Protein AF-A0A8J7EZ47-F1 (afdb_monomer)

InterPro domains:
  IPR002789 Helicase HerA, central domain [PF01935] (515-631)
  IPR027417 P-loop containing nucleoside triphosphate hydrolase [G3DSA:3.40.50.300] (505-613)
  IPR027417 P-loop containing nucleoside triphosphate hydrolase [G3DSA:3.40.50.300] (730-918)
  IPR027417 P-loop containing nucleoside triphosphate hydrolase [SSF52540] (505-914)

Foldseek 3Di:
DDDDDPVVVVVLLVVLLLLLVLLLCQLLVVLQVDAPVPNLFKDFADDPPDQPKDFKKKKKWQAAAFAPQQDDCLQLVLLLVLVLLVQDAQFKKWKWKWWDPLFFIIIMIIIITSDCVVHPRQVSNVVSQVSSCVSGFLTHIDMDGCPRVVCCVRPLCCLPPFWQWKKWKAFFFDAAPVDPNHGPLFCQVLQVVRRNFTKMKMKIWHFDDPVLLVLLLVLLVVVLVVLVVSFKDKDKDKDKDKDKDKDKDKDDYDDDWDWDWDDDDDDDDPPDDPPPPVLCVVVPPPDPDDDDDQDPVSSVSSLCVLPPDDDDDDPPDPDDDDIDIDIDTDDDDIDIDMDMDMDMDMDMDMDMDGNVSSVVSSVSSVVSNVFSVVCVVSTKIFMIIMMIGSDNVSNVVSLVVSQVSRDYDVSVSHHMDMHICSVVRVPFVSVQVSSVHDRRMFGFDCPDDPPDPHDHPVRFDARSSGNSSGGSTYMHGSSRVSSSNGHDNDDDGSYHYDHDDDFDPDFFDAPADWAWFFAFDISRHGDPHTDIDHQLLLLLAEEAEAAPLQARVVSVVRVVVRVLVVLFAEEEEAAADCSVVVVLVVVQVVDDPPDLQRAQEEEQPDQADPNHGRPDYWAQALQDFDDPDPPDDTPNVVSLVLSLLLLCQLDPDDDCLSVLLSQLSCCQCPPPHHCPDPDHDPPPFFGGFLVSSLVSSLVSLVVVPDDPVVSVVSSCVNNVSSVVCCPDSSCVHHGDRDTDPPCSRWVHNYYYYNNPPPDLSVSLSVVSSVLSNNLSVLVRVCVVCVVPPDDDLGARYEYEYAALLSQQFDPVPDPDPDDNSSNVRNVVVLVSSQPSSSSNYGYHYYHHQCLGGHLSNLLSNFKYKQGADQDPSSLVSVCVSQVHDPSRSVCSNVGHRQWTWMDGPSGPGITIGRGDRD

Nearest PDB structures (foldseek):
  8wod-assembly1_D  TM=6.615E-01  e=1.280E-13  Paenibacillus sp. 453mf
  8woc-assembly1_D  TM=6.328E-01  e=1.201E-12  Paenibacillus sp. 453mf
  8wld-assembly1_D  TM=6.328E-01  e=1.524E-12  Paenibacillus sp. 453mf
  8wod-assembly1_O  TM=6.211E-01  e=1.676E-12  Paenibacillus sp. 453mf
  8wof-assembly1_B  TM=6.203E-01  e=1.476E-10  Paenibacillus sp. 453mf

Mean predicted aligned error: 15.03 Å

pLDDT: mean 78.97, std 19.62, range [24.36, 98.31]

Secondary structure (DSSP, 8-state):
-----THHHHHHHHHHHHHHHHHHHHHTTGGGGS-TTT-TTEEEPPPPP---PPPPEEEEEEEEEEPTT--SHHHHHHHHHHHHHT--TTTEEEEEEEEE-SS-EEEEEEEEES-TTTS-HHHHHHHHHHHHHHHSTT-EEEEE-TT-HHHIIIIIIIIIII--EEEEEES-----GGGGGS----HHHHHHTTTT--EEEEEEEEEPPHHHHHHHHHHHHHHHHHHHHHHEEEEEEEEEEEEEE-----------EEEE------------SSTHHHHHHHHTTSSSS---S--HHHHHHHHHHHH---S--------------EEEE-----------EEEEEEEEEEEEEE-HHHHHHHHHHHHHHHHHHTHHHH-EEEEEEEEEESSHHHHHHHHHHHHHHH--SGGGSS--EEEE-TTTIIIIIHHHHHTT----EEEB----SSS-SS--GGGBPPPTT-GGGSBSSEEEEHHHHHHHS---SS-BTTBEEEE-----SS-----S-EEEEEEEEETTEEEEEEEEEEHHHHHT-EEEE--TTSSHHHHHHHHHHHHHHTT--EEEEESS--HHHHHHHHHHHTS-TT-TTSPEEE-TT-SEETTEEPS------TT------TTS---HHHHHHHHHHHHHHHTT--TTHHHHHHHHHHHHHHSSS-SSSSSPPPTTPPPP-HHHHHHHHHHHHHHTT--HHHHHHHHHHHHHHHHHTTSTTHHHHHS-SSPPPTHHHHSS-EEEE-TT--SHHHHHHHHHHHHHHHHHHHHHHHHHHHTS----S---EEEEEETGGGTSB--TTS-SSS--HHHHHHHHHHHHHHHHGGGTEEEEEEES-GGGB-HHHHHH-SEEEE----SHHHHHHHHHHTT--HHHHHHHTTPPTTEEEEE-TT-SSPEEEEEPP-

Organism: NCBI:txid945769

Sequence (918 aa):
MYTPNPESLEHRIHAANLISRSLLYSLSRQHLDVPLADAQFIQPLPPPDRLLLEEPCFLRIDRIGGSVNGSFENALTALQTTLSACHAPKKYTLIFLVTSDGHENHIYLGIRSHNYSQYPSIDFIKNIGNFLQGNWPGTKVSVCTEEDPVFAEEVLQQLRSDLRNAIALTGIPSLKHSDHTGYPQTLDRFLRGFQELPFTYMVIAEPMGTDKVEDILLRCRELLSHVYALTKITQTLTTTEGSSQSQGWTASKSQGKSIGTTSSEEATRPGGADYNRDLLKGLGLAALGTAKRFSPLGFAAALGAVLTRNKKSYPDRRITNSIIETNSETMTFGLSETSTLNQSAAEALGQEYINAHAQTAERQLQQFINRFEKSFSLGCWNVGVYLLANRPDIAKQGGTQLKALLTGENTTFEPIRVHDLTRLWAKSVRGALQDFQQPCIGLVQTTDRYQKEKFTLADRIEHPLGPSFSHLTTPLNTEELALLVNLPRKEVPGVKVMPTATFSLNPPSVKSESIKLGSLLEGGEPTSLNYKLSLDSLAKHTLVTGITGSGKTTTCKNILNELTQKKIPFLIIEPAKEEYVEWAMQFNESLPEDSPNRISIYIPGLDSWRGTKLKNKLALNPFDFVWLSEEMNPQVLSHIDRLKSILNGVFPMQEILPILLEDSLYNAYSIPRDWIGEQLPPFDTPRPTLTQLVDQIQTVVKGKGYEPRIAGNLTAALTTRIQSLRRGWKKQLFDQPRSTPWQNIFDRPTVVNLSHLGDDSDKAFTMALLFQFLYEYRQAQFDQIASQKHPGNNLRHLTIIEEAHRILLNTNSAMGEQANPQGKVAEMFANILSEIRAYGQGFLLVDQIPARLIPDAVKNTNLKIVHRLVAADDRDAMSACMTLTPEQTAIISRLRAGQAIVCGELDDMAAWVKIAST

Radius of gyration: 47.85 Å; Cα contacts (8 Å, |Δi|>4): 1588; chains: 1; bounding box: 148×74×123 Å

Structure (mmCIF, N/CA/C/O backbone):
data_AF-A0A8J7EZ47-F1
#
_entry.id   AF-A0A8J7EZ47-F1
#
loop_
_atom_site.group_PDB
_atom_site.id
_atom_site.type_symbol
_atom_site.label_atom_id
_atom_site.label_alt_id
_atom_site.label_comp_id
_atom_site.label_asym_id
_atom_site.label_entity_id
_atom_site.label_seq_id
_atom_site.pdbx_PDB_ins_code
_atom_site.Cartn_x
_atom_site.Cartn_y
_atom_site.Cartn_z
_atom_site.occupancy
_atom_site.B_iso_or_equiv
_atom_site.auth_seq_id
_atom_site.auth_comp_id
_atom_site.auth_asym_id
_atom_site.auth_atom_id
_atom_site.pdbx_PDB_model_num
ATOM 1 N N . MET A 1 1 ? 59.941 34.777 -66.228 1.00 28.44 1 MET A N 1
ATOM 2 C CA . MET A 1 1 ? 58.551 34.436 -65.855 1.00 28.44 1 MET A CA 1
ATOM 3 C C . MET A 1 1 ? 58.360 32.931 -65.968 1.00 28.44 1 MET A C 1
ATOM 5 O O . MET A 1 1 ? 58.336 32.420 -67.078 1.00 28.44 1 MET A O 1
ATOM 9 N N . TYR A 1 2 ? 58.263 32.232 -64.838 1.00 26.20 2 TYR A N 1
ATOM 10 C CA . TYR A 1 2 ? 57.717 30.873 -64.768 1.00 26.20 2 TYR A CA 1
ATOM 11 C C . TYR A 1 2 ? 56.387 31.010 -64.026 1.00 26.20 2 TYR A C 1
ATOM 13 O O . TYR A 1 2 ? 56.385 31.366 -62.850 1.00 26.20 2 TYR A O 1
ATOM 21 N N . THR A 1 3 ? 55.262 30.816 -64.709 1.00 26.45 3 THR A N 1
ATOM 22 C CA . THR A 1 3 ? 53.954 30.779 -64.049 1.00 26.45 3 THR A CA 1
ATOM 23 C C . THR A 1 3 ? 53.832 29.459 -63.276 1.00 26.45 3 THR A C 1
ATOM 25 O O . THR A 1 3 ? 54.016 28.395 -63.872 1.00 26.45 3 THR A O 1
ATOM 28 N N . PRO A 1 4 ? 53.554 29.472 -61.960 1.00 36.84 4 PRO A N 1
ATOM 29 C CA . PRO A 1 4 ? 53.312 28.238 -61.217 1.00 36.84 4 PRO A CA 1
ATOM 30 C C . PRO A 1 4 ? 52.003 27.604 -61.703 1.00 36.84 4 PRO A C 1
ATOM 32 O O . PRO A 1 4 ? 51.008 28.308 -61.857 1.00 36.84 4 PRO A O 1
ATOM 35 N N . ASN A 1 5 ? 51.996 26.289 -61.960 1.00 40.84 5 ASN A N 1
ATOM 36 C CA . ASN A 1 5 ? 50.834 25.615 -62.549 1.00 40.84 5 ASN A CA 1
ATOM 37 C C . ASN A 1 5 ? 49.636 25.569 -61.560 1.00 40.84 5 ASN A C 1
ATOM 39 O O . ASN A 1 5 ? 49.724 24.835 -60.560 1.00 40.84 5 ASN A O 1
ATOM 43 N N . PRO A 1 6 ? 48.517 26.285 -61.829 1.00 41.47 6 PRO A N 1
ATOM 44 C CA . PRO A 1 6 ? 47.366 26.359 -60.921 1.00 41.47 6 PRO A CA 1
ATOM 45 C C . PRO A 1 6 ? 46.671 25.009 -60.697 1.00 41.47 6 PRO A C 1
ATOM 47 O O . PRO A 1 6 ? 46.171 24.746 -59.601 1.00 41.47 6 PRO A O 1
ATOM 50 N N . GLU A 1 7 ? 46.714 24.119 -61.696 1.00 44.62 7 GLU A N 1
ATOM 51 C CA . GLU A 1 7 ? 46.064 22.797 -61.685 1.00 44.62 7 GLU A CA 1
ATOM 52 C C . GLU A 1 7 ? 46.452 21.964 -60.446 1.00 44.62 7 GLU A C 1
ATOM 54 O O . GLU A 1 7 ? 45.663 21.182 -59.912 1.00 44.62 7 GLU A O 1
ATOM 59 N N . SER A 1 8 ? 47.678 22.150 -59.943 1.00 58.50 8 SER A N 1
ATOM 60 C CA . SER A 1 8 ? 48.231 21.344 -58.851 1.00 58.50 8 SER A CA 1
ATOM 61 C C . SER A 1 8 ? 47.623 21.621 -57.468 1.00 58.50 8 SER A C 1
ATOM 63 O O . SER A 1 8 ? 47.657 20.720 -56.622 1.00 58.50 8 SER A O 1
ATOM 65 N N . LEU A 1 9 ? 47.059 22.813 -57.227 1.00 63.03 9 LEU A N 1
ATOM 66 C CA . LEU A 1 9 ? 46.328 23.128 -55.992 1.00 63.03 9 LEU A CA 1
ATOM 67 C C . LEU A 1 9 ? 44.868 22.683 -56.108 1.00 63.03 9 LEU A C 1
ATOM 69 O O . LEU A 1 9 ? 44.364 22.008 -55.208 1.00 63.03 9 LEU A O 1
ATOM 73 N N . GLU A 1 10 ? 44.207 23.008 -57.221 1.00 63.09 10 GLU A N 1
ATOM 74 C CA . GLU A 1 10 ? 42.801 22.659 -57.448 1.00 63.09 10 GLU A CA 1
ATOM 75 C C . GLU A 1 10 ? 42.580 21.145 -57.374 1.00 63.09 10 GLU A C 1
ATOM 77 O O . GLU A 1 10 ? 41.652 20.689 -56.703 1.00 63.09 10 GLU A O 1
ATOM 82 N N . HIS A 1 11 ? 43.488 20.340 -57.939 1.00 63.78 11 HIS A N 1
ATOM 83 C CA . HIS A 1 11 ? 43.439 18.885 -57.797 1.00 63.78 11 HIS A CA 1
ATOM 84 C C . HIS A 1 11 ? 43.585 18.404 -56.342 1.00 63.78 11 HIS A C 1
ATOM 86 O O . HIS A 1 11 ? 42.887 17.467 -55.949 1.00 63.78 11 HIS A O 1
ATOM 92 N N . ARG A 1 12 ? 44.431 19.039 -55.513 1.00 62.16 12 ARG A N 1
ATOM 93 C CA . ARG A 1 12 ? 44.563 18.692 -54.080 1.00 62.16 12 ARG A CA 1
ATOM 94 C C . ARG A 1 12 ? 43.303 19.058 -53.299 1.00 62.16 12 ARG A C 1
ATOM 96 O O . ARG A 1 12 ? 42.817 18.240 -52.522 1.00 62.16 12 ARG A O 1
ATOM 103 N N . ILE A 1 13 ? 42.749 20.247 -53.539 1.00 67.38 13 ILE A N 1
ATOM 104 C CA . ILE A 1 13 ? 41.494 20.710 -52.929 1.00 67.38 13 ILE A CA 1
ATOM 105 C C . ILE A 1 13 ? 40.330 19.795 -53.335 1.00 67.38 13 ILE A C 1
ATOM 107 O O . ILE A 1 13 ? 39.527 19.397 -52.490 1.00 67.38 13 ILE A O 1
ATOM 111 N N . HIS A 1 14 ? 40.242 19.410 -54.609 1.00 67.06 14 HIS A N 1
ATOM 112 C CA . HIS A 1 14 ? 39.202 18.512 -55.105 1.00 67.06 14 HIS A CA 1
ATOM 113 C C . HIS A 1 14 ? 39.328 17.102 -54.504 1.00 67.06 14 HIS A C 1
ATOM 115 O O . HIS A 1 14 ? 38.334 16.541 -54.040 1.00 67.06 14 HIS A O 1
ATOM 121 N N . ALA A 1 15 ? 40.544 16.546 -54.433 1.00 63.50 15 ALA A N 1
ATOM 122 C CA . ALA A 1 15 ? 40.802 15.256 -53.791 1.00 63.50 15 ALA A CA 1
ATOM 123 C C . ALA A 1 15 ? 40.452 15.275 -52.291 1.00 63.50 15 ALA A C 1
ATOM 125 O O . ALA A 1 15 ? 39.724 14.398 -51.823 1.00 63.50 15 ALA A O 1
ATOM 126 N N . ALA A 1 16 ? 40.883 16.305 -51.552 1.00 65.44 16 ALA A N 1
ATOM 127 C CA . ALA A 1 16 ? 40.551 16.475 -50.137 1.00 65.44 16 ALA A CA 1
ATOM 128 C C . ALA A 1 16 ? 39.031 16.572 -49.912 1.00 65.44 16 ALA A C 1
ATOM 130 O O . ALA A 1 16 ? 38.492 15.897 -49.036 1.00 65.44 16 ALA A O 1
ATOM 131 N N . ASN A 1 17 ? 38.316 17.334 -50.747 1.00 71.19 17 ASN A N 1
ATOM 132 C CA . ASN A 1 17 ? 36.856 17.430 -50.681 1.00 71.19 17 ASN A CA 1
ATOM 133 C C . ASN A 1 17 ? 36.152 16.098 -50.986 1.00 71.19 17 ASN A C 1
ATOM 135 O O . ASN A 1 17 ? 35.183 15.754 -50.305 1.00 71.19 17 ASN A O 1
ATOM 139 N N . LEU A 1 18 ? 36.622 15.327 -51.974 1.00 68.75 18 LEU A N 1
ATOM 140 C CA . LEU A 1 18 ? 36.074 13.999 -52.273 1.00 68.75 18 LEU A CA 1
ATOM 141 C C . LEU A 1 18 ? 36.268 13.028 -51.102 1.00 68.75 18 LEU A C 1
ATOM 143 O O . LEU A 1 18 ? 35.308 12.357 -50.716 1.00 68.75 18 LEU A O 1
ATOM 147 N N . ILE A 1 19 ? 37.465 12.985 -50.509 1.00 70.31 19 ILE A N 1
ATOM 148 C CA . ILE A 1 19 ? 37.772 12.131 -49.352 1.00 70.31 19 ILE A CA 1
ATOM 149 C C . ILE A 1 19 ? 36.882 12.518 -48.165 1.00 70.31 19 ILE A C 1
ATOM 151 O O . ILE A 1 19 ? 36.162 11.669 -47.639 1.00 70.31 19 ILE A O 1
ATOM 155 N N . SER A 1 20 ? 36.842 13.801 -47.788 1.00 76.50 20 SER A N 1
ATOM 156 C CA . SER A 1 20 ? 36.040 14.270 -46.650 1.00 76.50 20 SER A CA 1
ATOM 157 C C . SER A 1 20 ? 34.539 14.018 -46.834 1.00 76.50 20 SER A C 1
ATOM 159 O O . SER A 1 20 ? 33.873 13.580 -45.897 1.00 76.50 20 SER A O 1
ATOM 161 N N . ARG A 1 21 ? 33.990 14.227 -48.040 1.00 75.62 21 ARG A N 1
ATOM 162 C CA . ARG A 1 21 ? 32.572 13.938 -48.333 1.00 75.62 21 ARG A CA 1
ATOM 163 C C . ARG A 1 21 ? 32.256 12.443 -48.294 1.00 75.62 21 ARG A C 1
ATOM 165 O O . ARG A 1 21 ? 31.190 12.067 -47.812 1.00 75.62 21 ARG A O 1
ATOM 172 N N . SER A 1 22 ? 33.170 11.600 -48.766 1.00 72.19 22 SER A N 1
ATOM 173 C CA . SER A 1 22 ? 32.999 10.141 -48.764 1.00 72.19 22 SER A CA 1
ATOM 174 C C . SER A 1 22 ? 33.100 9.555 -47.356 1.00 72.19 22 SER A C 1
ATOM 176 O O . SER A 1 22 ? 32.333 8.660 -46.992 1.00 72.19 22 SER A O 1
ATOM 178 N N . LEU A 1 23 ? 33.988 10.111 -46.529 1.00 78.88 23 LEU A N 1
ATOM 179 C CA . LEU A 1 23 ? 34.071 9.777 -45.115 1.00 78.88 23 LEU A CA 1
ATOM 180 C C . LEU A 1 23 ? 32.796 10.203 -44.373 1.00 78.88 23 LEU A C 1
ATOM 182 O O . LEU A 1 23 ? 32.210 9.367 -43.696 1.00 78.88 23 LEU A O 1
ATOM 186 N N . LEU A 1 24 ? 32.295 11.431 -44.567 1.00 81.69 24 LEU A N 1
ATOM 187 C CA . LEU A 1 24 ? 31.013 11.882 -43.996 1.00 81.69 24 LEU A CA 1
ATOM 188 C C . LEU A 1 24 ? 29.839 10.967 -44.373 1.00 81.69 24 LEU A C 1
ATOM 190 O O . LEU A 1 24 ? 29.050 10.581 -43.509 1.00 81.69 24 LEU A O 1
ATOM 194 N N . TYR A 1 25 ? 29.731 10.594 -45.652 1.00 82.25 25 TYR A N 1
ATOM 195 C CA . TYR A 1 25 ? 28.711 9.663 -46.153 1.00 82.25 25 TYR A CA 1
ATOM 196 C C . TYR A 1 25 ? 28.788 8.292 -45.457 1.00 82.25 25 TYR A C 1
ATOM 198 O O . TYR A 1 25 ? 27.766 7.661 -45.182 1.00 82.25 25 TYR A O 1
ATOM 206 N N . SER A 1 26 ? 30.003 7.851 -45.128 1.00 82.06 26 SER A N 1
ATOM 207 C CA . SER A 1 26 ? 30.258 6.590 -44.433 1.00 82.06 26 SER A CA 1
ATOM 208 C C . SER A 1 26 ? 29.956 6.691 -42.936 1.00 82.06 26 SER A C 1
ATOM 210 O O . SER A 1 26 ? 29.172 5.889 -42.434 1.00 82.06 26 SER A O 1
ATOM 212 N N . LEU A 1 27 ? 30.508 7.690 -42.236 1.00 83.94 27 LEU A N 1
ATOM 213 C CA . LEU A 1 27 ? 30.335 7.919 -40.793 1.00 83.94 27 LEU A CA 1
ATOM 214 C C . LEU A 1 27 ? 28.865 8.108 -40.402 1.00 83.94 27 LEU A C 1
ATOM 216 O O . LEU A 1 27 ? 28.399 7.473 -39.467 1.00 83.94 27 LEU A O 1
ATOM 220 N N . SER A 1 28 ? 28.110 8.900 -41.168 1.00 82.94 28 SER A N 1
ATOM 221 C CA . SER A 1 28 ? 26.662 9.086 -40.952 1.00 82.94 28 SER A CA 1
ATOM 222 C C . SER A 1 28 ? 25.789 7.960 -41.535 1.00 82.94 28 SER A C 1
ATOM 224 O O . SER A 1 28 ? 24.556 8.029 -41.489 1.00 82.94 28 SER A O 1
ATOM 226 N N . ARG A 1 29 ? 26.422 6.917 -42.097 1.00 85.38 29 ARG A N 1
ATOM 227 C CA . ARG A 1 29 ? 25.814 5.725 -42.716 1.00 85.38 29 ARG A CA 1
ATOM 228 C C . ARG A 1 29 ? 24.737 6.055 -43.758 1.00 85.38 29 ARG A C 1
ATOM 230 O O . ARG A 1 29 ? 23.718 5.380 -43.839 1.00 85.38 29 ARG A O 1
ATOM 237 N N . GLN A 1 30 ? 24.966 7.075 -44.589 1.00 82.38 30 GLN A N 1
ATOM 238 C CA . GLN A 1 30 ? 24.003 7.536 -45.608 1.00 82.38 30 GLN A CA 1
ATOM 239 C C . GLN A 1 30 ? 23.682 6.491 -46.688 1.00 82.38 30 GLN A C 1
ATOM 241 O O . GLN A 1 30 ? 22.651 6.570 -47.349 1.00 82.38 30 GLN A O 1
ATOM 246 N N . HIS A 1 31 ? 24.510 5.455 -46.824 1.00 78.81 31 HIS A N 1
ATOM 247 C CA . HIS A 1 31 ? 24.188 4.276 -47.628 1.00 78.81 31 HIS A CA 1
ATOM 248 C C . HIS A 1 31 ? 22.929 3.530 -47.134 1.00 78.81 31 HIS A C 1
ATOM 250 O O . HIS A 1 31 ? 22.299 2.830 -47.919 1.00 78.81 31 HIS A O 1
ATOM 256 N N . LEU A 1 32 ? 22.521 3.717 -45.874 1.00 84.12 32 LEU A N 1
ATOM 257 C CA . LEU A 1 32 ? 21.274 3.192 -45.308 1.00 84.12 32 LEU A CA 1
ATOM 258 C C . LEU A 1 32 ? 20.039 4.073 -45.597 1.00 84.12 32 LEU A C 1
ATOM 260 O O . LEU A 1 32 ? 18.936 3.690 -45.224 1.00 84.12 32 LEU A O 1
ATOM 264 N N . ASP A 1 33 ? 20.179 5.237 -46.244 1.00 82.38 33 ASP A N 1
ATOM 265 C CA . ASP A 1 33 ? 19.030 6.081 -46.632 1.00 82.38 33 ASP A CA 1
ATOM 266 C C . ASP A 1 33 ? 18.379 5.646 -47.962 1.00 82.38 33 ASP A C 1
ATOM 268 O O . ASP A 1 33 ? 17.322 6.155 -48.341 1.00 82.38 33 ASP A O 1
ATOM 272 N N . VAL A 1 34 ? 18.992 4.698 -48.681 1.00 78.88 34 VAL A N 1
ATOM 273 C CA . VAL A 1 34 ? 18.426 4.088 -49.893 1.00 78.88 34 VAL A CA 1
ATOM 274 C C . VAL A 1 34 ? 17.464 2.962 -49.487 1.00 78.88 34 VAL A C 1
ATOM 276 O O . VAL A 1 34 ? 17.864 2.104 -48.699 1.00 78.88 34 VAL A O 1
ATOM 279 N N . PRO A 1 35 ? 16.230 2.894 -50.028 1.00 77.38 35 PRO A N 1
ATOM 280 C CA . PRO A 1 35 ? 15.328 1.774 -49.770 1.00 77.38 35 PRO A CA 1
ATOM 281 C C . PRO A 1 35 ? 15.993 0.425 -50.075 1.00 77.38 35 PRO A C 1
ATOM 283 O O . PRO A 1 35 ? 16.570 0.248 -51.147 1.00 77.38 35 PRO A O 1
ATOM 286 N N . LEU A 1 36 ? 15.857 -0.560 -49.179 1.00 75.12 36 LEU A N 1
ATOM 287 C CA . LEU A 1 36 ? 16.422 -1.911 -49.363 1.00 75.12 36 LEU A CA 1
ATOM 288 C C . LEU A 1 36 ? 15.999 -2.587 -50.676 1.00 75.12 36 LEU A C 1
ATOM 290 O O . LEU A 1 36 ? 16.727 -3.414 -51.215 1.00 75.12 36 LEU A O 1
ATOM 294 N N . ALA A 1 37 ? 14.834 -2.212 -51.207 1.00 67.81 37 ALA A N 1
ATOM 295 C CA . ALA A 1 37 ? 14.344 -2.625 -52.518 1.00 67.81 37 ALA A CA 1
ATOM 296 C C . ALA A 1 37 ? 15.299 -2.283 -53.681 1.00 67.81 37 ALA A C 1
ATOM 298 O O . ALA A 1 37 ? 15.315 -3.018 -54.670 1.00 67.81 37 ALA A O 1
ATOM 299 N N . ASP A 1 38 ? 16.073 -1.203 -53.534 1.00 69.94 38 ASP A N 1
ATOM 300 C CA . ASP A 1 38 ? 16.943 -0.599 -54.549 1.00 69.94 38 ASP A CA 1
ATOM 301 C C . ASP A 1 38 ? 18.438 -0.644 -54.146 1.00 69.94 38 ASP A C 1
ATOM 303 O O . ASP A 1 38 ? 19.325 -0.385 -54.966 1.00 69.94 38 ASP A O 1
ATOM 307 N N . ALA A 1 39 ? 18.739 -0.982 -52.885 1.00 69.50 39 ALA A N 1
ATOM 308 C CA . ALA A 1 39 ? 20.085 -1.012 -52.316 1.00 69.50 39 ALA A CA 1
ATOM 309 C C . ALA A 1 39 ? 20.889 -2.244 -52.780 1.00 69.50 39 ALA A C 1
ATOM 311 O O . ALA A 1 39 ? 20.844 -3.316 -52.183 1.00 69.50 39 ALA A O 1
ATOM 312 N N . GLN A 1 40 ? 21.684 -2.084 -53.841 1.00 67.50 40 GLN A N 1
ATOM 313 C CA . GLN A 1 40 ? 22.431 -3.195 -54.462 1.00 67.50 40 GLN A CA 1
ATOM 314 C C . GLN A 1 40 ? 23.533 -3.776 -53.553 1.00 67.50 40 GLN A C 1
ATOM 316 O O . GLN A 1 40 ? 23.846 -4.961 -53.647 1.00 67.50 40 GLN A O 1
ATOM 321 N N . PHE A 1 41 ? 24.071 -2.958 -52.646 1.00 72.62 41 PHE A N 1
ATOM 322 C CA . PHE A 1 41 ? 25.178 -3.273 -51.737 1.00 72.62 41 PHE A CA 1
ATOM 323 C C . PHE A 1 41 ? 24.744 -3.821 -50.366 1.00 72.62 41 PHE A C 1
ATOM 325 O O . PHE A 1 41 ? 25.618 -4.120 -49.562 1.00 72.62 41 PHE A O 1
ATOM 332 N N . ILE A 1 42 ? 23.443 -3.947 -50.066 1.00 78.25 42 ILE A N 1
ATOM 333 C CA . ILE A 1 42 ? 22.960 -4.555 -48.812 1.00 78.25 42 ILE A CA 1
ATOM 334 C C . ILE A 1 42 ? 22.343 -5.909 -49.147 1.00 78.25 42 ILE A C 1
ATOM 336 O O . ILE A 1 42 ? 21.330 -5.972 -49.839 1.00 78.25 42 ILE A O 1
ATOM 340 N N . GLN A 1 43 ? 22.951 -6.998 -48.677 1.00 79.94 43 GLN A N 1
ATOM 341 C CA . GLN A 1 43 ? 22.523 -8.354 -49.029 1.00 79.94 43 GLN A CA 1
ATOM 342 C C . GLN A 1 43 ? 22.489 -9.277 -47.803 1.00 79.94 43 GLN A C 1
ATOM 344 O O . GLN A 1 43 ? 23.233 -9.057 -46.840 1.00 79.94 43 GLN A O 1
ATOM 349 N N . PRO A 1 44 ? 21.638 -10.324 -47.815 1.00 78.81 44 PRO A N 1
ATOM 350 C CA . PRO A 1 44 ? 21.720 -11.393 -46.834 1.00 78.81 44 PRO A CA 1
ATOM 351 C C . PRO A 1 44 ? 23.035 -12.157 -47.025 1.00 78.81 44 PRO A C 1
ATOM 353 O O . PRO A 1 44 ? 23.373 -12.602 -48.123 1.00 78.81 44 PRO A O 1
ATOM 356 N N . LEU A 1 45 ? 23.766 -12.304 -45.931 1.00 77.00 45 LEU A N 1
ATOM 357 C CA . LEU A 1 45 ? 25.022 -13.031 -45.831 1.00 77.00 45 LEU A CA 1
ATOM 358 C C . LEU A 1 45 ? 24.754 -14.426 -45.243 1.00 77.00 45 LEU A C 1
ATOM 360 O O . LEU A 1 45 ? 23.769 -14.599 -44.518 1.00 77.00 45 LEU A O 1
ATOM 364 N N . PRO A 1 46 ? 25.616 -15.425 -45.510 1.00 70.50 46 PRO A N 1
ATOM 365 C CA . PRO A 1 46 ? 25.551 -16.685 -44.781 1.00 70.50 46 PRO A CA 1
ATOM 366 C C . PRO A 1 46 ? 25.686 -16.407 -43.274 1.00 70.50 46 PRO A C 1
ATOM 368 O O . PRO A 1 46 ? 26.518 -15.566 -42.896 1.00 70.50 46 PRO A O 1
ATOM 371 N N . PRO A 1 47 ? 24.881 -17.070 -42.421 1.00 65.44 47 PRO A N 1
ATOM 372 C CA . PRO A 1 47 ? 25.051 -16.969 -40.980 1.00 65.44 47 PRO A CA 1
ATOM 373 C C . PRO A 1 47 ? 26.443 -17.486 -40.581 1.00 65.44 47 PRO A C 1
ATOM 375 O O . PRO A 1 47 ? 27.012 -18.309 -41.307 1.00 65.44 47 PRO A O 1
ATOM 378 N N . PRO A 1 48 ? 27.012 -17.018 -39.455 1.00 62.97 48 PRO A N 1
ATOM 379 C CA . PRO A 1 48 ? 28.163 -17.687 -38.856 1.00 62.97 48 PRO A CA 1
ATOM 380 C C . PRO A 1 48 ? 27.813 -19.151 -38.550 1.00 62.97 48 PRO A C 1
ATOM 382 O O . PRO A 1 48 ? 26.633 -19.489 -38.413 1.00 62.97 48 PRO A O 1
ATOM 385 N N . ASP A 1 49 ? 28.830 -20.011 -38.448 1.00 56.59 49 ASP A N 1
ATOM 386 C CA . ASP A 1 49 ? 28.629 -21.430 -38.144 1.00 56.59 49 ASP A CA 1
ATOM 387 C C . ASP A 1 49 ? 27.714 -21.598 -36.926 1.00 56.59 49 ASP A C 1
ATOM 389 O O . ASP A 1 49 ? 27.888 -20.922 -35.907 1.00 56.59 49 ASP A O 1
ATOM 393 N N . ARG A 1 50 ? 26.714 -22.483 -37.051 1.00 51.03 50 ARG A N 1
ATOM 394 C CA . ARG A 1 50 ? 25.720 -22.744 -36.003 1.00 51.03 50 ARG A CA 1
ATOM 395 C C . ARG A 1 50 ? 26.407 -23.315 -34.763 1.00 51.03 50 ARG A C 1
ATOM 397 O O . ARG A 1 50 ? 26.526 -24.529 -34.609 1.00 51.03 50 ARG A O 1
ATOM 404 N N . LEU A 1 51 ? 26.800 -22.429 -33.854 1.00 55.16 51 LEU A N 1
ATOM 405 C CA . LEU A 1 51 ? 26.950 -22.771 -32.448 1.00 55.16 51 LEU A CA 1
ATOM 406 C C . LEU A 1 51 ? 25.616 -23.355 -31.971 1.00 55.16 51 LEU A C 1
ATOM 408 O O . LEU A 1 51 ? 24.551 -22.824 -32.292 1.00 55.16 51 LEU A O 1
ATOM 412 N N . LEU A 1 52 ? 25.682 -24.449 -31.213 1.00 58.06 52 LEU A N 1
ATOM 413 C CA . LEU A 1 52 ? 24.539 -24.980 -30.476 1.00 58.06 52 LEU A CA 1
ATOM 414 C C . LEU A 1 52 ? 24.232 -23.996 -29.341 1.00 58.06 52 LEU A C 1
ATOM 416 O O . LEU A 1 52 ? 24.785 -24.102 -28.248 1.00 58.06 52 LEU A O 1
ATOM 420 N N . LEU A 1 53 ? 23.432 -22.978 -29.651 1.00 66.75 53 LEU A N 1
ATOM 421 C CA . LEU A 1 53 ? 22.949 -22.017 -28.671 1.00 66.75 53 LEU A CA 1
ATOM 422 C C . LEU A 1 53 ? 21.854 -22.668 -27.820 1.00 66.75 53 LEU A C 1
ATOM 424 O O . LEU A 1 53 ? 21.078 -23.480 -28.321 1.00 66.75 53 LEU A O 1
ATOM 428 N N . GLU A 1 54 ? 21.801 -22.291 -26.545 1.00 78.81 54 GLU A N 1
ATOM 429 C CA . GLU A 1 54 ? 20.695 -22.651 -25.651 1.00 78.81 54 GLU A CA 1
ATOM 430 C C . GLU A 1 54 ? 19.389 -22.005 -26.146 1.00 78.81 54 GLU A C 1
ATOM 432 O O . GLU A 1 54 ? 19.411 -20.960 -26.809 1.00 78.81 54 GLU A O 1
ATOM 437 N N . GLU A 1 55 ? 18.248 -22.594 -25.797 1.00 82.94 55 GLU A N 1
ATOM 438 C CA . GLU A 1 55 ? 16.958 -21.918 -25.934 1.00 82.94 55 GLU A CA 1
ATOM 439 C C . GLU A 1 55 ? 16.904 -20.694 -24.992 1.00 82.94 55 GLU A C 1
ATOM 441 O O . GLU A 1 55 ? 17.426 -20.737 -23.871 1.00 82.94 55 GLU A O 1
ATOM 446 N N . PRO A 1 56 ? 16.329 -19.562 -25.429 1.00 87.19 56 PRO A N 1
ATOM 447 C CA . PRO A 1 56 ? 16.228 -18.368 -24.598 1.00 87.19 56 PRO A CA 1
ATOM 448 C C . PRO A 1 56 ? 15.259 -18.563 -23.422 1.00 87.19 56 PRO A C 1
ATOM 450 O O . PRO A 1 56 ? 14.135 -19.030 -23.586 1.00 87.19 56 PRO A O 1
ATOM 453 N N . CYS A 1 57 ? 15.663 -18.112 -22.234 1.00 90.56 57 CYS A N 1
ATOM 454 C CA . CYS A 1 57 ? 14.780 -18.000 -21.069 1.00 90.56 57 CYS A CA 1
ATOM 455 C C . CYS A 1 57 ? 14.296 -16.552 -20.914 1.00 90.56 57 CYS A C 1
ATOM 457 O O . CYS A 1 57 ? 15.086 -15.623 -21.088 1.00 90.56 57 CYS A O 1
ATOM 459 N N . PHE A 1 58 ? 13.032 -16.344 -20.537 1.00 93.38 58 PHE A N 1
ATOM 460 C CA . PHE A 1 58 ? 12.397 -15.022 -20.478 1.00 93.38 58 PHE A CA 1
ATOM 461 C C . PHE A 1 58 ? 11.899 -14.643 -19.078 1.00 93.38 58 PHE A C 1
ATOM 463 O O . PHE A 1 58 ? 11.524 -15.492 -18.276 1.00 93.38 58 PHE A O 1
ATOM 470 N N . LEU A 1 59 ? 11.853 -13.339 -18.804 1.00 93.19 59 LEU A N 1
ATOM 471 C CA . LEU A 1 59 ? 11.057 -12.716 -17.749 1.00 93.19 59 LEU A CA 1
ATOM 472 C C . LEU A 1 59 ? 9.844 -12.054 -18.384 1.00 93.19 59 LEU A C 1
ATOM 474 O O . LEU A 1 59 ? 10.017 -11.054 -19.079 1.00 93.19 59 LEU A O 1
ATOM 478 N N . ARG A 1 60 ? 8.637 -12.543 -18.113 1.00 93.25 60 ARG A N 1
ATOM 479 C CA . ARG A 1 60 ? 7.403 -11.796 -18.372 1.00 93.25 60 ARG A CA 1
ATOM 480 C C . ARG A 1 60 ? 7.263 -10.688 -17.328 1.00 93.25 60 ARG A C 1
ATOM 482 O O . ARG A 1 60 ? 7.477 -10.922 -16.140 1.00 93.25 60 ARG A O 1
ATOM 489 N N . ILE A 1 61 ? 6.902 -9.480 -17.757 1.00 91.62 61 ILE A N 1
ATOM 490 C CA . ILE A 1 61 ? 6.667 -8.333 -16.870 1.00 91.62 61 ILE A CA 1
ATOM 491 C C . ILE A 1 61 ? 5.167 -8.218 -16.580 1.00 91.62 61 ILE A C 1
ATOM 493 O O . ILE A 1 61 ? 4.415 -7.598 -17.329 1.00 91.62 61 ILE A O 1
ATOM 497 N N . ASP A 1 62 ? 4.738 -8.815 -15.468 1.00 87.06 62 ASP A N 1
ATOM 498 C CA . ASP A 1 62 ? 3.328 -8.894 -15.054 1.00 87.06 62 ASP A CA 1
ATOM 499 C C . ASP A 1 62 ? 2.782 -7.562 -14.517 1.00 87.06 62 ASP A C 1
ATOM 501 O O . ASP A 1 62 ? 1.575 -7.292 -14.540 1.00 87.06 62 ASP A O 1
ATOM 505 N N . ARG A 1 63 ? 3.674 -6.744 -13.947 1.00 87.69 63 ARG A N 1
ATOM 506 C CA . ARG A 1 63 ? 3.345 -5.468 -13.310 1.00 87.69 63 ARG A CA 1
ATOM 507 C C . ARG A 1 63 ? 4.560 -4.554 -13.270 1.00 87.69 63 ARG A C 1
ATOM 509 O O . ARG A 1 63 ? 5.663 -5.015 -12.999 1.00 87.69 63 ARG A O 1
ATOM 516 N N . ILE A 1 64 ? 4.335 -3.255 -13.431 1.00 87.12 64 ILE A N 1
ATOM 517 C CA . ILE A 1 64 ? 5.360 -2.209 -13.333 1.00 87.12 64 ILE A CA 1
ATOM 518 C C . ILE A 1 64 ? 5.064 -1.304 -12.132 1.00 87.12 64 ILE A C 1
ATOM 520 O O . ILE A 1 64 ? 3.906 -0.940 -11.886 1.00 87.12 64 ILE A O 1
ATOM 524 N N . GLY A 1 65 ? 6.113 -0.923 -11.397 1.00 80.44 65 GLY A N 1
ATOM 525 C CA . GLY A 1 65 ? 6.029 0.072 -10.329 1.00 80.44 65 GLY A CA 1
ATOM 526 C C . GLY A 1 65 ? 5.899 1.503 -10.864 1.00 80.44 65 GLY A C 1
ATOM 527 O O . GLY A 1 65 ? 6.786 2.010 -11.547 1.00 80.44 65 GLY A O 1
ATOM 528 N N . GLY A 1 66 ? 4.796 2.180 -10.560 1.00 74.31 66 GLY A N 1
ATOM 529 C CA . GLY A 1 66 ? 4.546 3.568 -10.945 1.00 74.31 66 GLY A CA 1
ATOM 530 C C . GLY A 1 66 ? 4.970 4.572 -9.868 1.00 74.31 66 GLY A C 1
ATOM 531 O O . GLY A 1 66 ? 4.537 4.485 -8.721 1.00 74.31 66 GLY A O 1
ATOM 532 N N . SER A 1 67 ? 5.743 5.593 -10.241 1.00 66.38 67 SER A N 1
ATOM 533 C CA . SER A 1 67 ? 5.971 6.757 -9.371 1.00 66.38 67 SER A CA 1
ATOM 534 C C . SER A 1 67 ? 4.740 7.669 -9.366 1.00 66.38 67 SER A C 1
ATOM 536 O O . SER A 1 67 ? 4.272 8.068 -10.433 1.00 66.38 67 SER A O 1
ATOM 538 N N . VAL A 1 68 ? 4.246 8.045 -8.181 1.00 56.62 68 VAL A N 1
ATOM 539 C CA . VAL A 1 68 ? 3.103 8.973 -8.031 1.00 56.62 68 VAL A CA 1
ATOM 540 C C . VAL A 1 68 ? 3.432 10.365 -8.588 1.00 56.62 68 VAL A C 1
ATOM 542 O O . VAL A 1 68 ? 2.584 10.978 -9.231 1.00 56.62 68 VAL A O 1
ATOM 545 N N . ASN A 1 69 ? 4.687 10.807 -8.452 1.00 52.81 69 ASN A N 1
ATOM 546 C CA . ASN A 1 69 ? 5.163 12.106 -8.947 1.00 52.81 69 ASN A CA 1
ATOM 547 C C . ASN A 1 69 ? 5.738 12.032 -10.376 1.00 52.81 69 ASN A C 1
ATOM 549 O O . ASN A 1 69 ? 6.299 13.002 -10.875 1.00 52.81 69 ASN A O 1
ATOM 553 N N . GLY A 1 70 ? 5.647 10.876 -11.046 1.00 52.97 70 GLY A N 1
ATOM 554 C CA . GLY A 1 70 ? 6.044 10.712 -12.449 1.00 52.97 70 GLY A CA 1
ATOM 555 C C . GLY A 1 70 ? 7.547 10.811 -12.754 1.00 52.97 70 GLY A C 1
ATOM 556 O O . GLY A 1 70 ? 7.907 10.757 -13.938 1.00 52.97 70 GLY A O 1
ATOM 557 N N . SER A 1 71 ? 8.419 10.912 -11.737 1.00 53.38 71 SER A N 1
ATOM 558 C CA . SER A 1 71 ? 9.876 11.023 -11.920 1.00 53.38 71 SER A CA 1
ATOM 559 C C . SER A 1 71 ? 10.401 9.897 -12.815 1.00 53.38 71 SER A C 1
ATOM 561 O O . SER A 1 71 ? 10.099 8.718 -12.615 1.00 53.38 71 SER A O 1
ATOM 563 N N . PHE A 1 72 ? 11.106 10.282 -13.877 1.00 58.31 72 PHE A N 1
ATOM 564 C CA . PHE A 1 72 ? 11.590 9.364 -14.908 1.00 58.31 72 PHE A CA 1
ATOM 565 C C . PHE A 1 72 ? 12.963 8.794 -14.609 1.00 58.31 72 PHE A C 1
ATOM 567 O O . PHE A 1 72 ? 13.202 7.627 -14.914 1.00 58.31 72 PHE A O 1
ATOM 574 N N . GLU A 1 73 ? 13.817 9.599 -13.986 1.00 61.94 73 GLU A N 1
ATOM 575 C CA . GLU A 1 73 ? 15.213 9.268 -13.732 1.00 61.94 73 GLU A CA 1
ATOM 576 C C . GLU A 1 73 ? 15.309 7.944 -12.968 1.00 61.94 73 GLU A C 1
ATOM 578 O O . GLU A 1 73 ? 15.950 7.022 -13.450 1.00 61.94 73 GLU A O 1
ATOM 583 N N . ASN A 1 74 ? 14.521 7.757 -11.905 1.00 68.44 74 ASN A N 1
ATOM 584 C CA . ASN A 1 74 ? 14.515 6.514 -11.124 1.00 68.44 74 ASN A CA 1
ATOM 585 C C . ASN A 1 74 ? 14.211 5.257 -11.969 1.00 68.44 74 ASN A C 1
ATOM 587 O O . ASN A 1 74 ? 14.873 4.234 -11.812 1.00 68.44 74 ASN A O 1
ATOM 591 N N . ALA A 1 75 ? 13.231 5.323 -12.876 1.00 74.75 75 ALA A N 1
ATOM 592 C CA . ALA A 1 75 ? 12.821 4.182 -13.701 1.00 74.75 75 ALA A CA 1
ATOM 593 C C . ALA A 1 75 ? 13.831 3.879 -14.822 1.00 74.75 75 ALA A C 1
ATOM 595 O O . ALA A 1 75 ? 14.165 2.718 -15.065 1.00 74.75 75 ALA A O 1
ATOM 596 N N . LEU A 1 76 ? 14.348 4.918 -15.491 1.00 79.81 76 LEU A N 1
ATOM 597 C CA . LEU A 1 76 ? 15.374 4.742 -16.519 1.00 79.81 76 LEU A CA 1
ATOM 598 C C . LEU A 1 76 ? 16.699 4.279 -15.904 1.00 79.81 76 LEU A C 1
ATOM 600 O O . LEU A 1 76 ? 17.319 3.367 -16.439 1.00 79.81 76 LEU A O 1
ATOM 604 N N . THR A 1 77 ? 17.112 4.845 -14.769 1.00 82.50 77 THR A N 1
ATOM 605 C CA . THR A 1 77 ? 18.328 4.435 -14.055 1.00 82.50 77 THR A CA 1
ATOM 606 C C . THR A 1 77 ? 18.221 2.998 -13.541 1.00 82.50 77 THR A C 1
ATOM 608 O O . THR A 1 77 ? 19.193 2.251 -13.651 1.00 82.50 77 THR A O 1
ATOM 611 N N . ALA A 1 78 ? 17.057 2.555 -13.051 1.00 83.00 78 ALA A N 1
ATOM 612 C CA . ALA A 1 78 ? 16.851 1.153 -12.673 1.00 83.00 78 ALA A CA 1
ATOM 613 C C . ALA A 1 78 ? 17.014 0.198 -13.873 1.00 83.00 78 ALA A C 1
ATOM 615 O O . ALA A 1 78 ? 17.680 -0.836 -13.753 1.00 83.00 78 ALA A O 1
ATOM 616 N N . LEU A 1 79 ? 16.486 0.565 -15.050 1.00 85.31 79 LEU A N 1
ATOM 617 C CA . LEU A 1 79 ? 16.717 -0.171 -16.300 1.00 85.31 79 LEU A CA 1
ATOM 618 C C . LEU A 1 79 ? 18.189 -0.145 -16.722 1.00 85.31 79 LEU A C 1
ATOM 620 O O . LEU A 1 79 ? 18.746 -1.201 -16.987 1.00 85.31 79 LEU A O 1
ATOM 624 N N . GLN A 1 80 ? 18.842 1.019 -16.746 1.00 88.44 80 GLN A N 1
ATOM 625 C CA . GLN A 1 80 ? 20.254 1.156 -17.127 1.00 88.44 80 GLN A CA 1
ATOM 626 C C . GLN A 1 80 ? 21.178 0.336 -16.217 1.00 88.44 80 GLN A C 1
ATOM 628 O O . GLN A 1 80 ? 22.055 -0.366 -16.713 1.00 88.44 80 GLN A O 1
ATOM 633 N N . THR A 1 81 ? 20.947 0.357 -14.901 1.00 88.38 81 THR A N 1
ATOM 634 C CA . THR A 1 81 ? 21.683 -0.464 -13.926 1.00 88.38 81 THR A CA 1
ATOM 635 C C . THR A 1 81 ? 21.453 -1.958 -14.175 1.00 88.38 81 THR A C 1
ATOM 637 O O . THR A 1 81 ? 22.407 -2.736 -14.193 1.00 88.38 81 THR A O 1
ATOM 640 N N . THR A 1 82 ? 20.207 -2.366 -14.443 1.00 88.75 82 THR A N 1
ATOM 641 C CA . THR A 1 82 ? 19.863 -3.766 -14.753 1.00 88.75 82 THR A CA 1
ATOM 642 C C . THR A 1 82 ? 20.500 -4.229 -16.066 1.00 88.75 82 THR A C 1
ATOM 644 O O . THR A 1 82 ? 21.104 -5.297 -16.112 1.00 88.75 82 THR A O 1
ATOM 647 N N . LEU A 1 83 ? 20.438 -3.413 -17.120 1.00 90.06 83 LEU A N 1
ATOM 648 C CA . LEU A 1 83 ? 21.058 -3.686 -18.417 1.00 90.06 83 LEU A CA 1
ATOM 649 C C . LEU A 1 83 ? 22.588 -3.730 -18.312 1.00 90.06 83 LEU A C 1
ATOM 651 O O . LEU A 1 83 ? 23.200 -4.625 -18.882 1.00 90.06 83 LEU A O 1
ATOM 655 N N . SER A 1 84 ? 23.209 -2.841 -17.533 1.00 89.31 84 SER A N 1
ATOM 656 C CA . SER A 1 84 ? 24.653 -2.877 -17.263 1.00 89.31 84 SER A CA 1
ATOM 657 C C . SER A 1 84 ? 25.065 -4.197 -16.596 1.00 89.31 84 SER A C 1
ATOM 659 O O . SER A 1 84 ? 26.006 -4.848 -17.045 1.00 89.31 84 SER A O 1
ATOM 661 N N . ALA A 1 85 ? 24.285 -4.690 -15.624 1.00 87.06 85 ALA A N 1
ATOM 662 C CA . ALA A 1 85 ? 24.495 -6.015 -15.028 1.00 87.06 85 ALA A CA 1
ATOM 663 C C . ALA A 1 85 ? 24.291 -7.188 -16.018 1.00 87.06 85 ALA A C 1
ATOM 665 O O . ALA A 1 85 ? 24.836 -8.272 -15.806 1.00 87.06 85 ALA A O 1
ATOM 666 N N . CYS A 1 86 ? 23.558 -6.982 -17.119 1.00 87.62 86 CYS A N 1
ATOM 667 C CA . CYS A 1 86 ? 23.443 -7.952 -18.213 1.00 87.62 86 CYS A CA 1
ATOM 668 C C . CYS A 1 86 ? 24.667 -7.955 -19.153 1.00 87.62 86 CYS A C 1
ATOM 670 O O . CYS A 1 86 ? 24.776 -8.857 -19.989 1.00 87.62 86 CYS A O 1
ATOM 672 N N . HIS A 1 87 ? 25.567 -6.960 -19.085 1.00 91.00 87 HIS A N 1
ATOM 673 C CA . HIS A 1 87 ? 26.691 -6.821 -20.021 1.00 91.00 87 HIS A CA 1
ATOM 674 C C . HIS A 1 87 ? 27.760 -7.891 -19.773 1.00 91.00 87 HIS A C 1
ATOM 676 O O . HIS A 1 87 ? 28.674 -7.745 -18.965 1.00 91.00 87 HIS A O 1
ATOM 682 N N . ALA A 1 88 ? 27.632 -9.006 -20.491 1.00 87.62 88 ALA A N 1
ATOM 683 C CA . ALA A 1 88 ? 28.508 -10.163 -20.362 1.00 87.62 88 ALA A CA 1
ATOM 684 C C . ALA A 1 88 ? 29.009 -10.630 -21.745 1.00 87.62 88 ALA A C 1
ATOM 686 O O . ALA A 1 88 ? 28.482 -11.601 -22.306 1.00 87.62 88 ALA A O 1
ATOM 687 N N . PRO A 1 89 ? 30.023 -9.951 -22.320 1.00 86.06 89 PRO A N 1
ATOM 688 C CA . PRO A 1 89 ? 30.547 -10.252 -23.650 1.00 86.06 89 PRO A CA 1
ATOM 689 C C . PRO A 1 89 ? 30.891 -11.728 -23.840 1.00 86.06 89 PRO A C 1
ATOM 691 O O . PRO A 1 89 ? 31.529 -12.344 -22.986 1.00 86.06 89 PRO A O 1
ATOM 694 N N . LYS A 1 90 ? 30.488 -12.287 -24.988 1.00 81.88 90 LYS A N 1
ATOM 695 C CA . LYS A 1 90 ? 30.693 -13.700 -25.373 1.00 81.88 90 LYS A CA 1
ATOM 696 C C . LYS A 1 90 ? 29.993 -14.733 -24.457 1.00 81.88 90 LYS A C 1
ATOM 698 O O . LYS A 1 90 ? 30.160 -15.923 -24.699 1.00 81.88 90 LYS A O 1
ATOM 703 N N . LYS A 1 91 ? 29.195 -14.321 -23.456 1.00 86.69 91 LYS A N 1
ATOM 704 C CA . LYS A 1 91 ? 28.432 -15.230 -22.571 1.00 86.69 91 LYS A CA 1
ATOM 705 C C . LYS A 1 91 ? 26.940 -15.254 -22.877 1.00 86.69 91 LYS A C 1
ATOM 707 O O . LYS A 1 91 ? 26.399 -16.333 -23.082 1.00 86.69 91 LYS A O 1
ATOM 712 N N . TYR A 1 92 ? 26.305 -14.085 -22.953 1.00 89.25 92 TYR A N 1
ATOM 713 C CA . TYR A 1 92 ? 24.852 -13.964 -23.087 1.00 89.25 92 TYR A CA 1
ATOM 714 C C . TYR A 1 92 ? 24.452 -13.000 -24.212 1.00 89.25 92 TYR A C 1
ATOM 716 O O . TYR A 1 92 ? 25.112 -11.987 -24.416 1.00 89.25 92 TYR A O 1
ATOM 724 N N . THR A 1 93 ? 23.343 -13.277 -24.898 1.00 91.69 93 THR A N 1
ATOM 725 C CA . THR A 1 93 ? 22.598 -12.309 -25.724 1.00 91.69 93 THR A CA 1
ATOM 726 C C . THR A 1 93 ? 21.376 -11.832 -24.948 1.00 91.69 93 THR A C 1
ATOM 728 O O . THR A 1 93 ? 20.661 -12.665 -24.391 1.00 91.69 93 THR A O 1
ATOM 731 N N . LEU A 1 94 ? 21.105 -10.525 -24.953 1.00 94.44 94 LEU A N 1
ATOM 732 C CA . LEU A 1 94 ? 19.876 -9.954 -24.405 1.00 94.44 94 LEU A CA 1
ATOM 733 C C . LEU A 1 94 ? 18.815 -9.827 -25.508 1.00 94.44 94 LEU A C 1
ATOM 735 O O . LEU A 1 94 ? 19.106 -9.368 -26.613 1.00 94.44 94 LEU A O 1
ATOM 739 N N . ILE A 1 95 ? 17.581 -10.204 -25.196 1.00 95.31 95 ILE A N 1
ATOM 740 C CA . ILE A 1 95 ? 16.419 -10.125 -26.080 1.00 95.31 95 ILE A CA 1
ATOM 741 C C . ILE A 1 95 ? 15.337 -9.341 -25.328 1.00 95.31 95 ILE A C 1
ATOM 743 O O . ILE A 1 95 ? 15.027 -9.659 -24.190 1.00 95.31 95 ILE A O 1
ATOM 747 N N . PHE A 1 96 ? 14.737 -8.324 -25.931 1.00 95.56 96 PHE A N 1
ATOM 748 C CA . PHE A 1 96 ? 13.552 -7.653 -25.395 1.00 95.56 96 PHE A CA 1
ATOM 749 C C . PHE A 1 96 ? 12.412 -7.801 -26.391 1.00 95.56 96 PHE A C 1
ATOM 751 O O . PHE A 1 96 ? 12.604 -7.560 -27.584 1.00 95.56 96 PHE A O 1
ATOM 758 N N . LEU A 1 97 ? 11.247 -8.215 -25.905 1.00 94.62 97 LEU A N 1
ATOM 759 C CA . LEU A 1 97 ? 10.063 -8.486 -26.709 1.00 94.62 97 LEU A CA 1
ATOM 760 C C . LEU A 1 97 ? 8.876 -7.701 -26.176 1.00 94.62 97 LEU A C 1
ATOM 762 O O . LEU A 1 97 ? 8.661 -7.618 -24.968 1.00 94.62 97 LEU A O 1
ATOM 766 N N . VAL A 1 98 ? 8.066 -7.205 -27.100 1.00 93.25 98 VAL A N 1
ATOM 767 C CA . VAL A 1 98 ? 6.716 -6.730 -26.827 1.00 93.25 98 VAL A CA 1
ATOM 768 C C . VAL A 1 98 ? 5.802 -7.350 -27.871 1.00 93.25 98 VAL A C 1
ATOM 770 O O . VAL A 1 98 ? 5.929 -7.024 -29.054 1.00 93.25 98 VAL A O 1
ATOM 773 N N . THR A 1 99 ? 4.923 -8.254 -27.453 1.00 92.00 99 THR A N 1
ATOM 774 C CA . THR A 1 99 ? 3.909 -8.868 -28.320 1.00 92.00 99 THR A CA 1
ATOM 775 C C . THR A 1 99 ? 2.546 -8.248 -28.051 1.00 92.00 99 THR A C 1
ATOM 777 O O . THR A 1 99 ? 2.263 -7.781 -26.945 1.00 92.00 99 THR A O 1
ATOM 780 N N . SER A 1 100 ? 1.704 -8.210 -29.081 1.00 89.56 100 SER A N 1
ATOM 781 C CA . SER A 1 100 ? 0.292 -7.876 -28.953 1.00 89.56 100 SER A CA 1
ATOM 782 C C . SER A 1 100 ? -0.517 -8.680 -29.960 1.00 89.56 100 SER A C 1
ATOM 784 O O . SER A 1 100 ? -0.183 -8.719 -31.146 1.00 89.56 100 SER A O 1
ATOM 786 N N . ASP A 1 101 ? -1.607 -9.275 -29.484 1.00 86.50 101 ASP A N 1
ATOM 787 C CA . ASP A 1 101 ? -2.668 -9.882 -30.296 1.00 86.50 101 ASP A CA 1
ATOM 788 C C . ASP A 1 101 ? -3.623 -8.825 -30.905 1.00 86.50 101 ASP A C 1
ATOM 790 O O . ASP A 1 101 ? -4.502 -9.156 -31.698 1.00 86.50 101 ASP A O 1
ATOM 794 N N . GLY A 1 102 ? -3.428 -7.545 -30.563 1.00 82.44 102 GLY A N 1
ATOM 795 C CA . GLY A 1 102 ? -4.293 -6.412 -30.891 1.00 82.44 102 GLY A CA 1
ATOM 796 C C . GLY A 1 102 ? -5.196 -5.971 -29.730 1.00 82.44 102 GLY A C 1
ATOM 797 O O . GLY A 1 102 ? -5.649 -4.825 -29.720 1.00 82.44 102 GLY A O 1
ATOM 798 N N . HIS A 1 103 ? -5.424 -6.819 -28.726 1.00 85.44 103 HIS A N 1
ATOM 799 C CA . HIS A 1 103 ? -6.262 -6.518 -27.564 1.00 85.44 103 HIS A CA 1
ATOM 800 C C . HIS A 1 103 ? -5.440 -6.314 -26.295 1.00 85.44 103 HIS A C 1
ATOM 802 O O . HIS A 1 103 ? -5.615 -5.294 -25.632 1.00 85.44 103 HIS A O 1
ATOM 808 N N . GLU A 1 104 ? -4.525 -7.228 -25.982 1.00 89.69 104 GLU A N 1
ATOM 809 C CA . GLU A 1 104 ? -3.575 -7.129 -24.878 1.00 89.69 104 GLU A CA 1
ATOM 810 C C . GLU A 1 104 ? -2.137 -6.939 -25.385 1.00 89.69 104 GLU A C 1
ATOM 812 O O . GLU A 1 104 ? -1.821 -7.105 -26.562 1.00 89.69 104 GLU A O 1
ATOM 817 N N . ASN A 1 105 ? -1.252 -6.499 -24.492 1.00 90.56 105 ASN A N 1
ATOM 818 C CA . ASN A 1 105 ? 0.173 -6.335 -24.751 1.00 90.56 105 ASN A CA 1
ATOM 819 C C . ASN A 1 105 ? 0.943 -7.086 -23.667 1.00 90.56 105 ASN A C 1
ATOM 821 O O . ASN A 1 105 ? 0.628 -6.960 -22.480 1.00 90.56 105 ASN A O 1
ATOM 825 N N . HIS A 1 106 ? 1.985 -7.809 -24.051 1.00 92.69 106 HIS A N 1
ATOM 826 C CA . HIS A 1 106 ? 2.855 -8.516 -23.118 1.00 92.69 106 HIS A CA 1
ATOM 827 C C . HIS A 1 106 ? 4.306 -8.132 -23.379 1.00 92.69 106 HIS A C 1
ATOM 829 O O . HIS A 1 106 ? 4.703 -7.894 -24.519 1.00 92.69 106 HIS A O 1
ATOM 835 N N . ILE A 1 107 ? 5.088 -8.007 -22.309 1.00 93.50 107 ILE A N 1
ATOM 836 C CA . ILE A 1 107 ? 6.472 -7.533 -22.367 1.00 93.50 107 ILE A CA 1
ATOM 837 C C . ILE A 1 107 ? 7.369 -8.580 -21.728 1.00 93.50 107 ILE A C 1
ATOM 839 O O . ILE A 1 107 ? 7.107 -9.006 -20.600 1.00 93.50 107 ILE A O 1
ATOM 843 N N . TYR A 1 108 ? 8.443 -8.940 -22.429 1.00 94.06 108 TYR A N 1
ATOM 844 C CA . TYR A 1 108 ? 9.407 -9.927 -21.967 1.00 94.06 108 TYR A CA 1
ATOM 845 C C . TYR A 1 108 ? 10.840 -9.414 -22.087 1.00 94.06 108 TYR A C 1
ATOM 847 O O . TYR A 1 108 ? 11.220 -8.805 -23.089 1.00 94.06 108 TYR A O 1
ATOM 855 N N . LEU A 1 109 ? 11.657 -9.720 -21.083 1.00 93.88 109 LEU A N 1
ATOM 856 C CA . LEU A 1 109 ? 13.107 -9.560 -21.121 1.00 93.88 109 LEU A CA 1
ATOM 857 C C . LEU A 1 109 ? 13.732 -10.955 -21.099 1.00 93.88 109 LEU A C 1
ATOM 859 O O . LEU A 1 109 ? 13.606 -11.660 -20.108 1.00 93.88 109 LEU A O 1
ATOM 863 N N . GLY A 1 110 ? 14.348 -11.374 -22.195 1.00 92.62 110 GLY A N 1
ATOM 864 C CA . GLY A 1 110 ? 14.943 -12.692 -22.375 1.00 92.62 110 GLY A CA 1
ATOM 865 C C . GLY A 1 110 ? 16.454 -12.682 -22.463 1.00 92.62 110 GLY A C 1
ATOM 866 O O . GLY A 1 110 ? 17.076 -11.692 -22.853 1.00 92.62 110 GLY A O 1
ATOM 867 N N . ILE A 1 111 ? 17.046 -13.816 -22.108 1.00 91.94 111 ILE A N 1
ATOM 868 C CA . ILE A 1 111 ? 18.481 -14.049 -22.188 1.00 91.94 111 ILE A CA 1
ATOM 869 C C . ILE A 1 111 ? 18.738 -15.420 -22.794 1.00 91.94 111 ILE A C 1
ATOM 871 O O . ILE A 1 111 ? 18.068 -16.397 -22.466 1.00 91.94 111 ILE A O 1
ATOM 875 N N . ARG A 1 112 ? 19.748 -15.474 -23.661 1.00 89.81 112 ARG A N 1
ATOM 876 C CA . ARG A 1 112 ? 20.261 -16.703 -24.259 1.00 89.81 112 ARG A CA 1
ATOM 877 C C . ARG A 1 112 ? 21.755 -16.843 -24.026 1.00 89.81 112 ARG A C 1
ATOM 879 O O . ARG A 1 112 ? 22.509 -15.921 -24.336 1.00 89.81 112 ARG A O 1
ATOM 886 N N . SER A 1 113 ? 22.186 -18.010 -23.568 1.00 88.31 113 SER A N 1
ATOM 887 C CA . SER A 1 113 ? 23.596 -18.361 -23.432 1.00 88.31 113 SER A CA 1
ATOM 888 C C . SER A 1 113 ? 24.252 -18.727 -24.761 1.00 88.31 113 SER A C 1
ATOM 890 O O . SER A 1 113 ? 23.672 -19.397 -25.617 1.00 88.31 113 SER A O 1
ATOM 892 N N . HIS A 1 114 ? 25.516 -18.333 -24.902 1.00 82.88 114 HIS A N 1
ATOM 893 C CA . HIS A 1 114 ? 26.420 -18.831 -25.937 1.00 82.88 114 HIS A CA 1
ATOM 894 C C . HIS A 1 114 ? 27.149 -20.122 -25.521 1.00 82.88 114 HIS A C 1
ATOM 896 O O . HIS A 1 114 ? 27.811 -20.731 -26.360 1.00 82.88 114 HIS A O 1
ATOM 902 N N . ASN A 1 115 ? 27.065 -20.536 -24.248 1.00 77.69 115 ASN A N 1
ATOM 903 C CA . ASN A 1 115 ? 27.683 -21.765 -23.743 1.00 77.69 115 ASN A CA 1
ATOM 904 C C . ASN A 1 115 ? 26.914 -22.329 -22.531 1.00 77.69 115 ASN A C 1
ATOM 906 O O . ASN A 1 115 ? 27.224 -22.017 -21.375 1.00 77.69 115 ASN A O 1
ATOM 910 N N . TYR A 1 116 ? 25.937 -23.196 -22.810 1.00 69.31 116 TYR A N 1
ATOM 911 C CA . TYR A 1 116 ? 25.052 -23.804 -21.812 1.00 69.31 116 TYR A CA 1
ATOM 912 C C . TYR A 1 116 ? 25.794 -24.463 -20.638 1.00 69.31 116 TYR A C 1
ATOM 914 O O . TYR A 1 116 ? 25.461 -24.218 -19.482 1.00 69.31 116 TYR A O 1
ATOM 922 N N . SER A 1 117 ? 26.847 -25.249 -20.906 1.00 68.94 117 SER A N 1
ATOM 923 C CA . SER A 1 117 ? 27.513 -26.060 -19.873 1.00 68.94 117 SER A CA 1
ATOM 924 C C . SER A 1 117 ? 28.278 -25.249 -18.822 1.00 68.94 117 SER A C 1
ATOM 926 O O . SER A 1 117 ? 28.737 -25.815 -17.834 1.00 68.94 117 SER A O 1
ATOM 928 N N . GLN A 1 118 ? 28.468 -23.946 -19.046 1.00 73.56 118 GLN A N 1
ATOM 929 C CA . GLN A 1 118 ? 29.169 -23.051 -18.122 1.00 73.56 118 GLN A CA 1
ATOM 930 C C . GLN A 1 118 ? 28.279 -21.912 -17.603 1.00 73.56 118 GLN A C 1
ATOM 932 O O . GLN A 1 118 ? 28.538 -21.383 -16.522 1.00 73.56 118 GLN A O 1
ATOM 937 N N . TYR A 1 119 ? 27.254 -21.527 -18.367 1.00 77.62 119 TYR A N 1
ATOM 938 C CA . TYR A 1 119 ? 26.449 -20.329 -18.138 1.00 77.62 119 TYR A CA 1
ATOM 939 C C . TYR A 1 119 ? 24.967 -20.602 -18.467 1.00 77.62 119 TYR A C 1
ATOM 941 O O . TYR A 1 119 ? 24.527 -20.221 -19.551 1.00 77.62 119 TYR A O 1
ATOM 949 N N . PRO A 1 120 ? 24.190 -21.265 -17.587 1.00 82.94 120 PRO A N 1
ATOM 950 C CA . PRO A 1 120 ? 22.779 -21.565 -17.846 1.00 82.94 120 PRO A CA 1
ATOM 951 C C . PRO A 1 120 ? 21.923 -20.295 -17.896 1.00 82.94 120 PRO A C 1
ATOM 953 O O . PRO A 1 120 ? 21.980 -19.466 -16.979 1.00 82.94 120 PRO A O 1
ATOM 956 N N . SER A 1 121 ? 21.080 -20.152 -18.922 1.00 85.44 121 SER A N 1
ATOM 957 C CA . SER A 1 121 ? 20.224 -18.963 -19.072 1.00 85.44 121 SER A CA 1
ATOM 958 C C . SER A 1 121 ? 19.226 -18.822 -17.915 1.00 85.44 121 SER A C 1
ATOM 960 O O . SER A 1 121 ? 18.966 -17.709 -17.452 1.00 85.44 121 SER A O 1
ATOM 962 N N . ILE A 1 122 ? 18.729 -19.948 -17.388 1.00 87.25 122 ILE A N 1
ATOM 963 C CA . ILE A 1 122 ? 17.678 -20.006 -16.359 1.00 87.25 122 ILE A CA 1
ATOM 964 C C . ILE A 1 122 ? 18.084 -19.461 -14.976 1.00 87.25 122 ILE A C 1
ATOM 966 O O . ILE A 1 122 ? 17.231 -18.971 -14.235 1.00 87.25 122 ILE A O 1
ATOM 970 N N . ASP A 1 123 ? 19.365 -19.506 -14.609 1.00 85.56 123 ASP A N 1
ATOM 971 C CA . ASP A 1 123 ? 19.826 -18.991 -13.311 1.00 85.56 123 ASP A CA 1
ATOM 972 C C . ASP A 1 123 ? 20.185 -17.507 -13.398 1.00 85.56 123 ASP A C 1
ATOM 974 O O . ASP A 1 123 ? 19.868 -16.717 -12.503 1.00 85.56 123 ASP A O 1
ATOM 978 N N . PHE A 1 124 ? 20.782 -17.095 -14.517 1.00 88.25 124 PHE A N 1
ATOM 979 C CA . PHE A 1 124 ? 21.103 -15.695 -14.766 1.00 88.25 124 PHE A CA 1
ATOM 980 C C . PHE A 1 124 ? 19.834 -14.843 -14.927 1.00 88.25 124 PHE A C 1
ATOM 982 O O . PHE A 1 124 ? 19.743 -13.764 -14.337 1.00 88.25 124 PHE A O 1
ATOM 989 N N . ILE A 1 125 ? 18.812 -15.361 -15.620 1.00 90.25 125 ILE A N 1
ATOM 990 C CA . ILE A 1 125 ? 17.532 -14.666 -15.794 1.00 90.25 125 ILE A CA 1
ATOM 991 C C . ILE A 1 125 ? 16.780 -14.475 -14.462 1.00 90.25 125 ILE A C 1
ATOM 993 O O . ILE A 1 125 ? 16.258 -13.391 -14.208 1.00 90.25 125 ILE A O 1
ATOM 997 N N . LYS A 1 126 ? 16.801 -15.468 -13.555 1.00 89.50 126 LYS A N 1
ATOM 998 C CA . LYS A 1 126 ? 16.234 -15.351 -12.194 1.00 89.50 126 LYS A CA 1
ATOM 999 C C . LYS A 1 126 ? 16.927 -14.256 -11.386 1.00 89.50 126 LYS A C 1
ATOM 1001 O O . LYS A 1 126 ? 16.259 -13.437 -10.758 1.00 89.50 126 LYS A O 1
ATOM 1006 N N . ASN A 1 127 ? 18.260 -14.213 -11.430 1.00 88.94 127 ASN A N 1
ATOM 1007 C CA . ASN A 1 127 ? 19.041 -13.194 -10.729 1.00 88.94 127 ASN A CA 1
ATOM 1008 C C . ASN A 1 127 ? 18.739 -11.783 -11.254 1.00 88.94 127 ASN A C 1
ATOM 1010 O O . ASN A 1 127 ? 18.567 -10.863 -10.457 1.00 88.94 127 ASN A O 1
ATOM 1014 N N . ILE A 1 128 ? 18.589 -11.620 -12.571 1.00 90.25 128 ILE A N 1
ATOM 1015 C CA . ILE A 1 128 ? 18.186 -10.346 -13.183 1.00 90.25 128 ILE A CA 1
ATOM 1016 C C . ILE A 1 128 ? 16.745 -9.973 -12.829 1.00 90.25 128 ILE A C 1
ATOM 1018 O O . ILE A 1 128 ? 16.481 -8.806 -12.551 1.00 90.25 128 ILE A O 1
ATOM 1022 N N . GLY A 1 129 ? 15.829 -10.940 -12.743 1.00 88.94 129 GLY A N 1
ATOM 1023 C CA . GLY A 1 129 ? 14.462 -10.699 -12.278 1.00 88.94 129 GLY A CA 1
ATOM 1024 C C . GLY A 1 129 ? 14.410 -10.187 -10.837 1.00 88.94 129 GLY A C 1
ATOM 1025 O O . GLY A 1 129 ? 13.707 -9.217 -10.556 1.00 88.94 129 GLY A O 1
ATOM 1026 N N . ASN A 1 130 ? 15.206 -10.776 -9.942 1.00 87.06 130 ASN A N 1
ATOM 1027 C CA . ASN A 1 130 ? 15.346 -10.310 -8.559 1.00 87.06 130 ASN A CA 1
ATOM 1028 C C . ASN A 1 130 ? 15.994 -8.915 -8.490 1.00 87.06 130 ASN A C 1
ATOM 1030 O O . ASN A 1 130 ? 15.529 -8.051 -7.749 1.00 87.06 130 ASN A O 1
ATOM 1034 N N . PHE A 1 131 ? 17.035 -8.668 -9.291 1.00 88.69 131 PHE A N 1
ATOM 1035 C CA . PHE A 1 131 ? 17.733 -7.380 -9.338 1.00 88.69 131 PHE A CA 1
ATOM 1036 C C . PHE A 1 131 ? 16.847 -6.251 -9.887 1.00 88.69 131 PHE A C 1
ATOM 1038 O O . PHE A 1 131 ? 16.830 -5.155 -9.330 1.00 88.69 131 PHE A O 1
ATOM 1045 N N . LEU A 1 132 ? 16.048 -6.525 -10.924 1.00 86.88 132 LEU A N 1
ATOM 1046 C CA . LEU A 1 132 ? 15.074 -5.579 -11.470 1.00 86.88 132 LEU A CA 1
ATOM 1047 C C . LEU A 1 132 ? 13.985 -5.234 -10.443 1.00 86.88 132 LEU A C 1
ATOM 1049 O O . LEU A 1 132 ? 13.650 -4.062 -10.297 1.00 86.88 132 LEU A O 1
ATOM 1053 N N . GLN A 1 133 ? 13.464 -6.222 -9.705 1.00 84.19 133 GLN A N 1
ATOM 1054 C CA . GLN A 1 133 ? 12.480 -5.982 -8.639 1.00 84.19 133 GLN A CA 1
ATOM 1055 C C . GLN A 1 133 ? 13.062 -5.156 -7.480 1.00 84.19 133 GLN A C 1
ATOM 1057 O O . GLN A 1 133 ? 12.381 -4.266 -6.976 1.00 84.19 133 GLN A O 1
ATOM 1062 N N . GLY A 1 134 ? 14.324 -5.397 -7.102 1.00 80.12 134 GLY A N 1
ATOM 1063 C CA . GLY A 1 134 ? 15.017 -4.620 -6.067 1.00 80.12 134 GLY A CA 1
ATOM 1064 C C . GLY A 1 134 ? 15.327 -3.175 -6.480 1.00 80.12 134 GLY A C 1
ATOM 1065 O O . GLY A 1 134 ? 15.135 -2.254 -5.690 1.00 80.12 134 GLY A O 1
ATOM 1066 N N . ASN A 1 135 ? 15.759 -2.954 -7.727 1.00 82.31 135 ASN A N 1
ATOM 1067 C CA . ASN A 1 135 ? 16.054 -1.612 -8.250 1.00 82.31 135 ASN A CA 1
ATOM 1068 C C . ASN A 1 135 ? 14.794 -0.819 -8.634 1.00 82.31 135 ASN A C 1
ATOM 1070 O O . ASN A 1 135 ? 14.822 0.411 -8.651 1.00 82.31 135 ASN A O 1
ATOM 1074 N N . TRP A 1 136 ? 13.693 -1.503 -8.960 1.00 81.44 136 TRP A N 1
ATOM 1075 C CA . TRP A 1 136 ? 12.424 -0.892 -9.352 1.00 81.44 136 TRP A CA 1
ATOM 1076 C C . TRP A 1 136 ? 11.262 -1.464 -8.519 1.00 81.44 136 TRP A C 1
ATOM 1078 O O . TRP A 1 136 ? 10.501 -2.307 -9.014 1.00 81.44 136 TRP A O 1
ATOM 1088 N N . PRO A 1 137 ? 11.077 -0.973 -7.275 1.00 76.00 137 PRO A N 1
ATOM 1089 C CA . PRO A 1 137 ? 10.063 -1.468 -6.348 1.00 76.00 137 PRO A CA 1
ATOM 1090 C C . PRO A 1 137 ? 8.666 -1.574 -6.964 1.00 76.00 137 PRO A C 1
ATOM 1092 O O . PRO A 1 137 ? 8.256 -0.737 -7.764 1.00 76.00 13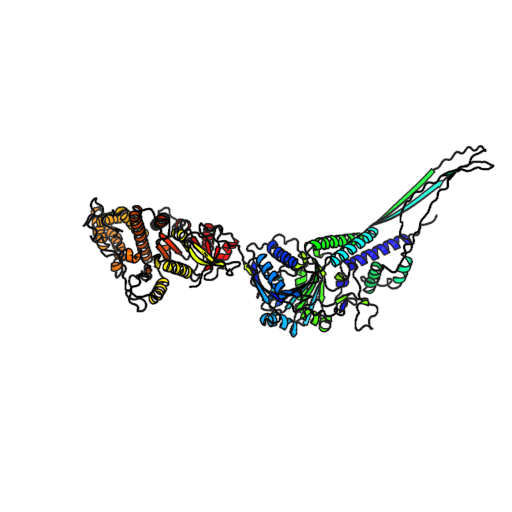7 PRO A O 1
ATOM 1095 N N . GLY A 1 138 ? 7.923 -2.614 -6.578 1.00 77.19 138 GLY A N 1
ATOM 1096 C CA . GLY A 1 138 ? 6.556 -2.888 -7.040 1.00 77.19 138 GLY A CA 1
ATOM 1097 C C . GLY A 1 138 ? 6.428 -3.453 -8.458 1.00 77.19 138 GLY A C 1
ATOM 1098 O O . GLY A 1 138 ? 5.359 -3.977 -8.794 1.00 77.19 138 GLY A O 1
ATOM 1099 N N . THR A 1 139 ? 7.498 -3.442 -9.254 1.00 85.44 139 THR A N 1
ATOM 1100 C CA . THR A 1 139 ? 7.599 -4.274 -10.460 1.00 85.44 139 THR A CA 1
ATOM 1101 C C . THR A 1 139 ? 7.469 -5.750 -10.069 1.00 85.44 139 THR A C 1
ATOM 1103 O O . THR A 1 139 ? 7.926 -6.152 -9.003 1.00 85.44 139 THR A O 1
ATOM 1106 N N . LYS A 1 140 ? 6.803 -6.559 -10.895 1.00 86.62 140 LYS A N 1
ATOM 1107 C CA . LYS A 1 140 ? 6.676 -8.010 -10.709 1.00 86.62 140 LYS A CA 1
ATOM 1108 C C . LYS A 1 140 ? 7.016 -8.696 -12.021 1.00 86.62 140 LYS A C 1
ATOM 1110 O O . LYS A 1 140 ? 6.487 -8.305 -13.062 1.00 86.62 140 LYS A O 1
ATOM 1115 N N . VAL A 1 141 ? 7.881 -9.702 -11.948 1.00 90.62 141 VAL A N 1
ATOM 1116 C CA . VAL A 1 141 ? 8.242 -10.538 -13.092 1.00 90.62 141 VAL A CA 1
ATOM 1117 C C . VAL A 1 141 ? 8.060 -12.017 -12.774 1.00 90.62 141 VAL A C 1
ATOM 1119 O O . VAL A 1 141 ? 8.257 -12.441 -11.633 1.00 90.62 141 VAL A O 1
ATOM 1122 N N . SER A 1 142 ? 7.722 -12.789 -13.798 1.00 90.62 142 SER A N 1
ATOM 1123 C CA . SER A 1 142 ? 7.635 -14.249 -13.783 1.00 90.62 142 SER A CA 1
ATOM 1124 C C . SER A 1 142 ? 8.605 -14.832 -14.812 1.00 90.62 142 SER A C 1
ATOM 1126 O O . SER A 1 142 ? 8.871 -14.216 -15.841 1.00 90.62 142 SER A O 1
ATOM 1128 N N . VAL A 1 143 ? 9.202 -15.987 -14.509 1.00 91.75 143 VAL A N 1
ATOM 1129 C CA . VAL A 1 143 ? 10.168 -16.650 -15.402 1.00 91.75 143 VAL A CA 1
ATOM 1130 C C . VAL A 1 143 ? 9.417 -17.611 -16.321 1.00 91.75 143 VAL A C 1
ATOM 1132 O O . VAL A 1 143 ? 8.723 -18.494 -15.824 1.00 91.75 143 VAL A O 1
ATOM 1135 N N . CYS A 1 144 ? 9.608 -17.464 -17.630 1.00 89.94 144 CYS A N 1
ATOM 1136 C CA . CYS A 1 144 ? 9.005 -18.277 -18.685 1.00 89.94 144 CYS A CA 1
ATOM 1137 C C . CYS A 1 144 ? 10.095 -18.949 -19.541 1.00 89.94 144 CYS A C 1
ATOM 1139 O O . CYS A 1 144 ? 11.209 -18.436 -19.681 1.00 89.94 144 CYS A O 1
ATOM 1141 N N . THR A 1 145 ? 9.759 -20.089 -20.141 1.00 85.56 145 THR A N 1
ATOM 1142 C CA . THR A 1 145 ? 10.606 -20.855 -21.080 1.00 85.56 145 THR A CA 1
ATOM 1143 C C . THR A 1 145 ? 9.793 -21.190 -22.336 1.00 85.56 145 THR A C 1
ATOM 1145 O O . THR A 1 145 ? 8.586 -20.953 -22.342 1.00 85.56 145 THR A O 1
ATOM 1148 N N . GLU A 1 146 ? 10.399 -21.744 -23.393 1.00 78.25 146 GLU A N 1
ATOM 1149 C CA . GLU A 1 146 ? 9.635 -22.166 -24.586 1.00 78.25 146 GLU A CA 1
ATOM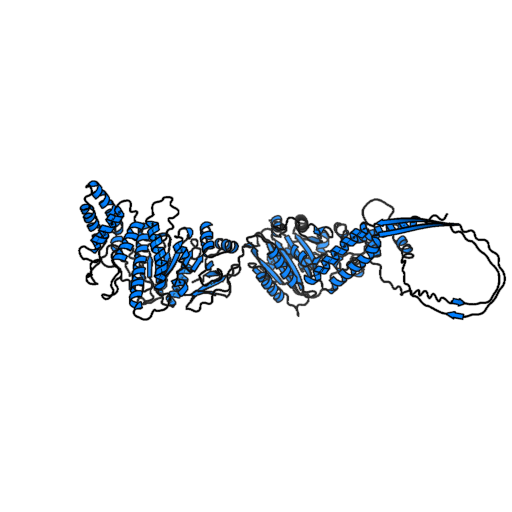 1150 C C . GLU A 1 146 ? 8.614 -23.288 -24.295 1.00 78.25 146 GLU A C 1
ATOM 1152 O O . GLU A 1 146 ? 7.643 -23.432 -25.036 1.00 78.25 146 GLU A O 1
ATOM 1157 N N . GLU A 1 147 ? 8.787 -24.036 -23.197 1.00 78.75 147 GLU A N 1
ATOM 1158 C CA . GLU A 1 147 ? 7.842 -25.057 -22.718 1.00 78.75 147 GLU A CA 1
ATOM 1159 C C . GLU A 1 147 ? 6.615 -24.475 -21.988 1.00 78.75 147 GLU A C 1
ATOM 1161 O O . GLU A 1 147 ? 5.636 -25.191 -21.765 1.00 78.75 147 GLU A O 1
ATOM 1166 N N . ASP A 1 148 ? 6.643 -23.195 -21.596 1.00 84.31 148 ASP A N 1
ATOM 1167 C CA . ASP A 1 148 ? 5.507 -22.537 -20.944 1.00 84.31 148 ASP A CA 1
ATOM 1168 C C . ASP A 1 148 ? 4.369 -22.359 -21.970 1.00 84.31 148 ASP A C 1
ATOM 1170 O O . ASP A 1 148 ? 4.551 -21.634 -22.956 1.00 84.31 148 ASP A O 1
ATOM 1174 N N . PRO A 1 149 ? 3.187 -22.983 -21.773 1.00 83.75 149 PRO A N 1
ATOM 1175 C CA . PRO A 1 149 ? 2.099 -22.924 -22.746 1.00 83.75 149 PRO A CA 1
ATOM 1176 C C . PRO A 1 149 ? 1.627 -21.490 -23.003 1.00 83.75 149 PRO A C 1
ATOM 1178 O O . PRO A 1 149 ? 1.207 -21.175 -24.114 1.00 83.75 149 PRO A O 1
ATOM 1181 N N . VAL A 1 150 ? 1.740 -20.613 -22.002 1.00 83.81 150 VAL A N 1
ATOM 1182 C CA . VAL A 1 150 ? 1.325 -19.215 -22.105 1.00 83.81 150 VAL A CA 1
ATOM 1183 C C . VAL A 1 150 ? 2.308 -18.434 -22.979 1.00 83.81 150 VAL A C 1
ATOM 1185 O O . VAL A 1 150 ? 1.891 -17.710 -23.876 1.00 83.81 150 VAL A O 1
ATOM 1188 N N . PHE A 1 151 ? 3.616 -18.648 -22.810 1.00 86.19 151 PHE A N 1
ATOM 1189 C CA . PHE A 1 151 ? 4.633 -18.064 -23.694 1.00 86.19 151 PHE A CA 1
ATOM 1190 C C . PHE A 1 151 ? 4.553 -18.628 -25.125 1.00 86.19 151 PHE A C 1
ATOM 1192 O O . PHE A 1 151 ? 4.743 -17.902 -26.107 1.00 86.19 151 PHE A O 1
ATOM 1199 N N . ALA A 1 152 ? 4.237 -19.918 -25.263 1.00 84.12 152 ALA A N 1
ATOM 1200 C CA . ALA A 1 152 ? 4.069 -20.558 -26.560 1.00 84.12 152 ALA A CA 1
ATOM 1201 C C . ALA A 1 152 ? 2.904 -19.948 -27.367 1.00 84.12 152 ALA A C 1
ATOM 1203 O O . ALA A 1 152 ? 3.062 -19.712 -28.566 1.00 84.12 152 ALA A O 1
ATOM 1204 N N . GLU A 1 153 ? 1.778 -19.639 -26.720 1.00 82.38 153 GLU A N 1
ATOM 1205 C CA . GLU A 1 153 ? 0.624 -18.968 -27.335 1.00 82.38 153 GLU A CA 1
ATOM 1206 C C . GLU A 1 153 ? 0.887 -17.467 -27.580 1.00 82.38 153 GLU A C 1
ATOM 1208 O O . GLU A 1 153 ? 0.758 -16.985 -28.708 1.00 82.38 153 GLU A O 1
ATOM 1213 N N . GLU A 1 154 ? 1.336 -16.733 -26.555 1.00 82.94 154 GLU A N 1
ATOM 1214 C CA . GLU A 1 154 ? 1.522 -15.271 -26.589 1.00 82.94 154 GLU A CA 1
ATOM 1215 C C . GLU A 1 154 ? 2.692 -14.800 -27.478 1.00 82.94 154 GLU A C 1
ATOM 1217 O O . GLU A 1 154 ? 2.735 -13.627 -27.865 1.00 82.94 154 GLU A O 1
ATOM 1222 N N . VAL A 1 155 ? 3.659 -15.678 -27.786 1.00 85.75 155 VAL A N 1
ATOM 1223 C CA . VAL A 1 155 ? 4.895 -15.323 -28.512 1.00 85.75 155 VAL A CA 1
ATOM 1224 C C . VAL A 1 155 ? 5.215 -16.293 -29.651 1.00 85.75 155 VAL A C 1
ATOM 1226 O O . VAL A 1 155 ? 5.305 -15.873 -30.810 1.00 85.75 155 VAL A O 1
ATOM 1229 N N . LEU A 1 156 ? 5.413 -17.586 -29.361 1.00 85.19 156 LEU A N 1
ATOM 1230 C CA . LEU A 1 156 ? 5.937 -18.528 -30.363 1.00 85.19 156 LEU A CA 1
ATOM 1231 C C . LEU A 1 156 ? 4.947 -18.774 -31.506 1.00 85.19 156 LEU A C 1
ATOM 1233 O O . LEU A 1 156 ? 5.362 -18.834 -32.665 1.00 85.19 156 LEU A O 1
ATOM 1237 N N . GLN A 1 157 ? 3.651 -18.886 -31.212 1.00 83.00 157 GLN A N 1
ATOM 1238 C CA . GLN A 1 157 ? 2.608 -19.067 -32.218 1.00 83.00 157 GLN A CA 1
ATOM 1239 C C . GLN A 1 157 ? 2.537 -17.857 -33.159 1.00 83.00 157 GLN A C 1
ATOM 1241 O O . GLN A 1 157 ? 2.695 -18.030 -34.370 1.00 83.00 157 GLN A O 1
ATOM 1246 N N . GLN A 1 158 ? 2.435 -16.637 -32.615 1.00 81.00 158 GLN A N 1
ATOM 1247 C CA . GLN A 1 158 ? 2.388 -15.395 -33.403 1.00 81.00 158 GLN A CA 1
ATOM 1248 C C . GLN A 1 158 ? 3.598 -15.264 -34.350 1.00 81.00 158 GLN A C 1
ATOM 1250 O O . GLN A 1 158 ? 3.439 -15.004 -35.550 1.00 81.00 158 GLN A O 1
ATOM 1255 N N . LEU A 1 159 ? 4.814 -15.522 -33.845 1.00 83.19 159 LEU A N 1
ATOM 1256 C CA . LEU A 1 159 ? 6.050 -15.521 -34.640 1.00 83.19 159 LEU A CA 1
ATOM 1257 C C . LEU A 1 159 ? 6.091 -16.633 -35.704 1.00 83.19 159 LEU A C 1
ATOM 1259 O O . LEU A 1 159 ? 6.736 -16.465 -36.746 1.00 83.19 159 LEU A O 1
ATOM 1263 N N . ARG A 1 160 ? 5.443 -17.782 -35.468 1.00 79.12 160 ARG A N 1
ATOM 1264 C CA . ARG A 1 160 ? 5.482 -18.949 -36.365 1.00 79.12 160 ARG A CA 1
ATOM 1265 C C . ARG A 1 160 ? 4.436 -18.878 -37.486 1.00 79.12 160 ARG A C 1
ATOM 1267 O O . ARG A 1 160 ? 4.818 -19.147 -38.634 1.00 79.12 160 ARG A O 1
ATOM 1274 N N . SER A 1 161 ? 3.183 -18.500 -37.211 1.00 67.69 161 SER A N 1
ATOM 1275 C CA . SER A 1 161 ? 2.070 -18.548 -38.183 1.00 67.69 161 SER A CA 1
ATOM 1276 C C . SER A 1 161 ? 1.690 -17.206 -38.828 1.00 67.69 161 SER A C 1
ATOM 1278 O O . SER A 1 161 ? 1.473 -17.160 -40.049 1.00 67.69 161 SER A O 1
ATOM 1280 N N . ASP A 1 162 ? 1.634 -16.126 -38.046 1.00 68.12 162 ASP A N 1
ATOM 1281 C CA . ASP A 1 162 ? 0.796 -14.962 -38.388 1.00 68.12 162 ASP A CA 1
ATOM 1282 C C . ASP A 1 162 ? 1.599 -13.767 -38.912 1.00 68.12 162 ASP A C 1
ATOM 1284 O O . ASP A 1 162 ? 1.158 -13.036 -39.806 1.00 68.12 162 ASP A O 1
ATOM 1288 N N . LEU A 1 163 ? 2.811 -13.582 -38.393 1.00 79.19 163 LEU A N 1
ATOM 1289 C CA . LEU A 1 163 ? 3.677 -12.457 -38.726 1.00 79.19 163 LEU A CA 1
ATOM 1290 C C . LEU A 1 163 ? 4.503 -12.767 -39.987 1.00 79.19 163 LEU A C 1
ATOM 1292 O O . LEU A 1 163 ? 5.229 -13.759 -40.057 1.00 79.19 163 LEU A O 1
ATOM 1296 N N . ARG A 1 164 ? 4.371 -11.925 -41.024 1.00 83.06 164 ARG A N 1
ATOM 1297 C CA . ARG A 1 164 ? 4.990 -12.150 -42.354 1.00 83.06 164 ARG A CA 1
ATOM 1298 C C . ARG A 1 164 ? 5.735 -10.951 -42.933 1.00 83.06 164 ARG A C 1
ATOM 1300 O O . ARG A 1 164 ? 6.427 -11.095 -43.937 1.00 83.06 164 ARG A O 1
ATOM 1307 N N . ASN A 1 165 ? 5.586 -9.783 -42.321 1.00 88.25 165 ASN A N 1
ATOM 1308 C CA . ASN A 1 165 ? 6.238 -8.547 -42.735 1.00 88.25 165 ASN A CA 1
ATOM 1309 C C . ASN A 1 165 ? 7.105 -8.097 -41.568 1.00 88.25 165 ASN A C 1
ATOM 1311 O O . ASN A 1 165 ? 6.642 -8.109 -40.426 1.00 88.25 165 ASN A O 1
ATOM 1315 N N . ALA A 1 166 ? 8.341 -7.706 -41.851 1.00 90.88 166 ALA A N 1
ATOM 1316 C CA . ALA A 1 166 ? 9.279 -7.259 -40.835 1.00 90.88 166 ALA A CA 1
ATOM 1317 C C . ALA A 1 166 ? 9.981 -5.985 -41.285 1.00 90.88 166 ALA A C 1
ATOM 1319 O O . ALA A 1 166 ? 10.280 -5.797 -42.465 1.00 90.88 166 ALA A O 1
ATOM 1320 N N . ILE A 1 167 ? 10.268 -5.128 -40.317 1.00 92.50 167 ILE A N 1
ATOM 1321 C CA . ILE A 1 167 ? 11.006 -3.889 -40.491 1.00 92.50 167 ILE A CA 1
ATOM 1322 C C . ILE A 1 167 ? 12.167 -3.876 -39.512 1.00 92.50 167 ILE A C 1
ATOM 1324 O O . ILE A 1 167 ? 11.965 -4.166 -38.339 1.00 92.50 167 ILE A O 1
ATOM 1328 N N . ALA A 1 168 ? 13.360 -3.506 -39.977 1.00 93.25 168 ALA A N 1
ATOM 1329 C CA . ALA A 1 168 ? 14.484 -3.189 -39.102 1.00 93.25 168 ALA A CA 1
ATOM 1330 C C . ALA A 1 168 ? 14.577 -1.678 -38.847 1.00 93.25 168 ALA A C 1
ATOM 1332 O O . ALA A 1 168 ? 14.273 -0.866 -39.725 1.00 93.25 168 ALA A O 1
ATOM 1333 N N . LEU A 1 169 ? 15.037 -1.299 -37.656 1.00 92.75 169 LEU A N 1
ATOM 1334 C CA . LEU A 1 169 ? 15.401 0.072 -37.319 1.00 92.75 169 LEU A CA 1
ATOM 1335 C C . LEU A 1 169 ? 16.905 0.153 -37.033 1.00 92.75 169 LEU A C 1
ATOM 1337 O O . LEU A 1 169 ? 17.463 -0.687 -36.331 1.00 92.75 169 LEU A O 1
ATOM 1341 N N . THR A 1 170 ? 17.558 1.181 -37.577 1.00 92.50 170 THR A N 1
ATOM 1342 C CA . THR A 1 170 ? 18.988 1.473 -37.357 1.00 92.50 170 THR A CA 1
ATOM 1343 C C . THR A 1 170 ? 19.175 2.953 -37.058 1.00 92.50 170 THR A C 1
ATOM 1345 O O . THR A 1 170 ? 18.524 3.776 -37.702 1.00 92.50 170 THR A O 1
ATOM 1348 N N . GLY A 1 171 ? 20.107 3.295 -36.177 1.00 91.12 171 GLY A N 1
ATOM 1349 C CA . GLY A 1 171 ? 20.455 4.665 -35.797 1.00 91.12 171 GLY A CA 1
ATOM 1350 C C . GLY A 1 171 ? 20.518 4.832 -34.281 1.00 91.12 171 GLY A C 1
ATOM 1351 O O . GLY A 1 171 ? 20.192 3.906 -33.538 1.00 91.12 171 GLY A O 1
ATOM 1352 N N . ILE A 1 172 ? 20.945 6.008 -33.820 1.00 91.88 172 ILE A N 1
ATOM 1353 C CA . ILE A 1 172 ? 21.195 6.259 -32.395 1.00 91.88 172 ILE A CA 1
ATOM 1354 C C . ILE A 1 172 ? 19.988 6.998 -31.782 1.00 91.88 172 ILE A C 1
ATOM 1356 O O . ILE A 1 172 ? 19.696 8.129 -32.193 1.00 91.88 172 ILE A O 1
ATOM 1360 N N . PRO A 1 173 ? 19.258 6.387 -30.827 1.00 90.25 173 PRO A N 1
ATOM 1361 C CA . PRO A 1 173 ? 18.117 7.026 -30.178 1.00 90.25 173 PRO A CA 1
ATOM 1362 C C . PRO A 1 173 ? 18.582 8.149 -29.242 1.00 90.25 173 PRO A C 1
ATOM 1364 O O . PRO A 1 173 ? 19.652 8.057 -28.641 1.00 90.25 173 PRO A O 1
ATOM 1367 N N . SER A 1 174 ? 17.783 9.208 -29.087 1.00 87.31 174 SER A N 1
ATOM 1368 C CA . SER A 1 174 ? 18.084 10.259 -28.107 1.00 87.31 174 SER A CA 1
ATOM 1369 C C . SER A 1 174 ? 16.850 11.013 -27.606 1.00 87.31 174 SER A C 1
ATOM 1371 O O . SER A 1 174 ? 15.776 10.994 -28.207 1.00 87.31 174 SER A O 1
ATOM 1373 N N . LEU A 1 175 ? 17.029 11.748 -26.508 1.00 79.75 175 LEU A N 1
ATOM 1374 C CA . LEU A 1 175 ? 15.961 12.507 -25.852 1.00 79.75 175 LEU A CA 1
ATOM 1375 C C . LEU A 1 175 ? 15.644 13.827 -26.579 1.00 79.75 175 LEU A C 1
ATOM 1377 O O . LEU A 1 175 ? 16.440 14.296 -27.400 1.00 79.75 175 LEU A O 1
ATOM 1381 N N . LYS A 1 176 ? 14.478 14.417 -26.283 1.00 76.94 176 LYS A N 1
ATOM 1382 C CA . LYS A 1 176 ? 14.069 15.750 -26.760 1.00 76.94 176 LYS A CA 1
ATOM 1383 C C . LYS A 1 176 ? 14.208 16.757 -25.610 1.00 76.94 176 LYS A C 1
ATOM 1385 O O . LYS A 1 176 ? 14.006 16.412 -24.448 1.00 76.94 176 LYS A O 1
ATOM 1390 N N . HIS A 1 177 ? 14.572 18.002 -25.914 1.00 55.16 177 HIS A N 1
ATOM 1391 C CA . HIS A 1 177 ? 15.002 18.971 -24.892 1.00 55.16 177 HIS A CA 1
ATOM 1392 C C . HIS A 1 177 ? 13.893 19.419 -23.922 1.00 55.16 177 HIS A C 1
ATOM 1394 O O . HIS A 1 177 ? 14.185 19.898 -22.829 1.00 55.16 177 HIS A O 1
ATOM 1400 N N . SER A 1 178 ? 12.621 19.244 -24.296 1.00 50.72 178 SER A N 1
ATOM 1401 C CA . SER A 1 178 ? 11.439 19.583 -23.488 1.00 50.72 178 SER A CA 1
ATOM 1402 C C . SER A 1 178 ? 11.242 18.712 -22.241 1.00 50.72 178 SER A C 1
ATOM 1404 O O . SER A 1 178 ? 10.354 18.982 -21.436 1.00 50.72 178 SER A O 1
ATOM 1406 N N . ASP A 1 179 ? 12.031 17.649 -22.090 1.00 50.66 179 ASP A N 1
ATOM 1407 C CA . ASP A 1 179 ? 11.605 16.467 -21.339 1.00 50.66 179 ASP A CA 1
ATOM 1408 C C . ASP A 1 179 ? 12.153 16.416 -19.904 1.00 50.66 179 ASP A C 1
ATOM 1410 O O . ASP A 1 179 ? 11.806 15.505 -19.149 1.00 50.66 179 ASP A O 1
ATOM 1414 N N . HIS A 1 180 ? 12.940 17.423 -19.501 1.00 43.91 180 HIS A N 1
ATOM 1415 C CA . HIS A 1 180 ? 13.540 17.564 -18.165 1.00 43.91 180 HIS A CA 1
ATOM 1416 C C . HIS A 1 180 ? 12.523 17.624 -17.006 1.00 43.91 180 HIS A C 1
ATOM 1418 O O . HIS A 1 180 ? 12.914 17.504 -15.851 1.00 43.91 180 HIS A O 1
ATOM 1424 N N . THR A 1 181 ? 11.225 17.779 -17.287 1.00 41.16 181 THR A N 1
ATOM 1425 C CA . THR A 1 181 ? 10.142 17.708 -16.287 1.00 41.16 181 THR A CA 1
ATOM 1426 C C . THR A 1 181 ? 9.130 16.581 -16.539 1.00 41.16 181 THR A C 1
ATOM 1428 O O . THR A 1 181 ? 8.204 16.409 -15.748 1.00 41.16 181 THR A O 1
ATOM 1431 N N . GLY A 1 182 ? 9.272 15.781 -17.606 1.00 45.19 182 GLY A N 1
ATOM 1432 C CA . GLY A 1 182 ? 8.278 14.751 -17.925 1.00 45.19 182 GLY A CA 1
ATOM 1433 C C . GLY A 1 182 ? 8.469 14.044 -19.266 1.00 45.19 182 GLY A C 1
ATOM 1434 O O . GLY A 1 182 ? 7.885 14.432 -20.273 1.00 45.19 182 GLY A O 1
ATOM 1435 N N . TYR A 1 183 ? 9.204 12.932 -19.246 1.00 49.91 183 TYR A N 1
ATOM 1436 C CA . TYR A 1 183 ? 9.534 12.108 -20.413 1.00 49.91 183 TYR A CA 1
ATOM 1437 C C . TYR A 1 183 ? 8.327 11.702 -21.305 1.00 49.91 183 TYR A C 1
ATOM 1439 O O . TYR A 1 183 ? 7.440 10.977 -20.836 1.00 49.91 183 TYR A O 1
ATOM 1447 N N . PRO A 1 184 ? 8.299 12.093 -22.598 1.00 50.03 184 PRO A N 1
ATOM 1448 C CA . PRO A 1 184 ? 7.221 11.841 -23.552 1.00 50.03 184 PRO A CA 1
ATOM 1449 C C . PRO A 1 184 ? 7.520 10.734 -24.585 1.00 50.03 184 PRO A C 1
ATOM 1451 O O . PRO A 1 184 ? 6.759 10.604 -25.544 1.00 50.03 184 PRO A O 1
ATOM 1454 N N . GLN A 1 185 ? 8.605 9.961 -24.441 1.00 62.78 185 GLN A N 1
ATOM 1455 C CA . GLN A 1 185 ? 9.003 8.902 -25.390 1.00 62.78 185 GLN A CA 1
ATOM 1456 C C . GLN A 1 185 ? 8.780 7.469 -24.854 1.00 62.78 185 GLN A C 1
ATOM 1458 O O . GLN A 1 185 ? 9.530 6.555 -25.189 1.00 62.78 185 GLN A O 1
ATOM 1463 N N . THR A 1 186 ? 7.802 7.247 -23.973 1.00 70.88 186 THR A N 1
ATOM 1464 C CA . THR A 1 186 ? 7.578 5.918 -23.378 1.00 70.88 186 THR A CA 1
ATOM 1465 C C . THR A 1 186 ? 6.762 4.976 -24.244 1.00 70.88 186 THR A C 1
ATOM 1467 O O . THR A 1 186 ? 5.894 5.397 -25.016 1.00 70.88 186 THR A O 1
ATOM 1470 N N . LEU A 1 187 ? 7.018 3.678 -24.057 1.00 82.44 187 LEU A N 1
ATOM 1471 C CA . LEU A 1 187 ? 6.381 2.595 -24.794 1.00 82.44 187 LEU A CA 1
ATOM 1472 C C . LEU A 1 187 ? 4.844 2.672 -24.747 1.00 82.44 187 LEU A C 1
ATOM 1474 O O . LEU A 1 187 ? 4.211 2.407 -25.761 1.00 82.44 187 LEU A O 1
ATOM 1478 N N . ASP A 1 188 ? 4.224 3.146 -23.655 1.00 83.88 188 ASP A N 1
ATOM 1479 C CA . ASP A 1 188 ? 2.759 3.300 -23.581 1.00 83.88 188 ASP A CA 1
ATOM 1480 C C . ASP A 1 188 ? 2.160 4.165 -24.705 1.00 83.88 188 ASP A C 1
ATOM 1482 O O . ASP A 1 188 ? 1.035 3.903 -25.128 1.00 83.88 188 ASP A O 1
ATOM 1486 N N . ARG A 1 189 ? 2.899 5.141 -25.251 1.00 82.50 189 ARG A N 1
ATOM 1487 C CA . ARG A 1 189 ? 2.436 5.922 -26.412 1.00 82.50 189 ARG A CA 1
ATOM 1488 C C . ARG A 1 189 ? 2.464 5.127 -27.713 1.00 82.50 189 ARG A C 1
ATOM 1490 O O . ARG A 1 189 ? 1.585 5.326 -28.544 1.00 82.50 189 ARG A O 1
ATOM 1497 N N . PHE A 1 190 ? 3.448 4.243 -27.877 1.00 86.38 190 PHE A N 1
ATOM 1498 C CA . PHE A 1 190 ? 3.526 3.332 -29.017 1.00 86.38 190 PHE A CA 1
ATOM 1499 C C . PHE A 1 190 ? 2.396 2.298 -28.958 1.00 86.38 190 PHE A C 1
ATOM 1501 O O . PHE A 1 190 ? 1.620 2.201 -29.901 1.00 86.38 190 PHE A O 1
ATOM 1508 N N . LEU A 1 191 ? 2.221 1.619 -27.818 1.00 87.19 191 LEU A N 1
ATOM 1509 C CA . LEU A 1 191 ? 1.191 0.581 -27.645 1.00 87.19 191 LEU A CA 1
ATOM 1510 C C . LEU A 1 191 ? -0.229 1.143 -27.831 1.00 87.19 191 LEU A C 1
ATOM 1512 O O . LEU A 1 191 ? -1.069 0.531 -28.482 1.00 87.19 191 LEU A O 1
ATOM 1516 N N . ARG A 1 192 ? -0.491 2.367 -27.348 1.00 82.44 192 ARG A N 1
ATOM 1517 C CA . ARG A 1 192 ? -1.768 3.069 -27.587 1.00 82.44 192 ARG A CA 1
ATOM 1518 C C . ARG A 1 192 ? -1.997 3.443 -29.056 1.00 82.44 192 ARG A C 1
ATOM 1520 O O . ARG A 1 192 ? -3.145 3.568 -29.461 1.00 82.44 192 ARG A O 1
ATOM 1527 N N . GLY A 1 193 ? -0.938 3.614 -29.847 1.00 80.50 193 GLY A N 1
ATOM 1528 C CA . GLY A 1 193 ? -1.018 3.834 -31.296 1.00 80.50 193 GLY A CA 1
ATOM 1529 C C . GLY A 1 193 ? -1.275 2.563 -32.118 1.00 80.50 193 GLY A C 1
ATOM 1530 O O . GLY A 1 193 ? -1.411 2.672 -33.338 1.00 80.50 193 GLY A O 1
ATOM 1531 N N . PHE A 1 194 ? -1.318 1.398 -31.458 1.00 80.56 194 PHE A N 1
ATOM 1532 C CA . PHE A 1 194 ? -1.429 0.053 -32.036 1.00 80.56 194 PHE A CA 1
ATOM 1533 C C . PHE A 1 194 ? -2.607 -0.768 -31.479 1.00 80.56 194 PHE A C 1
ATOM 1535 O O . PHE A 1 194 ? -2.643 -1.986 -31.631 1.00 80.56 194 PHE A O 1
ATOM 1542 N N . GLN A 1 195 ? -3.603 -0.113 -30.873 1.00 75.31 195 GLN A N 1
ATOM 1543 C CA . GLN A 1 195 ? -4.851 -0.782 -30.484 1.00 75.31 195 GLN A CA 1
ATOM 1544 C C . GLN A 1 195 ? -5.506 -1.465 -31.697 1.00 75.31 195 GLN A C 1
ATOM 1546 O O . GLN A 1 195 ? -5.571 -0.875 -32.774 1.00 75.31 195 GLN A O 1
ATOM 1551 N N . GLU A 1 196 ? -5.974 -2.700 -31.505 1.00 82.38 196 GLU A N 1
ATOM 1552 C CA . GLU A 1 196 ? -6.582 -3.588 -32.513 1.00 82.38 196 GLU A CA 1
ATOM 1553 C C . GLU A 1 196 ? -5.640 -4.047 -33.648 1.00 82.38 196 GLU A C 1
ATOM 1555 O O . GLU A 1 196 ? -6.084 -4.670 -34.614 1.00 82.38 196 GLU A O 1
ATOM 1560 N N . LEU A 1 197 ? -4.329 -3.792 -33.543 1.00 86.88 197 LEU A N 1
ATOM 1561 C CA . LEU A 1 197 ? -3.337 -4.156 -34.560 1.00 86.88 197 LEU A CA 1
ATOM 1562 C C . LEU A 1 197 ? -2.292 -5.127 -33.979 1.00 86.88 197 LEU A C 1
ATOM 1564 O O . LEU A 1 197 ? -1.446 -4.684 -33.208 1.00 86.88 197 LEU A O 1
ATOM 1568 N N . PRO A 1 198 ? -2.275 -6.419 -34.358 1.00 89.00 198 PRO A N 1
ATOM 1569 C CA . PRO A 1 198 ? -1.295 -7.365 -33.831 1.00 89.00 198 PRO A CA 1
ATOM 1570 C C . PRO A 1 198 ? 0.114 -7.096 -34.377 1.00 89.00 198 PRO A C 1
ATOM 1572 O O . PRO A 1 198 ? 0.316 -6.927 -35.589 1.00 89.00 198 PRO A O 1
ATOM 1575 N N . PHE A 1 199 ? 1.104 -7.088 -33.485 1.00 91.25 199 PHE A N 1
ATOM 1576 C CA . PHE A 1 199 ? 2.510 -6.854 -33.818 1.00 91.25 199 PHE A CA 1
ATOM 1577 C C . PHE A 1 199 ? 3.457 -7.554 -32.832 1.00 91.25 199 PHE A C 1
ATOM 1579 O O . PHE A 1 199 ? 3.086 -7.951 -31.729 1.00 91.25 199 PHE A O 1
ATOM 1586 N N . THR A 1 200 ? 4.732 -7.652 -33.209 1.00 93.12 200 THR A N 1
ATOM 1587 C CA . THR A 1 200 ? 5.821 -7.967 -32.276 1.00 93.12 200 THR A CA 1
ATOM 1588 C C . THR A 1 200 ? 6.971 -6.990 -32.470 1.00 93.12 200 THR A C 1
ATOM 1590 O O . THR A 1 200 ? 7.548 -6.910 -33.552 1.00 93.12 200 THR A O 1
ATOM 1593 N N . TYR A 1 201 ? 7.310 -6.243 -31.424 1.00 93.81 201 TYR A N 1
ATOM 1594 C CA . TYR A 1 201 ? 8.516 -5.420 -31.352 1.00 93.81 201 TYR A CA 1
ATOM 1595 C C . TYR A 1 201 ? 9.613 -6.217 -30.642 1.00 93.81 201 TYR A C 1
ATOM 1597 O O . TYR A 1 201 ? 9.380 -6.789 -29.581 1.00 93.81 201 TYR A O 1
ATOM 1605 N N . MET A 1 202 ? 10.795 -6.288 -31.248 1.00 95.44 202 MET A N 1
ATOM 1606 C CA . MET A 1 202 ? 11.891 -7.158 -30.829 1.00 95.44 202 MET A CA 1
ATOM 1607 C C . MET A 1 202 ? 13.218 -6.399 -30.892 1.00 95.44 202 MET A C 1
ATOM 1609 O O . MET A 1 202 ? 13.608 -5.903 -31.946 1.00 95.44 202 MET A O 1
ATOM 1613 N N . VAL A 1 203 ? 13.944 -6.347 -29.779 1.00 96.50 203 VAL A N 1
ATOM 1614 C CA . VAL A 1 203 ? 15.304 -5.797 -29.699 1.00 96.50 203 VAL A CA 1
ATOM 1615 C C . VAL A 1 203 ? 16.249 -6.926 -29.313 1.00 96.50 203 VAL A C 1
ATOM 1617 O O . VAL A 1 203 ? 16.064 -7.554 -28.277 1.00 96.50 203 VAL A O 1
ATOM 1620 N N . ILE A 1 204 ? 17.265 -7.187 -30.130 1.00 96.12 204 ILE A N 1
ATOM 1621 C CA . ILE A 1 204 ? 18.293 -8.199 -29.859 1.00 96.12 204 ILE A CA 1
ATOM 1622 C C . ILE A 1 204 ? 19.617 -7.465 -29.670 1.00 96.12 204 ILE A C 1
ATOM 1624 O O . ILE A 1 204 ? 20.137 -6.880 -30.623 1.00 96.12 204 ILE A O 1
ATOM 1628 N N . ALA A 1 205 ? 20.161 -7.493 -28.456 1.00 95.81 205 ALA A N 1
ATOM 1629 C CA . ALA A 1 205 ? 21.377 -6.790 -28.070 1.00 95.81 205 ALA A CA 1
ATOM 1630 C C . ALA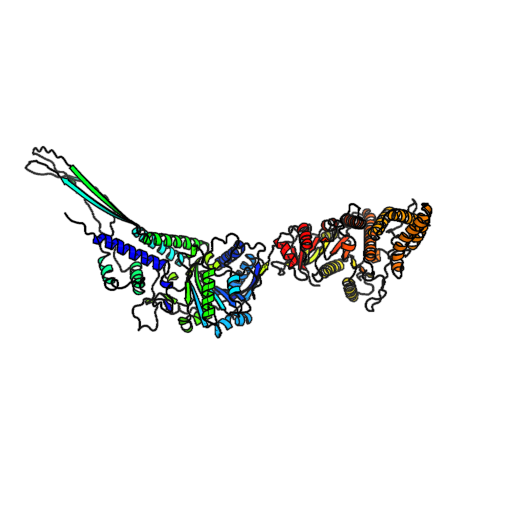 A 1 205 ? 22.485 -7.785 -27.687 1.00 95.81 205 ALA A C 1
ATOM 1632 O O . ALA A 1 205 ? 22.393 -8.517 -26.700 1.00 95.81 205 ALA A O 1
ATOM 1633 N N . GLU A 1 206 ? 23.561 -7.792 -28.471 1.00 93.69 206 GLU A N 1
ATOM 1634 C CA . GLU A 1 206 ? 24.742 -8.625 -28.236 1.00 93.69 206 GLU A CA 1
ATOM 1635 C C . GLU A 1 206 ? 25.829 -7.802 -27.521 1.00 93.69 206 GLU A C 1
ATOM 1637 O O . GLU A 1 206 ? 26.278 -6.793 -28.075 1.00 93.69 206 GLU A O 1
ATOM 1642 N N . PRO A 1 207 ? 26.289 -8.184 -26.316 1.00 93.62 207 PRO A N 1
ATOM 1643 C CA . PRO A 1 207 ? 27.293 -7.421 -25.582 1.00 93.62 207 PRO A CA 1
ATOM 1644 C C . PRO A 1 207 ? 28.649 -7.475 -26.295 1.00 93.62 207 PRO A C 1
ATOM 1646 O O . PRO A 1 207 ? 29.247 -8.536 -26.503 1.00 93.62 207 PRO A O 1
ATOM 1649 N N . MET A 1 208 ? 29.153 -6.301 -26.668 1.00 92.69 208 MET A N 1
ATOM 1650 C CA . MET A 1 208 ? 30.457 -6.132 -27.299 1.00 92.69 208 MET A CA 1
ATOM 1651 C C . MET A 1 208 ? 31.563 -6.199 -26.248 1.00 92.69 208 MET A C 1
ATOM 1653 O O . MET A 1 208 ? 31.470 -5.572 -25.195 1.00 92.69 208 MET A O 1
ATOM 1657 N N . GLY A 1 209 ? 32.621 -6.954 -26.548 1.00 90.00 209 GLY A N 1
ATOM 1658 C CA . GLY A 1 209 ? 33.816 -6.994 -25.713 1.00 90.00 209 GLY A CA 1
ATOM 1659 C C . GLY A 1 209 ? 34.631 -5.705 -25.813 1.00 90.00 209 GLY A C 1
ATOM 1660 O O . GLY A 1 209 ? 34.563 -4.986 -26.813 1.00 90.00 209 GLY A O 1
ATOM 1661 N N . THR A 1 210 ? 35.414 -5.442 -24.768 1.00 88.88 210 THR A N 1
ATOM 1662 C CA . THR A 1 210 ? 36.346 -4.308 -24.672 1.00 88.88 210 THR A CA 1
ATOM 1663 C C . THR A 1 210 ? 37.302 -4.261 -25.867 1.00 88.88 210 THR A C 1
ATOM 1665 O O . THR A 1 210 ? 37.521 -3.193 -26.427 1.00 88.88 210 THR A O 1
ATOM 1668 N N . ASP A 1 211 ? 37.744 -5.435 -26.337 1.00 89.62 211 ASP A N 1
ATOM 1669 C CA . ASP A 1 211 ? 38.546 -5.645 -27.552 1.00 89.62 211 ASP A CA 1
ATOM 1670 C C . ASP A 1 211 ? 37.950 -4.954 -28.794 1.00 89.62 211 ASP A C 1
ATOM 1672 O O . ASP A 1 211 ? 38.645 -4.251 -29.526 1.00 89.62 211 ASP A O 1
ATOM 1676 N N . LYS A 1 212 ? 36.640 -5.104 -29.017 1.00 89.25 212 LYS A N 1
ATOM 1677 C CA . LYS A 1 212 ? 35.941 -4.472 -30.147 1.00 89.25 212 LYS A CA 1
ATOM 1678 C C . LYS A 1 212 ? 35.741 -2.966 -29.964 1.00 89.25 212 LYS A C 1
ATOM 1680 O O . LYS A 1 212 ? 35.703 -2.246 -30.957 1.00 89.25 212 LYS A O 1
ATOM 1685 N N . VAL A 1 213 ? 35.567 -2.491 -28.730 1.00 91.00 213 VAL A N 1
ATOM 1686 C CA . VAL A 1 213 ? 35.378 -1.057 -28.437 1.00 91.00 213 VAL A CA 1
ATOM 1687 C C . VAL A 1 213 ? 36.703 -0.299 -28.588 1.00 91.00 213 VAL A C 1
ATOM 1689 O O . VAL A 1 213 ? 36.722 0.792 -29.156 1.00 91.00 213 VAL A O 1
ATOM 1692 N N . GLU A 1 214 ? 37.815 -0.905 -28.168 1.00 90.50 214 GLU A N 1
ATOM 1693 C CA . GLU A 1 214 ? 39.167 -0.374 -28.367 1.00 90.50 214 GLU A CA 1
ATOM 1694 C C . GLU A 1 214 ? 39.547 -0.274 -29.853 1.00 90.50 214 GLU A C 1
ATOM 1696 O O . GLU A 1 214 ? 40.051 0.772 -30.258 1.00 90.50 214 GLU A O 1
ATOM 1701 N N . ASP A 1 215 ? 39.245 -1.284 -30.687 1.00 89.69 215 ASP A N 1
ATOM 1702 C CA . ASP A 1 215 ? 39.471 -1.219 -32.147 1.00 89.69 215 ASP A CA 1
ATOM 1703 C C . ASP A 1 215 ? 38.693 -0.058 -32.796 1.00 89.69 215 ASP A C 1
ATOM 1705 O O . ASP A 1 215 ? 39.257 0.731 -33.556 1.00 89.69 215 ASP A O 1
ATOM 1709 N N . ILE A 1 216 ? 37.413 0.117 -32.438 1.00 89.56 216 ILE A N 1
ATOM 1710 C CA . ILE A 1 216 ? 36.592 1.240 -32.923 1.00 89.56 216 ILE A CA 1
ATOM 1711 C C . ILE A 1 216 ? 37.213 2.585 -32.514 1.00 89.56 216 ILE A C 1
ATOM 1713 O O . ILE A 1 216 ? 37.335 3.486 -33.345 1.00 89.56 216 ILE A O 1
ATOM 1717 N N . LEU A 1 217 ? 37.636 2.733 -31.255 1.00 90.12 217 LEU A N 1
ATOM 1718 C CA . LEU A 1 217 ? 38.253 3.967 -30.758 1.00 90.12 217 LEU A CA 1
ATOM 1719 C C . LEU A 1 217 ? 39.615 4.254 -31.395 1.00 90.12 217 LEU A C 1
ATOM 1721 O O . LEU A 1 217 ? 39.897 5.410 -31.719 1.00 90.12 217 LEU A O 1
ATOM 1725 N N . LEU A 1 218 ? 40.441 3.229 -31.610 1.00 86.62 218 LEU A N 1
ATOM 1726 C CA . LEU A 1 218 ? 41.716 3.349 -32.312 1.00 86.62 218 LEU A CA 1
ATOM 1727 C C . LEU A 1 218 ? 41.487 3.859 -33.739 1.00 86.62 218 LEU A C 1
ATOM 1729 O O . LEU A 1 218 ? 42.060 4.879 -34.122 1.00 86.62 218 LEU A O 1
ATOM 1733 N N . ARG A 1 219 ? 40.571 3.230 -34.486 1.00 85.94 219 ARG A N 1
ATOM 1734 C CA . ARG A 1 219 ? 40.192 3.650 -35.846 1.00 85.94 219 ARG A CA 1
ATOM 1735 C C . ARG A 1 219 ? 39.628 5.066 -35.879 1.00 85.94 219 ARG A C 1
ATOM 1737 O O . ARG A 1 219 ? 40.025 5.848 -36.739 1.00 85.94 219 ARG A O 1
ATOM 1744 N N . CYS A 1 220 ? 38.760 5.436 -34.934 1.00 87.44 220 CYS A N 1
ATOM 1745 C CA . CYS A 1 220 ? 38.262 6.807 -34.808 1.00 87.44 220 CYS A CA 1
ATOM 1746 C C . CYS A 1 220 ? 39.401 7.821 -34.624 1.00 87.44 220 CYS A C 1
ATOM 1748 O O . CYS A 1 220 ? 39.396 8.862 -35.277 1.00 87.44 220 CYS A O 1
ATOM 1750 N N . ARG A 1 221 ? 40.382 7.524 -33.759 1.00 84.81 221 ARG A N 1
ATOM 1751 C CA . ARG A 1 221 ? 41.525 8.408 -33.471 1.00 84.81 221 ARG A CA 1
ATOM 1752 C C . ARG A 1 221 ? 42.506 8.494 -34.648 1.00 84.81 221 ARG A C 1
ATOM 1754 O O . ARG A 1 221 ? 42.933 9.597 -34.981 1.00 84.81 221 ARG A O 1
ATOM 1761 N N . GLU A 1 222 ? 42.794 7.385 -35.334 1.00 81.19 222 GLU A N 1
ATOM 1762 C CA . GLU A 1 222 ? 43.592 7.391 -36.572 1.00 81.19 222 GLU A CA 1
ATOM 1763 C C . GLU A 1 222 ? 42.908 8.199 -37.686 1.00 81.19 222 GLU A C 1
ATOM 1765 O O . GLU A 1 222 ? 43.527 9.073 -38.300 1.00 81.19 222 GLU A O 1
ATOM 1770 N N . LEU A 1 223 ? 41.611 7.961 -37.921 1.00 80.31 223 LEU A N 1
ATOM 1771 C CA . LEU A 1 223 ? 40.822 8.723 -38.892 1.00 80.31 223 LEU A CA 1
ATOM 1772 C C . LEU A 1 223 ? 40.764 10.208 -38.526 1.00 80.31 223 LEU A C 1
ATOM 1774 O O . LEU A 1 223 ? 40.875 11.042 -39.420 1.00 80.31 223 LEU A O 1
ATOM 1778 N N . LEU A 1 224 ? 40.649 10.554 -37.240 1.00 81.06 224 LEU A N 1
ATOM 1779 C CA . LEU A 1 224 ? 40.655 11.942 -36.775 1.00 81.06 224 LEU A CA 1
ATOM 1780 C C . LEU A 1 224 ? 41.978 12.633 -37.131 1.00 81.06 224 LEU A C 1
ATOM 1782 O O . LEU A 1 224 ? 41.956 13.724 -37.696 1.00 81.06 224 LEU A O 1
ATOM 1786 N N . SER A 1 225 ? 43.120 11.979 -36.887 1.00 74.25 225 SER A N 1
ATOM 1787 C CA . SER A 1 225 ? 44.439 12.497 -37.281 1.00 74.25 225 SER A CA 1
ATOM 1788 C C . SER A 1 225 ? 44.576 12.677 -38.799 1.00 74.25 225 SER A C 1
ATOM 1790 O O . SER A 1 225 ? 45.116 13.688 -39.250 1.00 74.25 225 SER A O 1
ATOM 1792 N N . HIS A 1 226 ? 44.056 11.742 -39.603 1.00 74.75 226 HIS A N 1
ATOM 1793 C CA . HIS A 1 226 ? 44.065 11.863 -41.066 1.00 74.75 226 HIS A CA 1
ATOM 1794 C C . HIS A 1 226 ? 43.140 12.982 -41.575 1.00 74.75 226 HIS A C 1
ATOM 1796 O O . HIS A 1 226 ? 43.511 13.716 -42.489 1.00 74.75 226 HIS A O 1
ATOM 1802 N N . VAL A 1 227 ? 41.954 13.147 -40.982 1.00 77.31 227 VAL A N 1
ATOM 1803 C CA . VAL A 1 227 ? 41.004 14.216 -41.329 1.00 77.31 227 VAL A CA 1
ATOM 1804 C C . VAL A 1 227 ? 41.544 15.584 -40.938 1.00 77.31 227 VAL A C 1
ATOM 1806 O O . VAL A 1 227 ? 41.398 16.521 -41.720 1.00 77.31 227 VAL A O 1
ATOM 1809 N N . TYR A 1 228 ? 42.201 15.700 -39.782 1.00 75.56 228 TYR A N 1
ATOM 1810 C CA . TYR A 1 228 ? 42.785 16.954 -39.308 1.00 75.56 228 TYR A CA 1
ATOM 1811 C C . TYR A 1 228 ? 43.755 17.552 -40.340 1.00 75.56 228 TYR A C 1
ATOM 1813 O O . TYR A 1 228 ? 43.646 18.730 -40.678 1.00 75.56 228 TYR A O 1
ATOM 1821 N N . ALA A 1 229 ? 44.604 16.719 -40.955 1.00 73.94 229 ALA A N 1
ATOM 1822 C CA . ALA A 1 229 ? 45.511 17.119 -42.037 1.00 73.94 229 ALA A CA 1
ATOM 1823 C C . ALA A 1 229 ? 44.804 17.598 -43.328 1.00 73.94 229 ALA A C 1
ATOM 1825 O O . ALA A 1 229 ? 45.435 18.225 -44.175 1.00 73.94 229 ALA A O 1
ATOM 1826 N N . LEU A 1 230 ? 43.503 17.323 -43.488 1.00 74.62 230 LEU A N 1
ATOM 1827 C CA . LEU A 1 230 ? 42.676 17.779 -44.612 1.00 74.62 230 LEU A CA 1
ATOM 1828 C C . LEU A 1 230 ? 41.832 19.022 -44.283 1.00 74.62 230 LEU A C 1
ATOM 1830 O O . LEU A 1 230 ? 41.188 19.547 -45.191 1.00 74.62 230 LEU A O 1
ATOM 1834 N N . THR A 1 231 ? 41.798 19.485 -43.024 1.00 75.38 231 THR A N 1
ATOM 1835 C CA . THR A 1 231 ? 40.972 20.635 -42.592 1.00 75.38 231 THR A CA 1
ATOM 1836 C C . THR A 1 231 ? 41.463 21.968 -43.140 1.00 75.38 231 THR A C 1
ATOM 1838 O O . THR A 1 231 ? 40.643 22.820 -43.489 1.00 75.38 231 THR A O 1
ATOM 1841 N N . LYS A 1 232 ? 42.785 22.140 -43.237 1.00 79.31 232 LYS A N 1
ATOM 1842 C CA . LYS A 1 232 ? 43.439 23.383 -43.638 1.00 79.31 232 LYS A CA 1
ATOM 1843 C C . LYS A 1 232 ? 44.566 23.093 -44.625 1.00 79.31 232 LYS A C 1
ATOM 1845 O O . LYS A 1 232 ? 45.489 22.346 -44.315 1.00 79.31 232 LYS A O 1
ATOM 1850 N N . ILE A 1 233 ? 44.494 23.704 -45.803 1.00 73.00 233 ILE A N 1
ATOM 1851 C CA . ILE A 1 233 ? 45.533 23.639 -46.835 1.00 73.00 233 ILE A CA 1
ATOM 1852 C C . ILE A 1 233 ? 46.075 25.057 -47.013 1.00 73.00 233 ILE A C 1
ATOM 1854 O O . ILE A 1 233 ? 45.366 25.928 -47.513 1.00 73.00 233 ILE A O 1
ATOM 1858 N N . THR A 1 234 ? 47.318 25.291 -46.597 1.00 69.62 234 THR A N 1
ATOM 1859 C CA . THR A 1 234 ? 48.003 26.583 -46.759 1.00 69.62 234 THR A CA 1
ATOM 1860 C C . THR A 1 234 ? 48.995 26.499 -47.918 1.00 69.62 234 THR A C 1
ATOM 1862 O O . THR A 1 234 ? 49.774 25.549 -48.008 1.00 69.62 234 THR A O 1
ATOM 1865 N N . GLN A 1 235 ? 48.984 27.504 -48.792 1.00 63.50 235 GLN A N 1
ATOM 1866 C CA . GLN A 1 235 ? 49.983 27.714 -49.835 1.00 63.50 235 GLN A CA 1
ATOM 1867 C C . GLN A 1 235 ? 50.633 29.083 -49.639 1.00 63.50 235 GLN A C 1
ATOM 1869 O O . GLN A 1 235 ? 49.943 30.097 -49.570 1.00 63.50 235 GLN A O 1
ATOM 1874 N N . THR A 1 236 ? 51.962 29.114 -49.599 1.00 65.31 236 THR A N 1
ATOM 1875 C CA . THR A 1 236 ? 52.746 30.353 -49.601 1.00 65.31 236 THR A CA 1
ATOM 1876 C C . THR A 1 236 ? 53.459 30.459 -50.940 1.00 65.31 236 THR A C 1
ATOM 1878 O O . THR A 1 236 ? 54.259 29.588 -51.285 1.00 65.31 236 THR A O 1
ATOM 1881 N N . LEU A 1 237 ? 53.150 31.501 -51.707 1.00 59.09 237 LEU A N 1
ATOM 1882 C CA . LEU A 1 237 ? 53.856 31.839 -52.935 1.00 59.09 237 LEU A CA 1
ATOM 1883 C C . LEU A 1 237 ? 54.815 32.993 -52.636 1.00 59.09 237 LEU A C 1
ATOM 1885 O O . LEU A 1 237 ? 54.364 34.090 -52.316 1.00 59.09 237 LEU A O 1
ATOM 1889 N N . THR A 1 238 ? 56.119 32.748 -52.728 1.00 55.75 238 THR A N 1
ATOM 1890 C CA . THR A 1 238 ? 57.146 33.763 -52.454 1.00 55.75 238 THR A CA 1
ATOM 1891 C C . THR A 1 238 ? 57.860 34.121 -53.748 1.00 55.75 238 THR A C 1
ATOM 1893 O O . THR A 1 238 ? 58.522 33.271 -54.346 1.00 55.75 238 THR A O 1
ATOM 1896 N N . THR A 1 239 ? 57.738 35.371 -54.181 1.00 53.69 239 THR A N 1
ATOM 1897 C CA . THR A 1 239 ? 58.483 35.928 -55.314 1.00 53.69 239 THR A CA 1
ATOM 1898 C C . THR A 1 239 ? 59.521 36.907 -54.792 1.00 53.69 239 THR A C 1
ATOM 1900 O O . THR A 1 239 ? 59.179 37.938 -54.216 1.00 53.69 239 THR A O 1
ATOM 1903 N N . THR A 1 240 ? 60.793 36.574 -54.999 1.00 55.38 240 THR A N 1
ATOM 1904 C CA . THR A 1 240 ? 61.931 37.393 -54.574 1.00 55.38 240 THR A CA 1
ATOM 1905 C C . THR A 1 240 ? 62.672 37.884 -55.807 1.00 55.38 240 THR A C 1
ATOM 1907 O O . THR A 1 240 ? 63.237 37.073 -56.543 1.00 55.38 240 THR A O 1
ATOM 1910 N N . GLU A 1 241 ? 62.706 39.198 -56.013 1.00 49.25 241 GLU A N 1
ATOM 1911 C CA . GLU A 1 241 ? 63.588 39.827 -56.995 1.00 49.25 241 GLU A CA 1
ATOM 1912 C C . GLU A 1 241 ? 64.746 40.516 -56.267 1.00 49.25 241 GLU A C 1
ATOM 1914 O O . GLU A 1 241 ? 64.564 41.258 -55.297 1.00 49.25 241 GLU A O 1
ATOM 1919 N N . GLY A 1 242 ? 65.964 40.234 -56.722 1.00 50.97 242 GLY A N 1
ATOM 1920 C CA . GLY A 1 242 ? 67.186 40.794 -56.166 1.00 50.97 242 GLY A CA 1
ATOM 1921 C C . GLY A 1 242 ? 68.168 41.122 -57.277 1.00 50.97 242 GLY A C 1
ATOM 1922 O O . GLY A 1 242 ? 68.445 40.287 -58.138 1.00 50.97 242 GLY A O 1
ATOM 1923 N N . SER A 1 243 ? 68.711 42.335 -57.240 1.00 46.16 243 SER A N 1
ATOM 1924 C CA . SER A 1 243 ? 69.802 42.763 -58.111 1.00 46.16 243 SER A CA 1
ATOM 1925 C C . SER A 1 243 ? 71.074 42.911 -57.288 1.00 46.16 243 SER A C 1
ATOM 1927 O O . SER A 1 243 ? 71.075 43.612 -56.275 1.00 46.16 243 SER A O 1
ATOM 1929 N N . SER A 1 244 ? 72.162 42.296 -57.745 1.00 44.97 244 SER A N 1
ATOM 1930 C CA . SER A 1 244 ? 73.488 42.446 -57.150 1.00 44.97 244 SER A CA 1
ATOM 1931 C C . SER A 1 244 ? 74.475 42.883 -58.228 1.00 44.97 244 SER A C 1
ATOM 1933 O O . SER A 1 244 ? 74.519 42.291 -59.308 1.00 44.97 244 SER A O 1
ATOM 1935 N N . GLN A 1 245 ? 75.255 43.926 -57.946 1.00 41.78 245 GLN A N 1
ATOM 1936 C CA . GLN A 1 245 ? 76.444 44.280 -58.719 1.00 41.78 245 GLN A CA 1
ATOM 1937 C C . GLN A 1 245 ? 77.678 44.133 -57.831 1.00 41.78 245 GLN A C 1
ATOM 1939 O O . GLN A 1 245 ? 77.714 44.626 -56.704 1.00 41.78 245 GLN A O 1
ATOM 1944 N N . SER A 1 246 ? 78.700 43.479 -58.375 1.00 44.00 246 SER A N 1
ATOM 1945 C CA . SER A 1 246 ? 80.015 43.307 -57.761 1.00 44.00 246 SER A CA 1
ATOM 1946 C C . SER A 1 246 ? 81.095 43.415 -58.834 1.00 44.00 246 SER A C 1
ATOM 1948 O O . SER A 1 246 ? 80.946 42.824 -59.905 1.00 44.00 246 SER A O 1
ATOM 1950 N N . GLN A 1 247 ? 82.197 44.101 -58.539 1.00 43.06 247 GLN A N 1
ATOM 1951 C CA . GLN A 1 247 ? 83.413 44.101 -59.360 1.00 43.06 247 GLN A CA 1
ATOM 1952 C C . GLN A 1 247 ? 84.622 43.751 -58.478 1.00 43.06 247 GLN A C 1
ATOM 1954 O O . GLN A 1 247 ? 84.684 44.176 -57.327 1.00 43.06 247 GLN A O 1
ATOM 1959 N N . GLY A 1 248 ? 85.563 42.965 -59.008 1.00 43.62 248 GLY A N 1
ATOM 1960 C CA . GLY A 1 248 ? 86.771 42.513 -58.304 1.00 43.62 248 GLY A CA 1
ATOM 1961 C C . GLY A 1 248 ? 87.681 41.666 -59.207 1.00 43.62 248 GLY A C 1
ATOM 1962 O O . GLY A 1 248 ? 87.215 41.111 -60.203 1.00 43.62 248 GLY A O 1
ATOM 1963 N N . TRP A 1 249 ? 88.981 41.585 -58.890 1.00 42.75 249 TRP A N 1
ATOM 1964 C CA . TRP A 1 249 ? 90.013 40.956 -59.738 1.00 42.75 249 TRP A CA 1
ATOM 1965 C C . TRP A 1 249 ? 91.123 40.322 -58.868 1.00 42.75 249 TRP A C 1
ATOM 1967 O O . TRP A 1 249 ? 91.587 40.970 -57.933 1.00 42.75 249 TRP A O 1
ATOM 1977 N N . THR A 1 250 ? 91.556 39.069 -59.113 1.00 39.97 250 THR A N 1
ATOM 1978 C CA . THR A 1 250 ? 92.612 38.384 -58.305 1.00 39.97 250 THR A CA 1
ATOM 1979 C C . THR A 1 250 ? 93.225 37.151 -59.018 1.00 39.97 250 THR A C 1
ATOM 1981 O O . THR A 1 250 ? 92.586 36.602 -59.915 1.00 39.97 250 THR A O 1
ATOM 1984 N N . ALA A 1 251 ? 94.435 36.683 -58.633 1.00 31.91 251 ALA A N 1
ATOM 1985 C CA . ALA A 1 251 ? 95.104 35.497 -59.224 1.00 31.91 251 ALA A CA 1
ATOM 1986 C C . ALA A 1 251 ? 96.140 34.743 -58.322 1.00 31.91 251 ALA A C 1
ATOM 1988 O O . ALA A 1 251 ? 96.882 35.369 -57.570 1.00 31.91 251 ALA A O 1
ATOM 1989 N N . SER A 1 252 ? 96.289 33.416 -58.545 1.00 36.81 252 SER A N 1
ATOM 1990 C CA . SER A 1 252 ? 97.317 32.437 -58.046 1.00 36.81 252 SER A CA 1
ATOM 1991 C C . SER A 1 252 ? 97.128 31.740 -56.655 1.00 36.81 252 SER A C 1
ATOM 1993 O O . SER A 1 252 ? 96.112 31.966 -56.009 1.00 36.81 252 SER A O 1
ATOM 1995 N N . LYS A 1 253 ? 97.951 30.710 -56.306 1.00 31.72 253 LYS A N 1
ATOM 1996 C CA . LYS A 1 253 ? 97.460 29.361 -55.850 1.00 31.72 253 LYS A CA 1
ATOM 1997 C C . LYS A 1 253 ? 98.317 28.545 -54.811 1.00 31.72 253 LYS A C 1
ATOM 1999 O O . LYS A 1 253 ? 99.528 28.490 -54.982 1.00 31.72 253 LYS A O 1
ATOM 2004 N N . SER A 1 254 ? 97.641 27.723 -53.956 1.00 37.06 254 SER A N 1
ATOM 2005 C CA . SER A 1 254 ? 98.055 26.435 -53.264 1.00 37.06 254 SER A CA 1
ATOM 2006 C C . SER A 1 254 ? 98.919 26.462 -51.969 1.00 37.06 254 SER A C 1
ATOM 2008 O O . SER A 1 254 ? 99.820 27.283 -51.919 1.00 37.06 254 SER A O 1
ATOM 2010 N N . GLN A 1 255 ? 98.869 25.539 -50.967 1.00 30.88 255 GLN A N 1
ATOM 2011 C CA . GLN A 1 255 ? 97.906 24.537 -50.380 1.00 30.88 255 GLN A CA 1
ATOM 2012 C C . GLN A 1 255 ? 98.528 23.914 -49.071 1.00 30.88 255 GLN A C 1
ATOM 2014 O O . GLN A 1 255 ? 99.753 23.831 -48.982 1.00 30.88 255 GLN A O 1
ATOM 2019 N N . GLY A 1 256 ? 97.732 23.413 -48.101 1.00 32.72 256 GLY A N 1
ATOM 2020 C CA . GLY A 1 256 ? 98.158 22.585 -46.928 1.00 32.72 256 GLY A CA 1
ATOM 2021 C C . GLY A 1 256 ? 97.157 22.443 -45.736 1.00 32.72 256 GLY A C 1
ATOM 2022 O O . GLY A 1 256 ? 96.774 23.452 -45.160 1.00 32.72 256 GLY A O 1
ATOM 2023 N N . LYS A 1 257 ? 96.779 21.207 -45.328 1.00 35.25 257 LYS A N 1
ATOM 2024 C CA . LYS A 1 257 ? 95.464 20.802 -44.726 1.00 35.25 257 LYS A CA 1
ATOM 2025 C C . LYS A 1 257 ? 95.360 20.503 -43.211 1.00 35.25 257 LYS A C 1
ATOM 2027 O O . LYS A 1 257 ? 96.231 19.845 -42.650 1.00 35.25 257 LYS A O 1
ATOM 2032 N N . SER A 1 258 ? 94.202 20.817 -42.600 1.00 36.31 258 SER A N 1
ATOM 2033 C CA . SER A 1 258 ? 93.696 20.218 -41.337 1.00 36.31 258 SER A CA 1
ATOM 2034 C C . SER A 1 258 ? 92.158 20.039 -41.324 1.00 36.31 258 SER A C 1
ATOM 2036 O O . SER A 1 258 ? 91.460 20.714 -42.080 1.00 36.31 258 SER A O 1
ATOM 2038 N N . ILE A 1 259 ? 91.641 19.104 -40.503 1.00 35.06 259 ILE A N 1
ATOM 2039 C CA . ILE A 1 259 ? 90.264 18.548 -40.545 1.00 35.06 259 ILE A CA 1
ATOM 2040 C C . ILE A 1 259 ? 89.589 18.576 -39.160 1.00 35.06 259 ILE A C 1
ATOM 2042 O O . ILE A 1 259 ? 90.197 18.188 -38.164 1.00 35.06 259 ILE A O 1
ATOM 2046 N N . GLY A 1 260 ? 88.295 18.915 -39.115 1.00 38.12 260 GLY A N 1
ATOM 2047 C CA . GLY A 1 260 ? 87.405 18.703 -37.962 1.00 38.12 260 GLY A CA 1
ATOM 2048 C C . GLY A 1 260 ? 85.988 18.314 -38.405 1.00 38.12 260 GLY A C 1
ATOM 2049 O O . GLY A 1 260 ? 85.532 18.768 -39.454 1.00 38.12 260 GLY A O 1
ATOM 2050 N N . THR A 1 261 ? 85.303 17.461 -37.631 1.00 30.16 261 THR A N 1
ATOM 2051 C CA . THR A 1 261 ? 83.972 16.910 -37.963 1.00 30.16 261 THR A CA 1
ATOM 2052 C C . THR A 1 261 ? 82.954 17.154 -36.848 1.00 30.16 261 THR A C 1
ATOM 2054 O O . THR A 1 261 ? 83.241 16.922 -35.675 1.00 30.16 261 THR A O 1
ATOM 2057 N N . THR A 1 262 ? 81.741 17.564 -37.228 1.00 36.56 262 THR A N 1
ATOM 2058 C CA . THR A 1 262 ? 80.580 17.715 -36.334 1.00 36.56 262 THR A CA 1
ATOM 2059 C C . THR A 1 262 ? 79.360 17.106 -37.023 1.00 36.56 262 THR A C 1
ATOM 2061 O O . THR A 1 262 ? 79.206 17.256 -38.234 1.00 36.56 262 THR A O 1
ATOM 2064 N N . SER A 1 263 ? 78.500 16.413 -36.273 1.00 28.16 263 SER A N 1
ATOM 2065 C CA . SER A 1 263 ? 77.279 15.779 -36.794 1.00 28.16 263 SER A CA 1
ATOM 2066 C C . SER A 1 263 ? 76.030 16.373 -36.145 1.00 28.16 263 SER A C 1
ATOM 2068 O O . SER A 1 263 ? 76.025 16.649 -34.947 1.00 28.16 263 SER A O 1
ATOM 2070 N N . SER A 1 264 ? 74.975 16.564 -36.937 1.00 34.38 264 SER A N 1
ATOM 2071 C CA . SER A 1 264 ? 73.657 17.009 -36.477 1.00 34.38 264 SER A CA 1
ATOM 2072 C C . SER A 1 264 ? 72.561 16.238 -37.211 1.00 34.38 264 SER A C 1
ATOM 2074 O O . SER A 1 264 ? 72.608 16.120 -38.435 1.00 34.38 264 SER A O 1
ATOM 2076 N N . GLU A 1 265 ? 71.569 15.740 -36.474 1.00 26.73 265 GLU A N 1
ATOM 2077 C CA . GLU A 1 265 ? 70.376 15.091 -37.024 1.00 26.73 265 GLU A CA 1
ATOM 2078 C C . GLU A 1 265 ? 69.181 16.053 -36.967 1.00 26.73 265 GLU A C 1
ATOM 2080 O O . GLU A 1 265 ? 68.788 16.490 -35.889 1.00 26.73 265 GLU A O 1
ATOM 2085 N N . GLU A 1 266 ? 68.556 16.332 -38.114 1.00 29.31 266 GLU A N 1
ATOM 2086 C CA . GLU A 1 266 ? 67.227 16.950 -38.188 1.00 29.31 266 GLU A CA 1
ATOM 2087 C C . GLU A 1 266 ? 66.311 16.125 -39.097 1.00 29.31 266 GLU A C 1
ATOM 2089 O O . GLU A 1 266 ? 66.723 15.616 -40.142 1.00 29.31 266 GLU A O 1
ATOM 2094 N N . ALA A 1 267 ? 65.045 15.986 -38.695 1.00 25.61 267 ALA A N 1
ATOM 2095 C CA . ALA A 1 267 ? 64.057 15.166 -39.386 1.00 25.61 267 ALA A CA 1
ATOM 2096 C C . ALA A 1 267 ? 62.788 15.972 -39.697 1.00 25.61 267 ALA A C 1
ATOM 2098 O O . ALA A 1 267 ? 61.925 16.157 -38.840 1.00 25.61 267 ALA A O 1
ATOM 2099 N N . THR A 1 268 ? 62.634 16.400 -40.952 1.00 29.84 268 THR A N 1
ATOM 2100 C CA . THR A 1 268 ? 61.448 17.135 -41.426 1.00 29.84 268 THR A CA 1
ATOM 2101 C C . THR A 1 268 ? 60.831 16.428 -42.637 1.00 29.84 268 THR A C 1
ATOM 2103 O O . THR A 1 268 ? 61.527 16.083 -43.589 1.00 29.84 268 THR A O 1
ATOM 2106 N N . ARG A 1 269 ? 59.512 16.184 -42.614 1.00 28.58 269 ARG A N 1
ATOM 2107 C CA . ARG A 1 269 ? 58.785 15.430 -43.658 1.00 28.58 269 ARG A CA 1
ATOM 2108 C C . ARG A 1 269 ? 57.783 16.302 -44.431 1.00 28.58 269 ARG A C 1
ATOM 2110 O O . ARG A 1 269 ? 56.700 16.554 -43.909 1.00 28.58 269 ARG A O 1
ATOM 2117 N N . PRO A 1 270 ? 58.041 16.628 -45.708 1.00 31.52 270 PRO A N 1
ATOM 2118 C CA . PRO A 1 270 ? 57.006 17.009 -46.664 1.00 31.52 270 PRO A CA 1
ATOM 2119 C C . PRO A 1 270 ? 56.544 15.766 -47.450 1.00 31.52 270 PRO A C 1
ATOM 2121 O O . PRO A 1 270 ? 57.085 15.424 -48.500 1.00 31.52 270 PRO A O 1
ATOM 2124 N N . GLY A 1 271 ? 55.555 15.040 -46.923 1.00 26.78 271 GLY A N 1
ATOM 2125 C CA . GLY A 1 271 ? 55.027 13.824 -47.554 1.00 26.78 271 GLY A CA 1
ATOM 2126 C C . GLY A 1 271 ? 53.922 14.110 -48.574 1.00 26.78 271 GLY A C 1
ATOM 2127 O O . GLY A 1 271 ? 52.751 14.084 -48.210 1.00 26.78 271 GLY A O 1
ATOM 2128 N N . GLY A 1 272 ? 54.263 14.350 -49.845 1.00 35.25 272 GLY A N 1
ATOM 2129 C CA . GLY A 1 272 ? 53.246 14.592 -50.879 1.00 35.25 272 GLY A CA 1
ATOM 2130 C C . GLY A 1 272 ? 53.774 14.733 -52.308 1.00 35.25 272 GLY A C 1
ATOM 2131 O O . GLY A 1 272 ? 53.828 15.848 -52.822 1.00 35.25 272 GLY A O 1
ATOM 2132 N N . ALA A 1 273 ? 54.108 13.611 -52.959 1.00 32.03 273 ALA A N 1
ATOM 2133 C CA . ALA A 1 273 ? 54.489 13.582 -54.380 1.00 32.03 273 ALA A CA 1
ATOM 2134 C C . ALA A 1 273 ? 53.864 12.417 -55.185 1.00 32.03 273 ALA A C 1
ATOM 2136 O O . ALA A 1 273 ? 53.281 12.671 -56.234 1.00 32.03 273 ALA A O 1
ATOM 2137 N N . ASP A 1 274 ? 53.898 11.169 -54.694 1.00 30.22 274 ASP A N 1
ATOM 2138 C CA . ASP A 1 274 ? 53.538 9.994 -55.523 1.00 30.22 274 ASP A CA 1
ATOM 2139 C C . ASP A 1 274 ? 52.084 9.480 -55.417 1.00 30.22 274 ASP A C 1
ATOM 2141 O O . ASP A 1 274 ? 51.669 8.638 -56.210 1.00 30.22 274 ASP A O 1
ATOM 2145 N N . TYR A 1 275 ? 51.258 9.997 -54.499 1.00 35.00 275 TYR A N 1
ATOM 2146 C CA . TYR A 1 275 ? 49.900 9.462 -54.265 1.00 35.00 275 TYR A CA 1
ATOM 2147 C C . TYR A 1 275 ? 48.877 9.730 -55.392 1.00 35.00 275 TYR A C 1
ATOM 2149 O O . TYR A 1 275 ? 47.885 9.012 -55.505 1.00 35.00 275 TYR A O 1
ATOM 2157 N N . ASN A 1 276 ? 49.082 10.751 -56.231 1.00 35.25 276 ASN A N 1
ATOM 2158 C CA . ASN A 1 276 ? 48.034 11.227 -57.148 1.00 35.25 276 ASN A CA 1
ATOM 2159 C C . ASN A 1 276 ? 47.935 10.465 -58.483 1.00 35.25 276 ASN A C 1
ATOM 2161 O O . ASN A 1 276 ? 46.899 10.548 -59.143 1.00 35.25 276 ASN A O 1
ATOM 2165 N N . ARG A 1 277 ? 48.978 9.743 -58.922 1.00 29.86 277 ARG A N 1
ATOM 2166 C CA . ARG A 1 277 ? 49.045 9.263 -60.319 1.00 29.86 277 ARG A CA 1
ATOM 2167 C C . ARG A 1 277 ? 48.239 7.990 -60.600 1.00 29.86 277 ARG A C 1
ATOM 2169 O O . ARG A 1 277 ? 47.768 7.825 -61.724 1.00 29.86 277 ARG A O 1
ATOM 2176 N N . ASP A 1 278 ? 48.041 7.128 -59.603 1.00 31.14 278 ASP A N 1
ATOM 2177 C CA . ASP A 1 278 ? 47.225 5.912 -59.756 1.00 31.14 278 ASP A CA 1
ATOM 2178 C C . ASP A 1 278 ? 45.766 6.105 -59.306 1.00 31.14 278 ASP A C 1
ATOM 2180 O O . ASP A 1 278 ? 44.870 5.497 -59.893 1.00 31.14 278 ASP A O 1
ATOM 2184 N N . LEU A 1 279 ? 45.489 7.035 -58.378 1.00 35.44 279 LEU A N 1
ATOM 2185 C CA . LEU A 1 279 ? 44.115 7.402 -57.999 1.00 35.44 279 LEU A CA 1
ATOM 2186 C C . LEU A 1 279 ? 43.317 7.934 -59.207 1.00 35.44 279 LEU A C 1
ATOM 2188 O O . LEU A 1 279 ? 42.152 7.584 -59.400 1.00 35.44 279 LEU A O 1
ATOM 2192 N N . LEU A 1 280 ? 43.962 8.741 -60.059 1.00 31.27 280 LEU A N 1
ATOM 2193 C CA . LEU A 1 280 ? 43.329 9.349 -61.233 1.00 31.27 280 LEU A CA 1
ATOM 2194 C C . LEU A 1 280 ? 42.938 8.317 -62.307 1.00 31.27 280 LEU A C 1
ATOM 2196 O O . LEU A 1 280 ? 41.927 8.489 -62.984 1.00 31.27 280 LEU A O 1
ATOM 2200 N N . LYS A 1 281 ? 43.699 7.221 -62.439 1.00 28.77 281 LYS A N 1
ATOM 2201 C CA . LYS A 1 281 ? 43.414 6.152 -63.413 1.00 28.77 281 LYS A CA 1
ATOM 2202 C C . LYS A 1 281 ? 42.186 5.323 -63.034 1.00 28.77 281 LYS A C 1
ATOM 2204 O O . LYS A 1 281 ? 41.449 4.912 -63.922 1.00 28.77 281 LYS A O 1
ATOM 2209 N N . GLY A 1 282 ? 41.941 5.114 -61.738 1.00 31.98 282 GLY A N 1
ATOM 2210 C CA . GLY A 1 282 ? 40.747 4.410 -61.250 1.00 31.98 282 GLY A CA 1
ATOM 2211 C C . GLY A 1 282 ? 39.450 5.226 -61.349 1.00 31.98 282 GLY A C 1
ATOM 2212 O O . GLY A 1 282 ? 38.369 4.653 -61.439 1.00 31.98 282 GLY A O 1
ATOM 2213 N N . LEU A 1 283 ? 39.545 6.561 -61.364 1.00 33.97 283 LEU A N 1
ATOM 2214 C CA . LEU A 1 283 ? 38.396 7.480 -61.427 1.00 33.97 283 LEU A CA 1
ATOM 2215 C C . LEU A 1 283 ? 38.030 7.933 -62.857 1.00 33.97 283 LEU A C 1
ATOM 2217 O O . LEU A 1 283 ? 36.996 8.573 -63.058 1.00 33.97 283 LEU A O 1
ATOM 2221 N N . GLY A 1 284 ? 38.855 7.607 -63.855 1.00 27.92 284 GLY A N 1
ATOM 2222 C CA . GLY A 1 284 ? 38.893 8.266 -65.167 1.00 27.92 284 GLY A CA 1
ATOM 2223 C C . GLY A 1 284 ? 37.753 8.008 -66.165 1.00 27.92 284 GLY A C 1
ATOM 2224 O O . GLY A 1 284 ? 37.941 8.320 -67.336 1.00 27.92 284 GLY A O 1
ATOM 2225 N N . LEU A 1 285 ? 36.606 7.434 -65.773 1.00 28.05 285 LEU A N 1
ATOM 2226 C CA . LEU A 1 285 ? 35.551 7.042 -66.735 1.00 28.05 285 LEU A CA 1
ATOM 2227 C C . LEU A 1 285 ? 34.087 7.189 -66.265 1.00 28.05 285 LEU A C 1
ATOM 2229 O O . LEU A 1 285 ? 33.184 6.771 -66.981 1.00 28.05 285 LEU A O 1
ATOM 2233 N N . ALA A 1 286 ? 33.819 7.795 -65.098 1.00 28.22 286 ALA A N 1
ATOM 2234 C CA . ALA A 1 286 ? 32.453 7.870 -64.540 1.00 28.22 286 ALA A CA 1
ATOM 2235 C C . ALA A 1 286 ? 32.044 9.235 -63.936 1.00 28.22 286 ALA A C 1
ATOM 2237 O O . ALA A 1 286 ? 31.054 9.309 -63.209 1.00 28.22 286 ALA A O 1
ATOM 2238 N N . ALA A 1 287 ? 32.782 10.316 -64.221 1.00 28.09 287 ALA A N 1
ATOM 2239 C CA . ALA A 1 287 ? 32.557 11.648 -63.630 1.00 28.09 287 ALA A CA 1
ATOM 2240 C C . ALA A 1 287 ? 32.109 12.742 -64.629 1.00 28.09 287 ALA A C 1
ATOM 2242 O O . ALA A 1 287 ? 32.045 13.914 -64.268 1.00 28.09 287 ALA A O 1
ATOM 2243 N N . LEU A 1 288 ? 31.773 12.377 -65.872 1.00 26.94 288 LEU A N 1
ATOM 2244 C CA . LEU A 1 288 ? 31.305 13.299 -66.917 1.00 26.94 288 LEU A CA 1
ATOM 2245 C C . LEU A 1 288 ? 29.917 12.882 -67.426 1.00 26.94 288 LEU A C 1
ATOM 2247 O O . LEU A 1 288 ? 29.796 12.242 -68.466 1.00 26.94 288 LEU A O 1
ATOM 2251 N N . GLY A 1 289 ? 28.857 13.241 -66.693 1.00 25.98 289 GLY A N 1
ATOM 2252 C CA . GLY A 1 289 ? 27.488 13.067 -67.191 1.00 25.98 289 GLY A CA 1
ATOM 2253 C C . GLY A 1 289 ? 26.378 13.049 -66.137 1.00 25.98 289 GLY A C 1
ATOM 2254 O O . GLY A 1 289 ? 26.161 12.044 -65.471 1.00 25.98 289 GLY A O 1
ATOM 2255 N N . THR A 1 290 ? 25.571 14.114 -66.129 1.00 24.66 290 THR A N 1
ATOM 2256 C CA . THR A 1 290 ? 24.249 14.244 -65.474 1.00 24.66 290 THR A CA 1
ATOM 2257 C C . THR A 1 290 ? 24.198 14.318 -63.940 1.00 24.66 290 THR A C 1
ATOM 2259 O O . THR A 1 290 ? 24.903 13.637 -63.203 1.00 24.66 290 THR A O 1
ATOM 2262 N N . ALA A 1 291 ? 23.315 15.189 -63.446 1.00 28.25 291 ALA A N 1
ATOM 2263 C CA . ALA A 1 291 ? 23.176 15.490 -62.029 1.00 28.25 291 ALA A CA 1
ATOM 2264 C C . ALA A 1 291 ? 22.266 14.487 -61.297 1.00 28.25 291 ALA A C 1
ATOM 2266 O O . ALA A 1 291 ? 21.048 14.498 -61.479 1.00 28.25 291 ALA A O 1
ATOM 2267 N N . LYS A 1 292 ? 22.852 13.694 -60.392 1.00 27.61 292 LYS A N 1
ATOM 2268 C CA . LYS A 1 292 ? 22.239 13.190 -59.146 1.00 27.61 292 LYS A CA 1
ATOM 2269 C C . LYS A 1 292 ? 23.347 12.709 -58.193 1.00 27.61 292 LYS A C 1
ATOM 2271 O O . LYS A 1 292 ? 24.498 12.570 -58.590 1.00 27.61 292 LYS A O 1
ATOM 2276 N N . ARG A 1 293 ? 23.013 12.581 -56.903 1.00 38.16 293 ARG A N 1
ATOM 2277 C CA . ARG A 1 293 ? 23.961 12.340 -55.791 1.00 38.16 293 ARG A CA 1
ATOM 2278 C C . ARG A 1 293 ? 24.770 11.041 -55.976 1.00 38.16 293 ARG A C 1
ATOM 2280 O O . ARG A 1 293 ? 24.306 10.145 -56.670 1.00 38.16 293 ARG A O 1
ATOM 2287 N N . PHE A 1 294 ? 25.941 10.978 -55.321 1.00 43.31 294 PHE A N 1
ATOM 2288 C CA . PHE A 1 294 ? 26.877 9.837 -55.221 1.00 43.31 294 PHE A CA 1
ATOM 2289 C C . PHE A 1 294 ? 26.248 8.475 -55.575 1.00 43.31 294 PHE A C 1
ATOM 2291 O O . PHE A 1 294 ? 25.347 8.002 -54.884 1.00 43.31 294 PHE A O 1
ATOM 2298 N N . SER A 1 295 ? 26.738 7.838 -56.642 1.00 37.62 295 SER A N 1
ATOM 2299 C CA . SER A 1 295 ? 26.252 6.524 -57.072 1.00 37.62 295 SER A CA 1
ATOM 2300 C C . SER A 1 295 ? 26.787 5.393 -56.171 1.00 37.62 295 SER A C 1
ATOM 2302 O O . SER A 1 295 ? 27.838 5.555 -55.543 1.00 37.62 295 SER A O 1
ATOM 2304 N N . PRO A 1 296 ? 26.136 4.210 -56.146 1.00 40.00 296 PRO A N 1
ATOM 2305 C CA . PRO A 1 296 ? 26.643 3.034 -55.428 1.00 40.00 296 PRO A CA 1
ATOM 2306 C C . PRO A 1 296 ? 28.077 2.628 -55.809 1.00 40.00 296 PRO A C 1
ATOM 2308 O O . PRO A 1 296 ? 28.845 2.200 -54.951 1.00 40.00 296 PRO A O 1
ATOM 2311 N N . LEU A 1 297 ? 28.468 2.834 -57.074 1.00 38.78 297 LEU A N 1
ATOM 2312 C CA . LEU A 1 297 ? 29.842 2.622 -57.548 1.00 38.78 297 LEU A CA 1
ATOM 2313 C C . LEU A 1 297 ? 30.833 3.602 -56.897 1.00 38.78 297 LEU A C 1
ATOM 2315 O O . LEU A 1 297 ? 31.932 3.210 -56.509 1.00 38.78 297 LEU A O 1
ATOM 2319 N N . GLY A 1 298 ? 30.425 4.865 -56.727 1.00 44.50 298 GLY A N 1
ATOM 2320 C CA . GLY A 1 298 ? 31.212 5.884 -56.034 1.00 44.50 298 GLY A CA 1
ATOM 2321 C C . GLY A 1 298 ? 31.415 5.576 -54.549 1.00 44.50 298 GLY A C 1
ATOM 2322 O O . GLY A 1 298 ? 32.486 5.860 -54.022 1.00 44.50 298 GLY A O 1
ATOM 2323 N N . PHE A 1 299 ? 30.440 4.944 -53.883 1.00 44.44 299 PHE A N 1
ATOM 2324 C CA . PHE A 1 299 ? 30.600 4.480 -52.500 1.00 44.44 299 PHE A CA 1
ATOM 2325 C C . PHE A 1 299 ? 31.677 3.394 -52.384 1.00 44.44 299 PHE A C 1
ATOM 2327 O O . PHE A 1 299 ? 32.602 3.555 -51.594 1.00 44.44 299 PHE A O 1
ATOM 2334 N N . ALA A 1 300 ? 31.609 2.333 -53.197 1.00 42.94 300 ALA A N 1
ATOM 2335 C CA . ALA A 1 300 ? 32.591 1.247 -53.149 1.00 42.94 300 ALA A CA 1
ATOM 2336 C C . ALA A 1 300 ? 34.015 1.724 -53.499 1.00 42.94 300 ALA A C 1
ATOM 2338 O O . ALA A 1 300 ? 34.970 1.379 -52.804 1.00 42.94 300 ALA A O 1
ATOM 2339 N N . ALA A 1 301 ? 34.158 2.572 -54.526 1.00 43.28 301 ALA A N 1
ATOM 2340 C CA . ALA A 1 301 ? 35.448 3.145 -54.911 1.00 43.28 301 ALA A CA 1
ATOM 2341 C C . ALA A 1 301 ? 36.025 4.085 -53.835 1.00 43.28 301 ALA A C 1
ATOM 2343 O O . ALA A 1 301 ? 37.217 4.022 -53.530 1.00 43.28 301 ALA A O 1
ATOM 2344 N N . ALA A 1 302 ? 35.190 4.931 -53.223 1.00 43.41 302 ALA A N 1
ATOM 2345 C CA . ALA A 1 302 ? 35.647 5.872 -52.207 1.00 43.41 302 ALA A CA 1
ATOM 2346 C C . ALA A 1 302 ? 35.929 5.208 -50.851 1.00 43.41 302 ALA A C 1
ATOM 2348 O O . ALA A 1 302 ? 36.865 5.617 -50.166 1.00 43.41 302 ALA A O 1
ATOM 2349 N N . LEU A 1 303 ? 35.187 4.157 -50.479 1.00 41.06 303 LEU A N 1
ATOM 2350 C CA . LEU A 1 303 ? 35.544 3.337 -49.321 1.00 41.06 303 LEU A CA 1
ATOM 2351 C C . LEU A 1 303 ? 36.842 2.572 -49.576 1.00 41.06 303 LEU A C 1
ATOM 2353 O O . LEU A 1 303 ? 37.693 2.532 -48.696 1.00 41.06 303 LEU A O 1
ATOM 2357 N N . GLY A 1 304 ? 37.041 2.057 -50.794 1.00 40.28 304 GLY A N 1
ATOM 2358 C CA . GLY A 1 304 ? 38.314 1.482 -51.228 1.00 40.28 304 GLY A CA 1
ATOM 2359 C C . GLY A 1 304 ? 39.487 2.435 -50.988 1.00 40.28 304 GLY A C 1
ATOM 2360 O O . GLY A 1 304 ? 40.443 2.051 -50.329 1.00 40.28 304 GLY A O 1
ATOM 2361 N N . ALA A 1 305 ? 39.377 3.698 -51.411 1.00 43.41 305 ALA A N 1
ATOM 2362 C CA . ALA A 1 305 ? 40.416 4.712 -51.197 1.00 43.41 305 ALA A CA 1
ATOM 2363 C C . ALA A 1 305 ? 40.698 5.044 -49.712 1.00 43.41 305 ALA A C 1
ATOM 2365 O O . ALA A 1 305 ? 41.802 5.476 -49.386 1.00 43.41 305 ALA A O 1
ATOM 2366 N N . VAL A 1 306 ? 39.728 4.840 -48.811 1.00 40.31 306 VAL A N 1
ATOM 2367 C CA . VAL A 1 306 ? 39.902 4.994 -47.351 1.00 40.31 306 VAL A CA 1
ATOM 2368 C C . VAL A 1 306 ? 40.468 3.717 -46.706 1.00 40.31 306 VAL A C 1
ATOM 2370 O O . VAL A 1 306 ? 41.226 3.802 -45.744 1.00 40.31 306 VAL A O 1
ATOM 2373 N N . LEU A 1 307 ? 40.130 2.540 -47.240 1.00 35.78 307 LEU A N 1
ATOM 2374 C CA . LEU A 1 307 ? 40.506 1.223 -46.710 1.00 35.78 307 LEU A CA 1
ATOM 2375 C C . LEU A 1 307 ? 41.813 0.658 -47.289 1.00 35.78 307 LEU A C 1
ATOM 2377 O O . LEU A 1 307 ? 42.339 -0.311 -46.743 1.00 35.78 307 LEU A O 1
ATOM 2381 N N . THR A 1 308 ? 42.359 1.212 -48.379 1.00 35.53 308 THR A N 1
ATOM 2382 C CA . THR A 1 308 ? 43.621 0.740 -48.976 1.00 35.53 308 THR A CA 1
ATOM 2383 C C . THR A 1 308 ? 44.830 1.044 -48.091 1.00 35.53 308 THR A C 1
ATOM 2385 O O . THR A 1 308 ? 45.601 1.969 -48.344 1.00 35.53 308 THR A O 1
ATOM 2388 N N . ARG A 1 309 ? 45.055 0.190 -47.091 1.00 35.78 309 ARG A N 1
ATOM 2389 C CA . ARG A 1 309 ? 46.335 0.027 -46.398 1.00 35.78 309 ARG A CA 1
ATOM 2390 C C . ARG A 1 309 ? 46.769 -1.442 -46.473 1.00 35.78 309 ARG A C 1
ATOM 2392 O O . ARG A 1 309 ? 45.944 -2.346 -46.472 1.00 35.78 309 ARG A O 1
ATOM 2399 N N . ASN A 1 310 ? 48.084 -1.662 -46.507 1.00 36.09 310 ASN A N 1
ATOM 2400 C CA . ASN A 1 310 ? 48.766 -2.962 -46.396 1.00 36.09 310 ASN A CA 1
ATOM 2401 C C . ASN A 1 310 ? 48.758 -3.911 -47.617 1.00 36.09 310 ASN A C 1
ATOM 2403 O O . ASN A 1 310 ? 48.302 -5.051 -47.549 1.00 36.09 310 ASN A O 1
ATOM 2407 N N . LYS A 1 311 ? 49.523 -3.545 -48.656 1.00 25.06 311 LYS A N 1
ATOM 2408 C CA . LYS A 1 311 ? 50.470 -4.501 -49.265 1.00 25.06 311 LYS A CA 1
ATOM 2409 C C . LYS A 1 311 ? 51.892 -3.937 -49.217 1.00 25.06 311 LYS A C 1
ATOM 2411 O O . LYS A 1 311 ? 52.220 -3.038 -49.972 1.00 25.06 311 LYS A O 1
ATOM 2416 N N . LYS A 1 312 ? 52.685 -4.483 -48.285 1.00 31.55 312 LYS A N 1
ATOM 2417 C CA . LYS A 1 312 ? 54.149 -4.371 -48.110 1.00 31.55 312 LYS A CA 1
ATOM 2418 C C . LYS A 1 312 ? 54.850 -3.219 -48.858 1.00 31.55 312 LYS A C 1
ATOM 2420 O O . LYS A 1 312 ? 55.376 -3.433 -49.946 1.00 31.55 312 LYS A O 1
ATOM 2425 N N . SER A 1 313 ? 55.026 -2.088 -48.178 1.00 26.11 313 SER A N 1
ATOM 2426 C CA . SER A 1 313 ? 56.201 -1.237 -48.403 1.00 26.11 313 SER A CA 1
ATOM 2427 C C . SER A 1 313 ? 57.173 -1.454 -47.251 1.00 26.11 313 SER A C 1
ATOM 2429 O O . SER A 1 313 ? 56.814 -1.260 -46.090 1.00 26.11 313 SER A O 1
ATOM 2431 N N . TYR A 1 314 ? 58.393 -1.881 -47.573 1.00 29.45 314 TYR A N 1
ATOM 2432 C CA . TYR A 1 314 ? 59.506 -1.839 -46.627 1.00 29.45 314 TYR A CA 1
ATOM 2433 C C . TYR A 1 314 ? 59.766 -0.377 -46.218 1.00 29.45 314 TYR A C 1
ATOM 2435 O O . TYR A 1 314 ? 59.478 0.529 -47.007 1.00 29.45 314 TYR A O 1
ATOM 2443 N N . PRO A 1 315 ? 60.294 -0.113 -45.010 1.00 25.16 315 PRO A N 1
ATOM 2444 C CA . PRO A 1 315 ? 60.704 1.231 -44.631 1.00 25.16 315 PRO A CA 1
ATOM 2445 C C . PRO A 1 315 ? 61.913 1.635 -45.479 1.00 25.16 315 PRO A C 1
ATOM 2447 O O . PRO A 1 315 ? 63.043 1.257 -45.169 1.00 25.16 315 PRO A O 1
ATOM 2450 N N . ASP A 1 316 ? 61.677 2.390 -46.552 1.00 24.36 316 ASP A N 1
ATOM 2451 C CA . ASP A 1 316 ? 62.755 2.855 -47.420 1.00 24.36 316 ASP A CA 1
ATOM 2452 C C . ASP A 1 316 ? 63.512 3.994 -46.719 1.00 24.36 316 ASP A C 1
ATOM 2454 O O . ASP A 1 316 ? 63.134 5.170 -46.717 1.00 24.36 316 ASP A O 1
ATOM 2458 N N . ARG A 1 317 ? 64.545 3.586 -45.979 1.00 28.97 317 ARG A N 1
ATOM 2459 C CA . ARG A 1 317 ? 65.337 4.419 -45.076 1.00 28.97 317 ARG A CA 1
ATOM 2460 C C . ARG A 1 317 ? 66.305 5.276 -45.889 1.00 28.97 317 ARG A C 1
ATOM 2462 O O . ARG A 1 317 ? 67.488 4.953 -45.996 1.00 28.97 317 ARG A O 1
ATOM 2469 N N . ARG A 1 318 ? 65.839 6.419 -46.399 1.00 29.45 318 ARG A N 1
ATOM 2470 C CA . ARG A 1 318 ? 66.751 7.484 -46.843 1.00 29.45 318 ARG A CA 1
ATOM 2471 C C . ARG A 1 318 ? 67.398 8.154 -45.631 1.00 29.45 318 ARG A C 1
ATOM 2473 O O . ARG A 1 318 ? 66.841 9.070 -45.037 1.00 29.45 318 ARG A O 1
ATOM 2480 N N . ILE A 1 319 ? 68.584 7.666 -45.276 1.00 29.53 319 ILE A N 1
ATOM 2481 C CA . ILE A 1 319 ? 69.543 8.415 -44.464 1.00 29.53 319 ILE A CA 1
ATOM 2482 C C . ILE A 1 319 ? 70.173 9.466 -45.378 1.00 29.53 319 ILE A C 1
ATOM 2484 O O . ILE A 1 319 ? 70.745 9.106 -46.408 1.00 29.53 319 ILE A O 1
ATOM 2488 N N . THR A 1 320 ? 70.121 10.737 -44.994 1.00 30.86 320 THR A N 1
ATOM 2489 C CA . THR A 1 320 ? 70.963 11.770 -45.605 1.00 30.86 320 THR A CA 1
ATOM 2490 C C . THR A 1 320 ? 72.121 12.044 -44.653 1.00 30.86 320 THR A C 1
ATOM 2492 O O . THR A 1 320 ? 72.008 12.876 -43.761 1.00 30.86 320 THR A O 1
ATOM 2495 N N . ASN A 1 321 ? 73.236 11.329 -44.819 1.00 26.81 321 ASN A N 1
ATOM 2496 C CA . ASN A 1 321 ? 74.468 11.648 -44.096 1.00 26.81 321 ASN A CA 1
ATOM 2497 C C . ASN A 1 321 ? 75.107 12.897 -44.720 1.00 26.81 321 ASN A C 1
ATOM 2499 O O . ASN A 1 321 ? 75.789 12.793 -45.739 1.00 26.81 321 ASN A O 1
ATOM 2503 N N . SER A 1 322 ? 74.928 14.066 -44.105 1.00 33.38 322 SER A N 1
ATOM 2504 C CA . SER A 1 322 ? 75.737 15.250 -44.407 1.00 33.38 322 SER A CA 1
ATOM 2505 C C . SER A 1 322 ? 76.999 15.249 -43.543 1.00 33.38 322 SER A C 1
ATO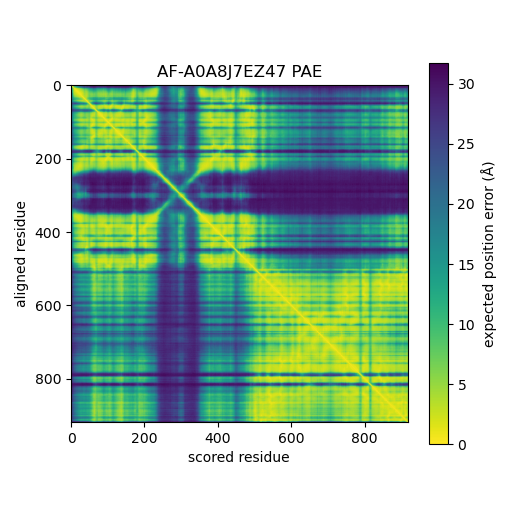M 2507 O O . SER A 1 322 ? 77.003 15.767 -42.427 1.00 33.38 322 SER A O 1
ATOM 2509 N N . ILE A 1 323 ? 78.081 14.661 -44.057 1.00 31.25 323 ILE A N 1
ATOM 2510 C CA . ILE A 1 323 ? 79.419 14.842 -43.482 1.00 31.25 323 ILE A CA 1
ATOM 2511 C C . ILE A 1 323 ? 79.958 16.174 -44.008 1.00 31.25 323 ILE A C 1
ATOM 2513 O O . ILE A 1 323 ? 80.209 16.311 -45.204 1.00 31.25 323 ILE A O 1
ATOM 2517 N N . ILE A 1 324 ? 80.137 17.152 -43.120 1.00 36.97 324 ILE A N 1
ATOM 2518 C CA . ILE A 1 324 ? 80.834 18.399 -43.445 1.00 36.97 324 ILE A CA 1
ATOM 2519 C C . ILE A 1 324 ? 82.322 18.189 -43.144 1.00 36.97 324 ILE A C 1
ATOM 2521 O O . ILE A 1 324 ? 82.753 18.289 -41.996 1.00 36.97 324 ILE A O 1
ATOM 2525 N N . GLU A 1 325 ? 83.114 17.889 -44.176 1.00 29.48 325 GLU A N 1
ATOM 2526 C CA . GLU A 1 325 ? 84.573 17.981 -44.086 1.00 29.48 325 GLU A CA 1
ATOM 2527 C C . GLU A 1 325 ? 85.011 19.437 -44.258 1.00 29.48 325 GLU A C 1
ATOM 2529 O O . GLU A 1 325 ? 85.052 19.965 -45.372 1.00 29.48 325 GLU A O 1
ATOM 2534 N N . THR A 1 326 ? 85.388 20.084 -43.156 1.00 35.50 326 THR A N 1
ATOM 2535 C CA . THR A 1 326 ? 86.035 21.399 -43.226 1.00 35.50 326 THR A CA 1
ATOM 2536 C C . THR A 1 326 ? 87.534 21.190 -43.416 1.00 35.50 326 THR A C 1
ATOM 2538 O O . THR A 1 326 ? 88.203 20.723 -42.499 1.00 35.50 326 THR A O 1
ATOM 2541 N N . ASN A 1 327 ? 88.054 21.524 -44.598 1.00 30.11 327 ASN A N 1
ATOM 2542 C CA . ASN A 1 327 ? 89.488 21.514 -44.893 1.00 30.11 327 ASN A CA 1
ATOM 2543 C C . ASN A 1 327 ? 90.019 22.949 -44.847 1.00 30.11 327 ASN A C 1
ATOM 2545 O O . ASN A 1 327 ? 89.788 23.714 -45.784 1.00 30.11 327 ASN A O 1
ATOM 2549 N N . SER A 1 328 ? 90.713 23.322 -43.771 1.00 38.66 328 SER A N 1
ATOM 2550 C CA . SER A 1 328 ? 91.416 24.607 -43.704 1.00 38.66 328 SER A CA 1
ATOM 2551 C C . SER A 1 328 ? 92.815 24.481 -44.301 1.00 38.66 328 SER A C 1
ATOM 2553 O O . SER A 1 328 ? 93.566 23.576 -43.937 1.00 38.66 328 SER A O 1
ATOM 2555 N N . GLU A 1 329 ? 93.154 25.403 -45.208 1.00 29.70 329 GLU A N 1
ATOM 2556 C CA . GLU A 1 329 ? 94.493 25.544 -45.779 1.00 29.70 329 GLU A CA 1
ATOM 2557 C C . GLU A 1 329 ? 94.912 27.017 -45.908 1.00 29.70 329 GLU A C 1
ATOM 2559 O O . GLU A 1 329 ? 94.170 27.835 -46.450 1.00 29.70 329 GLU A O 1
ATOM 2564 N N . THR A 1 330 ? 96.123 27.342 -45.457 1.00 41.00 330 THR A N 1
ATOM 2565 C CA . THR A 1 330 ? 96.767 28.671 -45.532 1.00 41.00 330 THR A CA 1
ATOM 2566 C C . THR A 1 330 ? 98.190 28.444 -46.064 1.00 41.00 330 THR A C 1
ATOM 2568 O O . THR A 1 330 ? 98.858 27.527 -45.601 1.00 41.00 330 THR A O 1
ATOM 2571 N N . MET A 1 331 ? 98.714 29.123 -47.092 1.00 31.50 331 MET A N 1
ATOM 2572 C CA . MET A 1 331 ? 99.140 30.537 -47.208 1.00 31.50 331 MET A CA 1
ATOM 2573 C C . MET A 1 331 ? 99.588 30.775 -48.682 1.00 31.50 331 MET A C 1
ATOM 2575 O O . MET A 1 331 ? 99.981 29.799 -49.312 1.00 31.50 331 MET A O 1
ATOM 2579 N N . THR A 1 332 ? 99.745 31.950 -49.316 1.00 39.84 332 THR A N 1
ATOM 2580 C CA . THR A 1 332 ? 99.157 33.320 -49.304 1.00 39.84 332 THR A CA 1
ATOM 2581 C C . THR A 1 332 ? 99.710 33.989 -50.592 1.00 39.84 332 THR A C 1
ATOM 2583 O O . THR A 1 332 ? 100.890 33.807 -50.876 1.00 39.84 332 THR A O 1
ATOM 2586 N N . PHE A 1 333 ? 98.947 34.663 -51.469 1.00 32.50 333 PHE A N 1
ATOM 2587 C CA . PHE A 1 333 ? 98.769 36.133 -51.489 1.00 32.50 333 PHE A CA 1
ATOM 2588 C C . PHE A 1 333 ? 97.916 36.598 -52.691 1.00 32.50 333 PHE A C 1
ATOM 2590 O O . PHE A 1 333 ? 97.921 35.962 -53.740 1.00 32.50 333 PHE A O 1
ATOM 2597 N N . GLY A 1 334 ? 97.287 37.772 -52.565 1.00 32.88 334 GLY A N 1
ATOM 2598 C CA . GLY A 1 334 ? 96.678 38.547 -53.657 1.00 32.88 334 GLY A CA 1
ATOM 2599 C C . GLY A 1 334 ? 95.737 39.623 -53.101 1.00 32.88 334 GLY A C 1
ATOM 2600 O O . GLY A 1 334 ? 94.883 39.303 -52.281 1.00 32.88 334 GLY A O 1
ATOM 2601 N N . LEU A 1 335 ? 95.909 40.895 -53.484 1.00 40.47 335 LEU A N 1
ATOM 2602 C CA . LEU A 1 335 ? 95.060 41.992 -52.990 1.00 40.47 335 LEU A CA 1
ATOM 2603 C C . LEU A 1 335 ? 93.683 41.961 -53.679 1.00 40.47 335 LEU A C 1
ATOM 2605 O O . LEU A 1 335 ? 93.622 41.823 -54.898 1.00 40.47 335 LEU A O 1
ATOM 2609 N N . SER A 1 336 ? 92.600 42.145 -52.921 1.00 40.22 336 SER A N 1
ATOM 2610 C CA . SER A 1 336 ? 91.254 42.382 -53.458 1.00 40.22 336 SER A CA 1
ATOM 2611 C C . SER A 1 336 ? 90.475 43.296 -52.518 1.00 40.22 336 SER A C 1
ATOM 2613 O O . SER A 1 336 ? 90.350 43.003 -51.331 1.00 40.22 336 SER A O 1
ATOM 2615 N N . GLU A 1 337 ? 89.929 44.378 -53.060 1.00 38.16 337 GLU A N 1
ATOM 2616 C CA . GLU A 1 337 ? 88.958 45.248 -52.398 1.00 38.16 337 GLU A CA 1
ATOM 2617 C C . GLU A 1 337 ? 87.606 45.048 -53.092 1.00 38.16 337 GLU A C 1
ATOM 2619 O O . GLU A 1 337 ? 87.544 44.877 -54.311 1.00 38.16 337 GLU A O 1
ATOM 2624 N N . THR A 1 338 ? 86.513 44.965 -52.333 1.00 44.12 338 THR A N 1
ATOM 2625 C CA . THR A 1 338 ? 85.195 44.637 -52.895 1.00 44.12 338 THR A CA 1
ATOM 2626 C C . THR A 1 338 ? 84.102 45.329 -52.097 1.00 44.12 338 THR A C 1
ATOM 2628 O O . THR A 1 338 ? 83.901 45.034 -50.921 1.00 44.12 338 THR A O 1
ATOM 2631 N N . SER A 1 339 ? 83.367 46.229 -52.747 1.00 37.59 339 SER A N 1
ATOM 2632 C CA . SER A 1 339 ? 82.142 46.824 -52.217 1.00 37.59 339 SER A CA 1
ATOM 2633 C C . SER A 1 339 ? 80.930 46.186 -52.898 1.00 37.59 339 SER A C 1
ATOM 2635 O O . SER A 1 339 ? 80.915 45.959 -54.107 1.00 37.59 339 SER A O 1
ATOM 2637 N N . THR A 1 340 ? 79.915 45.843 -52.107 1.00 42.81 340 THR A N 1
ATOM 2638 C CA . THR A 1 340 ? 78.662 45.240 -52.584 1.00 42.81 340 THR A CA 1
ATOM 2639 C C . THR A 1 340 ? 77.485 45.926 -51.911 1.00 42.81 340 THR A C 1
ATOM 2641 O O . THR A 1 340 ? 77.485 46.136 -50.700 1.00 42.81 340 THR A O 1
ATOM 2644 N N . LEU A 1 341 ? 76.475 46.277 -52.705 1.00 43.03 341 LEU A N 1
ATOM 2645 C CA . LEU A 1 341 ? 75.237 46.883 -52.230 1.00 43.03 341 LEU A CA 1
ATOM 2646 C C . LEU A 1 341 ? 74.078 46.026 -52.735 1.00 43.03 341 LEU A C 1
ATOM 2648 O O . LEU A 1 341 ? 73.862 45.909 -53.939 1.00 43.03 341 LEU A O 1
ATOM 2652 N N . ASN A 1 342 ? 73.369 45.387 -51.806 1.00 45.22 342 ASN A N 1
ATOM 2653 C CA . ASN A 1 342 ? 72.265 44.484 -52.110 1.00 45.22 342 ASN A CA 1
ATOM 2654 C C . ASN A 1 342 ? 70.932 45.179 -51.812 1.00 45.22 342 ASN A C 1
ATOM 2656 O O . ASN A 1 342 ? 70.709 45.637 -50.692 1.00 45.22 342 ASN A O 1
ATOM 2660 N N . GLN A 1 343 ? 70.034 45.203 -52.795 1.00 47.03 343 GLN A N 1
ATOM 2661 C CA . GLN A 1 343 ? 68.615 45.484 -52.591 1.00 47.03 343 GLN A CA 1
ATOM 2662 C C . GLN A 1 343 ? 67.810 44.263 -53.041 1.00 47.03 343 GLN A C 1
ATOM 2664 O O . GLN A 1 343 ? 68.033 43.721 -54.125 1.00 47.03 343 GLN A O 1
ATOM 2669 N N . SER A 1 344 ? 66.885 43.826 -52.190 1.00 50.16 344 SER A N 1
ATOM 2670 C CA . SER A 1 344 ? 65.994 42.696 -52.445 1.00 50.16 344 SER A CA 1
ATOM 2671 C C . SER A 1 344 ? 64.580 43.064 -52.019 1.00 50.16 344 SER A C 1
ATOM 2673 O O . SER A 1 344 ? 64.368 43.423 -50.858 1.00 50.16 344 SER A O 1
ATOM 2675 N N . ALA A 1 345 ? 63.624 42.930 -52.933 1.00 47.28 345 ALA A N 1
ATOM 2676 C CA . ALA A 1 345 ? 62.202 42.995 -52.625 1.00 47.28 345 ALA A CA 1
ATOM 2677 C C . ALA A 1 345 ? 61.633 41.572 -52.670 1.00 47.28 345 ALA A C 1
ATOM 2679 O O . ALA A 1 345 ? 61.874 40.822 -53.617 1.00 47.28 345 ALA A O 1
ATOM 2680 N N . ALA A 1 346 ? 60.896 41.196 -51.627 1.00 51.53 346 ALA A N 1
ATOM 2681 C CA . ALA A 1 346 ? 60.212 39.914 -51.541 1.00 51.53 346 ALA A CA 1
ATOM 2682 C C . ALA A 1 346 ? 58.723 40.168 -51.315 1.00 51.53 346 ALA A C 1
ATOM 2684 O O . ALA A 1 346 ? 58.341 40.779 -50.317 1.00 51.53 346 ALA A O 1
ATOM 2685 N N . GLU A 1 347 ? 57.896 39.684 -52.234 1.00 53.22 347 GLU A N 1
ATOM 2686 C CA . GLU A 1 347 ? 56.445 39.676 -52.093 1.00 53.22 347 GLU A CA 1
ATOM 2687 C C . GLU A 1 347 ? 55.998 38.240 -51.793 1.00 53.22 347 GLU A C 1
ATOM 2689 O O . GLU A 1 347 ? 56.433 37.285 -52.442 1.00 53.22 347 GLU A O 1
ATOM 2694 N N . ALA A 1 348 ? 55.182 38.075 -50.752 1.00 55.38 348 ALA A N 1
ATOM 2695 C CA . ALA A 1 348 ? 54.754 36.773 -50.255 1.00 55.38 348 ALA A CA 1
ATOM 2696 C C . ALA A 1 348 ? 53.227 36.724 -50.167 1.00 55.38 348 ALA A C 1
ATOM 2698 O O . ALA A 1 348 ? 52.624 37.338 -49.287 1.00 55.38 348 ALA A O 1
ATOM 2699 N N . LEU A 1 349 ? 52.602 35.962 -51.064 1.00 56.12 349 LEU A N 1
ATOM 2700 C CA . LEU A 1 349 ? 51.163 35.727 -51.062 1.00 56.12 349 LEU A CA 1
ATOM 2701 C C . LEU A 1 349 ? 50.859 34.412 -50.337 1.00 56.12 349 LEU A C 1
ATOM 2703 O O . LEU A 1 349 ? 51.108 33.323 -50.857 1.00 56.12 349 LEU A O 1
ATOM 2707 N N . GLY A 1 350 ? 50.320 34.514 -49.123 1.00 67.00 350 GLY A N 1
ATOM 2708 C CA . GLY A 1 350 ? 49.769 33.379 -48.384 1.00 67.00 350 GLY A CA 1
ATOM 2709 C C . GLY A 1 350 ? 48.282 33.200 -48.683 1.00 67.00 350 GLY A C 1
ATOM 2710 O O . GLY A 1 350 ? 47.498 34.117 -48.450 1.00 67.00 350 GLY A O 1
ATOM 2711 N N . GLN A 1 351 ? 47.882 32.020 -49.155 1.00 67.88 351 GLN A N 1
ATOM 2712 C CA . GLN A 1 351 ? 46.481 31.636 -49.324 1.00 67.88 351 GLN A CA 1
ATOM 2713 C C . GLN A 1 351 ? 46.159 30.428 -48.442 1.00 67.88 351 GLN A C 1
ATOM 2715 O O . GLN A 1 351 ? 46.883 29.431 -48.440 1.00 67.88 351 GLN A O 1
ATOM 2720 N N . GLU A 1 352 ? 45.050 30.501 -47.708 1.00 75.38 352 GLU A N 1
ATOM 2721 C CA . GLU A 1 352 ? 44.571 29.417 -46.850 1.00 75.38 352 GLU A CA 1
ATOM 2722 C C . GLU A 1 352 ? 43.203 28.926 -47.327 1.00 75.38 352 GLU A C 1
ATOM 2724 O O . GLU A 1 352 ? 42.254 29.701 -47.439 1.00 75.38 352 GLU A O 1
ATOM 2729 N N . TYR A 1 353 ? 43.094 27.626 -47.594 1.00 77.25 353 TYR A N 1
ATOM 2730 C CA . TYR A 1 353 ? 41.838 26.959 -47.911 1.00 77.25 353 TYR A CA 1
ATOM 2731 C C . TYR A 1 353 ? 41.355 26.140 -46.713 1.00 77.25 353 TYR A C 1
ATOM 2733 O O . TYR A 1 353 ? 42.084 25.289 -46.197 1.00 77.25 353 TYR A O 1
ATOM 2741 N N . ILE A 1 354 ? 40.108 26.373 -46.296 1.00 81.88 354 ILE A N 1
ATOM 2742 C CA . ILE A 1 354 ? 39.448 25.649 -45.205 1.00 81.88 354 ILE A CA 1
ATOM 2743 C C . ILE A 1 354 ? 38.450 24.652 -45.798 1.00 81.88 354 ILE A C 1
ATOM 2745 O O . ILE A 1 354 ? 37.502 25.026 -46.490 1.00 81.88 354 ILE A O 1
ATOM 2749 N N . ASN A 1 355 ? 38.632 23.373 -45.485 1.00 80.81 355 ASN A N 1
ATOM 2750 C CA . ASN A 1 355 ? 37.740 22.300 -45.900 1.00 80.81 355 ASN A CA 1
ATOM 2751 C C . ASN A 1 355 ? 36.652 22.076 -44.835 1.00 80.81 355 ASN A C 1
ATOM 2753 O O . ASN A 1 355 ? 36.820 21.307 -43.885 1.00 80.81 355 ASN A O 1
ATOM 2757 N N . ALA A 1 356 ? 35.501 22.727 -45.013 1.00 84.12 356 ALA A N 1
ATOM 2758 C CA . ALA A 1 356 ? 34.357 22.605 -44.103 1.00 84.12 356 ALA A CA 1
ATOM 2759 C C . ALA A 1 356 ? 33.797 21.165 -44.001 1.00 84.12 356 ALA A C 1
ATOM 2761 O O . ALA A 1 356 ? 33.212 20.791 -42.978 1.00 84.12 356 ALA A O 1
ATOM 2762 N N . HIS A 1 357 ? 33.992 20.324 -45.028 1.00 82.75 357 HIS A N 1
ATOM 2763 C CA . HIS A 1 357 ? 33.626 18.907 -44.960 1.00 82.75 357 HIS A CA 1
ATOM 2764 C C . HIS A 1 357 ? 34.563 18.132 -44.024 1.00 82.75 357 HIS A C 1
ATOM 2766 O O . HIS A 1 357 ? 34.078 17.336 -43.221 1.00 82.75 357 HIS A O 1
ATOM 2772 N N . ALA A 1 358 ? 35.874 18.396 -44.065 1.00 79.25 358 ALA A N 1
ATOM 2773 C CA . ALA A 1 358 ? 36.833 17.814 -43.125 1.00 79.25 358 ALA A CA 1
ATOM 2774 C C . ALA A 1 358 ? 36.525 18.236 -41.681 1.00 79.25 358 ALA A C 1
ATOM 2776 O O . ALA A 1 358 ? 36.381 17.369 -40.829 1.00 79.25 358 ALA A O 1
ATOM 2777 N N . GLN A 1 359 ? 36.292 19.529 -41.421 1.00 87.00 359 GLN A N 1
ATOM 2778 C CA . GLN A 1 359 ? 35.899 20.022 -40.086 1.00 87.00 359 GLN A CA 1
ATOM 2779 C C . GLN A 1 359 ? 34.596 19.386 -39.564 1.00 87.00 359 GLN A C 1
ATOM 2781 O O . GLN A 1 359 ? 34.405 19.201 -38.363 1.00 87.00 359 GLN A O 1
ATOM 2786 N N . THR A 1 360 ? 33.669 19.035 -40.459 1.00 87.75 360 THR A N 1
ATOM 2787 C CA . THR A 1 360 ? 32.432 18.338 -40.073 1.00 87.75 360 THR A CA 1
ATOM 2788 C C . THR A 1 360 ? 32.689 16.858 -39.771 1.00 87.75 360 THR A C 1
ATOM 2790 O O . THR A 1 360 ? 32.114 16.331 -38.821 1.00 87.75 360 THR A O 1
ATOM 2793 N N . ALA A 1 361 ? 33.574 16.195 -40.525 1.00 85.44 361 ALA A N 1
ATOM 2794 C CA . ALA A 1 361 ? 33.983 14.815 -40.254 1.00 85.44 361 ALA A CA 1
ATOM 2795 C C . ALA A 1 361 ? 34.777 14.709 -38.943 1.00 85.44 361 ALA A C 1
ATOM 2797 O O . ALA A 1 361 ? 34.548 13.792 -38.162 1.00 85.44 361 ALA A O 1
ATOM 2798 N N . GLU A 1 362 ? 35.644 15.686 -38.670 1.00 88.19 362 GLU A N 1
ATOM 2799 C CA . GLU A 1 362 ? 36.376 15.845 -37.413 1.00 88.19 362 GLU A CA 1
ATOM 2800 C C . GLU A 1 362 ? 35.410 15.902 -36.219 1.00 88.19 362 GLU A C 1
ATOM 2802 O O . GLU A 1 362 ? 35.517 15.100 -35.293 1.00 88.19 362 GLU A O 1
ATOM 2807 N N . ARG A 1 363 ? 34.391 16.772 -36.292 1.00 89.94 363 ARG A N 1
ATOM 2808 C CA . ARG A 1 363 ? 33.349 16.899 -35.261 1.00 89.94 363 ARG A CA 1
ATOM 2809 C C . ARG A 1 363 ? 32.568 15.597 -35.044 1.00 89.94 363 ARG A C 1
ATOM 2811 O O . ARG A 1 363 ? 32.301 15.237 -33.901 1.00 89.94 363 ARG A O 1
ATOM 2818 N N . GLN A 1 364 ? 32.218 14.876 -36.114 1.00 88.88 364 GLN A N 1
ATOM 2819 C CA . GLN A 1 364 ? 31.537 13.577 -36.002 1.00 88.88 364 GLN A CA 1
ATOM 2820 C C . GLN A 1 364 ? 32.433 12.505 -35.366 1.00 88.88 364 GLN A C 1
ATOM 2822 O O . G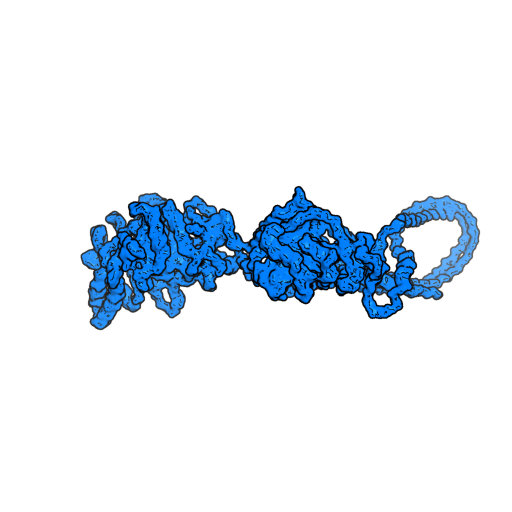LN A 1 364 ? 31.971 11.745 -34.518 1.00 88.88 364 GLN A O 1
ATOM 2827 N N . LEU A 1 365 ? 33.719 12.454 -35.724 1.00 89.88 365 LEU A N 1
ATOM 2828 C CA . LEU A 1 365 ? 34.680 11.526 -35.119 1.00 89.88 365 LEU A CA 1
ATOM 2829 C C . LEU A 1 365 ? 34.884 11.819 -33.627 1.00 89.88 365 LEU A C 1
ATOM 2831 O O . LEU A 1 365 ? 34.871 10.888 -32.828 1.00 89.88 365 LEU A O 1
ATOM 2835 N N . GLN A 1 366 ? 34.980 13.092 -33.230 1.00 91.50 366 GLN A N 1
ATOM 2836 C CA . GLN A 1 366 ? 35.020 13.498 -31.817 1.00 91.50 366 GLN A CA 1
ATOM 2837 C C . GLN A 1 366 ? 33.756 13.055 -31.054 1.00 91.50 366 GLN A C 1
ATOM 2839 O O . GLN A 1 366 ? 33.861 12.527 -29.948 1.00 91.50 366 GLN A O 1
ATOM 2844 N N . GLN A 1 367 ? 32.564 13.187 -31.652 1.00 89.69 367 GLN A N 1
ATOM 2845 C CA . GLN A 1 367 ? 31.314 12.686 -31.060 1.00 89.69 367 GLN A CA 1
ATOM 2846 C C . GLN A 1 367 ? 31.323 11.158 -30.878 1.00 89.69 367 GLN A C 1
ATOM 2848 O O . GLN A 1 367 ? 30.953 10.673 -29.807 1.00 89.69 367 GLN A O 1
ATOM 2853 N N . PHE A 1 368 ? 31.791 10.397 -31.875 1.00 90.44 368 PHE A N 1
ATOM 2854 C CA . PHE A 1 368 ? 31.948 8.944 -31.748 1.00 90.44 368 PHE A CA 1
ATOM 2855 C C . PHE A 1 368 ? 32.971 8.554 -30.670 1.00 90.44 368 PHE A C 1
ATOM 2857 O O . PHE A 1 368 ? 32.702 7.627 -29.908 1.00 90.44 368 PHE A O 1
ATOM 2864 N N . ILE A 1 369 ? 34.101 9.263 -30.559 1.00 92.25 369 ILE A N 1
ATOM 2865 C CA . ILE A 1 369 ? 35.114 9.022 -29.517 1.00 92.25 369 ILE A CA 1
ATOM 2866 C C . ILE A 1 369 ? 34.495 9.190 -28.126 1.00 92.25 369 ILE A C 1
ATOM 2868 O O . ILE A 1 369 ? 34.458 8.225 -27.366 1.00 92.25 369 ILE A O 1
ATOM 2872 N N . ASN A 1 370 ? 33.897 10.351 -27.836 1.00 90.69 370 ASN A N 1
ATOM 2873 C CA . ASN A 1 370 ? 33.275 10.635 -26.536 1.00 90.69 370 ASN A CA 1
ATOM 2874 C C . ASN A 1 370 ? 32.205 9.588 -26.155 1.00 90.69 370 ASN A C 1
ATOM 2876 O O . ASN A 1 370 ? 32.053 9.214 -24.991 1.00 90.69 370 ASN A O 1
ATOM 2880 N N . ARG A 1 371 ? 31.454 9.098 -27.148 1.00 90.38 371 ARG A N 1
ATOM 2881 C CA . ARG A 1 371 ? 30.398 8.091 -26.981 1.00 90.38 371 ARG A CA 1
ATOM 2882 C C . ARG A 1 371 ? 30.941 6.694 -26.666 1.00 90.38 371 ARG A C 1
ATOM 2884 O O . ARG A 1 371 ? 30.400 6.013 -25.792 1.00 90.38 371 ARG A O 1
ATOM 2891 N N . PHE A 1 372 ? 31.991 6.253 -27.357 1.00 91.00 372 PHE A N 1
ATOM 2892 C CA . PHE A 1 372 ? 32.606 4.951 -27.088 1.00 91.00 372 PHE A CA 1
ATOM 2893 C C . PHE A 1 372 ? 33.491 4.969 -25.833 1.00 91.00 372 PHE A C 1
ATOM 2895 O O . PHE A 1 372 ? 33.539 3.967 -25.130 1.00 91.00 372 PHE A O 1
ATOM 2902 N N . GLU A 1 373 ? 34.074 6.110 -25.457 1.00 89.75 373 GLU A N 1
ATOM 2903 C CA . GLU A 1 373 ? 34.768 6.270 -24.170 1.00 89.75 373 GLU A CA 1
ATOM 2904 C C . GLU A 1 373 ? 33.813 6.088 -22.976 1.00 89.75 373 GLU A C 1
ATOM 2906 O O . GLU A 1 373 ? 34.118 5.321 -22.063 1.00 89.75 373 GLU A O 1
ATOM 2911 N N . LYS A 1 374 ? 32.599 6.661 -23.028 1.00 86.62 374 LYS A N 1
ATOM 2912 C CA . LYS A 1 374 ? 31.519 6.348 -22.064 1.00 86.62 374 LYS A CA 1
ATOM 2913 C C . LYS A 1 374 ? 31.130 4.864 -22.028 1.00 86.62 374 LYS A C 1
ATOM 2915 O O . LYS A 1 374 ? 30.595 4.382 -21.033 1.00 86.62 374 LYS A O 1
ATOM 2920 N N . SER A 1 375 ? 31.359 4.126 -23.112 1.00 86.50 375 SER A N 1
ATOM 2921 C CA . SER A 1 375 ? 30.943 2.724 -23.200 1.00 86.50 375 SER A CA 1
ATOM 2922 C C . SER A 1 375 ? 31.848 1.782 -22.393 1.00 86.50 375 SER A C 1
ATOM 2924 O O . SER A 1 375 ? 31.437 0.658 -22.117 1.00 86.50 375 SER A O 1
ATOM 2926 N N . PHE A 1 376 ? 33.033 2.232 -21.953 1.00 82.06 376 PHE A N 1
ATOM 2927 C CA . PHE A 1 376 ? 33.885 1.467 -21.033 1.00 82.06 376 PHE A CA 1
ATOM 2928 C C . PHE A 1 376 ? 33.323 1.373 -19.609 1.00 82.06 376 PHE A C 1
ATOM 2930 O O . PHE A 1 376 ? 33.574 0.379 -18.935 1.00 82.06 376 PHE A O 1
ATOM 2937 N N . SER A 1 377 ? 32.579 2.380 -19.138 1.00 80.06 377 SER A N 1
ATOM 2938 C CA . SER A 1 377 ? 31.994 2.374 -17.788 1.00 80.06 377 SER A CA 1
ATOM 2939 C C . SER A 1 377 ? 30.598 1.753 -17.737 1.00 80.06 377 SER A C 1
ATOM 2941 O O . SER A 1 377 ? 30.226 1.190 -16.711 1.00 80.06 377 SER A O 1
ATOM 2943 N N . LEU A 1 378 ? 29.824 1.854 -18.823 1.00 78.62 378 LEU A N 1
ATOM 2944 C CA . LEU A 1 378 ? 28.413 1.446 -18.854 1.00 78.62 378 LEU A CA 1
ATOM 2945 C C . LEU A 1 378 ? 28.132 0.198 -19.703 1.00 78.62 378 LEU A C 1
ATOM 2947 O O . LEU A 1 378 ? 27.041 -0.359 -19.605 1.00 78.62 378 LEU A O 1
ATOM 2951 N N . GLY A 1 379 ? 29.078 -0.238 -20.537 1.00 89.50 379 GLY A N 1
ATOM 2952 C CA . GLY A 1 379 ? 28.902 -1.332 -21.494 1.00 89.50 379 GLY A CA 1
ATOM 2953 C C . GLY A 1 379 ? 28.479 -0.866 -22.895 1.00 89.50 379 GLY A C 1
ATOM 2954 O O . GLY A 1 379 ? 27.870 0.192 -23.082 1.00 89.50 379 GLY A O 1
ATOM 2955 N N . CYS A 1 380 ? 28.816 -1.689 -23.892 1.00 93.81 380 CYS A N 1
ATOM 2956 C CA . CYS A 1 380 ? 28.529 -1.479 -25.314 1.00 93.81 380 CYS A CA 1
ATOM 2957 C C . CYS A 1 380 ? 27.851 -2.710 -25.927 1.00 93.81 380 CYS A C 1
ATOM 2959 O O . CYS A 1 380 ? 28.234 -3.844 -25.636 1.00 93.81 380 CYS A O 1
ATOM 2961 N N . TRP A 1 381 ? 26.905 -2.497 -26.834 1.00 95.06 381 TRP A N 1
ATOM 2962 C CA . TRP A 1 381 ? 26.034 -3.525 -27.398 1.00 95.06 381 TRP A CA 1
ATOM 2963 C C . TRP A 1 381 ? 25.938 -3.385 -28.913 1.00 95.06 381 TRP A C 1
ATOM 2965 O O . TRP A 1 381 ? 25.741 -2.284 -29.412 1.00 95.06 381 TRP A O 1
ATOM 2975 N N . ASN A 1 382 ? 26.011 -4.485 -29.657 1.00 94.75 382 ASN A N 1
ATOM 2976 C CA . ASN A 1 382 ? 25.610 -4.526 -31.060 1.00 94.75 382 ASN A CA 1
ATOM 2977 C C . ASN A 1 382 ? 24.105 -4.825 -31.109 1.00 94.75 382 ASN A C 1
ATOM 2979 O O . ASN A 1 382 ? 23.692 -5.927 -30.747 1.00 94.75 382 ASN A O 1
ATOM 2983 N N . VAL A 1 383 ? 23.286 -3.846 -31.503 1.00 96.31 383 VAL A N 1
ATOM 2984 C CA . VAL A 1 383 ? 21.826 -3.904 -31.339 1.00 96.31 383 VAL A CA 1
ATOM 2985 C C . VAL A 1 383 ? 21.116 -3.978 -32.686 1.00 96.31 383 VAL A C 1
ATOM 2987 O O . VAL A 1 383 ? 21.303 -3.124 -33.554 1.00 96.31 383 VAL A O 1
ATOM 2990 N N . GLY A 1 384 ? 20.266 -4.991 -32.844 1.00 95.44 384 GLY A N 1
ATOM 2991 C CA . GLY A 1 384 ? 19.289 -5.094 -33.923 1.00 95.44 384 GLY A CA 1
ATOM 2992 C C . GLY A 1 384 ? 17.883 -4.841 -33.387 1.00 95.44 384 GLY A C 1
ATOM 2993 O O . GLY A 1 384 ? 17.489 -5.455 -32.397 1.00 95.44 384 GLY A O 1
ATOM 2994 N N . VAL A 1 385 ? 17.135 -3.948 -34.032 1.00 95.81 385 VAL A N 1
ATOM 2995 C CA . VAL A 1 385 ? 15.764 -3.581 -33.647 1.00 95.81 385 VAL A CA 1
ATOM 2996 C C . VAL A 1 385 ? 14.821 -3.967 -34.773 1.00 95.81 385 VAL A C 1
ATOM 2998 O O . VAL A 1 385 ? 15.036 -3.554 -35.913 1.00 95.81 385 VAL A O 1
ATOM 3001 N N . TYR A 1 386 ? 13.773 -4.721 -34.459 1.00 94.88 386 TYR A N 1
ATOM 3002 C CA . TYR A 1 386 ? 12.840 -5.286 -35.426 1.00 94.88 386 TYR A CA 1
ATOM 3003 C C . TYR A 1 386 ? 11.389 -5.048 -35.001 1.00 94.88 386 TYR A C 1
ATOM 3005 O O . TYR A 1 386 ? 11.048 -5.125 -33.823 1.00 94.88 386 TYR A O 1
ATOM 3013 N N . LEU A 1 387 ? 10.520 -4.784 -35.972 1.00 93.69 387 LEU A N 1
ATOM 3014 C CA . LEU A 1 387 ? 9.072 -4.760 -35.797 1.00 93.69 387 LEU A CA 1
ATOM 3015 C C . LEU A 1 387 ? 8.433 -5.691 -36.825 1.00 93.69 387 LEU A C 1
ATOM 3017 O O . LEU A 1 387 ? 8.654 -5.534 -38.026 1.00 93.69 387 LEU A O 1
ATOM 3021 N N . LEU A 1 388 ? 7.635 -6.639 -36.349 1.00 92.69 388 LEU A N 1
ATOM 3022 C CA . LEU A 1 388 ? 6.937 -7.635 -37.147 1.00 92.69 388 LEU A CA 1
ATOM 3023 C C . LEU A 1 388 ? 5.425 -7.384 -37.107 1.00 92.69 388 LEU A C 1
ATOM 3025 O O . LEU A 1 388 ? 4.888 -7.053 -36.052 1.00 92.69 388 LEU A O 1
ATOM 3029 N N . ALA A 1 389 ? 4.738 -7.569 -38.236 1.00 91.44 389 ALA A N 1
ATOM 3030 C CA . ALA A 1 389 ? 3.276 -7.485 -38.322 1.00 91.44 389 ALA A CA 1
ATOM 3031 C C . ALA A 1 389 ? 2.692 -8.460 -39.362 1.00 91.44 389 ALA A C 1
ATOM 3033 O O . ALA A 1 389 ? 3.361 -8.886 -40.317 1.00 91.44 389 ALA A O 1
ATOM 3034 N N . ASN A 1 390 ? 1.404 -8.776 -39.214 1.00 88.81 390 ASN A N 1
ATOM 3035 C CA . ASN A 1 390 ? 0.658 -9.605 -40.169 1.00 88.81 390 ASN A CA 1
ATOM 3036 C C . ASN A 1 390 ? 0.455 -8.904 -41.531 1.00 88.81 390 ASN A C 1
ATOM 3038 O O . ASN A 1 390 ? 0.414 -9.567 -42.569 1.00 88.81 390 ASN A O 1
ATOM 3042 N N . ARG A 1 391 ? 0.421 -7.562 -41.552 1.00 88.56 391 ARG A N 1
ATOM 3043 C CA . ARG A 1 391 ? 0.268 -6.723 -42.751 1.00 88.56 391 ARG A CA 1
ATOM 3044 C C . ARG A 1 391 ? 1.416 -5.707 -42.911 1.00 88.56 391 ARG A C 1
ATOM 3046 O O . ARG A 1 391 ? 1.925 -5.195 -41.911 1.00 88.56 391 ARG A O 1
ATOM 3053 N N . PRO A 1 392 ? 1.814 -5.363 -44.152 1.00 88.62 392 PRO A N 1
ATOM 3054 C CA . PRO A 1 392 ? 2.940 -4.459 -44.407 1.00 88.62 392 PRO A CA 1
ATOM 3055 C C . PRO A 1 392 ? 2.649 -2.993 -44.052 1.00 88.62 392 PRO A C 1
ATOM 3057 O O . PRO A 1 392 ? 3.570 -2.248 -43.722 1.00 88.62 392 PRO A O 1
ATOM 3060 N N . ASP A 1 393 ? 1.386 -2.562 -44.094 1.00 89.19 393 ASP A N 1
ATOM 3061 C CA . ASP A 1 393 ? 0.974 -1.210 -43.706 1.00 89.19 393 ASP A CA 1
ATOM 3062 C C . ASP A 1 393 ? 1.094 -0.990 -42.192 1.00 89.19 393 ASP A C 1
ATOM 3064 O O . ASP A 1 393 ? 1.680 0.008 -41.775 1.00 89.19 393 ASP A O 1
ATOM 3068 N N . ILE A 1 394 ? 0.660 -1.967 -41.389 1.00 89.06 394 ILE A N 1
ATOM 3069 C CA . ILE A 1 394 ? 0.820 -1.989 -39.924 1.00 89.06 394 ILE A CA 1
ATOM 3070 C C . ILE A 1 394 ? 2.307 -1.920 -39.546 1.00 89.06 394 ILE A C 1
ATOM 3072 O O . ILE A 1 394 ? 2.710 -1.045 -38.776 1.00 89.06 394 ILE A O 1
ATOM 3076 N N . ALA A 1 395 ? 3.150 -2.770 -40.151 1.00 89.56 395 ALA A N 1
ATOM 3077 C CA . ALA A 1 395 ? 4.597 -2.731 -39.928 1.00 89.56 395 ALA A CA 1
ATOM 3078 C C . ALA A 1 395 ? 5.181 -1.345 -40.258 1.00 89.56 395 ALA A C 1
ATOM 3080 O O . ALA A 1 395 ? 5.879 -0.744 -39.438 1.00 89.56 395 ALA A O 1
ATOM 3081 N N . LYS A 1 396 ? 4.861 -0.793 -41.437 1.00 89.69 396 LYS A N 1
ATOM 3082 C CA . LYS A 1 396 ? 5.378 0.505 -41.901 1.00 89.69 396 LYS A CA 1
ATOM 3083 C C . LYS A 1 396 ? 4.920 1.674 -41.030 1.00 89.69 396 LYS A C 1
ATOM 3085 O O . LYS A 1 396 ? 5.724 2.567 -40.742 1.00 89.69 396 LYS A O 1
ATOM 3090 N N . GLN A 1 397 ? 3.665 1.664 -40.586 1.00 88.88 397 GLN A N 1
ATOM 3091 C CA . GLN A 1 397 ? 3.143 2.620 -39.614 1.00 88.88 397 GLN A CA 1
ATOM 3092 C C . GLN A 1 397 ? 3.952 2.552 -38.317 1.00 88.88 397 GLN A C 1
ATOM 3094 O O . GLN A 1 397 ? 4.397 3.586 -37.822 1.00 88.88 397 GLN A O 1
ATOM 3099 N N . GLY A 1 398 ? 4.215 1.348 -37.805 1.00 88.19 398 GLY A N 1
ATOM 3100 C CA . GLY A 1 398 ? 4.875 1.166 -36.514 1.00 88.19 398 GLY A CA 1
ATOM 3101 C C . GLY A 1 398 ? 6.350 1.532 -36.544 1.00 88.19 398 GLY A C 1
ATOM 3102 O O . GLY A 1 398 ? 6.807 2.264 -35.672 1.00 88.19 398 GLY A O 1
ATOM 3103 N N . GLY A 1 399 ? 7.072 1.160 -37.604 1.00 89.12 399 GLY A N 1
ATOM 3104 C CA . GLY A 1 399 ? 8.442 1.630 -37.825 1.00 89.12 399 GLY A CA 1
ATOM 3105 C C . GLY A 1 399 ? 8.527 3.160 -37.899 1.00 89.12 399 GLY A C 1
ATOM 3106 O O . GLY A 1 399 ? 9.460 3.759 -37.366 1.00 89.12 399 GLY A O 1
ATOM 3107 N N . THR A 1 400 ? 7.519 3.813 -38.489 1.00 89.38 400 THR A N 1
ATOM 3108 C CA . THR A 1 400 ? 7.435 5.282 -38.566 1.00 89.38 400 THR A CA 1
ATOM 3109 C C . THR A 1 400 ? 7.114 5.915 -37.206 1.00 89.38 400 THR A C 1
ATOM 3111 O O . THR A 1 400 ? 7.743 6.910 -36.842 1.00 89.38 400 THR A O 1
ATOM 3114 N N . GLN A 1 401 ? 6.195 5.336 -36.423 1.00 88.88 401 GLN A N 1
ATOM 3115 C CA . GLN A 1 401 ? 5.889 5.799 -35.063 1.00 88.88 401 GLN A CA 1
ATOM 3116 C C . GLN A 1 401 ? 7.084 5.612 -34.113 1.00 88.88 401 GLN A C 1
ATOM 3118 O O . GLN A 1 401 ? 7.463 6.562 -33.430 1.00 88.88 401 GLN A O 1
ATOM 3123 N N . LEU A 1 402 ? 7.738 4.443 -34.123 1.00 88.06 402 LEU A N 1
ATOM 3124 C CA . LEU A 1 402 ? 8.966 4.187 -33.359 1.00 88.06 402 LEU A CA 1
ATOM 3125 C C . LEU A 1 402 ? 10.074 5.172 -33.743 1.00 88.06 402 LEU A C 1
ATOM 3127 O O . LEU A 1 402 ? 10.678 5.782 -32.864 1.00 88.06 402 LEU A O 1
ATOM 3131 N N . LYS A 1 403 ? 10.286 5.425 -35.043 1.00 89.69 403 LYS A N 1
ATOM 3132 C CA . LYS A 1 403 ? 11.211 6.470 -35.506 1.00 89.69 403 LYS A CA 1
ATOM 3133 C C . LYS A 1 403 ? 10.867 7.846 -34.928 1.00 89.69 403 LYS A C 1
ATOM 3135 O O . LYS A 1 403 ? 11.768 8.544 -34.466 1.00 89.69 403 LYS A O 1
ATOM 3140 N N . ALA A 1 404 ? 9.596 8.246 -34.940 1.00 87.06 404 ALA A N 1
ATOM 3141 C CA . ALA A 1 404 ? 9.165 9.545 -34.420 1.00 87.06 404 ALA A CA 1
ATOM 3142 C C . ALA A 1 404 ? 9.308 9.665 -32.890 1.00 87.06 404 ALA A C 1
ATOM 3144 O O . ALA A 1 404 ? 9.570 10.759 -32.380 1.00 87.06 404 ALA A O 1
ATOM 3145 N N . LEU A 1 405 ? 9.163 8.555 -32.158 1.00 85.31 405 LEU A N 1
ATOM 3146 C CA . LEU A 1 405 ? 9.397 8.489 -30.715 1.00 85.31 405 LEU A CA 1
ATOM 3147 C C . LEU A 1 405 ? 10.892 8.577 -30.386 1.00 85.31 405 LEU A C 1
ATOM 3149 O O . LEU A 1 405 ? 11.260 9.465 -29.626 1.00 85.31 405 LEU A O 1
ATOM 3153 N N . LEU A 1 406 ? 11.727 7.740 -31.012 1.00 86.56 406 LEU A N 1
ATOM 3154 C CA . LEU A 1 406 ? 13.157 7.553 -30.705 1.00 86.56 406 LEU A CA 1
ATOM 3155 C C . LEU A 1 406 ? 14.098 8.647 -31.249 1.00 86.56 406 LEU A C 1
ATOM 3157 O O . LEU A 1 406 ? 15.262 8.709 -30.854 1.00 86.56 406 LEU A O 1
ATOM 3161 N N . THR A 1 407 ? 13.637 9.482 -32.185 1.00 87.31 407 THR A N 1
ATOM 3162 C CA . THR A 1 407 ? 14.445 10.582 -32.743 1.00 87.31 407 THR A CA 1
ATOM 3163 C C . THR A 1 407 ? 14.460 11.775 -31.792 1.00 87.31 407 THR A C 1
ATOM 3165 O O . THR A 1 407 ? 13.417 12.401 -31.598 1.00 87.31 407 THR A O 1
ATOM 3168 N N . GLY A 1 408 ? 15.631 12.143 -31.271 1.00 83.06 408 GLY A N 1
ATOM 3169 C CA . GLY A 1 408 ? 15.838 13.376 -30.507 1.00 83.06 408 GLY A CA 1
ATOM 3170 C C . GLY A 1 408 ? 16.890 14.296 -31.131 1.00 83.06 408 GLY A C 1
ATOM 3171 O O . GLY A 1 408 ? 17.223 14.171 -32.307 1.00 83.06 408 GLY A O 1
ATOM 3172 N N . GLU A 1 409 ? 17.419 15.239 -30.351 1.00 71.94 409 GLU A N 1
ATOM 3173 C CA . GLU A 1 409 ? 18.328 16.276 -30.876 1.00 71.94 409 GLU A CA 1
ATOM 3174 C C . GLU A 1 409 ? 19.740 15.748 -31.182 1.00 71.94 409 GLU A C 1
ATOM 3176 O O . GLU A 1 409 ? 20.350 16.104 -32.195 1.00 71.94 409 GLU A O 1
ATOM 3181 N N . ASN A 1 410 ? 20.233 14.821 -30.356 1.00 74.94 410 ASN A N 1
ATOM 3182 C CA . ASN A 1 410 ? 21.543 14.187 -30.533 1.00 74.94 410 ASN A CA 1
ATOM 3183 C C . ASN A 1 410 ? 21.537 13.083 -31.610 1.00 74.94 410 ASN A C 1
ATOM 3185 O O . ASN A 1 410 ? 22.597 12.661 -32.060 1.00 74.94 410 ASN A O 1
ATOM 3189 N N . THR A 1 411 ? 20.364 12.673 -32.107 1.00 77.31 411 THR A N 1
ATOM 3190 C CA . THR A 1 411 ? 20.187 11.759 -33.256 1.00 77.31 411 THR A CA 1
ATOM 3191 C C . THR A 1 411 ? 20.641 12.378 -34.602 1.00 77.31 411 THR A C 1
ATOM 3193 O O . THR A 1 411 ? 20.545 11.753 -35.657 1.00 77.31 411 THR A O 1
ATOM 3196 N N . THR A 1 412 ? 21.166 13.607 -34.605 1.00 69.25 412 THR A N 1
ATOM 3197 C CA . THR A 1 412 ? 21.555 14.369 -35.806 1.00 69.25 412 THR A CA 1
ATOM 3198 C C . THR A 1 412 ? 22.700 13.767 -36.633 1.00 69.25 412 THR A C 1
ATOM 3200 O O . THR A 1 412 ? 22.748 14.027 -37.836 1.00 69.25 412 THR A O 1
ATOM 3203 N N . PHE A 1 413 ? 23.610 12.972 -36.052 1.00 77.06 413 PHE A N 1
ATOM 3204 C CA . PHE A 1 413 ? 24.765 12.413 -36.784 1.00 77.06 413 PHE A CA 1
ATOM 3205 C C . PHE A 1 413 ? 24.573 10.970 -37.298 1.00 77.06 413 PHE A C 1
ATOM 3207 O O . PHE A 1 413 ? 25.065 10.661 -38.385 1.00 77.06 413 PHE A O 1
ATOM 3214 N N . GLU A 1 414 ? 23.807 10.117 -36.606 1.00 84.81 414 GLU A N 1
ATOM 3215 C CA . GLU A 1 414 ? 23.330 8.821 -37.128 1.00 84.81 414 GLU A CA 1
ATOM 3216 C C . GLU A 1 414 ? 21.804 8.692 -36.915 1.00 84.81 414 GLU A C 1
ATOM 3218 O O . GLU A 1 414 ? 21.359 8.149 -35.898 1.00 84.81 414 GLU A O 1
ATOM 3223 N N . PRO A 1 415 ? 20.981 9.204 -37.853 1.00 87.81 415 PRO A N 1
ATOM 3224 C CA . PRO A 1 415 ? 19.538 9.298 -37.663 1.00 87.81 415 PRO A CA 1
ATOM 3225 C C . PRO A 1 415 ? 18.833 7.940 -37.673 1.00 87.81 415 PRO A C 1
ATOM 3227 O O . PRO A 1 415 ? 19.252 7.019 -38.379 1.00 87.81 415 PRO A O 1
ATOM 3230 N N . ILE A 1 416 ? 17.702 7.844 -36.958 1.00 91.00 416 ILE A N 1
ATOM 3231 C CA . ILE A 1 416 ? 16.838 6.656 -36.996 1.00 91.00 416 ILE A CA 1
ATOM 3232 C C . ILE A 1 416 ? 16.277 6.458 -38.412 1.00 91.00 416 ILE A C 1
ATOM 3234 O O . ILE A 1 416 ? 15.631 7.338 -38.997 1.00 91.00 416 ILE A O 1
ATOM 3238 N N . ARG A 1 417 ? 16.502 5.267 -38.959 1.00 90.69 417 ARG A N 1
ATOM 3239 C CA . ARG A 1 417 ? 16.067 4.799 -40.281 1.00 90.69 417 ARG A CA 1
ATOM 3240 C C . ARG A 1 417 ? 15.173 3.576 -40.133 1.00 90.69 417 ARG A C 1
ATOM 3242 O O . ARG A 1 417 ? 15.246 2.869 -39.133 1.00 90.69 417 ARG A O 1
ATOM 3249 N N . VAL A 1 418 ? 14.317 3.368 -41.128 1.00 92.00 418 VAL A N 1
ATOM 3250 C CA . VAL A 1 418 ? 13.266 2.345 -41.143 1.00 92.00 418 VAL A CA 1
ATOM 3251 C C . VAL A 1 418 ? 13.434 1.536 -42.423 1.00 92.00 418 VAL A C 1
ATOM 3253 O O . VAL A 1 418 ? 13.366 2.095 -43.517 1.00 92.00 418 VAL A O 1
ATOM 3256 N N . HIS A 1 419 ? 13.669 0.237 -42.275 1.00 91.50 419 HIS A N 1
ATOM 3257 C CA . HIS A 1 419 ? 14.119 -0.661 -43.336 1.00 91.50 419 HIS A CA 1
ATOM 3258 C C . HIS A 1 419 ? 13.114 -1.780 -43.569 1.00 91.50 419 HIS A C 1
ATOM 3260 O O . HIS A 1 419 ? 12.936 -2.627 -42.700 1.00 91.50 419 HIS A O 1
ATOM 3266 N N . ASP A 1 420 ? 12.477 -1.819 -44.738 1.00 89.81 420 ASP A N 1
ATOM 3267 C CA . ASP A 1 420 ? 11.528 -2.881 -45.091 1.00 89.81 420 ASP A CA 1
ATOM 3268 C C . ASP A 1 420 ? 12.257 -4.189 -45.453 1.00 89.81 420 ASP A C 1
ATOM 3270 O O . ASP A 1 420 ? 12.937 -4.275 -46.480 1.00 89.81 420 ASP A O 1
ATOM 3274 N N . LEU A 1 421 ? 12.108 -5.216 -44.608 1.00 88.50 421 LEU A N 1
ATOM 3275 C CA . LEU A 1 421 ? 12.704 -6.542 -44.792 1.00 88.50 421 LEU A CA 1
ATOM 3276 C C . LEU A 1 421 ? 11.785 -7.522 -45.533 1.00 88.50 421 LEU A C 1
ATOM 3278 O O . LEU A 1 421 ? 12.182 -8.668 -45.747 1.00 88.50 421 LEU A O 1
ATOM 3282 N N . THR A 1 422 ? 10.582 -7.121 -45.956 1.00 82.25 422 THR A N 1
ATOM 3283 C CA . THR A 1 422 ? 9.562 -8.039 -46.502 1.00 82.25 422 THR A CA 1
ATOM 3284 C C . THR A 1 422 ? 10.066 -8.818 -47.728 1.00 82.25 422 THR A C 1
ATOM 3286 O O . THR A 1 422 ? 9.801 -10.011 -47.861 1.00 82.25 422 THR A O 1
ATOM 3289 N N . ARG A 1 423 ? 10.907 -8.208 -48.583 1.00 79.81 423 ARG A N 1
ATOM 3290 C CA . ARG A 1 423 ? 11.566 -8.898 -49.721 1.00 79.81 423 ARG A CA 1
ATOM 3291 C C . ARG A 1 423 ? 12.643 -9.918 -49.315 1.00 79.81 423 ARG A C 1
ATOM 3293 O O . ARG A 1 423 ? 13.000 -10.781 -50.116 1.00 79.81 423 ARG A O 1
ATOM 3300 N N . LEU A 1 424 ? 13.193 -9.808 -48.107 1.00 81.19 424 LEU A N 1
ATOM 3301 C CA . LEU A 1 424 ? 14.232 -10.689 -47.557 1.00 81.19 424 LEU A CA 1
ATOM 3302 C C . LEU A 1 424 ? 13.668 -11.727 -46.569 1.00 81.19 424 LEU A C 1
ATOM 3304 O O . LEU A 1 424 ? 14.390 -12.651 -46.185 1.00 81.19 424 LEU A O 1
ATOM 3308 N N . TRP A 1 425 ? 12.382 -11.608 -46.213 1.00 81.25 425 TRP A N 1
ATOM 3309 C CA . TRP A 1 425 ? 11.670 -12.433 -45.234 1.00 81.25 425 TRP A CA 1
ATOM 3310 C C . TRP A 1 425 ? 11.939 -13.933 -45.398 1.00 81.25 425 TRP A C 1
ATOM 3312 O O . TRP A 1 425 ? 12.484 -14.576 -44.502 1.00 81.25 425 TRP A O 1
ATOM 3322 N N . ALA A 1 426 ? 11.645 -14.474 -46.583 1.00 72.81 426 ALA A N 1
ATOM 3323 C CA . ALA A 1 426 ? 11.740 -15.903 -46.877 1.00 72.81 426 ALA A CA 1
ATOM 3324 C C . ALA A 1 426 ? 13.173 -16.441 -47.086 1.00 72.81 426 ALA A C 1
ATOM 3326 O O . ALA A 1 426 ? 13.327 -17.639 -47.304 1.00 72.81 426 ALA A O 1
ATOM 3327 N N . LYS A 1 427 ? 14.216 -15.593 -47.060 1.00 69.56 427 LYS A N 1
ATOM 3328 C CA . LYS A 1 427 ? 15.609 -16.018 -47.311 1.00 69.56 427 LYS A CA 1
ATOM 3329 C C . LYS A 1 427 ? 16.332 -16.434 -46.030 1.00 69.56 427 LYS A C 1
ATOM 3331 O O . LYS A 1 427 ? 16.765 -17.571 -45.903 1.00 69.56 427 LYS A O 1
ATOM 3336 N N . SER A 1 428 ? 16.488 -15.489 -45.108 1.00 74.50 428 SER A N 1
ATOM 3337 C CA . SER A 1 428 ? 17.230 -15.672 -43.849 1.00 74.50 428 SER A CA 1
ATOM 3338 C C . SER A 1 428 ? 16.611 -14.925 -42.667 1.00 74.50 428 SER A C 1
ATOM 3340 O O . SER A 1 428 ? 16.853 -15.296 -41.522 1.00 74.50 428 SER A O 1
ATOM 3342 N N . VAL A 1 429 ? 15.784 -13.905 -42.927 1.00 84.94 429 VAL A N 1
ATOM 3343 C CA . VAL A 1 429 ? 15.186 -13.050 -41.891 1.00 84.94 429 VAL A CA 1
ATOM 3344 C C . VAL A 1 429 ? 14.177 -13.814 -41.038 1.00 84.94 429 VAL A C 1
ATOM 3346 O O . VAL A 1 429 ? 14.255 -13.724 -39.818 1.00 84.94 429 VAL A O 1
ATOM 3349 N N . ARG A 1 430 ? 13.268 -14.591 -41.651 1.00 86.06 430 ARG A N 1
ATOM 3350 C CA . ARG A 1 430 ? 12.238 -15.338 -40.912 1.00 86.06 430 ARG A CA 1
ATOM 3351 C C . ARG A 1 430 ? 12.851 -16.298 -39.895 1.00 86.06 430 ARG A C 1
ATOM 3353 O O . ARG A 1 430 ? 12.502 -16.216 -38.728 1.00 86.06 430 ARG A O 1
ATOM 3360 N N . GLY A 1 431 ? 13.766 -17.167 -40.333 1.00 84.94 431 GLY A N 1
ATOM 3361 C CA . GLY A 1 431 ? 14.413 -18.145 -39.452 1.00 84.94 431 GLY A CA 1
ATOM 3362 C C . GLY A 1 431 ? 15.202 -17.469 -38.334 1.00 84.94 431 GLY A C 1
ATOM 3363 O O . GLY A 1 431 ? 14.985 -17.776 -37.173 1.00 84.94 431 GLY A O 1
ATOM 3364 N N . ALA A 1 432 ? 16.028 -16.468 -38.664 1.00 87.75 432 ALA A N 1
ATOM 3365 C CA . ALA A 1 432 ? 16.791 -15.739 -37.655 1.00 87.75 432 ALA A CA 1
ATOM 3366 C C . ALA A 1 432 ? 15.887 -15.094 -36.589 1.00 87.75 432 ALA A C 1
ATOM 3368 O O . ALA A 1 432 ? 16.135 -15.289 -35.408 1.00 87.75 432 ALA A O 1
ATOM 3369 N N . LEU A 1 433 ? 14.817 -14.384 -36.969 1.00 89.50 433 LEU A N 1
ATOM 3370 C CA . LEU A 1 433 ? 13.930 -13.738 -35.990 1.00 89.50 433 LEU A CA 1
ATOM 3371 C C . LEU A 1 433 ? 13.048 -14.735 -35.218 1.00 89.50 433 LEU A C 1
ATOM 3373 O O . LEU A 1 433 ? 12.752 -14.480 -34.056 1.00 89.50 433 LEU A O 1
ATOM 3377 N N . GLN A 1 434 ? 12.665 -15.865 -35.823 1.00 87.62 434 GLN A N 1
ATOM 3378 C CA . GLN A 1 434 ? 11.974 -16.959 -35.122 1.00 87.62 434 GLN A CA 1
ATOM 3379 C C . GLN A 1 434 ? 12.885 -17.657 -34.099 1.00 87.62 434 GLN A C 1
ATOM 3381 O O . GLN A 1 434 ? 12.404 -18.034 -33.038 1.00 87.62 434 GLN A O 1
ATOM 3386 N N . ASP A 1 435 ? 14.189 -17.743 -34.379 1.00 86.69 435 ASP A N 1
ATOM 3387 C CA . ASP A 1 435 ? 15.222 -18.259 -33.472 1.00 86.69 435 ASP A CA 1
ATOM 3388 C C . ASP A 1 435 ? 15.784 -17.154 -32.534 1.00 86.69 435 ASP A C 1
ATOM 3390 O O . ASP A 1 435 ? 16.829 -17.334 -31.907 1.00 86.69 435 ASP A O 1
ATOM 3394 N N . PHE A 1 436 ? 15.159 -15.969 -32.461 1.00 90.19 436 PHE A N 1
ATOM 3395 C CA . PHE A 1 436 ? 15.612 -14.795 -31.689 1.00 90.19 436 PHE A CA 1
ATOM 3396 C C . PHE A 1 436 ? 17.077 -14.366 -31.960 1.00 90.19 436 PHE A C 1
ATOM 3398 O O . PHE A 1 436 ? 17.842 -14.033 -31.051 1.00 90.19 436 PHE A O 1
ATOM 3405 N N . GLN A 1 437 ? 17.517 -14.410 -33.216 1.00 89.19 437 GLN A N 1
ATOM 3406 C CA . GLN A 1 437 ? 18.848 -14.018 -33.699 1.00 89.19 437 GLN A CA 1
ATOM 3407 C C . GLN A 1 437 ? 18.781 -12.790 -34.615 1.00 89.19 437 GLN A C 1
ATOM 3409 O O . GLN A 1 437 ? 17.807 -12.572 -35.334 1.00 89.19 437 GLN A O 1
ATOM 3414 N N . GLN A 1 438 ? 19.854 -11.995 -34.634 1.00 90.81 438 GLN A N 1
ATOM 3415 C CA . GLN A 1 438 ? 19.991 -10.894 -35.587 1.00 90.81 438 GLN A CA 1
ATOM 3416 C C . GLN A 1 438 ? 20.129 -11.462 -37.017 1.00 90.81 438 GLN A C 1
ATOM 3418 O O . GLN A 1 438 ? 21.049 -12.247 -37.269 1.00 90.81 438 GLN A O 1
ATOM 3423 N N . PRO A 1 439 ? 19.270 -11.088 -37.986 1.00 88.88 439 PRO A N 1
ATOM 3424 C CA . PRO A 1 439 ? 19.430 -11.522 -39.365 1.00 88.88 439 PRO A CA 1
ATOM 3425 C C . PRO A 1 439 ? 20.769 -11.054 -39.933 1.00 88.88 439 PRO A C 1
ATOM 3427 O O . PRO A 1 439 ? 21.081 -9.863 -39.932 1.00 88.88 439 PRO A O 1
ATOM 3430 N N . CYS A 1 440 ? 21.549 -11.990 -40.472 1.00 84.38 440 CYS A N 1
ATOM 3431 C CA . CYS A 1 440 ? 22.834 -11.698 -41.100 1.00 84.38 440 CYS A CA 1
ATOM 3432 C C . CYS A 1 440 ? 22.637 -10.933 -42.418 1.00 84.38 440 CYS A C 1
ATOM 3434 O O . CYS A 1 440 ? 22.614 -11.514 -43.500 1.00 84.38 440 CYS A O 1
ATOM 3436 N N . ILE A 1 441 ? 22.486 -9.615 -42.320 1.00 86.06 441 ILE A N 1
ATOM 3437 C CA . ILE A 1 441 ? 22.393 -8.668 -43.433 1.00 86.06 441 ILE A CA 1
ATOM 3438 C C . ILE A 1 441 ? 23.565 -7.695 -43.302 1.00 86.06 441 ILE A C 1
ATOM 3440 O O . ILE A 1 441 ? 23.845 -7.204 -42.206 1.00 86.06 441 ILE A O 1
ATOM 3444 N N . GLY A 1 442 ? 24.273 -7.421 -44.397 1.00 82.25 442 GLY A N 1
ATOM 3445 C CA . GLY A 1 442 ? 25.423 -6.519 -44.368 1.00 82.25 442 GLY A CA 1
ATOM 3446 C C . GLY A 1 442 ? 25.875 -6.024 -45.735 1.00 82.25 442 GLY A C 1
ATOM 3447 O O . GLY A 1 442 ? 25.265 -6.335 -46.761 1.00 82.25 442 GLY A O 1
ATOM 3448 N N . LEU A 1 443 ? 26.939 -5.222 -45.716 1.00 75.94 443 LEU A N 1
ATOM 3449 C CA . LEU A 1 443 ? 27.493 -4.563 -46.896 1.00 75.94 443 LEU A CA 1
ATOM 3450 C C . LEU A 1 443 ? 28.315 -5.530 -47.765 1.00 75.94 443 LEU A C 1
ATOM 3452 O O . LEU A 1 443 ? 29.181 -6.246 -47.258 1.00 75.94 443 LEU A O 1
ATOM 3456 N N . VAL A 1 444 ? 28.085 -5.507 -49.081 1.00 72.88 444 VAL A N 1
ATOM 3457 C CA . VAL A 1 444 ? 28.796 -6.330 -50.075 1.00 72.88 444 VAL A CA 1
ATOM 3458 C C . VAL A 1 444 ? 29.270 -5.530 -51.290 1.00 72.88 444 VAL A C 1
ATOM 3460 O O . VAL A 1 444 ? 28.657 -4.537 -51.686 1.00 72.88 444 VAL A O 1
ATOM 3463 N N . GLN A 1 445 ? 30.362 -5.987 -51.905 1.00 65.75 445 GLN A N 1
ATOM 3464 C CA . GLN A 1 445 ? 30.917 -5.434 -53.136 1.00 65.75 445 GLN A CA 1
ATOM 3465 C C . GLN A 1 445 ? 30.045 -5.809 -54.339 1.00 65.75 445 GLN A C 1
ATOM 3467 O O . GLN A 1 445 ? 29.794 -6.981 -54.615 1.00 65.75 445 GLN A O 1
ATOM 3472 N N . THR A 1 446 ? 29.592 -4.797 -55.078 1.00 59.56 446 THR A N 1
ATOM 3473 C CA . THR A 1 446 ? 28.771 -4.964 -56.282 1.00 59.56 446 THR A CA 1
ATOM 3474 C C . THR A 1 446 ? 29.652 -4.901 -57.529 1.00 59.56 446 THR A C 1
ATOM 3476 O O . THR A 1 446 ? 29.919 -3.808 -58.030 1.00 59.56 446 THR A O 1
ATOM 3479 N N . THR A 1 447 ? 30.114 -6.048 -58.030 1.00 51.91 447 THR A N 1
ATOM 3480 C CA . THR A 1 447 ? 30.938 -6.109 -59.255 1.00 51.91 447 THR A CA 1
ATOM 3481 C C . THR A 1 447 ? 30.177 -6.501 -60.516 1.00 51.91 447 THR A C 1
ATOM 3483 O O . THR A 1 447 ? 30.609 -6.093 -61.587 1.00 51.91 447 THR A O 1
ATOM 3486 N N . ASP A 1 448 ? 29.036 -7.197 -60.429 1.00 51.84 448 ASP A N 1
ATOM 3487 C CA . ASP A 1 448 ? 28.174 -7.391 -61.602 1.00 51.84 448 ASP A CA 1
ATOM 3488 C C . ASP A 1 448 ? 26.698 -7.647 -61.252 1.00 51.84 448 ASP A C 1
ATOM 3490 O O . ASP A 1 448 ? 26.381 -8.223 -60.209 1.00 51.84 448 ASP A O 1
ATOM 3494 N N . ARG A 1 449 ? 25.773 -7.211 -62.117 1.00 45.91 449 ARG A N 1
ATOM 3495 C CA . ARG A 1 449 ? 24.325 -7.163 -61.807 1.00 45.91 449 ARG A CA 1
ATOM 3496 C C . ARG A 1 449 ? 23.578 -8.499 -61.930 1.00 45.91 449 ARG A C 1
ATOM 3498 O O . ARG A 1 449 ? 22.405 -8.534 -61.567 1.00 45.91 449 ARG A O 1
ATOM 3505 N N . TYR A 1 450 ? 24.208 -9.559 -62.447 1.00 49.03 450 TYR A N 1
ATOM 3506 C CA . TYR A 1 450 ? 23.472 -10.726 -62.966 1.00 49.03 450 TYR A CA 1
ATOM 3507 C C . TYR A 1 450 ? 24.035 -12.135 -62.673 1.00 49.03 450 TYR A C 1
ATOM 3509 O O . TYR A 1 450 ? 23.434 -13.094 -63.146 1.00 49.03 450 TYR A O 1
ATOM 3517 N N . GLN A 1 451 ? 25.138 -12.318 -61.923 1.00 46.38 451 GLN A N 1
ATOM 3518 C CA . GLN A 1 451 ? 25.827 -13.635 -61.876 1.00 46.38 451 GLN A CA 1
ATOM 3519 C C . GLN A 1 451 ? 26.116 -14.286 -60.504 1.00 46.38 451 GLN A C 1
ATOM 3521 O O . GLN A 1 451 ? 26.611 -15.411 -60.487 1.00 46.38 451 GLN A O 1
ATOM 3526 N N . LYS A 1 452 ? 25.794 -13.676 -59.351 1.00 54.03 452 LYS A N 1
ATOM 3527 C CA . LYS A 1 452 ? 25.935 -14.349 -58.035 1.00 54.03 452 LYS A CA 1
ATOM 3528 C C . LYS A 1 452 ? 24.587 -14.637 -57.376 1.00 54.03 452 LYS A C 1
ATOM 3530 O O . LYS A 1 452 ? 23.941 -13.737 -56.853 1.00 54.03 452 LYS A O 1
ATOM 3535 N N . GLU A 1 453 ? 24.213 -15.916 -57.319 1.00 52.69 453 GLU A N 1
ATOM 3536 C CA . GLU A 1 453 ? 23.044 -16.388 -56.556 1.00 52.69 453 GLU A CA 1
ATOM 3537 C C . GLU A 1 453 ? 23.256 -16.338 -55.030 1.00 52.69 453 GLU A C 1
ATOM 3539 O O . GLU A 1 453 ? 22.290 -16.262 -54.269 1.00 52.69 453 GLU A O 1
ATOM 3544 N N . LYS A 1 454 ? 24.516 -16.380 -54.566 1.00 59.66 454 LYS A N 1
ATOM 3545 C CA . LYS A 1 454 ? 24.902 -16.320 -53.146 1.00 59.66 454 LYS A CA 1
ATOM 3546 C C . LYS A 1 454 ? 26.163 -15.469 -52.958 1.00 59.66 454 LYS A C 1
ATOM 3548 O O . LYS A 1 454 ? 27.141 -15.638 -53.686 1.00 59.66 454 LYS A O 1
ATOM 3553 N N . PHE A 1 455 ? 26.146 -14.589 -51.957 1.00 66.81 455 PHE A N 1
ATOM 3554 C CA . PHE A 1 455 ? 27.308 -13.807 -51.522 1.00 66.81 455 PHE A CA 1
ATOM 3555 C C . PHE A 1 455 ? 28.112 -14.577 -50.470 1.00 66.81 455 PHE A C 1
ATOM 3557 O O . PHE A 1 455 ? 27.548 -15.310 -49.659 1.00 66.81 455 PHE A O 1
ATOM 3564 N N . THR A 1 456 ? 29.432 -14.404 -50.473 1.00 64.31 456 THR A N 1
ATOM 3565 C CA . THR A 1 456 ? 30.362 -15.091 -49.566 1.00 64.31 456 THR A CA 1
ATOM 3566 C C . THR A 1 456 ? 31.047 -14.110 -48.610 1.00 64.31 456 THR A C 1
ATOM 3568 O O . THR A 1 456 ? 30.953 -12.895 -48.768 1.00 64.31 456 THR A O 1
ATOM 3571 N N . LEU A 1 457 ? 31.773 -14.624 -47.611 1.00 59.81 457 LEU A N 1
ATOM 3572 C CA . LEU A 1 457 ? 32.557 -13.805 -46.673 1.00 59.81 457 LEU A CA 1
ATOM 3573 C C . LEU A 1 457 ? 33.587 -12.894 -47.366 1.00 59.81 457 LEU A C 1
ATOM 3575 O O . LEU A 1 457 ? 33.838 -11.799 -46.871 1.00 59.81 457 LEU A O 1
ATOM 3579 N N . ALA A 1 458 ? 34.129 -13.310 -48.515 1.00 59.69 458 ALA A N 1
ATOM 3580 C CA . ALA A 1 458 ? 35.099 -12.536 -49.292 1.00 59.69 458 ALA A CA 1
ATOM 3581 C C . ALA A 1 458 ? 34.484 -11.333 -50.034 1.00 59.69 458 ALA A C 1
ATOM 3583 O O . ALA A 1 458 ? 35.213 -10.438 -50.447 1.00 59.69 458 ALA A O 1
ATOM 3584 N N . ASP A 1 459 ? 33.157 -11.296 -50.191 1.00 64.62 459 ASP A N 1
ATOM 3585 C CA . ASP A 1 459 ? 32.446 -10.217 -50.886 1.00 64.62 459 ASP A CA 1
ATOM 3586 C C . ASP A 1 459 ? 32.099 -9.035 -49.960 1.00 64.62 459 ASP A C 1
ATOM 3588 O O . ASP A 1 459 ? 31.499 -8.061 -50.411 1.00 64.62 459 ASP A O 1
ATOM 3592 N N . ARG A 1 460 ? 32.416 -9.113 -48.659 1.00 68.62 460 ARG A N 1
ATOM 3593 C CA . ARG A 1 460 ? 32.010 -8.116 -47.656 1.00 68.62 460 ARG A CA 1
ATOM 3594 C C . ARG A 1 460 ? 32.769 -6.793 -47.808 1.00 68.62 460 ARG A C 1
ATOM 3596 O O . ARG A 1 460 ? 33.973 -6.771 -48.047 1.00 68.62 460 ARG A O 1
ATOM 3603 N N . ILE A 1 461 ? 32.062 -5.684 -47.600 1.00 70.75 461 ILE A N 1
ATOM 3604 C CA . ILE A 1 461 ? 32.658 -4.354 -47.422 1.00 70.75 461 ILE A CA 1
ATOM 3605 C C . ILE A 1 461 ? 32.742 -4.065 -45.922 1.00 70.75 461 ILE A C 1
ATOM 3607 O O . ILE A 1 461 ? 31.726 -4.103 -45.231 1.00 70.75 461 ILE A O 1
ATOM 3611 N N . GLU A 1 462 ? 33.936 -3.744 -45.426 1.00 71.06 462 GLU A N 1
ATOM 3612 C CA . GLU A 1 462 ? 34.129 -3.283 -44.049 1.00 71.06 462 GLU A CA 1
ATOM 3613 C C . GLU A 1 462 ? 33.896 -1.769 -43.955 1.00 71.06 462 GLU A C 1
ATOM 3615 O O . GLU A 1 462 ? 34.369 -0.996 -44.784 1.00 71.06 462 GLU A O 1
ATOM 3620 N N . HIS A 1 463 ? 33.154 -1.322 -42.946 1.00 83.25 463 HIS A N 1
ATOM 3621 C CA . HIS A 1 463 ? 33.003 0.101 -42.643 1.00 83.25 463 HIS A CA 1
ATOM 3622 C C . HIS A 1 463 ? 34.319 0.687 -42.082 1.00 83.25 463 HIS A C 1
ATOM 3624 O O . HIS A 1 463 ? 35.047 -0.036 -41.404 1.00 83.25 463 HIS A O 1
ATOM 3630 N N . PRO A 1 464 ? 34.644 1.983 -42.281 1.00 79.44 464 PRO A N 1
ATOM 3631 C CA . PRO A 1 464 ? 35.880 2.574 -41.752 1.00 79.44 464 PRO A CA 1
ATOM 3632 C C . PRO A 1 464 ? 36.035 2.464 -40.226 1.00 79.44 464 PRO A C 1
ATOM 3634 O O . PRO A 1 464 ? 37.157 2.388 -39.732 1.00 79.44 464 PRO A O 1
ATOM 3637 N N . LEU A 1 465 ? 34.922 2.407 -39.484 1.00 83.88 465 LEU A N 1
ATOM 3638 C CA . LEU A 1 465 ? 34.901 2.190 -38.032 1.00 83.88 465 LEU A CA 1
ATOM 3639 C C . LEU A 1 465 ? 34.910 0.699 -37.633 1.00 83.88 465 LEU A C 1
ATOM 3641 O O . LEU A 1 465 ? 34.758 0.382 -36.460 1.00 83.88 465 LEU A O 1
ATOM 3645 N N . GLY A 1 466 ? 35.078 -0.223 -38.583 1.00 83.88 466 GLY A N 1
ATOM 3646 C CA . GLY A 1 466 ? 35.194 -1.661 -38.343 1.00 83.88 466 GLY A CA 1
ATOM 3647 C C . GLY A 1 466 ? 33.925 -2.484 -38.624 1.00 83.88 466 GLY A C 1
ATOM 3648 O O . GLY A 1 466 ? 32.873 -1.962 -39.018 1.00 83.88 466 GLY A O 1
ATOM 3649 N N . PRO A 1 467 ? 33.990 -3.814 -38.420 1.00 82.25 467 PRO A N 1
ATOM 3650 C CA . PRO A 1 467 ? 32.951 -4.750 -38.854 1.00 82.25 467 PRO A CA 1
ATOM 3651 C C . PRO A 1 467 ? 31.590 -4.512 -38.182 1.00 82.25 467 PRO A C 1
ATOM 3653 O O . PRO A 1 467 ? 30.560 -4.698 -38.826 1.00 82.25 467 PRO A O 1
ATOM 3656 N N . SER A 1 468 ? 31.565 -4.020 -36.939 1.00 86.19 468 SER A N 1
ATOM 3657 C CA . SER A 1 468 ? 30.341 -3.749 -36.161 1.00 86.19 468 SER A CA 1
ATOM 3658 C C . SER A 1 468 ? 29.378 -2.749 -36.822 1.00 86.19 468 SER A C 1
ATOM 3660 O O . SER A 1 468 ? 28.191 -2.755 -36.520 1.00 86.19 468 SER A O 1
ATOM 3662 N N . PHE A 1 469 ? 29.861 -1.907 -37.742 1.00 86.62 469 PHE A N 1
ATOM 3663 C CA . PHE A 1 469 ? 29.044 -0.947 -38.499 1.00 86.62 469 PHE A CA 1
ATOM 3664 C C . PHE A 1 469 ? 28.621 -1.452 -39.892 1.00 86.62 469 PHE A C 1
ATOM 3666 O O . PHE A 1 469 ? 27.850 -0.786 -40.588 1.00 86.62 469 PHE A O 1
ATOM 3673 N N . SER A 1 470 ? 29.107 -2.630 -40.297 1.00 82.88 470 SER A N 1
ATOM 3674 C CA . SER A 1 470 ? 28.935 -3.207 -41.644 1.00 82.88 470 SER A CA 1
ATOM 3675 C C . SER A 1 470 ? 27.659 -4.053 -41.790 1.00 82.88 470 SER A C 1
ATOM 3677 O O . SER A 1 470 ? 27.394 -4.601 -42.862 1.00 82.88 470 SER A O 1
ATOM 3679 N N . HIS A 1 471 ? 26.874 -4.162 -40.716 1.00 85.44 471 HIS A N 1
ATOM 3680 C CA . HIS A 1 471 ? 25.628 -4.923 -40.614 1.00 85.44 471 HIS A CA 1
ATOM 3681 C C . HIS A 1 471 ? 24.409 -4.005 -40.467 1.00 85.44 471 HIS A C 1
ATOM 3683 O O . HIS A 1 471 ? 24.555 -2.823 -40.153 1.00 85.44 471 HIS A O 1
ATOM 3689 N N . LEU A 1 472 ? 23.195 -4.536 -40.657 1.00 88.31 472 LEU A N 1
ATOM 3690 C CA . LEU A 1 472 ? 21.936 -3.798 -40.440 1.00 88.31 472 LEU A CA 1
ATOM 3691 C C . LEU A 1 472 ? 21.561 -3.680 -38.944 1.00 88.31 472 LEU A C 1
ATOM 3693 O O . LEU A 1 472 ? 20.415 -3.863 -38.546 1.00 88.31 472 LEU A O 1
ATOM 3697 N N . THR A 1 473 ? 22.561 -3.386 -38.120 1.00 92.31 473 THR A N 1
ATOM 3698 C CA . THR A 1 473 ? 22.502 -3.175 -36.671 1.00 92.31 473 THR A CA 1
ATOM 3699 C C . THR A 1 473 ? 23.150 -1.829 -36.336 1.00 92.31 473 THR A C 1
ATOM 3701 O O . THR A 1 473 ? 23.775 -1.193 -37.195 1.00 92.31 473 THR A O 1
ATOM 3704 N N . THR A 1 474 ? 23.014 -1.370 -35.094 1.00 93.62 474 THR A N 1
ATOM 3705 C CA . THR A 1 474 ? 23.718 -0.185 -34.588 1.00 93.62 474 THR A CA 1
ATOM 3706 C C . THR A 1 474 ? 24.427 -0.530 -33.273 1.00 93.62 474 THR A C 1
ATOM 3708 O O . THR A 1 474 ? 23.781 -1.021 -32.347 1.00 93.62 474 THR A O 1
ATOM 3711 N N . PRO A 1 475 ? 25.744 -0.271 -33.153 1.00 93.94 475 PRO A N 1
ATOM 3712 C CA . PRO A 1 475 ? 26.436 -0.307 -31.869 1.00 93.94 475 PRO A CA 1
ATOM 3713 C C . PRO A 1 475 ? 25.916 0.807 -30.948 1.00 93.94 475 PRO A C 1
ATOM 3715 O O . PRO A 1 475 ? 26.002 1.976 -31.330 1.00 93.94 475 PRO A O 1
ATOM 3718 N N . LEU A 1 476 ? 25.393 0.468 -29.767 1.00 93.50 476 LEU A N 1
ATOM 3719 C CA . LEU A 1 476 ? 24.817 1.373 -28.759 1.00 93.50 476 LEU A CA 1
ATOM 3720 C C . LEU A 1 476 ? 25.493 1.198 -27.393 1.00 93.50 476 LEU A C 1
ATOM 3722 O O . LEU A 1 476 ? 25.883 0.088 -27.033 1.00 93.50 476 LEU A O 1
ATOM 3726 N N . ASN A 1 477 ? 25.584 2.268 -26.604 1.00 92.69 477 ASN A N 1
ATOM 3727 C CA . ASN A 1 477 ? 25.909 2.146 -25.178 1.00 92.69 477 ASN A CA 1
ATOM 3728 C C . ASN A 1 477 ? 24.655 1.775 -24.357 1.00 92.69 477 ASN A C 1
ATOM 3730 O O . ASN A 1 477 ? 23.532 1.784 -24.867 1.00 92.69 477 ASN A O 1
ATOM 3734 N N . THR A 1 478 ? 24.829 1.434 -23.080 1.00 92.81 478 THR A N 1
ATOM 3735 C CA . THR A 1 478 ? 23.704 1.036 -22.212 1.00 92.81 478 THR A CA 1
ATOM 3736 C C . THR A 1 478 ? 22.686 2.160 -21.952 1.00 92.81 478 THR A C 1
ATOM 3738 O O . THR A 1 478 ? 21.500 1.861 -21.810 1.00 92.81 478 THR A O 1
ATOM 3741 N N . GLU A 1 479 ? 23.087 3.443 -21.950 1.00 89.06 479 GLU A N 1
ATOM 3742 C CA . GLU A 1 479 ? 22.143 4.572 -21.814 1.00 89.06 479 GLU A CA 1
ATOM 3743 C C . GLU A 1 479 ? 21.176 4.620 -23.006 1.00 89.06 479 GLU A C 1
ATOM 3745 O O . GLU A 1 479 ? 19.968 4.759 -22.825 1.00 89.06 479 GLU A O 1
ATOM 3750 N N . GLU A 1 480 ? 21.713 4.454 -24.217 1.00 90.75 480 GLU A N 1
ATOM 3751 C CA . GLU A 1 480 ? 20.982 4.459 -25.487 1.00 90.75 480 GLU A CA 1
ATOM 3752 C C . GLU A 1 480 ? 20.137 3.190 -25.679 1.00 90.75 480 GLU A C 1
ATOM 3754 O O . GLU A 1 480 ? 19.001 3.270 -26.147 1.00 90.75 480 GLU A O 1
ATOM 3759 N N . LEU A 1 481 ? 20.651 2.017 -25.284 1.00 92.81 481 LEU A N 1
ATOM 3760 C CA . LEU A 1 481 ? 19.894 0.759 -25.307 1.00 92.81 481 LEU A CA 1
ATOM 3761 C C . LEU A 1 481 ? 18.669 0.827 -24.383 1.00 92.81 481 LEU A C 1
ATOM 3763 O O . LEU A 1 481 ? 17.593 0.361 -24.761 1.00 92.81 481 LEU A O 1
ATOM 3767 N N . ALA A 1 482 ? 18.792 1.457 -23.212 1.00 90.75 482 ALA A N 1
ATOM 3768 C CA . ALA A 1 482 ? 17.671 1.638 -22.290 1.00 90.75 482 ALA A CA 1
ATOM 3769 C C . ALA A 1 482 ? 16.516 2.465 -22.894 1.00 90.75 482 ALA A C 1
ATOM 3771 O O . ALA A 1 482 ? 15.371 2.301 -22.480 1.00 90.75 482 ALA A O 1
ATOM 3772 N N . LEU A 1 483 ? 16.777 3.297 -23.914 1.00 88.56 483 LEU A N 1
ATOM 3773 C CA . LEU A 1 483 ? 15.729 4.016 -24.651 1.00 88.56 483 LEU A CA 1
ATOM 3774 C C . LEU A 1 483 ? 14.898 3.081 -25.545 1.00 88.56 483 LEU A C 1
ATOM 3776 O O . LEU A 1 483 ? 13.707 3.322 -25.735 1.00 88.56 483 LEU A O 1
ATOM 3780 N N . LEU A 1 484 ? 15.500 2.006 -26.066 1.00 90.50 484 LEU A N 1
ATOM 3781 C CA . LEU A 1 484 ? 14.833 0.980 -26.883 1.00 90.50 484 LEU A CA 1
ATOM 3782 C C . LEU A 1 484 ? 14.122 -0.088 -26.041 1.00 90.50 484 LEU A C 1
ATOM 3784 O O . LEU A 1 484 ? 13.136 -0.666 -26.500 1.00 90.50 484 LEU A O 1
ATOM 3788 N N . VAL A 1 485 ? 14.634 -0.338 -24.833 1.00 89.19 485 VAL A N 1
ATOM 3789 C CA . VAL A 1 485 ? 14.195 -1.364 -23.868 1.00 89.19 485 VAL A CA 1
ATOM 3790 C C . VAL A 1 485 ? 13.459 -0.694 -22.688 1.00 89.19 485 VAL A C 1
ATOM 3792 O O . VAL A 1 485 ? 13.637 -1.044 -21.525 1.00 89.19 485 VAL A O 1
ATOM 3795 N N . ASN A 1 486 ? 12.650 0.333 -22.978 1.00 85.88 486 ASN A N 1
ATOM 3796 C CA . ASN A 1 486 ? 11.889 1.070 -21.963 1.00 85.88 486 ASN A CA 1
ATOM 3797 C C . ASN A 1 486 ? 10.497 0.461 -21.711 1.00 85.88 486 ASN A C 1
ATOM 3799 O O . ASN A 1 486 ? 9.912 -0.167 -22.593 1.00 85.88 486 ASN A O 1
ATOM 3803 N N . LEU A 1 487 ? 9.962 0.663 -20.501 1.00 86.25 487 LEU A N 1
ATOM 3804 C CA . LEU A 1 487 ? 8.675 0.104 -20.072 1.00 86.25 487 LEU A CA 1
ATOM 3805 C C . LEU A 1 487 ? 7.544 1.162 -20.013 1.00 86.25 487 LEU A C 1
ATOM 3807 O O . LEU A 1 487 ? 7.817 2.347 -19.796 1.00 86.25 487 LEU A O 1
ATOM 3811 N N . PRO A 1 488 ? 6.265 0.755 -20.164 1.00 85.06 488 PRO A N 1
ATOM 3812 C CA . PRO A 1 488 ? 5.092 1.621 -20.022 1.00 85.06 488 PRO A CA 1
ATOM 3813 C C . PRO A 1 488 ? 5.026 2.359 -18.678 1.00 85.06 488 PRO A C 1
ATOM 3815 O O . PRO A 1 488 ? 5.196 1.763 -17.617 1.00 85.06 488 PRO A O 1
ATOM 3818 N N . ARG A 1 489 ? 4.697 3.658 -18.709 1.00 77.00 489 ARG A N 1
ATOM 3819 C CA . ARG A 1 489 ? 4.436 4.466 -17.496 1.00 77.00 489 ARG A CA 1
ATOM 3820 C C . ARG A 1 489 ? 2.974 4.552 -17.113 1.00 77.00 489 ARG A C 1
ATOM 3822 O O . ARG A 1 489 ? 2.638 4.885 -15.979 1.00 77.00 489 ARG A O 1
ATOM 3829 N N . LYS A 1 490 ? 2.106 4.365 -18.097 1.00 81.00 490 LYS A N 1
ATOM 3830 C CA . LYS A 1 490 ? 0.661 4.373 -17.938 1.00 81.00 490 LYS A CA 1
ATOM 3831 C C . LYS A 1 490 ? 0.163 2.984 -18.256 1.00 81.00 490 LYS A C 1
ATOM 3833 O O . LYS A 1 490 ? 0.688 2.334 -19.155 1.00 81.00 490 LYS A O 1
ATOM 3838 N N . GLU A 1 491 ? -0.865 2.574 -17.532 1.00 85.06 491 GLU A N 1
ATOM 3839 C CA . GLU A 1 491 ? -1.557 1.323 -17.794 1.00 85.06 491 GLU A CA 1
ATOM 3840 C C . GLU A 1 491 ? -2.025 1.275 -19.257 1.00 85.06 491 GLU A C 1
ATOM 3842 O O . GLU A 1 491 ? -2.501 2.271 -19.830 1.00 85.06 491 GLU A O 1
ATOM 3847 N N . VAL A 1 492 ? -1.807 0.115 -19.862 1.00 87.44 492 VAL A N 1
ATOM 3848 C CA . VAL A 1 492 ? -2.216 -0.270 -21.213 1.00 87.44 492 VAL A CA 1
ATOM 3849 C C . VAL A 1 492 ? -2.776 -1.692 -21.124 1.00 87.44 492 VAL A C 1
ATOM 3851 O O . VAL A 1 492 ? -2.406 -2.418 -20.198 1.00 87.44 492 VAL A O 1
ATOM 3854 N N . PRO A 1 493 ? -3.661 -2.115 -22.039 1.00 87.31 493 PRO A N 1
ATOM 3855 C CA . PRO A 1 493 ? -4.177 -3.482 -22.037 1.00 87.31 493 PRO A CA 1
ATOM 3856 C C . PRO A 1 493 ? -3.048 -4.523 -21.971 1.00 87.31 493 PRO A C 1
ATOM 3858 O O . PRO A 1 493 ? -2.047 -4.383 -22.674 1.00 87.31 493 PRO A O 1
ATOM 3861 N N . GLY A 1 494 ? -3.187 -5.523 -21.099 1.00 85.06 494 GLY A N 1
ATOM 3862 C CA . GLY A 1 494 ? -2.170 -6.542 -20.798 1.00 85.06 494 GLY A CA 1
ATOM 3863 C C . GLY A 1 494 ? -1.034 -6.134 -19.837 1.00 85.06 494 GLY A C 1
ATOM 3864 O O . GLY A 1 494 ? -0.481 -7.010 -19.174 1.00 85.06 494 GLY A O 1
ATOM 3865 N N . VAL A 1 495 ? -0.717 -4.838 -19.657 1.00 86.88 495 VAL A N 1
ATOM 3866 C CA . VAL A 1 495 ? 0.400 -4.382 -18.791 1.00 86.88 495 VAL A CA 1
ATOM 3867 C C . VAL A 1 495 ? -0.070 -3.437 -17.681 1.00 86.88 495 VAL A C 1
ATOM 3869 O O . VAL A 1 495 ? -0.364 -2.257 -17.899 1.00 86.88 495 VAL A O 1
ATOM 3872 N N . LYS A 1 496 ? -0.076 -3.952 -16.447 1.00 87.19 496 LYS A N 1
ATOM 3873 C CA . LYS A 1 496 ? -0.541 -3.241 -15.245 1.00 87.19 496 LYS A CA 1
ATOM 3874 C C . LYS A 1 496 ? 0.531 -2.305 -14.696 1.00 87.19 496 LYS A C 1
ATOM 3876 O O . LYS A 1 496 ? 1.649 -2.736 -14.411 1.00 87.19 496 LYS A O 1
ATOM 3881 N N . VAL A 1 497 ? 0.165 -1.049 -14.437 1.00 85.12 497 VAL A N 1
ATOM 3882 C CA . VAL A 1 497 ? 1.027 -0.079 -13.740 1.00 85.12 497 VAL A CA 1
ATOM 3883 C C . VAL A 1 497 ? 0.358 0.335 -12.432 1.00 85.12 497 VAL A C 1
ATOM 3885 O O . VAL A 1 497 ? -0.673 1.007 -12.438 1.00 85.12 497 VAL A O 1
ATOM 3888 N N . MET A 1 498 ? 0.933 -0.062 -11.294 1.00 76.94 498 MET A N 1
ATOM 3889 C CA . MET A 1 498 ? 0.405 0.295 -9.969 1.00 76.94 498 MET A CA 1
ATOM 3890 C C . MET A 1 498 ? 1.314 1.326 -9.303 1.00 76.94 498 MET A C 1
ATOM 3892 O O . MET A 1 498 ? 2.527 1.141 -9.350 1.00 76.94 498 MET A O 1
ATOM 3896 N N . PRO A 1 499 ? 0.785 2.380 -8.652 1.00 74.25 499 PRO A N 1
ATOM 3897 C CA . PRO A 1 499 ? 1.623 3.290 -7.888 1.00 74.25 499 PRO A CA 1
ATOM 3898 C C . PRO A 1 499 ? 2.304 2.553 -6.737 1.00 74.25 499 PRO A C 1
ATOM 3900 O O . PRO A 1 499 ? 1.729 1.635 -6.147 1.00 74.25 499 PRO A O 1
ATOM 3903 N N . THR A 1 500 ? 3.518 2.980 -6.418 1.00 77.75 500 THR A N 1
ATOM 3904 C CA . THR A 1 500 ? 4.372 2.350 -5.412 1.00 77.75 500 THR A CA 1
ATOM 3905 C C . THR A 1 500 ? 4.807 3.356 -4.367 1.00 77.75 500 THR A C 1
ATOM 3907 O O . THR A 1 500 ? 5.187 4.476 -4.703 1.00 77.75 500 THR A O 1
ATOM 3910 N N . ALA A 1 501 ? 4.804 2.921 -3.112 1.00 82.00 501 ALA A N 1
ATOM 3911 C CA . ALA A 1 501 ? 5.347 3.659 -1.987 1.00 82.00 501 ALA A CA 1
ATOM 3912 C C . ALA A 1 501 ? 6.168 2.706 -1.115 1.00 82.00 501 ALA A C 1
ATOM 3914 O O . ALA A 1 501 ? 5.838 1.522 -1.005 1.00 82.00 501 ALA A O 1
ATOM 3915 N N . THR A 1 502 ? 7.225 3.229 -0.503 1.00 84.19 502 THR A N 1
ATOM 3916 C CA . THR A 1 502 ? 8.045 2.486 0.455 1.00 84.19 502 THR A CA 1
ATOM 3917 C C . THR A 1 502 ? 7.357 2.508 1.816 1.00 84.19 502 THR A C 1
ATOM 3919 O O . THR A 1 502 ? 6.962 3.572 2.287 1.00 84.19 502 THR A O 1
ATOM 3922 N N . PHE A 1 503 ? 7.219 1.348 2.451 1.00 90.19 503 PHE A N 1
ATOM 3923 C CA . PHE A 1 503 ? 6.708 1.184 3.817 1.00 90.19 503 PHE A CA 1
ATOM 3924 C C . PHE A 1 503 ? 7.744 0.434 4.658 1.00 90.19 503 PHE A C 1
ATOM 3926 O O . PHE A 1 503 ? 8.703 -0.112 4.110 1.00 90.19 503 PHE A O 1
ATOM 3933 N N . SER A 1 504 ? 7.580 0.404 5.984 1.00 90.19 504 SER A N 1
ATOM 3934 C CA . SER A 1 504 ? 8.548 -0.287 6.837 1.00 90.19 504 SER A CA 1
ATOM 3935 C C . SER A 1 504 ? 8.501 -1.800 6.624 1.00 90.19 504 SER A C 1
ATOM 3937 O O . SER A 1 504 ? 7.459 -2.438 6.789 1.00 90.19 504 SER A O 1
ATOM 3939 N N . LEU A 1 505 ? 9.664 -2.367 6.295 1.00 88.88 505 LEU A N 1
ATOM 3940 C CA . LEU A 1 505 ? 9.931 -3.808 6.315 1.00 88.88 505 LEU A CA 1
ATOM 3941 C C . LEU A 1 505 ? 10.610 -4.254 7.622 1.00 88.88 505 LEU A C 1
ATOM 3943 O O . LEU A 1 505 ? 10.774 -5.449 7.849 1.00 88.88 505 LEU A O 1
ATOM 3947 N N . ASN A 1 506 ? 10.965 -3.308 8.496 1.00 85.75 506 ASN A N 1
ATOM 3948 C CA . ASN A 1 506 ? 11.610 -3.550 9.785 1.00 85.75 506 ASN A CA 1
ATOM 3949 C C . ASN A 1 506 ? 10.679 -3.071 10.913 1.00 85.75 506 ASN A C 1
ATOM 3951 O O . ASN A 1 506 ? 10.884 -1.983 11.451 1.00 85.75 506 ASN A O 1
ATOM 3955 N N . PRO A 1 507 ? 9.620 -3.829 11.250 1.00 74.75 507 PRO A N 1
ATOM 3956 C CA . PRO A 1 507 ? 8.774 -3.498 12.385 1.00 74.75 507 PRO A CA 1
ATOM 3957 C C . PRO A 1 507 ? 9.572 -3.626 13.693 1.00 74.75 507 PRO A C 1
ATOM 3959 O O . PRO A 1 507 ? 10.513 -4.426 13.773 1.00 74.75 507 PRO A O 1
ATOM 3962 N N . PRO A 1 508 ? 9.193 -2.875 14.736 1.00 71.38 508 PRO A N 1
ATOM 3963 C CA . PRO A 1 508 ? 9.908 -2.836 16.001 1.00 71.38 508 PRO A CA 1
ATOM 3964 C C . PRO A 1 508 ? 10.045 -4.212 16.651 1.00 71.38 508 PRO A C 1
ATOM 3966 O O . PRO A 1 508 ? 9.134 -5.045 16.642 1.00 71.38 508 PRO A O 1
ATOM 3969 N N . SER A 1 509 ? 11.192 -4.430 17.296 1.00 73.50 509 SER A N 1
ATOM 3970 C CA . SER A 1 509 ? 11.431 -5.640 18.082 1.00 73.50 509 SER A CA 1
ATOM 3971 C C . SER A 1 509 ? 10.574 -5.638 19.354 1.00 73.50 509 SER A C 1
ATOM 3973 O O . SER A 1 509 ? 10.917 -5.038 20.373 1.00 73.50 509 SER A O 1
ATOM 3975 N N . VAL A 1 510 ? 9.431 -6.324 19.299 1.00 78.00 510 VAL A N 1
ATOM 3976 C CA . VAL A 1 510 ? 8.538 -6.459 20.454 1.00 78.00 510 VAL A CA 1
ATOM 3977 C C . VAL A 1 510 ? 9.180 -7.370 21.505 1.00 78.00 510 VAL A C 1
ATOM 3979 O O . VAL A 1 510 ? 9.309 -8.576 21.296 1.00 78.00 510 VAL A O 1
ATOM 3982 N N . LYS A 1 511 ? 9.602 -6.775 22.628 1.00 70.38 511 LYS A N 1
ATOM 3983 C CA . LYS A 1 511 ? 10.246 -7.472 23.760 1.00 70.38 511 LYS A CA 1
ATOM 3984 C C . LYS A 1 511 ? 9.253 -8.075 24.758 1.00 70.38 511 LYS A C 1
ATOM 3986 O O . LYS A 1 511 ? 9.618 -9.004 25.472 1.00 70.38 511 LYS A O 1
ATOM 3991 N N . SER A 1 512 ? 8.042 -7.528 24.840 1.00 74.56 512 SER A N 1
ATOM 3992 C CA . SER A 1 512 ? 6.953 -8.033 25.680 1.00 74.56 512 SER A CA 1
ATOM 3993 C C . SER A 1 512 ? 6.118 -9.088 24.944 1.00 74.56 512 SER A C 1
ATOM 3995 O O . SER A 1 512 ? 6.421 -9.481 23.812 1.00 74.56 512 SER A O 1
ATOM 3997 N N . GLU A 1 513 ? 5.065 -9.592 25.590 1.00 84.62 513 GLU A N 1
ATOM 3998 C CA . GLU A 1 513 ? 4.118 -10.469 24.910 1.00 84.62 513 GLU A CA 1
ATOM 3999 C C . GLU A 1 513 ? 3.497 -9.783 23.688 1.00 84.62 513 GLU A C 1
ATOM 4001 O O . GLU A 1 513 ? 3.131 -8.605 23.713 1.00 84.62 513 GLU A O 1
ATOM 4006 N N . SER A 1 514 ? 3.359 -10.555 22.611 1.00 89.12 514 SER A N 1
ATOM 4007 C CA . SER A 1 514 ? 2.827 -10.078 21.339 1.00 89.12 514 SER A CA 1
ATOM 4008 C C . SER A 1 514 ? 1.800 -11.023 20.733 1.00 89.12 514 SER A C 1
ATOM 4010 O O . SER A 1 514 ? 1.723 -12.198 21.102 1.00 89.12 514 SER A O 1
ATOM 4012 N N . ILE A 1 515 ? 1.027 -10.475 19.797 1.00 90.75 515 ILE A N 1
ATOM 4013 C CA . ILE A 1 515 ? 0.093 -11.187 18.920 1.00 90.75 515 ILE A CA 1
ATOM 4014 C C . ILE A 1 515 ? 0.491 -10.973 17.455 1.00 90.75 515 ILE A C 1
ATOM 4016 O O . ILE A 1 515 ? 1.064 -9.931 17.105 1.00 90.75 515 ILE A O 1
ATOM 4020 N N . LYS A 1 516 ? 0.202 -11.939 16.578 1.00 91.44 516 LYS A N 1
ATOM 4021 C CA . LYS A 1 516 ? 0.469 -11.798 15.136 1.00 91.44 516 LYS A CA 1
ATOM 4022 C C . LYS A 1 516 ? -0.699 -11.089 14.443 1.00 91.44 516 LYS A C 1
ATOM 4024 O O . LYS A 1 516 ? -1.806 -11.609 14.405 1.00 91.44 516 LYS A O 1
ATOM 4029 N N . LEU A 1 517 ? -0.439 -9.941 13.811 1.00 92.62 517 LEU A N 1
ATOM 4030 C CA . LEU A 1 517 ? -1.457 -9.232 13.023 1.00 92.62 517 LEU A CA 1
ATOM 4031 C C . LEU A 1 517 ? -1.540 -9.755 11.578 1.00 92.62 517 LEU A C 1
ATOM 4033 O O . LEU A 1 517 ? -2.625 -9.879 11.003 1.00 92.62 517 LEU A O 1
ATOM 4037 N N . GLY A 1 518 ? -0.385 -10.051 10.976 1.00 93.75 518 GLY A N 1
ATOM 4038 C CA . GLY A 1 518 ? -0.296 -10.403 9.561 1.00 93.75 518 GLY A CA 1
ATOM 4039 C C . GLY A 1 518 ? 1.134 -10.484 9.030 1.00 93.75 518 GLY A C 1
ATOM 4040 O O . GLY A 1 518 ? 2.095 -10.470 9.802 1.00 93.75 518 GLY A O 1
ATOM 4041 N N . SER A 1 519 ? 1.264 -10.559 7.707 1.00 94.69 519 SER A N 1
ATOM 4042 C CA . SER A 1 519 ? 2.547 -10.509 6.988 1.00 94.69 519 SER A CA 1
ATOM 4043 C C . SER A 1 519 ? 2.795 -9.116 6.416 1.00 94.69 519 SER A C 1
ATOM 4045 O O . SER A 1 519 ? 1.851 -8.462 5.970 1.00 94.69 519 SER A O 1
ATOM 4047 N N . LEU A 1 520 ? 4.048 -8.663 6.399 1.00 93.88 520 LEU A N 1
ATOM 4048 C CA . LEU A 1 520 ? 4.423 -7.405 5.749 1.00 93.88 520 LEU A CA 1
ATOM 4049 C C . LEU A 1 520 ? 4.250 -7.509 4.230 1.00 93.88 520 LEU A C 1
ATOM 4051 O O . LEU A 1 520 ? 4.428 -8.579 3.647 1.00 93.88 520 LEU A O 1
ATOM 4055 N N . LEU A 1 521 ? 3.911 -6.391 3.599 1.00 90.38 521 LEU A N 1
ATOM 4056 C CA . LEU A 1 521 ? 3.706 -6.261 2.163 1.00 90.38 521 LEU A CA 1
ATOM 4057 C C . LEU A 1 521 ? 4.802 -5.394 1.544 1.00 90.38 521 LEU A C 1
ATOM 4059 O O . LEU A 1 521 ? 4.972 -4.238 1.927 1.00 90.38 521 LEU A O 1
ATOM 4063 N N . GLU A 1 522 ? 5.474 -5.922 0.526 1.00 85.19 522 GLU A N 1
ATOM 4064 C CA . GLU A 1 522 ? 6.410 -5.175 -0.316 1.00 85.19 522 GLU A CA 1
ATOM 4065 C C . GLU A 1 522 ? 5.837 -5.088 -1.734 1.00 85.19 522 GLU A C 1
ATOM 4067 O O . GLU A 1 522 ? 5.390 -6.085 -2.302 1.00 85.19 522 GLU A O 1
ATOM 4072 N N . GLY A 1 523 ? 5.725 -3.877 -2.291 1.00 77.50 523 GLY A N 1
ATOM 4073 C CA . GLY A 1 523 ? 5.089 -3.675 -3.603 1.00 77.50 523 GLY A CA 1
ATOM 4074 C C . GLY A 1 523 ? 3.634 -4.176 -3.706 1.00 77.50 523 GLY A C 1
ATOM 4075 O O . GLY A 1 523 ? 3.117 -4.341 -4.812 1.00 77.50 523 GLY A O 1
ATOM 4076 N N . GLY A 1 524 ? 2.978 -4.445 -2.571 1.00 80.25 524 GLY A N 1
ATOM 4077 C CA . GLY A 1 524 ? 1.635 -5.024 -2.479 1.00 80.25 524 GLY A CA 1
ATOM 4078 C C . GLY A 1 524 ? 1.565 -6.556 -2.434 1.00 80.25 524 GLY A C 1
ATOM 4079 O O . GLY A 1 524 ? 0.451 -7.083 -2.390 1.00 80.25 524 GLY A O 1
ATOM 4080 N N . GLU A 1 525 ? 2.700 -7.265 -2.399 1.00 82.69 525 GLU A N 1
ATOM 4081 C CA . GLU A 1 525 ? 2.785 -8.732 -2.280 1.00 82.69 525 GLU A CA 1
ATOM 4082 C C . GLU A 1 525 ? 3.306 -9.157 -0.884 1.00 82.69 525 GLU A C 1
ATOM 4084 O O . GLU A 1 525 ? 4.124 -8.438 -0.307 1.00 82.69 525 GLU A O 1
ATOM 4089 N N . PRO A 1 526 ? 2.851 -10.289 -0.300 1.00 87.50 526 PRO A N 1
ATOM 4090 C CA . PRO A 1 526 ? 3.300 -10.733 1.026 1.00 87.50 526 PRO A CA 1
ATOM 4091 C C . PRO A 1 526 ? 4.762 -11.178 1.062 1.00 87.50 526 PRO A C 1
ATOM 4093 O O . PRO A 1 526 ? 5.198 -11.972 0.232 1.00 87.50 526 PRO A O 1
ATOM 4096 N N . THR A 1 527 ? 5.480 -10.735 2.091 1.00 88.44 527 THR A N 1
ATOM 4097 C CA . THR A 1 527 ? 6.819 -11.224 2.439 1.00 88.44 527 THR A CA 1
ATOM 4098 C C . THR A 1 527 ? 6.744 -12.322 3.512 1.00 88.44 527 THR A C 1
ATOM 4100 O O . THR A 1 527 ? 5.692 -12.589 4.103 1.00 88.44 527 THR A O 1
ATOM 4103 N N . SER A 1 528 ? 7.880 -12.963 3.800 1.00 88.25 528 SER A N 1
ATOM 4104 C CA . SER A 1 528 ? 8.034 -13.904 4.923 1.00 88.25 528 SER A CA 1
ATOM 4105 C C . SER A 1 528 ? 8.047 -13.220 6.300 1.00 88.25 528 SER A C 1
ATOM 4107 O O . SER A 1 528 ? 7.928 -13.892 7.330 1.00 88.25 528 SER A O 1
ATOM 4109 N N . LEU A 1 529 ? 8.182 -11.891 6.337 1.00 90.88 529 LEU A N 1
ATOM 4110 C CA . LEU A 1 529 ? 8.234 -11.096 7.557 1.00 90.88 529 LEU A CA 1
ATOM 4111 C C . LEU A 1 529 ? 6.824 -10.893 8.122 1.00 90.88 529 LEU A C 1
ATOM 4113 O O . LEU A 1 529 ? 5.856 -10.687 7.390 1.00 90.88 529 LEU A O 1
ATOM 4117 N N . ASN A 1 530 ? 6.699 -10.945 9.447 1.00 91.31 530 ASN A 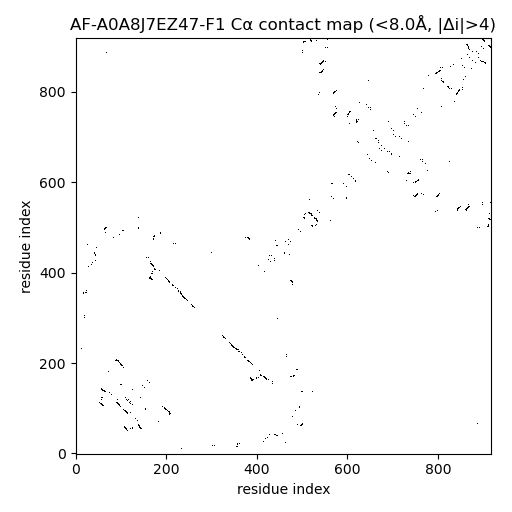N 1
ATOM 4118 C CA . ASN A 1 530 ? 5.415 -10.851 10.141 1.00 91.31 530 ASN A CA 1
ATOM 4119 C C . ASN A 1 530 ? 5.355 -9.562 10.960 1.00 91.31 530 ASN A C 1
ATOM 4121 O O . ASN A 1 530 ? 6.278 -9.282 11.724 1.00 91.31 530 ASN A O 1
ATOM 4125 N N . TYR A 1 531 ? 4.246 -8.831 10.859 1.00 92.62 531 TYR A N 1
ATOM 4126 C CA . TYR A 1 531 ? 3.974 -7.693 11.729 1.00 92.62 531 TYR A CA 1
ATOM 4127 C C . TYR A 1 531 ? 3.309 -8.187 13.023 1.00 92.62 531 TYR A C 1
ATOM 4129 O O . TYR A 1 531 ? 2.315 -8.927 12.990 1.00 92.62 531 TYR A O 1
ATOM 4137 N N . LYS A 1 532 ? 3.879 -7.799 14.166 1.00 91.69 532 LYS A N 1
ATOM 4138 C CA . LYS A 1 532 ? 3.453 -8.214 15.508 1.00 91.69 532 LYS A CA 1
ATOM 4139 C C . LYS A 1 532 ? 3.060 -6.997 16.332 1.00 91.69 532 LYS A C 1
ATOM 4141 O O . LYS A 1 532 ? 3.758 -5.991 16.307 1.00 91.69 532 LYS A O 1
ATOM 4146 N N . LEU A 1 533 ? 1.989 -7.123 17.106 1.00 90.44 533 LEU A N 1
ATOM 4147 C CA . LEU A 1 533 ? 1.549 -6.100 18.052 1.00 90.44 533 LEU A CA 1
ATOM 4148 C C . LEU A 1 533 ? 1.939 -6.502 19.467 1.00 90.44 533 LEU A C 1
ATOM 4150 O O . LEU A 1 533 ? 1.698 -7.644 19.852 1.00 90.44 533 LEU A O 1
ATOM 4154 N N . SER A 1 534 ? 2.503 -5.575 20.243 1.00 89.94 534 SER A N 1
ATOM 4155 C CA . SER A 1 534 ? 2.672 -5.778 21.686 1.00 89.94 534 SER A CA 1
ATOM 4156 C C . SER A 1 534 ? 1.327 -5.639 22.403 1.00 89.94 534 SER A C 1
ATOM 4158 O O . SER A 1 534 ? 0.484 -4.832 21.998 1.00 89.94 534 SER A O 1
ATOM 4160 N N . LEU A 1 535 ? 1.122 -6.399 23.481 1.00 89.06 535 LEU A N 1
ATOM 4161 C CA . LEU A 1 535 ? -0.070 -6.231 24.320 1.00 89.06 535 LEU A CA 1
ATOM 4162 C C . LEU A 1 535 ? -0.113 -4.833 24.963 1.00 89.06 535 LEU A C 1
ATOM 4164 O O . LEU A 1 535 ? -1.178 -4.225 25.053 1.00 89.06 535 LEU A O 1
ATOM 4168 N N . ASP A 1 536 ? 1.044 -4.282 25.326 1.00 87.81 536 ASP A N 1
ATOM 4169 C CA . ASP A 1 536 ? 1.170 -2.953 25.939 1.00 87.81 536 ASP A CA 1
ATOM 4170 C C . ASP A 1 536 ? 0.730 -1.839 24.966 1.00 87.81 536 ASP A C 1
ATOM 4172 O O . ASP A 1 536 ? 0.123 -0.843 25.362 1.00 87.81 536 ASP A O 1
ATOM 4176 N N . SER A 1 537 ? 0.965 -2.028 23.662 1.00 89.56 537 SER A N 1
ATOM 4177 C CA . SER A 1 537 ? 0.496 -1.116 22.612 1.00 89.56 537 SER A CA 1
ATOM 4178 C C . SER A 1 537 ? -1.030 -1.139 22.468 1.00 89.56 537 SER A C 1
ATOM 4180 O O . SER A 1 537 ? -1.613 -0.084 22.221 1.00 89.56 537 SER A O 1
ATOM 4182 N N . LEU A 1 538 ? -1.680 -2.296 22.669 1.00 91.38 538 LEU A N 1
ATOM 4183 C CA . LEU A 1 538 ? -3.147 -2.425 22.676 1.00 91.38 538 LEU A CA 1
ATOM 4184 C C . LEU A 1 538 ? -3.783 -1.771 23.913 1.00 91.38 538 LEU A C 1
ATOM 4186 O O . LEU A 1 538 ? -4.868 -1.195 23.811 1.00 91.38 538 LEU A O 1
ATOM 4190 N N . ALA A 1 539 ? -3.107 -1.806 25.068 1.00 90.81 539 ALA A N 1
ATOM 4191 C CA . ALA A 1 539 ? -3.552 -1.110 26.280 1.00 90.81 539 ALA A CA 1
ATOM 4192 C C . ALA A 1 539 ? -3.606 0.420 26.085 1.00 90.81 539 ALA A C 1
ATOM 4194 O O . ALA A 1 539 ? -4.465 1.085 26.654 1.00 90.81 539 ALA A O 1
ATOM 4195 N N . LYS A 1 540 ? -2.766 0.969 25.196 1.00 92.00 540 LYS A N 1
ATOM 4196 C CA . LYS A 1 540 ? -2.788 2.379 24.755 1.00 92.00 540 LYS A CA 1
ATOM 4197 C C . LYS A 1 540 ? -3.759 2.653 23.589 1.00 92.00 540 LYS A C 1
ATOM 4199 O O . LYS A 1 540 ? -3.658 3.676 22.913 1.00 92.00 540 LYS A O 1
ATOM 4204 N N . HIS A 1 541 ? -4.704 1.741 23.372 1.00 95.00 541 HIS A N 1
ATOM 4205 C CA . HIS A 1 541 ? -5.795 1.811 22.402 1.00 95.00 541 HIS A CA 1
ATOM 4206 C C . HIS A 1 541 ? -5.378 1.785 20.922 1.00 95.00 541 HIS A C 1
ATOM 4208 O O . HIS A 1 541 ? -4.222 1.954 20.531 1.00 95.00 541 HIS A O 1
ATOM 4214 N N . THR A 1 542 ? -6.364 1.519 20.074 1.00 96.38 542 THR A N 1
ATOM 4215 C CA . THR A 1 542 ? -6.224 1.304 18.638 1.00 96.38 542 THR A CA 1
ATOM 4216 C C . THR A 1 542 ? -7.414 1.904 17.899 1.00 96.38 542 THR A C 1
ATOM 4218 O O . THR A 1 542 ? -8.558 1.679 18.289 1.00 96.38 542 THR A O 1
ATOM 4221 N N . LEU A 1 543 ? -7.156 2.613 16.804 1.00 97.69 543 LEU A N 1
ATOM 4222 C CA . LEU A 1 543 ? -8.164 3.017 15.827 1.00 97.69 543 LEU A CA 1
ATOM 4223 C C . LEU A 1 543 ? -8.110 2.068 14.624 1.00 97.69 543 LEU A C 1
ATOM 4225 O O . LEU A 1 543 ? -7.073 1.957 13.970 1.00 97.69 543 LEU A O 1
ATOM 4229 N N . VAL A 1 544 ? -9.221 1.400 14.317 1.00 97.94 544 VAL A N 1
ATOM 4230 C CA . VAL A 1 544 ? -9.381 0.542 13.132 1.00 97.94 544 VAL A CA 1
ATOM 4231 C C . VAL A 1 544 ? -10.377 1.202 12.186 1.00 97.94 544 VAL A C 1
ATOM 4233 O O . VAL A 1 544 ? -11.539 1.396 12.538 1.00 97.94 544 VAL A O 1
ATOM 4236 N N . THR A 1 545 ? -9.946 1.542 10.973 1.00 97.69 545 THR A N 1
ATOM 4237 C CA . THR A 1 545 ? -10.790 2.288 10.031 1.00 97.69 545 THR A CA 1
ATOM 4238 C C . THR A 1 545 ? -10.708 1.786 8.590 1.00 97.69 545 THR A C 1
ATOM 4240 O O . THR A 1 545 ? -9.816 1.012 8.244 1.00 97.69 545 THR A O 1
ATOM 4243 N N . GLY A 1 546 ? -11.686 2.163 7.763 1.00 96.81 546 GLY A N 1
ATOM 4244 C CA . GLY A 1 546 ? -11.844 1.733 6.372 1.00 96.81 546 GLY A CA 1
ATOM 4245 C C . GLY A 1 546 ? -13.306 1.525 5.964 1.00 96.81 546 GLY A C 1
ATOM 4246 O O . GLY A 1 546 ? -14.187 1.329 6.802 1.00 96.81 546 GLY A O 1
ATOM 4247 N N . ILE A 1 547 ? -13.577 1.473 4.659 1.00 95.12 547 ILE A N 1
ATOM 4248 C CA . ILE A 1 547 ? -14.932 1.263 4.116 1.00 95.12 547 ILE A CA 1
ATOM 4249 C C . ILE A 1 547 ? -15.532 -0.106 4.508 1.00 95.12 547 ILE A C 1
ATOM 4251 O O . ILE A 1 547 ? -14.835 -1.009 4.991 1.00 95.12 547 ILE A O 1
ATOM 4255 N N . THR A 1 548 ? -16.837 -0.302 4.303 1.00 92.12 548 THR A N 1
ATOM 4256 C CA . THR A 1 548 ? -17.471 -1.629 4.444 1.00 92.12 548 THR A CA 1
ATOM 4257 C C . THR A 1 548 ? -16.857 -2.647 3.467 1.00 92.12 548 THR A C 1
ATOM 4259 O O . THR A 1 548 ? -16.495 -2.306 2.346 1.00 92.12 548 THR A O 1
ATOM 4262 N N . GLY A 1 549 ? -16.666 -3.894 3.921 1.00 90.50 549 GLY A N 1
ATOM 4263 C CA . GLY A 1 549 ? -16.021 -4.967 3.145 1.00 90.50 549 GLY A CA 1
ATOM 4264 C C . GLY A 1 549 ? -14.488 -4.884 3.033 1.00 90.50 549 GLY A C 1
ATOM 4265 O O . GLY A 1 549 ? -13.876 -5.754 2.422 1.00 90.50 549 GLY A O 1
ATOM 4266 N N . SER A 1 550 ? -13.842 -3.872 3.625 1.00 94.06 550 SER A N 1
ATOM 4267 C CA . SER A 1 550 ? -12.384 -3.683 3.518 1.00 94.06 550 SER A CA 1
ATOM 4268 C C . SER A 1 550 ? -11.540 -4.661 4.350 1.00 94.06 550 SER A C 1
ATOM 4270 O O . SER A 1 550 ? -10.429 -4.985 3.940 1.00 94.06 550 SER A O 1
ATOM 4272 N N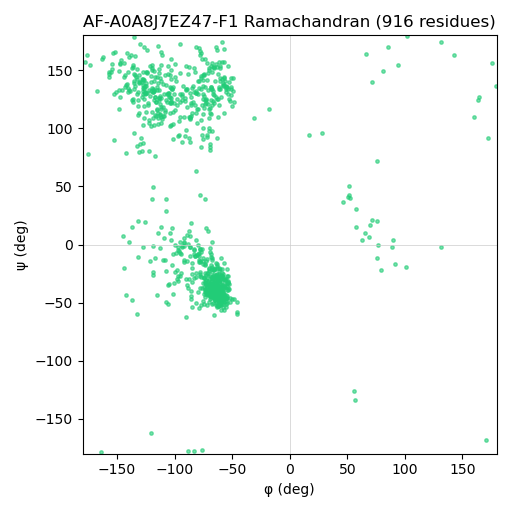 . GLY A 1 551 ? -12.066 -5.165 5.474 1.00 93.94 551 GLY A N 1
ATOM 4273 C CA . GLY A 1 551 ? -11.373 -6.113 6.361 1.00 93.94 551 GLY A CA 1
ATOM 4274 C C . GLY A 1 551 ? -11.395 -5.776 7.859 1.00 93.94 551 GLY A C 1
ATOM 4275 O O . GLY A 1 551 ? -10.885 -6.576 8.639 1.00 93.94 551 GLY A O 1
ATOM 4276 N N . LYS A 1 552 ? -11.995 -4.646 8.278 1.00 95.31 552 LYS A N 1
ATOM 4277 C CA . LYS A 1 552 ? -12.061 -4.206 9.694 1.00 95.31 552 LYS A CA 1
ATOM 4278 C C . LYS A 1 552 ? -12.454 -5.321 10.675 1.00 95.31 552 LYS A C 1
ATOM 4280 O O . LYS A 1 552 ? -11.652 -5.677 11.533 1.00 95.31 552 LYS A O 1
ATOM 4285 N N . THR A 1 553 ? -13.638 -5.919 10.505 1.00 94.44 553 THR A N 1
ATOM 4286 C CA . THR A 1 553 ? -14.153 -6.976 11.393 1.00 94.44 553 THR A CA 1
ATOM 4287 C C . THR A 1 553 ? -13.218 -8.187 11.452 1.00 94.44 553 THR A C 1
ATOM 4289 O O . THR A 1 553 ? -13.038 -8.778 12.511 1.00 94.44 553 THR A O 1
ATOM 4292 N N . THR A 1 554 ? -12.581 -8.551 10.332 1.00 94.69 554 THR A N 1
ATOM 4293 C CA . THR A 1 554 ? -11.593 -9.641 10.274 1.00 94.69 554 THR A CA 1
ATOM 4294 C C . THR A 1 554 ? -10.356 -9.309 11.107 1.00 94.69 554 THR A C 1
ATOM 4296 O O . THR A 1 554 ? -9.916 -10.138 11.895 1.00 94.69 554 THR A O 1
ATOM 4299 N N . THR A 1 555 ? -9.829 -8.081 11.015 1.00 96.31 555 THR A N 1
ATOM 4300 C CA . THR A 1 555 ? -8.738 -7.621 11.892 1.00 96.31 555 THR A CA 1
ATOM 4301 C C . THR A 1 555 ? -9.119 -7.726 13.367 1.00 96.31 555 THR A C 1
ATOM 4303 O O . THR A 1 555 ? -8.345 -8.265 14.155 1.00 96.31 555 THR A O 1
ATOM 4306 N N . CYS A 1 556 ? -10.312 -7.259 13.736 1.00 96.19 556 CYS A N 1
ATOM 4307 C CA . CYS A 1 556 ? -10.808 -7.333 15.107 1.00 96.19 556 CYS A CA 1
ATOM 4308 C C . CYS A 1 556 ? -10.934 -8.787 15.591 1.00 96.19 556 CYS A C 1
ATOM 4310 O O . CYS A 1 556 ? -10.377 -9.129 16.630 1.00 96.19 556 CYS A O 1
ATOM 4312 N N . LYS A 1 557 ? -11.574 -9.671 14.813 1.00 94.62 557 LYS A N 1
ATOM 4313 C CA . LYS A 1 557 ? -11.717 -11.105 15.132 1.00 94.62 557 LYS A CA 1
ATOM 4314 C C . LYS A 1 557 ? -10.370 -11.822 15.281 1.00 94.62 557 LYS A C 1
ATOM 4316 O O . LYS A 1 557 ? -10.213 -12.614 16.205 1.00 94.62 557 LYS A O 1
ATOM 4321 N N . ASN A 1 558 ? -9.374 -11.502 14.453 1.00 93.50 558 ASN A N 1
ATOM 4322 C CA . ASN A 1 558 ? -8.023 -12.055 14.599 1.00 93.50 558 ASN A CA 1
ATOM 4323 C C . ASN A 1 558 ? -7.378 -11.660 15.937 1.00 93.50 558 ASN A C 1
ATOM 4325 O O . ASN A 1 558 ? -6.843 -12.517 16.636 1.00 93.50 558 ASN A O 1
ATOM 4329 N N . ILE A 1 559 ? -7.458 -10.375 16.307 1.00 95.06 559 ILE A N 1
ATOM 4330 C CA . ILE A 1 559 ? -6.935 -9.871 17.587 1.00 95.06 559 ILE A CA 1
ATOM 4331 C C . ILE A 1 559 ? -7.638 -10.573 18.758 1.00 95.06 559 ILE A C 1
ATOM 4333 O O . ILE A 1 559 ? -6.979 -11.040 19.683 1.00 95.06 559 ILE A O 1
ATOM 4337 N N . LEU A 1 560 ? -8.965 -10.716 18.696 1.00 94.44 560 LEU A N 1
ATOM 4338 C CA . LEU A 1 560 ? -9.761 -11.397 19.721 1.00 94.44 560 LEU A CA 1
ATOM 4339 C C . LEU A 1 560 ? -9.413 -12.887 19.863 1.00 94.44 560 LEU A C 1
ATOM 4341 O O . LEU A 1 560 ? -9.319 -13.384 20.985 1.00 94.44 560 LEU A O 1
ATOM 4345 N N . ASN A 1 561 ? -9.176 -13.598 18.758 1.00 91.50 561 ASN A N 1
ATOM 4346 C CA . ASN A 1 561 ? -8.758 -15.001 18.790 1.00 91.50 561 ASN A CA 1
ATOM 4347 C C . ASN A 1 561 ? -7.404 -15.171 19.504 1.00 91.50 561 ASN A C 1
ATOM 4349 O O . ASN A 1 561 ? -7.273 -16.034 20.373 1.00 91.50 561 ASN A O 1
ATOM 4353 N N . GLU A 1 562 ? -6.419 -14.319 19.200 1.00 91.25 562 GLU A N 1
ATOM 4354 C CA . GLU A 1 562 ? -5.110 -14.322 19.872 1.00 91.25 562 GLU A CA 1
ATOM 4355 C C . GLU A 1 562 ? -5.236 -13.980 21.372 1.00 91.25 562 GLU A C 1
ATOM 4357 O O . GLU A 1 562 ? -4.625 -14.638 22.217 1.00 91.25 562 GLU A O 1
ATOM 4362 N N . LEU A 1 563 ? -6.078 -13.001 21.736 1.00 91.75 563 LEU A N 1
ATOM 4363 C CA . LEU A 1 563 ? -6.361 -12.674 23.142 1.00 91.75 563 LEU A CA 1
ATOM 4364 C C . LEU A 1 563 ? -7.065 -13.816 23.887 1.00 91.75 563 LEU A C 1
ATOM 4366 O O . LEU A 1 563 ? -6.762 -14.059 25.055 1.00 91.75 563 LEU A O 1
ATOM 4370 N N . THR A 1 564 ? -7.944 -14.562 23.213 1.00 89.50 564 THR A N 1
ATOM 4371 C CA . THR A 1 564 ? -8.637 -15.719 23.799 1.00 89.50 564 THR A CA 1
ATOM 4372 C C . THR A 1 564 ? -7.654 -16.840 24.139 1.00 89.50 564 THR A C 1
ATOM 4374 O O . THR A 1 564 ? -7.718 -17.404 25.230 1.00 89.50 564 THR A O 1
ATOM 4377 N N . GLN A 1 565 ? -6.680 -17.115 23.262 1.00 87.50 565 GLN A N 1
ATOM 4378 C CA . GLN A 1 565 ? -5.591 -18.063 23.548 1.00 87.50 565 GLN A CA 1
ATOM 4379 C C . GLN A 1 565 ? -4.744 -17.617 24.752 1.00 87.50 565 GLN A C 1
ATOM 4381 O O . GLN A 1 565 ? -4.335 -18.443 25.569 1.00 87.50 565 GLN A O 1
ATOM 4386 N N . LYS A 1 566 ? -4.538 -16.302 24.900 1.00 89.12 566 LYS A N 1
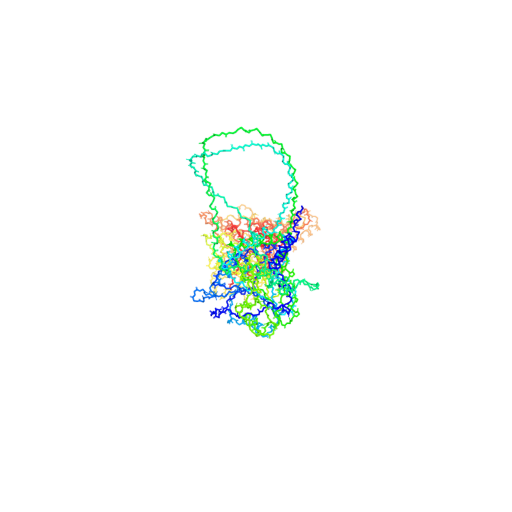ATOM 4387 C CA . LYS A 1 566 ? -3.847 -15.671 26.037 1.00 89.12 566 LYS A CA 1
ATOM 4388 C C . LYS A 1 566 ? -4.713 -15.505 27.294 1.00 89.12 566 LYS A C 1
ATOM 4390 O O . LYS A 1 566 ? -4.208 -15.027 28.305 1.00 89.12 566 LYS A O 1
ATOM 4395 N N . LYS A 1 567 ? -5.986 -15.922 27.261 1.00 90.38 567 LYS A N 1
ATOM 4396 C CA . LYS A 1 567 ? -6.972 -15.789 28.354 1.00 90.38 567 LYS A CA 1
ATOM 4397 C C . LYS A 1 567 ? -7.207 -14.342 28.815 1.00 90.38 567 LYS A C 1
ATOM 4399 O O . LYS A 1 567 ? -7.519 -14.108 29.980 1.00 90.38 567 LYS A O 1
ATOM 4404 N N . ILE A 1 568 ? -7.071 -13.375 27.908 1.00 92.25 568 ILE A N 1
ATOM 4405 C CA . ILE A 1 568 ? -7.364 -11.965 28.185 1.00 92.25 568 ILE A CA 1
ATOM 4406 C C . ILE A 1 568 ? -8.850 -11.720 27.873 1.00 92.25 568 ILE A C 1
ATOM 4408 O O . ILE A 1 568 ? -9.257 -11.915 26.724 1.00 92.25 568 ILE A O 1
ATOM 4412 N N . PRO A 1 569 ? -9.680 -11.328 28.860 1.00 94.44 569 PRO A N 1
ATOM 4413 C CA . PRO A 1 569 ? -11.098 -11.071 28.637 1.00 94.44 569 PRO A CA 1
ATOM 4414 C C . PRO A 1 569 ? -11.305 -9.837 27.751 1.00 94.44 569 PRO A C 1
ATOM 4416 O O . PRO A 1 569 ? -10.468 -8.932 27.685 1.00 94.44 569 PRO A O 1
ATOM 4419 N N . PHE A 1 570 ? -12.453 -9.788 27.081 1.00 97.00 570 PHE A N 1
ATOM 4420 C CA . PHE A 1 570 ? -12.817 -8.678 26.211 1.00 97.00 570 PHE A CA 1
ATOM 4421 C C . PHE A 1 570 ? -14.323 -8.426 26.191 1.00 97.00 570 PHE A C 1
ATOM 4423 O O . PHE A 1 570 ? -15.120 -9.345 26.381 1.00 97.00 570 PHE A O 1
ATOM 4430 N N . LEU A 1 571 ? -14.692 -7.195 25.849 1.00 97.94 571 LEU A N 1
ATOM 4431 C CA . LEU A 1 571 ? -16.058 -6.769 25.572 1.00 97.94 571 LEU A CA 1
ATOM 4432 C C . LEU A 1 571 ? -16.158 -6.283 24.124 1.00 97.94 571 LEU A C 1
ATOM 4434 O O . LEU A 1 571 ? -15.352 -5.474 23.679 1.00 97.94 571 LEU A O 1
ATOM 4438 N N . ILE A 1 572 ? -17.174 -6.721 23.393 1.00 98.31 572 ILE A N 1
ATOM 4439 C CA . ILE A 1 572 ? -17.533 -6.173 22.082 1.00 98.31 572 ILE A CA 1
ATOM 4440 C C . ILE A 1 572 ? -18.875 -5.468 22.220 1.00 98.31 572 ILE A C 1
ATOM 4442 O O . ILE A 1 572 ? -19.835 -6.073 22.696 1.00 98.31 572 ILE A O 1
ATOM 4446 N N . ILE A 1 573 ? -18.947 -4.213 21.781 1.00 97.50 573 ILE A N 1
ATOM 4447 C CA . ILE A 1 573 ? -20.189 -3.449 21.687 1.00 97.50 573 ILE A CA 1
ATOM 4448 C C . ILE A 1 573 ? -20.506 -3.253 20.201 1.00 97.50 573 ILE A C 1
ATOM 4450 O O . ILE A 1 573 ? -19.819 -2.507 19.502 1.00 97.50 573 ILE A O 1
ATOM 4454 N N . GLU A 1 574 ? -21.531 -3.956 19.715 1.00 96.12 574 GLU A N 1
ATOM 4455 C CA . GLU A 1 574 ? -21.930 -4.000 18.302 1.00 96.12 574 GLU A CA 1
ATOM 4456 C C . GLU A 1 574 ? -23.297 -3.308 18.118 1.00 96.12 574 GLU A C 1
ATOM 4458 O O . GLU A 1 574 ? -24.322 -3.885 18.488 1.00 96.12 574 GLU A O 1
ATOM 4463 N N . PRO A 1 575 ? -23.374 -2.074 17.578 1.00 93.88 575 PRO A N 1
ATOM 4464 C CA . PRO A 1 575 ? -24.600 -1.280 17.658 1.00 93.88 575 PRO A CA 1
ATOM 4465 C C . PRO A 1 575 ? -25.646 -1.550 16.566 1.00 93.88 575 PRO A C 1
ATOM 4467 O O . PRO A 1 575 ? -26.791 -1.121 16.704 1.00 93.88 575 PRO A O 1
ATOM 4470 N N . ALA A 1 576 ? -25.287 -2.208 15.463 1.00 87.88 576 ALA A N 1
ATOM 4471 C CA . ALA A 1 576 ? -26.162 -2.304 14.286 1.00 87.88 576 ALA A CA 1
ATOM 4472 C C . ALA A 1 576 ? -26.126 -3.660 13.572 1.00 87.88 576 ALA A C 1
ATOM 4474 O O . ALA A 1 576 ? -27.173 -4.170 13.184 1.00 87.88 576 ALA A O 1
ATOM 4475 N N . LYS A 1 577 ? -24.934 -4.231 13.388 1.00 90.25 577 LYS A N 1
ATOM 4476 C CA . LYS A 1 577 ? -24.729 -5.527 12.728 1.00 90.25 577 LYS A CA 1
ATOM 4477 C C . LYS A 1 577 ? -24.934 -6.695 13.697 1.00 90.25 577 LYS A C 1
ATOM 4479 O O . LYS A 1 577 ? -25.267 -6.471 14.852 1.00 90.25 577 LYS A O 1
ATOM 4484 N N . GLU A 1 578 ? -24.724 -7.924 13.226 1.00 92.25 578 GLU A N 1
ATOM 4485 C CA . GLU A 1 578 ? -24.689 -9.157 14.035 1.00 92.25 578 GLU A CA 1
ATOM 4486 C C . GLU A 1 578 ? -23.446 -10.024 13.706 1.00 92.25 578 GLU A C 1
ATOM 4488 O O . GLU A 1 578 ? -23.416 -11.229 13.961 1.00 92.25 578 GLU A O 1
ATOM 4493 N N . GLU A 1 579 ? -22.406 -9.419 13.116 1.00 92.62 579 GLU A N 1
ATOM 4494 C CA . GLU A 1 579 ? -21.190 -10.102 12.654 1.00 92.62 579 GLU A CA 1
ATOM 4495 C C . GLU A 1 579 ? -20.392 -10.707 13.823 1.00 92.62 579 GLU A C 1
ATOM 4497 O O . GLU A 1 579 ? -19.721 -11.728 13.635 1.00 92.62 579 GLU A O 1
ATOM 4502 N N . TYR A 1 580 ? -20.435 -10.104 15.018 1.00 95.56 580 TYR A N 1
ATOM 4503 C CA . TYR A 1 580 ? -19.779 -10.655 16.211 1.00 95.56 580 TYR A CA 1
ATOM 4504 C C . TYR A 1 580 ? -20.669 -11.639 16.974 1.00 95.56 580 TYR A C 1
ATOM 4506 O O . TYR A 1 580 ? -20.137 -12.583 17.553 1.00 95.56 580 TYR A O 1
ATOM 4514 N N . VAL A 1 581 ? -21.997 -11.481 16.933 1.00 95.19 581 VAL A N 1
ATOM 4515 C CA . VAL A 1 581 ? -22.947 -12.470 17.482 1.00 95.19 581 VAL A CA 1
ATOM 4516 C C . VAL A 1 581 ? -22.796 -13.814 16.772 1.00 95.19 581 VAL A C 1
ATOM 4518 O O . VAL A 1 581 ? -22.627 -14.837 17.430 1.00 95.19 581 VAL A O 1
ATOM 4521 N N . GLU A 1 582 ? -22.801 -13.814 15.437 1.00 94.56 582 GLU A N 1
ATOM 4522 C CA . GLU A 1 582 ? -22.665 -15.032 14.630 1.00 94.56 582 GLU A CA 1
ATOM 4523 C C . GLU A 1 582 ? -21.325 -15.743 14.877 1.00 94.56 582 GLU A C 1
ATOM 4525 O O . GLU A 1 582 ? -21.294 -16.950 15.113 1.00 94.56 582 GLU A O 1
ATOM 4530 N N . TRP A 1 583 ? -20.226 -14.982 14.923 1.00 94.31 583 TRP A N 1
ATOM 4531 C CA . TRP A 1 583 ? -18.903 -15.509 15.275 1.00 94.31 583 TRP A CA 1
ATOM 4532 C C . TRP A 1 583 ? -18.857 -16.067 16.703 1.00 94.31 583 TRP A C 1
ATOM 4534 O O . TRP A 1 583 ? -18.316 -17.149 16.915 1.00 94.31 583 TRP A O 1
ATOM 4544 N N . ALA A 1 584 ? -19.450 -15.373 17.677 1.00 93.94 584 ALA A N 1
ATOM 4545 C CA . ALA A 1 584 ? -19.468 -15.824 19.062 1.00 93.94 584 ALA A CA 1
ATOM 4546 C C . ALA A 1 584 ? -20.301 -17.100 19.254 1.00 93.94 584 ALA A C 1
ATOM 4548 O O . ALA A 1 584 ? -19.918 -17.953 20.052 1.00 93.94 584 ALA A O 1
ATOM 4549 N N . MET A 1 585 ? -21.403 -17.266 18.512 1.00 92.50 585 MET A N 1
ATOM 4550 C CA . MET A 1 585 ? -22.178 -18.513 18.490 1.00 92.50 585 MET A CA 1
ATOM 4551 C C . MET A 1 585 ? -21.336 -19.678 17.952 1.00 92.50 585 MET A C 1
ATOM 4553 O O . MET A 1 585 ? -21.172 -20.672 18.655 1.00 92.50 585 MET A O 1
ATOM 4557 N N . GLN A 1 586 ? -20.723 -19.521 16.774 1.00 92.00 586 GLN A N 1
ATOM 4558 C CA . GLN A 1 586 ? -19.865 -20.545 16.156 1.00 92.00 586 GLN A CA 1
ATOM 4559 C C . GLN A 1 586 ? -18.660 -20.907 17.039 1.00 92.00 586 GLN A C 1
ATOM 4561 O O . GLN A 1 586 ? -18.348 -22.079 17.237 1.00 92.00 586 GLN A O 1
ATOM 4566 N N . PHE A 1 587 ? -18.001 -19.908 17.631 1.00 90.94 587 PHE A N 1
ATOM 4567 C CA . PHE A 1 587 ? -16.902 -20.130 18.571 1.00 90.94 587 PHE A CA 1
ATOM 4568 C C . PHE A 1 587 ? -17.362 -20.944 19.792 1.00 90.94 587 PHE A C 1
ATOM 4570 O O . PHE A 1 587 ? -16.706 -21.903 20.199 1.00 90.94 587 PHE A O 1
ATOM 4577 N N . ASN A 1 588 ? -18.534 -20.613 20.336 1.00 92.38 588 ASN A N 1
ATOM 4578 C CA . ASN A 1 588 ? -19.141 -21.297 21.475 1.00 92.38 588 ASN A CA 1
ATOM 4579 C C . ASN A 1 588 ? -19.601 -22.738 21.183 1.00 92.38 588 ASN A C 1
ATOM 4581 O O . ASN A 1 588 ? -19.704 -23.528 22.122 1.00 92.38 588 ASN A O 1
ATOM 4585 N N . GLU A 1 589 ? -19.883 -23.104 19.932 1.00 90.06 589 GLU A N 1
ATOM 4586 C CA . GLU A 1 589 ? -20.193 -24.491 19.540 1.00 90.06 589 GLU A CA 1
ATOM 4587 C C . GLU A 1 589 ? -18.969 -25.413 19.671 1.00 90.06 589 GLU A C 1
ATOM 4589 O O . GLU A 1 589 ? -19.115 -26.594 19.975 1.00 90.06 589 GLU A O 1
ATOM 4594 N N . SER A 1 590 ? -17.754 -24.868 19.528 1.00 88.06 590 SER A N 1
ATOM 4595 C CA . SER A 1 590 ? -16.495 -25.616 19.679 1.00 88.06 590 SER A CA 1
ATOM 4596 C C . SER A 1 590 ? -16.086 -25.895 21.136 1.00 88.06 590 SER A C 1
ATOM 4598 O O . SER A 1 590 ? -15.112 -26.609 21.380 1.00 88.06 590 SER A O 1
ATOM 4600 N N . LEU A 1 591 ? -16.815 -25.343 22.114 1.00 88.69 591 LEU A N 1
ATOM 4601 C CA . LEU A 1 591 ? -16.485 -25.402 23.539 1.00 88.69 591 LEU A CA 1
ATOM 4602 C C . LEU A 1 591 ? -17.562 -26.142 24.356 1.00 88.69 591 LEU A C 1
ATOM 4604 O O . LEU A 1 591 ? -18.749 -26.023 24.047 1.00 88.69 591 LEU A O 1
ATOM 4608 N N . PRO A 1 592 ? -17.187 -26.821 25.461 1.00 88.44 592 PRO A N 1
ATOM 4609 C CA . PRO A 1 592 ? -18.134 -27.327 26.459 1.00 88.44 592 PRO A CA 1
ATOM 4610 C C . PRO A 1 592 ? -19.071 -26.236 27.002 1.00 88.44 592 PRO A C 1
ATOM 4612 O O . PRO A 1 592 ? -18.714 -25.054 27.011 1.00 88.44 592 PRO A O 1
ATOM 4615 N N . GLU A 1 593 ? -20.268 -26.611 27.465 1.00 83.38 593 GLU A N 1
ATOM 4616 C CA . GLU A 1 593 ? -21.282 -25.669 27.981 1.00 83.38 593 GLU A CA 1
ATOM 4617 C C . GLU A 1 593 ? -20.825 -24.885 29.223 1.00 83.38 593 GLU A C 1
ATOM 4619 O O . GLU A 1 593 ? -21.239 -23.742 29.411 1.00 83.38 593 GLU A O 1
ATOM 4624 N N . ASP A 1 594 ? -19.977 -25.496 30.046 1.00 84.44 594 ASP A N 1
ATOM 4625 C CA . ASP A 1 594 ? -19.440 -25.001 31.315 1.00 84.44 594 ASP A CA 1
ATOM 4626 C C . ASP A 1 594 ? -18.087 -24.280 31.172 1.00 84.44 594 ASP A C 1
ATOM 4628 O O . ASP A 1 594 ? -17.549 -23.762 32.151 1.00 84.44 594 ASP A O 1
ATOM 4632 N N . SER A 1 595 ? -17.528 -24.215 29.957 1.00 85.88 595 SER A N 1
ATOM 4633 C CA . SER A 1 595 ? -16.212 -23.616 29.730 1.00 85.88 595 SER A CA 1
ATOM 4634 C C . SER A 1 595 ? -16.197 -22.113 30.066 1.00 85.88 595 SER A C 1
ATOM 4636 O O . SER A 1 595 ? -16.984 -21.351 29.496 1.00 85.88 595 SER A O 1
ATOM 4638 N N . PRO A 1 596 ? -15.258 -21.633 30.910 1.00 81.81 596 PRO A N 1
ATOM 4639 C CA . PRO A 1 596 ? -15.154 -20.214 31.265 1.00 81.81 596 PRO A CA 1
ATOM 4640 C C . PRO A 1 596 ? -14.718 -19.328 30.086 1.00 81.81 596 PRO A C 1
ATOM 4642 O O . PRO A 1 596 ? -14.849 -18.109 30.156 1.00 81.81 596 PRO A O 1
ATOM 4645 N N . ASN A 1 597 ? -14.228 -19.934 28.999 1.00 84.88 597 ASN A N 1
ATOM 4646 C CA . ASN A 1 597 ? -13.829 -19.237 27.778 1.00 84.88 597 ASN A CA 1
ATOM 4647 C C . ASN A 1 597 ? -15.000 -19.012 26.802 1.00 84.88 597 ASN A C 1
ATOM 4649 O O . ASN A 1 597 ? -14.789 -18.413 25.748 1.00 84.88 597 ASN A O 1
ATOM 4653 N N . ARG A 1 598 ? -16.220 -19.491 27.109 1.00 91.06 598 ARG A N 1
ATOM 4654 C CA . ARG A 1 598 ? -17.401 -19.193 26.286 1.00 91.06 598 ARG A CA 1
ATOM 4655 C C . ARG A 1 598 ? -17.672 -17.693 26.266 1.00 91.06 598 ARG A C 1
ATOM 4657 O O . ARG A 1 598 ? -17.716 -17.036 27.306 1.00 91.06 598 ARG A O 1
ATOM 4664 N N . ILE A 1 599 ? -17.951 -17.177 25.077 1.00 94.31 599 ILE A N 1
ATOM 4665 C CA . ILE A 1 599 ? -18.335 -15.787 24.870 1.00 94.31 599 ILE A CA 1
ATOM 4666 C C . ILE A 1 599 ? -19.769 -15.595 25.368 1.00 94.31 599 ILE A C 1
ATOM 4668 O O . ILE A 1 599 ? -20.703 -16.241 24.891 1.00 94.31 599 ILE A O 1
ATOM 4672 N N . SER A 1 600 ? -19.953 -14.702 26.335 1.00 94.75 600 SER A N 1
ATOM 4673 C CA . SER A 1 600 ? -21.266 -14.326 26.858 1.00 94.75 600 SER A CA 1
ATOM 4674 C C . SER A 1 600 ? -21.967 -13.401 25.867 1.00 94.75 600 SER A C 1
ATOM 4676 O O . SER A 1 600 ? -21.452 -12.334 25.556 1.00 94.75 600 SER A O 1
ATOM 4678 N N . ILE A 1 601 ? -23.132 -13.803 25.357 1.00 96.00 601 ILE A N 1
ATOM 4679 C CA . ILE A 1 601 ? -23.863 -13.052 24.325 1.00 96.00 601 ILE A CA 1
ATOM 4680 C C . ILE A 1 601 ? -25.097 -12.405 24.951 1.00 96.00 601 ILE A C 1
ATOM 4682 O O . ILE A 1 601 ? -25.938 -13.094 25.531 1.00 96.00 601 ILE A O 1
ATOM 4686 N N . TYR A 1 602 ? -25.207 -11.088 24.800 1.00 96.12 602 TYR A N 1
ATOM 4687 C CA . TYR A 1 602 ? -26.326 -10.277 25.263 1.00 96.12 602 TYR A CA 1
ATOM 4688 C C . TYR A 1 602 ? -26.936 -9.518 24.078 1.00 96.12 602 TYR A C 1
ATOM 4690 O O . TYR A 1 602 ? -26.247 -8.730 23.431 1.00 96.12 602 TYR A O 1
ATOM 4698 N N . ILE A 1 603 ? -28.229 -9.727 23.814 1.00 95.38 603 ILE A N 1
ATOM 4699 C CA . ILE A 1 603 ? -28.988 -9.013 22.772 1.00 95.38 603 ILE A CA 1
ATOM 4700 C C . ILE A 1 603 ? -30.268 -8.458 23.418 1.00 95.38 603 ILE A C 1
ATOM 4702 O O . ILE A 1 603 ? -31.258 -9.183 23.542 1.00 95.38 603 ILE A O 1
ATOM 4706 N N . PRO A 1 604 ? -30.262 -7.213 23.927 1.00 93.25 604 PRO A N 1
ATOM 4707 C CA . PRO A 1 604 ? -31.419 -6.650 24.609 1.00 93.25 604 PRO A CA 1
ATOM 4708 C C . PRO A 1 604 ? -32.642 -6.575 23.684 1.00 93.25 604 PRO A C 1
ATOM 4710 O O . PRO A 1 604 ? -32.541 -6.151 22.536 1.00 93.25 604 PRO A O 1
ATOM 4713 N N . GLY A 1 605 ? -33.800 -7.002 24.192 1.00 90.12 605 GLY A N 1
ATOM 4714 C CA . GLY A 1 605 ? -35.049 -7.063 23.425 1.00 90.12 605 GLY A CA 1
ATOM 4715 C C . GLY A 1 605 ? -35.293 -8.363 22.656 1.00 90.12 605 GLY A C 1
ATOM 4716 O O . GLY A 1 605 ? -36.362 -8.501 22.065 1.00 90.12 605 GLY A O 1
ATOM 4717 N N . LEU A 1 606 ? -34.362 -9.322 22.699 1.00 91.06 606 LEU A N 1
ATOM 4718 C CA . LEU A 1 606 ? -34.482 -10.623 22.042 1.00 91.06 606 LEU A CA 1
ATOM 4719 C C . LEU A 1 606 ? -34.288 -11.770 23.050 1.00 91.06 606 LEU A C 1
ATOM 4721 O O . LEU A 1 606 ? -33.377 -11.731 23.870 1.00 91.06 606 LEU A O 1
ATOM 4725 N N . ASP A 1 607 ? -35.126 -12.811 22.976 1.00 88.25 607 ASP A N 1
ATOM 4726 C CA . ASP A 1 607 ? -35.009 -14.021 23.818 1.00 88.25 607 ASP A CA 1
ATOM 4727 C C . ASP A 1 607 ? -34.385 -15.224 23.076 1.00 88.25 607 ASP A C 1
ATOM 4729 O O . ASP A 1 607 ? -33.912 -16.181 23.697 1.00 88.25 607 ASP A O 1
ATOM 4733 N N . SER A 1 608 ? -34.354 -15.191 21.741 1.00 90.62 608 SER A N 1
ATOM 4734 C CA . SER A 1 608 ? -33.759 -16.234 20.896 1.00 90.62 608 SER A CA 1
ATOM 4735 C C . SER A 1 608 ? -33.243 -15.662 19.579 1.00 90.62 608 SER A C 1
ATOM 4737 O O . SER A 1 608 ? -33.995 -14.992 18.873 1.00 90.62 608 SER A O 1
ATOM 4739 N N . TRP A 1 609 ? -32.009 -15.990 19.207 1.00 90.75 609 TRP A N 1
ATOM 4740 C CA . TRP A 1 609 ? -31.384 -15.576 17.951 1.00 90.75 609 TRP A CA 1
ATOM 4741 C C . TRP A 1 609 ? -31.309 -16.763 16.983 1.00 90.75 609 TRP A C 1
ATOM 4743 O O . TRP A 1 609 ? -30.781 -17.815 17.336 1.00 90.75 609 TRP A O 1
ATOM 4753 N N . ARG A 1 610 ? -31.892 -16.617 15.783 1.00 90.62 610 ARG A N 1
ATOM 4754 C CA . ARG A 1 610 ? -31.994 -17.666 14.738 1.00 90.62 610 ARG A CA 1
ATOM 4755 C C . ARG A 1 610 ? -32.453 -19.052 15.247 1.00 90.62 610 ARG A C 1
ATOM 4757 O O . ARG A 1 610 ? -32.003 -20.082 14.762 1.00 90.62 610 ARG A O 1
ATOM 4764 N N . GLY A 1 611 ? -33.363 -19.076 16.225 1.00 86.62 611 GLY A N 1
ATOM 4765 C CA . GLY A 1 611 ? -33.886 -20.300 16.856 1.00 86.62 611 GLY A CA 1
ATOM 4766 C C . GLY A 1 611 ? -33.114 -20.767 18.099 1.00 86.62 611 GLY A C 1
ATOM 4767 O O . GLY A 1 611 ? -33.669 -21.496 18.918 1.00 86.62 611 GLY A O 1
ATOM 4768 N N . THR A 1 612 ? -31.888 -20.287 18.312 1.00 86.31 612 THR A N 1
ATOM 4769 C CA . THR A 1 612 ? -31.091 -20.574 19.512 1.00 86.31 612 THR A CA 1
ATOM 4770 C C . THR A 1 612 ? -31.508 -19.654 20.657 1.00 86.31 612 THR A C 1
ATOM 4772 O O . THR A 1 612 ? -31.422 -18.429 20.558 1.00 86.31 612 THR A O 1
ATOM 4775 N N . LYS A 1 613 ? -31.966 -20.230 21.774 1.00 88.44 613 LYS A N 1
ATOM 4776 C CA . LYS A 1 613 ? -32.367 -19.469 22.968 1.00 88.44 613 LYS A CA 1
ATOM 4777 C C . LYS A 1 613 ? -31.156 -18.790 23.615 1.00 88.44 613 LYS A C 1
ATOM 4779 O O . LYS A 1 613 ? -30.162 -19.450 23.913 1.00 88.44 613 LYS A O 1
ATOM 4784 N N . LEU A 1 614 ? -31.257 -17.489 23.886 1.00 89.06 614 LEU A N 1
ATOM 4785 C CA . LEU A 1 614 ? -30.207 -16.751 24.587 1.00 89.06 614 LEU A CA 1
ATOM 4786 C C . LEU A 1 614 ? -30.225 -17.124 26.077 1.00 89.06 614 LEU A C 1
ATOM 4788 O O . LEU A 1 614 ? -31.270 -17.086 26.728 1.00 89.06 614 LEU A O 1
ATOM 4792 N N . LYS A 1 615 ? -29.064 -17.520 26.619 1.00 84.62 615 LYS A N 1
ATOM 4793 C CA . LYS A 1 615 ? -28.931 -17.927 28.031 1.00 84.62 615 LYS A CA 1
ATOM 4794 C C . LYS A 1 615 ? -28.874 -16.734 28.994 1.00 84.62 615 LYS A C 1
ATOM 4796 O O . LYS A 1 615 ? -29.280 -16.868 30.144 1.00 84.62 615 LYS A O 1
ATOM 4801 N N . ASN A 1 616 ? -28.406 -15.580 28.519 1.00 86.94 616 ASN A N 1
ATOM 4802 C CA . ASN A 1 616 ? -28.123 -14.407 29.341 1.00 86.94 616 ASN A CA 1
ATOM 4803 C C . ASN A 1 616 ? -29.094 -13.263 29.012 1.00 86.94 616 ASN A C 1
ATOM 4805 O O . ASN A 1 616 ? -29.415 -13.037 27.846 1.00 86.94 616 ASN A O 1
ATOM 4809 N N . LYS A 1 617 ? -29.506 -12.495 30.027 1.00 91.38 617 LYS A N 1
ATOM 4810 C CA . LYS A 1 617 ? -30.212 -11.215 29.855 1.00 91.38 617 LYS A CA 1
ATOM 4811 C C . LYS A 1 617 ? -29.366 -10.083 30.424 1.00 91.38 617 LYS A C 1
ATOM 4813 O O . LYS A 1 617 ? -28.688 -10.281 31.427 1.00 91.38 617 LYS A O 1
ATOM 4818 N N . LEU A 1 618 ? -29.412 -8.922 29.775 1.00 95.12 618 LEU A N 1
ATOM 4819 C CA . LEU A 1 618 ? -28.678 -7.730 30.189 1.00 95.12 618 LEU A CA 1
ATOM 4820 C C . LEU A 1 618 ? -29.606 -6.767 30.931 1.00 95.12 618 LEU A C 1
ATOM 4822 O O . LEU A 1 618 ? -30.665 -6.406 30.420 1.00 95.12 618 LEU A O 1
ATOM 4826 N N . ALA A 1 619 ? -29.157 -6.330 32.100 1.00 95.81 619 ALA A N 1
ATOM 4827 C CA . ALA A 1 619 ? -29.721 -5.236 32.876 1.00 95.81 619 ALA A CA 1
ATOM 4828 C C . ALA A 1 619 ? -28.592 -4.253 33.213 1.00 95.81 619 ALA A C 1
ATOM 4830 O O . ALA A 1 619 ? -27.542 -4.664 33.706 1.00 95.81 619 ALA A O 1
ATOM 4831 N N . LEU A 1 620 ? -28.817 -2.976 32.931 1.00 96.31 620 LEU A N 1
ATOM 4832 C CA . LEU A 1 620 ? -27.917 -1.849 33.141 1.00 96.31 620 LEU A CA 1
ATOM 4833 C C . LEU A 1 620 ? -28.733 -0.751 33.820 1.00 96.31 620 LEU A C 1
ATOM 4835 O O . LEU A 1 620 ? -29.298 0.109 33.145 1.00 96.31 620 LEU A O 1
ATOM 4839 N N . ASN A 1 621 ? -28.855 -0.810 35.145 1.00 96.00 621 ASN A N 1
ATOM 4840 C CA . ASN A 1 621 ? -29.536 0.246 35.880 1.00 96.00 621 ASN A CA 1
ATOM 4841 C C . ASN A 1 621 ? -28.653 1.506 35.844 1.00 96.00 621 ASN A C 1
ATOM 4843 O O . ASN A 1 621 ? -27.560 1.455 36.400 1.00 96.00 621 ASN A O 1
ATOM 4847 N N . PRO A 1 622 ? -29.086 2.632 35.242 1.00 95.88 622 PRO A N 1
ATOM 4848 C CA . PRO A 1 622 ? -28.244 3.819 35.113 1.00 95.88 622 PRO A CA 1
ATOM 4849 C C . PRO A 1 622 ? -27.809 4.419 36.452 1.00 95.88 622 PRO A C 1
ATOM 4851 O O . PRO A 1 622 ? -26.846 5.167 36.458 1.00 95.88 622 PRO A O 1
ATOM 4854 N N . PHE A 1 623 ? -28.515 4.105 37.547 1.00 95.44 623 PHE A N 1
ATOM 4855 C CA . PHE A 1 623 ? -28.223 4.583 38.904 1.00 95.44 623 PHE A CA 1
ATOM 4856 C C . PHE A 1 623 ? -27.415 3.591 39.750 1.00 95.44 623 PHE A C 1
ATOM 4858 O O . PHE A 1 623 ? -27.142 3.849 40.929 1.00 95.44 623 PHE A O 1
ATOM 4865 N N . ASP A 1 624 ? -27.104 2.419 39.197 1.00 93.50 624 ASP A N 1
ATOM 4866 C CA . ASP A 1 624 ? -26.129 1.535 39.818 1.00 93.50 624 ASP A CA 1
ATOM 4867 C C . ASP A 1 624 ? -24.757 2.192 39.773 1.00 93.50 624 ASP A C 1
ATOM 4869 O O . ASP A 1 624 ? -24.484 2.976 38.880 1.00 93.50 624 ASP A O 1
ATOM 4873 N N . PHE A 1 625 ? -23.881 1.865 40.707 1.00 92.31 625 PHE A N 1
ATOM 4874 C CA . PHE A 1 625 ? -22.505 2.353 40.697 1.00 92.31 625 PHE A CA 1
ATOM 4875 C C . PHE A 1 625 ? -21.602 1.219 41.144 1.00 92.31 625 PHE A C 1
ATOM 4877 O O . PHE A 1 625 ? -22.008 0.368 41.948 1.00 92.31 625 PHE A O 1
ATOM 4884 N N . VAL A 1 626 ? -20.375 1.176 40.627 1.00 92.06 626 VAL A N 1
ATOM 4885 C CA . VAL A 1 626 ? -19.489 0.065 40.970 1.00 92.06 626 VAL A CA 1
ATOM 4886 C C . VAL A 1 626 ? -19.072 0.152 42.438 1.00 92.06 626 VAL A C 1
ATOM 4888 O O . VAL A 1 626 ? -18.327 1.036 42.851 1.00 92.06 626 VAL A O 1
ATOM 4891 N N . TRP A 1 627 ? -19.534 -0.823 43.217 1.00 90.94 627 TRP A N 1
ATOM 4892 C CA . TRP A 1 627 ? -19.133 -1.058 44.598 1.00 90.94 627 TRP A CA 1
ATOM 4893 C C . TRP A 1 627 ? -18.788 -2.548 44.716 1.00 90.94 627 TRP A C 1
ATOM 4895 O O . TRP A 1 627 ? -19.651 -3.396 44.487 1.00 90.94 627 TRP A O 1
ATOM 4905 N N . LEU A 1 628 ? -17.512 -2.879 44.956 1.00 88.25 628 LEU A N 1
ATOM 4906 C CA . LEU A 1 628 ? -17.010 -4.264 44.868 1.00 88.25 628 LEU A CA 1
ATOM 4907 C C . LEU A 1 628 ? -16.943 -4.999 46.215 1.00 88.25 628 LEU A C 1
ATOM 4909 O O . LEU A 1 628 ? -17.025 -6.225 46.238 1.00 88.25 628 LEU A O 1
ATOM 4913 N N . SER A 1 629 ? -16.792 -4.267 47.317 1.00 85.12 629 SER A N 1
ATOM 4914 C CA . SER A 1 629 ? -16.760 -4.785 48.688 1.00 85.12 629 SER A CA 1
ATOM 4915 C C . SER A 1 629 ? -17.208 -3.699 49.668 1.00 85.12 629 SER A C 1
ATOM 4917 O O . SER A 1 629 ? -17.049 -2.517 49.376 1.00 85.12 629 SER A O 1
ATOM 4919 N N . GLU A 1 630 ? -17.720 -4.076 50.843 1.00 82.75 630 GLU A N 1
ATOM 4920 C CA . GLU A 1 630 ? -18.115 -3.122 51.901 1.00 82.75 630 GLU A CA 1
ATOM 4921 C C . GLU A 1 630 ? -16.961 -2.222 52.378 1.00 82.75 630 GLU A C 1
ATOM 4923 O O . GLU A 1 630 ? -17.187 -1.094 52.801 1.00 82.75 630 GLU A O 1
ATOM 4928 N N . GLU A 1 631 ? -15.722 -2.701 52.258 1.00 80.25 631 GLU A N 1
ATOM 4929 C CA . GLU A 1 631 ? -14.490 -1.988 52.621 1.00 80.25 631 GLU A CA 1
ATOM 4930 C C . GLU A 1 631 ? -14.110 -0.870 51.628 1.00 80.25 631 GLU A C 1
ATOM 4932 O O . GLU A 1 631 ? -13.299 -0.001 51.945 1.00 80.25 631 GLU A O 1
ATOM 4937 N N . MET A 1 632 ? -14.668 -0.890 50.414 1.00 82.75 632 MET A N 1
ATOM 4938 C CA . MET A 1 632 ? -14.445 0.136 49.394 1.00 82.75 632 MET A CA 1
ATOM 4939 C C . MET A 1 632 ? -15.382 1.323 49.618 1.00 82.75 632 MET A C 1
ATOM 4941 O O . MET A 1 632 ? -16.581 1.132 49.793 1.00 82.75 632 MET A O 1
ATOM 4945 N N . ASN A 1 633 ? -14.865 2.549 49.503 1.00 82.38 633 ASN A N 1
ATOM 4946 C CA . ASN A 1 633 ? -15.695 3.753 49.443 1.00 82.38 633 ASN A CA 1
ATOM 4947 C C . ASN A 1 633 ? -16.019 4.107 47.970 1.00 82.38 633 ASN A C 1
ATOM 4949 O O . ASN A 1 633 ? -15.102 4.491 47.238 1.00 82.38 633 ASN A O 1
ATOM 4953 N N . PRO A 1 634 ? -17.270 3.955 47.496 1.00 86.19 634 PRO A N 1
ATOM 4954 C CA . PRO A 1 634 ? -17.642 4.225 46.108 1.00 86.19 634 PRO A CA 1
ATOM 4955 C C . PRO A 1 634 ? -17.743 5.732 45.815 1.00 86.19 634 PRO A C 1
ATOM 4957 O O . PRO A 1 634 ? -18.272 6.509 46.607 1.00 86.19 634 PRO A O 1
ATOM 4960 N N . GLN A 1 635 ? -17.305 6.162 44.628 1.00 87.75 635 GLN A N 1
ATOM 4961 C CA . GLN A 1 635 ? -17.357 7.572 44.204 1.00 87.75 635 GLN A CA 1
ATOM 4962 C C . GLN A 1 635 ? -18.748 7.968 43.663 1.00 87.75 635 GLN A C 1
ATOM 4964 O O . GLN A 1 635 ? -18.894 8.320 42.491 1.00 87.75 635 GLN A O 1
ATOM 4969 N N . VAL A 1 636 ? -19.782 7.909 44.514 1.00 92.06 636 VAL A N 1
ATOM 4970 C CA . VAL A 1 636 ? -21.194 8.110 44.117 1.00 92.06 636 VAL A CA 1
ATOM 4971 C C . VAL A 1 636 ? -21.430 9.470 43.444 1.00 92.06 636 VAL A C 1
ATOM 4973 O O . VAL A 1 636 ? -22.082 9.530 42.405 1.00 92.06 636 VAL A O 1
ATOM 4976 N N . LEU A 1 637 ? -20.846 10.558 43.959 1.00 92.19 637 LEU A N 1
ATOM 4977 C CA . LEU A 1 637 ? -20.960 11.891 43.342 1.00 92.19 637 LEU A CA 1
ATOM 4978 C C . LEU A 1 637 ? -20.384 11.927 41.916 1.00 92.19 637 LEU A C 1
ATOM 4980 O O . LEU A 1 637 ? -21.039 12.396 40.989 1.00 92.19 637 LEU A O 1
ATOM 4984 N N . SER A 1 638 ? -19.195 11.357 41.709 1.00 91.50 638 SER A N 1
ATOM 4985 C CA . SER A 1 638 ? -18.565 11.298 40.384 1.00 91.50 638 SER A CA 1
ATOM 4986 C C . SER A 1 638 ? -19.326 10.393 39.410 1.00 91.50 638 SER A C 1
ATOM 4988 O O . SER A 1 638 ? -19.306 10.634 38.204 1.00 91.50 638 SER A O 1
ATOM 4990 N N . HIS A 1 639 ? -20.019 9.367 39.913 1.00 93.56 639 HIS A N 1
ATOM 4991 C CA . HIS A 1 639 ? -20.973 8.592 39.125 1.00 93.56 639 HIS A CA 1
ATOM 4992 C C . HIS A 1 639 ? -22.177 9.458 38.695 1.00 93.56 639 HIS A C 1
ATOM 4994 O O . HIS A 1 639 ? -22.516 9.481 37.509 1.00 93.56 639 HIS A O 1
ATOM 5000 N N . ILE A 1 640 ? -22.779 10.220 39.622 1.00 94.19 640 ILE A N 1
ATOM 5001 C CA . ILE A 1 640 ? -23.916 11.122 39.351 1.00 94.19 640 ILE A CA 1
ATOM 5002 C C . ILE A 1 640 ? -23.553 12.168 38.288 1.00 94.19 640 ILE A C 1
ATOM 5004 O O . ILE A 1 640 ? -24.316 12.358 37.340 1.00 94.19 640 ILE A O 1
ATOM 5008 N N . ASP A 1 641 ? -22.385 12.806 38.387 1.00 91.19 641 ASP A N 1
ATOM 5009 C CA . ASP A 1 641 ? -21.936 13.823 37.425 1.00 91.19 641 ASP A CA 1
ATOM 5010 C C . ASP A 1 641 ? -21.710 13.263 36.009 1.00 91.19 641 ASP A C 1
ATOM 5012 O O . ASP A 1 641 ? -22.037 13.918 35.008 1.00 91.19 641 ASP A O 1
ATOM 5016 N N . ARG A 1 642 ? -21.194 12.030 35.901 1.00 91.75 642 ARG A N 1
ATOM 5017 C CA . ARG A 1 642 ? -21.050 11.321 34.618 1.00 91.75 642 ARG A CA 1
ATOM 5018 C C . ARG A 1 642 ? -22.415 10.932 34.050 1.00 91.75 642 ARG A C 1
ATOM 5020 O O . ARG A 1 642 ? -22.691 11.258 32.896 1.00 91.75 642 ARG A O 1
ATOM 5027 N N . LEU A 1 643 ? -23.308 10.359 34.862 1.00 93.62 643 LEU A N 1
ATOM 5028 C CA . LEU A 1 643 ? -24.676 10.004 34.462 1.00 93.62 643 LEU A CA 1
ATOM 5029 C C . LEU A 1 643 ? -25.467 11.235 33.985 1.00 93.62 643 LEU A C 1
ATOM 5031 O O . LEU A 1 643 ? -26.085 11.210 32.919 1.00 93.62 643 LEU A O 1
ATOM 5035 N N . LYS A 1 644 ? -25.396 12.342 34.734 1.00 90.94 644 LYS A N 1
ATOM 5036 C CA . LYS A 1 644 ? -25.927 13.663 34.363 1.00 90.94 644 LYS A CA 1
ATOM 5037 C C . LYS A 1 644 ? -25.384 14.115 33.009 1.00 90.94 644 LYS A C 1
ATOM 5039 O O . LYS A 1 644 ? -26.149 14.594 32.172 1.00 90.94 644 LYS A O 1
ATOM 5044 N N . SER A 1 645 ? -24.079 13.978 32.780 1.00 89.75 645 SER A N 1
ATOM 5045 C CA . SER A 1 645 ? -23.444 14.369 31.517 1.00 89.75 645 SER A CA 1
ATOM 5046 C C . SER A 1 645 ? -23.927 13.503 30.348 1.00 89.75 645 SER A C 1
ATOM 5048 O O . SER A 1 645 ? -24.329 14.051 29.324 1.00 89.75 645 SER A O 1
ATOM 5050 N N . ILE A 1 646 ? -24.001 12.178 30.521 1.00 91.44 646 ILE A N 1
ATOM 5051 C CA . ILE A 1 646 ? -24.535 11.239 29.518 1.00 91.44 646 ILE A CA 1
ATOM 5052 C C . ILE A 1 646 ? -25.994 11.564 29.180 1.00 91.44 646 ILE A C 1
ATOM 5054 O O . ILE A 1 646 ? -26.333 11.693 28.004 1.00 91.44 646 ILE A O 1
ATOM 5058 N N . LEU A 1 647 ? -26.857 11.746 30.185 1.00 90.06 647 LEU A N 1
ATOM 5059 C CA . LEU A 1 647 ? -28.267 12.086 29.972 1.00 90.06 647 LEU A CA 1
ATOM 5060 C C . LEU A 1 647 ? -28.427 13.417 29.218 1.00 90.06 647 LEU A C 1
ATOM 5062 O O . LEU A 1 647 ? -29.261 13.500 28.318 1.00 90.06 647 LEU A O 1
ATOM 5066 N N . ASN A 1 648 ? -27.618 14.431 29.539 1.00 85.94 648 ASN A N 1
ATOM 5067 C CA . ASN A 1 648 ? -27.656 15.737 28.873 1.00 85.94 648 ASN A CA 1
ATOM 5068 C C . ASN A 1 648 ? -27.077 15.732 27.448 1.00 85.94 648 ASN A C 1
ATOM 5070 O O . ASN A 1 648 ? -27.515 16.526 26.618 1.00 85.94 648 ASN A O 1
ATOM 5074 N N . GLY A 1 649 ? -26.092 14.878 27.152 1.00 81.31 649 GLY A N 1
ATOM 5075 C CA . GLY A 1 649 ? -25.532 14.757 25.804 1.00 81.31 649 GLY A CA 1
ATOM 5076 C C . GLY A 1 649 ? -26.391 13.904 24.874 1.00 81.31 649 GLY A C 1
ATOM 5077 O O . GLY A 1 649 ? -26.583 14.255 23.713 1.00 81.31 649 GLY A O 1
ATOM 5078 N N . VAL A 1 650 ? -26.945 12.797 25.374 1.00 79.31 650 VAL A N 1
ATOM 5079 C CA . VAL A 1 650 ? -27.738 11.874 24.550 1.00 79.31 650 VAL A CA 1
ATOM 5080 C C . VAL A 1 650 ? -29.157 12.390 24.301 1.00 79.31 650 VAL A C 1
ATOM 5082 O O . VAL A 1 650 ? -29.679 12.235 23.196 1.00 79.31 650 VAL A O 1
ATOM 5085 N N . PHE A 1 651 ? -29.780 13.039 25.289 1.00 81.38 651 PHE A N 1
ATOM 5086 C CA . PHE A 1 651 ? -31.083 13.674 25.113 1.00 81.38 651 PHE A CA 1
ATOM 5087 C C . PHE A 1 651 ? -30.911 15.188 24.974 1.00 81.38 651 PHE A C 1
ATOM 5089 O O . PHE A 1 651 ? -30.403 15.810 25.902 1.00 81.38 651 PHE A O 1
ATOM 5096 N N . PRO A 1 652 ? -31.391 15.828 23.888 1.00 69.25 652 PRO A N 1
ATOM 5097 C CA . PRO A 1 652 ? -31.276 17.274 23.740 1.00 69.25 652 PRO A CA 1
ATOM 5098 C C . PRO A 1 652 ? -32.055 17.977 24.857 1.00 69.25 652 PRO A C 1
ATOM 5100 O O . PRO A 1 652 ? -33.292 17.936 24.896 1.00 69.25 652 PRO A O 1
ATOM 5103 N N . MET A 1 653 ? -31.325 18.598 25.782 1.00 75.94 653 MET A N 1
ATOM 5104 C CA . MET A 1 653 ? -31.854 19.346 26.922 1.00 75.94 653 MET A CA 1
ATOM 5105 C C . MET A 1 653 ? -31.522 20.825 26.727 1.00 75.94 653 MET A C 1
ATOM 5107 O O . MET A 1 653 ? -30.359 21.215 26.730 1.00 75.94 653 MET A O 1
ATOM 5111 N N . GLN A 1 654 ? -32.555 21.636 26.509 1.00 72.12 654 GLN A N 1
ATOM 5112 C CA . GLN A 1 654 ? -32.442 23.081 26.309 1.00 72.12 654 GLN A CA 1
ATOM 5113 C C . GLN A 1 654 ? -32.863 23.828 27.582 1.00 72.12 654 GLN A C 1
ATOM 5115 O O . GLN A 1 654 ? -33.591 23.286 28.419 1.00 72.12 654 GLN A O 1
ATOM 5120 N N . GLU A 1 655 ? -32.424 25.082 27.701 1.00 79.81 655 GLU A N 1
ATOM 5121 C CA . GLU A 1 655 ? -32.803 26.004 28.778 1.00 79.81 655 GLU A CA 1
ATOM 5122 C C . GLU A 1 655 ? -32.526 25.439 30.190 1.00 79.81 655 GLU A C 1
ATOM 5124 O O . GLU A 1 655 ? -31.406 25.043 30.503 1.00 79.81 655 GLU A O 1
ATOM 5129 N N . ILE A 1 656 ? -33.541 25.424 31.058 1.00 86.12 656 ILE A N 1
ATOM 5130 C CA . ILE A 1 656 ? -33.470 25.066 32.481 1.00 86.12 656 ILE A CA 1
ATOM 5131 C C . ILE A 1 656 ? -33.515 23.545 32.738 1.00 86.12 656 ILE A C 1
ATOM 5133 O O . ILE A 1 656 ? -33.283 23.093 33.860 1.00 86.12 656 ILE A O 1
ATOM 5137 N N . LEU A 1 657 ? -33.807 22.736 31.711 1.00 88.75 657 LEU A N 1
ATOM 5138 C CA . LEU A 1 657 ? -34.008 21.287 31.845 1.00 88.75 657 LEU A CA 1
ATOM 5139 C C . LEU A 1 657 ? -32.799 20.526 32.438 1.00 88.75 657 LEU A C 1
ATOM 5141 O O . LEU A 1 657 ? -33.049 19.671 33.288 1.00 88.75 657 LEU A O 1
ATOM 5145 N N . PRO A 1 658 ? -31.526 20.827 32.093 1.00 88.62 658 PRO A N 1
ATOM 5146 C CA . PRO A 1 658 ? -30.365 20.158 32.692 1.00 88.62 658 PRO A CA 1
ATOM 5147 C C . PRO A 1 658 ? -30.262 20.339 34.212 1.00 88.62 658 PRO A C 1
ATOM 5149 O O . PRO A 1 658 ? -29.883 19.406 34.914 1.00 88.62 658 PRO A O 1
ATOM 5152 N N . ILE A 1 659 ? -30.626 21.523 34.716 1.00 88.81 659 ILE A N 1
ATOM 5153 C CA . ILE A 1 659 ? -30.568 21.873 36.146 1.00 88.81 659 ILE A CA 1
ATOM 5154 C C . ILE A 1 659 ? -31.692 21.159 36.908 1.00 88.81 659 ILE A C 1
ATOM 5156 O O . ILE A 1 659 ? -31.477 20.604 37.980 1.00 88.81 659 ILE A O 1
ATOM 5160 N N . LEU A 1 660 ? -32.893 21.099 36.324 1.00 92.00 660 LEU A N 1
ATOM 5161 C CA . LEU A 1 660 ? -34.015 20.358 36.911 1.00 92.00 660 LEU A CA 1
ATOM 5162 C C . LEU A 1 660 ? -33.783 18.842 36.894 1.00 92.00 660 LEU A C 1
ATOM 5164 O O . LEU A 1 660 ? -34.209 18.154 37.821 1.00 92.00 660 LEU A O 1
ATOM 5168 N N . LEU A 1 661 ? -33.106 18.316 35.867 1.00 91.81 661 LEU A N 1
ATOM 5169 C CA . LEU A 1 661 ? -32.658 16.925 35.843 1.00 91.81 661 LEU A CA 1
ATOM 5170 C C . LEU A 1 661 ? -31.641 16.663 36.957 1.00 91.81 661 LEU A C 1
ATOM 5172 O O . LEU A 1 661 ? -31.785 15.677 37.667 1.00 91.81 661 LEU A O 1
ATOM 5176 N N . GLU A 1 662 ? -30.643 17.532 37.112 1.00 91.69 662 GLU A N 1
ATOM 5177 C CA . GLU A 1 662 ? -29.616 17.435 38.152 1.00 91.69 662 GLU A CA 1
ATOM 5178 C C . GLU A 1 662 ? -30.225 17.368 39.559 1.00 91.69 662 GLU A C 1
ATOM 5180 O O . GLU A 1 662 ? -30.000 16.386 40.265 1.00 91.69 662 GLU A O 1
ATOM 5185 N N . ASP A 1 663 ? -31.085 18.322 39.924 1.00 92.88 663 ASP A N 1
ATOM 5186 C CA . ASP A 1 663 ? -31.822 18.296 41.198 1.00 92.88 663 ASP A CA 1
ATOM 5187 C C . ASP A 1 663 ? -32.642 16.998 41.373 1.00 92.88 663 ASP A C 1
ATOM 5189 O O . ASP A 1 663 ? -32.755 16.453 42.472 1.00 92.88 663 ASP A O 1
ATOM 5193 N N . SER A 1 664 ? -33.214 16.476 40.281 1.00 94.81 664 SER A N 1
ATOM 5194 C CA . SER A 1 664 ? -34.002 15.235 40.303 1.00 94.81 664 SER A CA 1
ATOM 5195 C C . SER A 1 664 ? -33.137 13.981 40.466 1.00 94.81 664 SER A C 1
ATOM 5197 O O . SER A 1 664 ? -33.584 13.024 41.097 1.00 94.81 664 SER A O 1
ATOM 5199 N N . LEU A 1 665 ? -31.911 13.979 39.927 1.00 94.75 665 LEU A N 1
ATOM 5200 C CA . LEU A 1 665 ? -30.920 12.922 40.141 1.00 94.75 665 LEU A CA 1
ATOM 5201 C C . LEU A 1 665 ? -30.469 12.919 41.604 1.00 94.75 665 LEU A C 1
ATOM 5203 O O . LEU A 1 665 ? -30.558 11.876 42.248 1.00 94.75 665 LEU A O 1
ATOM 5207 N N . TYR A 1 666 ? -30.083 14.077 42.153 1.00 94.31 666 TYR A N 1
ATOM 5208 C CA . TYR A 1 666 ? -29.725 14.213 43.569 1.00 94.31 666 TYR A CA 1
ATOM 5209 C C . TYR A 1 666 ? -30.849 13.705 44.484 1.00 94.31 666 TYR A C 1
ATOM 5211 O O . TYR A 1 666 ? -30.623 12.812 45.299 1.00 94.31 666 TYR A O 1
ATOM 5219 N N . ASN A 1 667 ? -32.093 14.152 44.276 1.00 94.19 667 ASN A N 1
ATOM 5220 C CA . ASN A 1 667 ? -33.233 13.666 45.059 1.00 94.19 667 ASN A CA 1
ATOM 5221 C C . ASN A 1 667 ? -33.488 12.155 44.905 1.00 94.19 667 ASN A C 1
ATOM 5223 O O . ASN A 1 667 ? -33.916 11.517 45.868 1.00 94.19 667 ASN A O 1
ATOM 5227 N N . ALA A 1 668 ? -33.229 11.559 43.734 1.00 94.19 668 ALA A N 1
ATOM 5228 C CA . ALA A 1 668 ? -33.372 10.114 43.530 1.00 94.19 668 ALA A CA 1
ATOM 5229 C C . ALA A 1 668 ? -32.317 9.299 44.301 1.00 94.19 668 ALA A C 1
ATOM 5231 O O . ALA A 1 668 ? -32.592 8.161 44.682 1.00 94.19 668 ALA A O 1
ATOM 5232 N N . TYR A 1 669 ? -31.148 9.887 44.567 1.00 94.44 669 TYR A N 1
ATOM 5233 C CA . TYR A 1 669 ? -30.104 9.317 45.422 1.00 94.44 669 TYR A CA 1
ATOM 5234 C C . TYR A 1 669 ? -30.233 9.683 46.907 1.00 94.44 669 TYR A C 1
ATOM 5236 O O . TYR A 1 669 ? -29.602 9.025 47.724 1.00 94.44 669 TYR A O 1
ATOM 5244 N N . SER A 1 670 ? -31.046 10.672 47.287 1.00 92.69 670 SER A N 1
ATOM 5245 C CA . SER A 1 670 ? -31.297 10.998 48.703 1.00 92.69 670 SER A CA 1
ATOM 5246 C C . SER A 1 670 ? -32.598 10.404 49.264 1.00 92.69 670 SER A C 1
ATOM 5248 O O . SER A 1 670 ? -32.738 10.266 50.478 1.00 92.69 670 SER A O 1
ATOM 5250 N N . ILE A 1 671 ? -33.576 10.055 48.415 1.00 87.88 671 ILE A N 1
ATOM 5251 C CA . ILE A 1 671 ? -34.923 9.633 48.838 1.00 87.88 671 ILE A CA 1
ATOM 5252 C C . ILE A 1 671 ? -35.336 8.345 48.098 1.00 87.88 671 ILE A C 1
ATOM 5254 O O . ILE A 1 671 ? -35.383 8.340 46.867 1.00 87.88 671 ILE A O 1
ATOM 5258 N N . PRO A 1 672 ? -35.716 7.250 48.798 1.00 84.75 672 PRO A N 1
ATOM 5259 C CA . PRO A 1 672 ? -35.994 7.140 50.238 1.00 84.75 672 PRO A CA 1
ATOM 5260 C C . PRO A 1 672 ? -34.788 6.734 51.107 1.00 84.75 672 PRO A C 1
ATOM 5262 O O . PRO A 1 672 ? -34.961 6.499 52.300 1.00 84.75 672 PRO A O 1
ATOM 5265 N N . ARG A 1 673 ? -33.599 6.567 50.521 1.00 88.31 673 ARG A N 1
ATOM 5266 C CA . ARG A 1 673 ? -32.356 6.228 51.228 1.00 88.31 673 ARG A CA 1
ATOM 5267 C C . ARG A 1 673 ? -31.276 7.183 50.754 1.00 88.31 673 ARG A C 1
ATOM 5269 O O . ARG A 1 673 ? -31.223 7.446 49.557 1.00 88.31 673 ARG A O 1
ATOM 5276 N N . ASP A 1 674 ? -30.449 7.653 51.677 1.00 91.56 674 ASP A N 1
ATOM 5277 C CA . ASP A 1 674 ? -29.389 8.608 51.379 1.00 91.56 674 ASP A CA 1
ATOM 5278 C C . ASP A 1 674 ? -28.108 7.893 50.941 1.00 91.56 674 ASP A C 1
ATOM 5280 O O . ASP A 1 674 ? -27.459 7.223 51.736 1.00 91.56 674 ASP A O 1
ATOM 5284 N N . TRP A 1 675 ? -27.780 8.014 49.658 1.00 90.25 675 TRP A N 1
ATOM 5285 C CA . TRP A 1 675 ? -26.573 7.482 49.024 1.00 90.25 675 TRP A CA 1
ATOM 5286 C C . TRP A 1 675 ? -25.434 8.508 48.922 1.00 90.25 675 TRP A C 1
ATOM 5288 O O . TRP A 1 675 ? -24.409 8.209 48.311 1.00 90.25 675 TRP A O 1
ATOM 5298 N N . ILE A 1 676 ? -25.630 9.721 49.444 1.00 90.38 676 ILE A N 1
ATOM 5299 C CA . ILE A 1 676 ? -24.697 10.851 49.306 1.00 90.38 676 ILE A CA 1
ATOM 5300 C C . ILE A 1 676 ? -24.183 11.318 50.679 1.00 90.38 676 ILE A C 1
ATOM 5302 O O . ILE A 1 676 ? -23.098 11.893 50.764 1.00 90.38 676 ILE A O 1
ATOM 5306 N N . GLY A 1 677 ? -24.927 11.043 51.753 1.00 86.00 677 GLY A N 1
ATOM 5307 C CA . GLY A 1 677 ? -24.500 11.261 53.134 1.00 86.00 677 GLY A CA 1
ATOM 5308 C C . GLY A 1 677 ? -23.300 10.413 53.582 1.00 86.00 677 GLY A C 1
ATOM 5309 O O . GLY A 1 677 ? -22.868 9.476 52.914 1.00 86.00 677 GLY A O 1
ATOM 5310 N N . GLU A 1 678 ? -22.771 10.743 54.764 1.00 81.19 678 GLU A N 1
ATOM 5311 C CA . GLU A 1 678 ? -21.532 10.165 55.316 1.00 81.19 678 GLU A CA 1
ATOM 5312 C C . GLU A 1 678 ? -21.596 8.647 55.559 1.00 81.19 678 GLU A C 1
ATOM 5314 O O . GLU A 1 678 ? -20.574 7.965 55.478 1.00 81.19 678 GLU A O 1
ATOM 5319 N N . GLN A 1 679 ? -22.783 8.108 55.858 1.00 85.81 679 GLN A N 1
ATOM 5320 C CA . GLN A 1 679 ? -22.995 6.680 56.083 1.00 85.81 679 GLN A CA 1
ATOM 5321 C C . GLN A 1 679 ? -23.893 6.097 54.989 1.00 85.81 679 GLN A C 1
ATOM 5323 O O . GLN A 1 679 ? -25.113 6.264 55.011 1.00 85.81 679 GLN A O 1
ATOM 5328 N N . LEU A 1 680 ? -23.277 5.372 54.054 1.00 88.75 680 LEU A N 1
ATOM 5329 C CA . LEU A 1 680 ? -23.985 4.731 52.950 1.00 88.75 680 LEU A CA 1
ATOM 5330 C C . LEU A 1 680 ? -24.940 3.614 53.433 1.00 88.75 680 LEU A C 1
ATOM 5332 O O . LEU A 1 680 ? -24.674 2.956 54.445 1.00 88.75 680 LEU A O 1
ATOM 5336 N N . PRO A 1 681 ? -26.033 3.335 52.695 1.00 91.12 681 PRO A N 1
ATOM 5337 C CA . PRO A 1 681 ? -26.904 2.194 52.952 1.00 91.12 681 PRO A CA 1
ATOM 5338 C C . PRO A 1 681 ? -26.148 0.858 52.819 1.00 91.12 681 PRO A C 1
ATOM 5340 O O . PRO A 1 681 ? -25.170 0.788 52.074 1.00 91.12 681 PRO A O 1
ATOM 5343 N N . PRO A 1 682 ? -26.625 -0.235 53.453 1.00 90.19 682 PRO A N 1
ATOM 5344 C CA . PRO A 1 682 ? -25.993 -1.555 53.358 1.00 90.19 682 PRO A CA 1
ATOM 5345 C C . PRO A 1 682 ? -25.745 -1.992 51.910 1.00 90.19 682 PRO A C 1
ATOM 5347 O O . PRO A 1 682 ? -26.607 -1.752 51.062 1.00 90.19 682 PRO A O 1
ATOM 5350 N N . PHE A 1 683 ? -24.633 -2.681 51.646 1.00 86.62 683 PHE A N 1
ATOM 5351 C CA . PHE A 1 683 ? -24.127 -3.029 50.308 1.00 86.62 683 PHE A CA 1
ATOM 5352 C C . PHE A 1 683 ? -25.186 -3.591 49.344 1.00 86.62 683 PHE A C 1
ATOM 5354 O O . PHE A 1 683 ? -25.370 -3.091 48.228 1.00 86.62 683 PHE A O 1
ATOM 5361 N N . ASP A 1 684 ? -25.951 -4.577 49.822 1.00 87.12 684 ASP A N 1
ATOM 5362 C CA . ASP A 1 684 ? -27.042 -5.251 49.106 1.00 87.12 684 ASP A CA 1
ATOM 5363 C C . ASP A 1 684 ? -28.295 -4.378 48.867 1.00 87.12 684 ASP A C 1
ATOM 5365 O O . ASP A 1 684 ? -29.263 -4.820 48.236 1.00 87.12 684 ASP A O 1
ATOM 5369 N N . THR A 1 685 ? -28.331 -3.140 49.357 1.00 90.75 685 THR A N 1
ATOM 5370 C CA . THR A 1 685 ? -29.479 -2.249 49.173 1.00 90.75 685 THR A CA 1
ATOM 5371 C C . THR A 1 685 ? -29.705 -1.958 47.681 1.00 90.75 685 THR A C 1
ATOM 5373 O O . THR A 1 685 ? -28.791 -1.461 47.015 1.00 90.75 685 THR A O 1
ATOM 5376 N N . PRO A 1 686 ? -30.918 -2.202 47.142 1.00 89.12 686 PRO A N 1
ATOM 5377 C CA . PRO A 1 686 ? -31.240 -1.872 45.758 1.00 89.12 686 PRO A CA 1
ATOM 5378 C C . PRO A 1 686 ? -31.050 -0.383 45.465 1.00 89.12 686 PRO A C 1
ATOM 5380 O O . PRO A 1 686 ? -31.434 0.468 46.272 1.00 89.12 686 PRO A O 1
ATOM 5383 N N . ARG A 1 687 ? -30.457 -0.083 44.311 1.00 92.06 687 ARG A N 1
ATOM 5384 C CA . ARG A 1 687 ? -30.136 1.284 43.887 1.00 92.06 687 ARG A CA 1
ATOM 5385 C C . ARG A 1 687 ? -31.388 2.008 43.365 1.00 92.06 687 ARG A C 1
ATOM 5387 O O . ARG A 1 687 ? -32.408 1.347 43.136 1.00 92.06 687 ARG A O 1
ATOM 5394 N N . PRO A 1 688 ? -31.349 3.344 43.189 1.00 94.81 688 PRO A N 1
ATOM 5395 C CA . PRO A 1 688 ? -32.441 4.081 42.559 1.00 94.81 688 PRO A CA 1
ATOM 5396 C C . PRO A 1 688 ? -32.752 3.561 41.146 1.00 94.81 688 PRO A C 1
ATOM 5398 O O . PRO A 1 688 ? -32.011 2.760 40.583 1.00 94.81 688 PRO A O 1
ATOM 5401 N N . THR A 1 689 ? -33.867 3.992 40.565 1.00 94.81 689 THR A N 1
ATOM 5402 C CA . THR A 1 689 ? -34.356 3.506 39.264 1.00 94.81 689 THR A CA 1
ATOM 5403 C C . THR A 1 689 ? -34.923 4.648 38.426 1.00 94.81 689 THR A C 1
ATOM 5405 O O . THR A 1 689 ? -35.320 5.689 38.958 1.00 94.81 689 THR A O 1
ATOM 5408 N N . LEU A 1 690 ? -35.052 4.447 37.108 1.00 94.50 690 LEU A N 1
ATOM 5409 C CA . LEU A 1 690 ? -35.715 5.420 36.226 1.00 94.50 690 LEU A CA 1
ATOM 5410 C C . LEU A 1 690 ? -37.181 5.665 36.629 1.00 94.50 690 LEU A C 1
ATOM 5412 O O . LEU A 1 690 ? -37.717 6.740 36.364 1.00 94.50 690 LEU A O 1
ATOM 5416 N N . THR A 1 691 ? -37.833 4.693 37.277 1.00 93.62 691 THR A N 1
ATOM 5417 C CA . THR A 1 691 ? -39.129 4.886 37.943 1.00 93.62 691 THR A CA 1
ATOM 5418 C C . THR A 1 691 ? -39.049 5.991 38.994 1.00 93.62 691 THR A C 1
ATOM 5420 O O . THR A 1 691 ? -39.766 6.981 38.876 1.00 93.62 691 THR A O 1
ATOM 5423 N N . GLN A 1 692 ? -38.132 5.867 39.956 1.00 93.38 692 GLN A N 1
ATOM 5424 C CA . GLN A 1 692 ? -37.982 6.839 41.041 1.00 93.38 692 GLN A CA 1
ATOM 5425 C C . GLN A 1 692 ? -37.547 8.218 40.528 1.00 93.38 692 GLN A C 1
ATOM 5427 O O . GLN A 1 692 ? -38.057 9.221 41.016 1.00 93.38 692 GLN A O 1
ATOM 5432 N N . LEU A 1 693 ? -36.694 8.301 39.497 1.00 94.81 693 LEU A N 1
ATOM 5433 C CA . LEU A 1 693 ? -36.351 9.589 38.877 1.00 94.81 693 LEU A CA 1
ATOM 5434 C C . LEU A 1 693 ? -37.587 10.315 38.319 1.00 94.81 693 LEU A C 1
ATOM 5436 O O . LEU A 1 693 ? -37.708 11.526 38.490 1.00 94.81 693 LEU A O 1
ATOM 5440 N N . VAL A 1 694 ? -38.523 9.601 37.680 1.00 93.38 694 VAL A N 1
ATOM 5441 C CA . VAL A 1 694 ? -39.775 10.206 37.182 1.00 93.38 694 VAL A CA 1
ATOM 5442 C C . VAL A 1 694 ? -40.622 10.770 38.326 1.00 93.38 694 VAL A C 1
ATOM 5444 O O . VAL A 1 694 ? -41.193 11.852 38.179 1.00 93.38 694 VAL A O 1
ATOM 5447 N N . ASP A 1 695 ? -40.668 10.085 39.467 1.00 92.19 695 ASP A N 1
ATOM 5448 C CA . ASP A 1 695 ? -41.400 10.548 40.649 1.00 92.19 695 ASP A CA 1
ATOM 5449 C C . ASP A 1 695 ? -40.720 11.783 41.285 1.00 92.19 695 ASP A C 1
ATOM 5451 O O . ASP A 1 695 ? -41.391 12.739 41.694 1.00 92.19 695 ASP A O 1
ATOM 5455 N N . GLN A 1 696 ? -39.381 11.826 41.290 1.00 94.12 696 GLN A N 1
ATOM 5456 C CA . GLN A 1 696 ? -38.621 12.985 41.771 1.00 94.12 696 GLN A CA 1
ATOM 5457 C C . GLN A 1 696 ? -38.739 14.206 40.852 1.00 94.12 696 GLN A C 1
ATOM 5459 O O . GLN A 1 696 ? -38.913 15.310 41.364 1.00 94.12 696 GLN A O 1
ATOM 5464 N N . ILE A 1 697 ? -38.766 14.036 39.523 1.00 93.62 697 ILE A N 1
ATOM 5465 C CA . ILE A 1 697 ? -38.985 15.138 38.563 1.00 93.62 697 ILE A CA 1
ATOM 5466 C C . ILE A 1 697 ? -40.275 15.908 38.888 1.00 93.62 697 ILE A C 1
ATOM 5468 O O . ILE A 1 697 ? -40.278 17.140 38.918 1.00 93.62 697 ILE A O 1
ATOM 5472 N N . GLN A 1 698 ? -41.372 15.202 39.187 1.00 88.75 698 GLN A N 1
ATOM 5473 C CA . GLN A 1 698 ? -42.639 15.849 39.556 1.00 88.75 698 GLN A CA 1
ATOM 5474 C C . GLN A 1 698 ? -42.544 16.630 40.873 1.00 88.75 698 GLN A C 1
ATOM 5476 O O . GLN A 1 698 ? -43.217 17.650 41.038 1.00 88.75 698 GLN A O 1
ATOM 5481 N N . THR A 1 699 ? -41.733 16.143 41.810 1.00 90.56 699 THR A N 1
ATOM 5482 C CA . THR A 1 699 ? -41.540 16.735 43.138 1.00 90.56 699 THR A CA 1
ATOM 5483 C C . THR A 1 699 ? -40.669 17.991 43.050 1.00 90.56 699 THR A C 1
ATOM 5485 O O . THR A 1 699 ? -41.070 19.052 43.529 1.00 90.56 699 THR A O 1
ATOM 5488 N N . VAL A 1 700 ? -39.534 17.906 42.348 1.00 92.88 700 VAL A N 1
ATOM 5489 C CA . VAL A 1 700 ? -38.600 19.018 42.113 1.00 92.88 700 VAL A CA 1
ATOM 5490 C C . VAL A 1 700 ? -39.285 20.172 41.385 1.00 92.88 700 VAL A C 1
ATOM 5492 O O . VAL A 1 700 ? -39.260 21.299 41.876 1.00 92.88 700 VAL A O 1
ATOM 5495 N N . VAL A 1 701 ? -39.949 19.918 40.251 1.00 91.75 701 VAL A N 1
ATOM 5496 C CA . VAL A 1 701 ? -40.540 20.999 39.437 1.00 91.75 701 VAL A CA 1
ATOM 5497 C C . VAL A 1 701 ? -41.659 21.735 40.186 1.00 91.75 701 VAL A C 1
ATOM 5499 O O . VAL A 1 701 ? -41.748 22.959 40.085 1.00 91.75 701 VAL A O 1
ATOM 5502 N N . LYS A 1 702 ? -42.465 21.032 40.998 1.00 88.56 702 LYS A N 1
ATOM 5503 C CA . LYS A 1 702 ? -43.456 21.664 41.890 1.00 88.56 702 LYS A CA 1
ATOM 5504 C C . LYS A 1 702 ? -42.794 22.514 42.980 1.00 88.56 702 LYS A C 1
ATOM 5506 O O . LYS A 1 702 ? -43.273 23.609 43.263 1.00 88.56 702 LYS A O 1
ATOM 5511 N N . GLY A 1 703 ? -41.690 22.041 43.561 1.00 87.69 703 GLY A N 1
ATOM 5512 C CA . GLY A 1 703 ? -40.949 22.751 44.609 1.00 87.69 703 GLY A CA 1
ATOM 5513 C C . GLY A 1 703 ? -40.280 24.055 44.157 1.00 87.69 703 GLY A C 1
ATOM 5514 O O . GLY A 1 703 ? -40.036 24.927 44.985 1.00 87.69 703 GLY A O 1
ATOM 5515 N N . LYS A 1 704 ? -40.017 24.231 42.854 1.00 88.56 704 LYS A N 1
ATOM 5516 C CA . LYS A 1 704 ? -39.374 25.441 42.298 1.00 88.56 704 LYS A CA 1
ATOM 5517 C C . LYS A 1 704 ? -40.307 26.651 42.134 1.00 88.56 704 LYS A C 1
ATOM 5519 O O . LYS A 1 704 ? -39.824 27.729 41.801 1.00 88.56 704 LYS A O 1
ATOM 5524 N N . GLY A 1 705 ? -41.618 26.503 42.349 1.00 85.75 705 GLY A N 1
ATOM 5525 C CA . GLY A 1 705 ? -42.563 27.631 42.326 1.00 85.75 705 GLY A CA 1
ATOM 5526 C C . GLY A 1 705 ? -42.850 28.231 40.941 1.00 85.75 705 GLY A C 1
ATOM 5527 O O . GLY A 1 705 ? -43.287 29.377 40.856 1.00 85.75 705 GLY A O 1
ATOM 5528 N N . TYR A 1 706 ? -42.617 27.485 39.856 1.00 88.25 706 TYR A N 1
ATOM 5529 C CA . TYR A 1 706 ? -43.021 27.907 38.510 1.00 88.25 706 TYR A CA 1
ATOM 5530 C C . TYR A 1 706 ? -44.547 28.040 38.384 1.00 88.25 706 TYR A C 1
ATOM 5532 O O . TYR A 1 706 ? -45.310 27.336 39.047 1.00 88.25 706 TYR A O 1
ATOM 5540 N N . GLU A 1 707 ? -44.994 28.902 37.468 1.00 92.69 707 GLU A N 1
ATOM 5541 C CA . GLU A 1 707 ? -46.404 29.002 37.077 1.00 92.69 707 GLU A CA 1
ATOM 5542 C C . GLU A 1 707 ? -46.930 27.621 36.596 1.00 92.69 707 GLU A C 1
ATOM 5544 O O . GLU A 1 707 ? -46.182 26.890 35.938 1.00 92.69 707 GLU A O 1
ATOM 5549 N N . PRO A 1 708 ? -48.180 27.219 36.922 1.00 90.00 708 PRO A N 1
ATOM 5550 C CA . PRO A 1 708 ? -48.673 25.858 36.686 1.00 90.00 708 PRO A CA 1
ATOM 5551 C C . PRO A 1 708 ? -48.530 25.314 35.257 1.00 90.00 708 PRO A C 1
ATOM 5553 O O . PRO A 1 708 ? -48.223 24.131 35.090 1.00 90.00 708 PRO A O 1
ATOM 5556 N N . ARG A 1 709 ? -48.725 26.136 34.218 1.00 90.44 709 ARG A N 1
ATOM 5557 C CA . ARG A 1 709 ? -48.550 25.725 32.817 1.00 90.44 709 ARG A CA 1
ATOM 5558 C C . ARG A 1 709 ? -47.072 25.553 32.459 1.00 90.44 709 ARG A C 1
ATOM 5560 O O . ARG A 1 709 ? -46.734 24.572 31.796 1.00 90.44 709 ARG A O 1
ATOM 5567 N N . ILE A 1 710 ? -46.185 26.436 32.924 1.00 89.38 710 ILE A N 1
ATOM 5568 C CA . ILE A 1 710 ? -44.727 26.275 32.777 1.00 89.38 710 ILE A CA 1
ATOM 5569 C C . ILE A 1 710 ? -44.258 25.002 33.498 1.00 89.38 710 ILE A C 1
ATOM 5571 O O . ILE A 1 710 ? -43.601 24.159 32.888 1.00 89.38 710 ILE A O 1
ATOM 5575 N N . ALA A 1 711 ? -44.660 24.806 34.757 1.00 89.75 711 ALA A N 1
ATOM 5576 C CA . ALA A 1 711 ? -44.353 23.610 35.542 1.00 89.75 711 ALA A CA 1
ATOM 5577 C C . ALA A 1 711 ? -44.826 22.321 34.842 1.00 89.75 711 ALA A C 1
ATOM 5579 O O . ALA A 1 711 ? -44.074 21.346 34.744 1.00 89.75 711 ALA A O 1
ATOM 5580 N N . GLY A 1 712 ? -46.054 22.327 34.310 1.00 90.31 712 GLY A N 1
ATOM 5581 C CA . GLY A 1 712 ? -46.619 21.221 33.537 1.00 90.31 712 GLY A CA 1
ATOM 5582 C C . GLY A 1 712 ? -45.806 20.898 32.282 1.00 90.31 712 GLY A C 1
ATOM 5583 O O . GLY A 1 712 ? -45.463 19.736 32.061 1.00 90.31 712 GLY A O 1
ATOM 5584 N N . ASN A 1 713 ? -45.424 21.917 31.506 1.00 90.25 713 ASN A N 1
ATOM 5585 C CA . ASN A 1 713 ? -44.600 21.756 30.305 1.00 90.25 713 ASN A CA 1
ATOM 5586 C C . ASN A 1 713 ? -43.210 21.177 30.627 1.00 90.25 713 ASN A C 1
ATOM 5588 O O . ASN A 1 713 ? -42.787 20.219 29.981 1.00 90.25 713 ASN A O 1
ATOM 5592 N N . LEU A 1 714 ? -42.516 21.713 31.639 1.00 91.19 714 LEU A N 1
ATOM 5593 C CA . LEU A 1 714 ? -41.187 21.243 32.059 1.00 91.19 714 LEU A CA 1
ATOM 5594 C C . LEU A 1 714 ? -41.238 19.793 32.571 1.00 91.19 714 LEU A C 1
ATOM 5596 O O . LEU A 1 714 ? -40.439 18.951 32.154 1.00 91.19 714 LEU A O 1
ATOM 5600 N N . THR A 1 715 ? -42.233 19.476 33.408 1.00 91.94 715 THR A N 1
ATOM 5601 C CA . THR A 1 715 ? -42.466 18.115 33.918 1.00 91.94 715 THR A CA 1
ATOM 5602 C C . THR A 1 715 ? -42.732 17.139 32.775 1.00 91.94 715 THR A C 1
ATOM 5604 O O . THR A 1 715 ? -42.117 16.073 32.728 1.00 91.94 715 THR A O 1
ATOM 5607 N N . ALA A 1 716 ? -43.606 17.494 31.826 1.00 90.94 716 ALA A N 1
ATOM 5608 C CA . ALA A 1 716 ? -43.913 16.658 30.669 1.00 90.94 716 ALA A CA 1
ATOM 5609 C C . ALA A 1 716 ? -42.684 16.453 29.766 1.00 90.94 716 ALA A C 1
ATOM 5611 O O . ALA A 1 716 ? -42.438 15.333 29.313 1.00 90.94 716 ALA A O 1
ATOM 5612 N N . ALA A 1 717 ? -41.879 17.497 29.550 1.00 89.44 717 ALA A N 1
ATOM 5613 C CA . ALA A 1 717 ? -40.677 17.454 28.722 1.00 89.44 717 ALA A CA 1
ATOM 5614 C C . ALA A 1 717 ? -39.589 16.521 29.288 1.00 89.44 717 ALA A C 1
ATOM 5616 O O . ALA A 1 717 ? -39.019 15.729 28.532 1.00 89.44 717 ALA A O 1
ATOM 5617 N N . LEU A 1 718 ? -39.311 16.580 30.596 1.00 89.44 718 LEU A N 1
ATOM 5618 C CA . LEU A 1 718 ? -38.373 15.662 31.260 1.00 89.44 718 LEU A CA 1
ATOM 5619 C C . LEU A 1 718 ? -38.944 14.243 31.335 1.00 89.44 718 LEU A C 1
ATOM 5621 O O . LEU A 1 718 ? -38.300 13.281 30.914 1.00 89.44 718 LEU A O 1
ATOM 5625 N N . THR A 1 719 ? -40.189 14.113 31.802 1.00 91.50 719 THR A N 1
ATOM 5626 C CA . THR A 1 719 ? -40.840 12.811 31.997 1.00 91.50 719 THR A CA 1
ATOM 5627 C C . THR A 1 719 ? -40.947 12.031 30.688 1.00 91.50 719 THR A C 1
ATOM 5629 O O . THR A 1 719 ? -40.673 10.836 30.683 1.00 91.50 719 THR A O 1
ATOM 5632 N N . THR A 1 720 ? -41.268 12.680 29.563 1.00 89.62 720 THR A N 1
ATOM 5633 C CA . THR A 1 720 ? -41.368 12.007 28.253 1.00 89.62 720 THR A CA 1
ATOM 5634 C C . THR A 1 720 ? -40.023 11.433 27.796 1.00 89.62 720 THR A C 1
ATOM 5636 O O . THR A 1 720 ? -39.986 10.308 27.294 1.00 89.62 720 THR A O 1
ATOM 5639 N N . ARG A 1 721 ? -38.914 12.159 28.017 1.00 88.06 721 ARG A N 1
ATOM 5640 C CA . ARG A 1 721 ? -37.553 11.681 27.708 1.00 88.06 721 ARG A CA 1
ATOM 5641 C C . ARG A 1 721 ? -37.218 10.439 28.536 1.00 88.06 721 ARG A C 1
ATOM 5643 O O . ARG A 1 721 ? -36.922 9.397 27.962 1.00 88.06 721 ARG A O 1
ATOM 5650 N N . ILE A 1 722 ? -37.375 10.494 29.861 1.00 90.50 722 ILE A N 1
ATOM 5651 C CA . ILE A 1 722 ? -37.076 9.355 30.751 1.00 90.50 722 ILE A CA 1
ATOM 5652 C C . ILE A 1 722 ? -38.033 8.170 30.524 1.00 90.50 722 ILE A C 1
ATOM 5654 O O . ILE A 1 722 ? -37.617 7.012 30.553 1.00 90.50 722 ILE A O 1
ATOM 5658 N N . GLN A 1 723 ? -39.311 8.422 30.225 1.00 89.75 723 GLN A N 1
ATOM 5659 C CA . GLN A 1 723 ? -40.265 7.366 29.877 1.00 89.75 723 GLN A CA 1
ATOM 5660 C C . GLN A 1 723 ? -39.894 6.625 28.586 1.00 89.75 723 GLN A C 1
ATOM 5662 O O . GLN A 1 723 ? -40.244 5.452 28.470 1.00 89.75 723 GLN A O 1
ATOM 5667 N N . SER A 1 724 ? -39.190 7.249 27.632 1.00 88.62 724 SER A N 1
ATOM 5668 C CA . SER A 1 724 ? -38.771 6.574 26.391 1.00 88.62 724 SER A CA 1
ATOM 5669 C C . SER A 1 724 ? -37.877 5.351 26.661 1.00 88.62 724 SER A C 1
ATOM 5671 O O . SER A 1 724 ? -38.088 4.301 26.051 1.00 88.62 724 SER A O 1
ATOM 5673 N N . LEU A 1 725 ? -36.999 5.442 27.669 1.00 90.38 725 LEU A N 1
ATOM 5674 C CA . LEU A 1 725 ? -36.137 4.363 28.172 1.00 90.38 725 LEU A CA 1
ATOM 5675 C C . LEU A 1 725 ? -36.897 3.290 28.974 1.00 90.38 725 LEU A C 1
ATOM 5677 O O . LEU A 1 725 ? -36.377 2.204 29.208 1.00 90.38 725 LEU A O 1
ATOM 5681 N N . ARG A 1 726 ? -38.142 3.556 29.387 1.00 92.12 726 ARG A N 1
ATOM 5682 C CA . ARG A 1 726 ? -38.979 2.634 30.181 1.00 92.12 726 ARG A CA 1
ATOM 5683 C C . ARG A 1 726 ? -40.066 1.932 29.356 1.00 92.12 726 ARG A C 1
ATOM 5685 O O . ARG A 1 726 ? -40.890 1.211 29.918 1.00 92.12 726 ARG A O 1
ATOM 5692 N N . ARG A 1 727 ? -40.113 2.136 28.033 1.00 87.94 727 ARG A N 1
ATOM 5693 C CA . ARG A 1 727 ? -41.123 1.522 27.149 1.00 87.94 727 ARG A CA 1
ATOM 5694 C C . ARG A 1 727 ? -40.756 0.087 26.768 1.00 87.94 727 ARG A C 1
ATOM 5696 O O . ARG A 1 727 ? -39.648 -0.185 26.312 1.00 87.94 727 ARG A O 1
ATOM 5703 N N . GLY A 1 728 ? -41.726 -0.821 26.891 1.00 89.12 728 GLY A N 1
ATOM 5704 C CA . GLY A 1 728 ? -41.584 -2.219 26.481 1.00 89.12 728 GLY A CA 1
ATOM 5705 C C . GLY A 1 728 ? -40.409 -2.917 27.170 1.00 89.12 728 GLY A C 1
ATOM 5706 O O . GLY A 1 728 ? -40.209 -2.781 28.377 1.00 89.12 728 GLY A O 1
ATOM 5707 N N . TRP A 1 729 ? -39.611 -3.646 26.391 1.00 90.94 729 TRP A N 1
ATOM 5708 C CA . TRP A 1 729 ? -38.453 -4.375 26.903 1.00 90.94 729 TRP A CA 1
ATOM 5709 C C . TRP A 1 729 ? -37.335 -3.459 27.430 1.00 90.94 729 TRP A C 1
ATOM 5711 O O . TRP A 1 729 ? -36.574 -3.901 28.286 1.00 90.94 729 TRP A O 1
ATOM 5721 N N . LYS A 1 730 ? -37.261 -2.176 27.025 1.00 92.81 730 LYS A N 1
ATOM 5722 C CA . LYS A 1 730 ? -36.250 -1.228 27.540 1.00 92.81 730 LYS A CA 1
ATOM 5723 C C . LYS A 1 730 ? -36.339 -1.069 29.068 1.00 92.81 730 LYS A C 1
ATOM 5725 O O . LYS A 1 730 ? -35.322 -0.883 29.725 1.00 92.81 730 LYS A O 1
ATOM 5730 N N . LYS A 1 731 ? -37.526 -1.285 29.659 1.00 93.25 731 LYS A N 1
ATOM 5731 C CA . LYS A 1 731 ? -37.721 -1.361 31.120 1.00 93.25 731 LYS A CA 1
ATOM 5732 C C . LYS A 1 731 ? -36.920 -2.498 31.778 1.00 93.25 731 LYS A C 1
ATOM 5734 O O . LYS A 1 731 ? -36.426 -2.342 32.891 1.00 93.25 731 LYS A O 1
ATOM 5739 N N . GLN A 1 732 ? -36.790 -3.640 31.100 1.00 92.38 732 GLN A N 1
ATOM 5740 C CA . GLN A 1 732 ? -35.986 -4.776 31.570 1.00 92.38 732 GLN A CA 1
ATOM 5741 C C . GLN A 1 732 ? -34.482 -4.493 31.456 1.00 92.38 732 GLN A C 1
ATOM 5743 O O . GLN A 1 732 ? -33.713 -5.039 32.238 1.00 92.38 732 GLN A O 1
ATOM 5748 N N . LEU A 1 733 ? -34.079 -3.617 30.527 1.00 95.25 733 LEU A N 1
ATOM 5749 C CA . LEU A 1 733 ? -32.698 -3.164 30.393 1.00 95.25 733 LEU A CA 1
ATOM 5750 C C . LEU A 1 733 ? -32.345 -2.091 31.439 1.00 95.25 733 LEU A C 1
ATOM 5752 O O . LEU A 1 733 ? -31.390 -2.288 32.176 1.00 95.25 733 LEU A O 1
ATOM 5756 N N . PHE A 1 734 ? -33.101 -0.989 31.540 1.00 95.62 734 PHE A N 1
ATOM 5757 C CA . PHE A 1 734 ? -32.676 0.204 32.298 1.00 95.62 734 PHE A CA 1
ATOM 5758 C C . PHE A 1 734 ? -33.414 0.485 33.620 1.00 95.62 734 PHE A C 1
ATOM 5760 O O . PHE A 1 734 ? -32.993 1.341 34.388 1.00 95.62 734 PHE A O 1
ATOM 5767 N N . ASP A 1 735 ? -34.546 -0.162 33.896 1.00 95.19 735 ASP A N 1
ATOM 5768 C CA . ASP A 1 735 ? -35.424 0.174 35.035 1.00 95.19 735 ASP A CA 1
ATOM 5769 C C . ASP A 1 735 ? -35.530 -1.032 35.984 1.00 95.19 735 ASP A C 1
ATOM 5771 O O . ASP A 1 735 ? -36.620 -1.499 36.321 1.00 95.19 735 ASP A O 1
ATOM 5775 N N . GLN A 1 736 ? -34.360 -1.578 36.342 1.00 93.31 736 GLN A N 1
ATOM 5776 C CA . GLN A 1 736 ? -34.170 -2.704 37.263 1.00 93.31 736 GLN A CA 1
ATOM 5777 C C . GLN A 1 736 ? -33.455 -2.236 38.544 1.00 93.31 736 GLN A C 1
ATOM 5779 O O . GLN A 1 736 ? -32.607 -1.357 38.452 1.00 93.31 736 GLN A O 1
ATOM 5784 N N . PRO A 1 737 ? -33.711 -2.817 39.733 1.00 88.44 737 PRO A N 1
ATOM 5785 C CA . PRO A 1 737 ? -33.091 -2.341 40.982 1.00 88.44 737 PRO A CA 1
ATOM 5786 C C . PRO A 1 737 ? -31.608 -2.722 41.172 1.00 88.44 737 PRO A C 1
ATOM 5788 O O . PRO A 1 737 ? -30.962 -2.239 42.104 1.00 88.44 737 PRO A O 1
ATOM 5791 N N . ARG A 1 738 ? -31.087 -3.628 40.333 1.00 90.75 738 ARG A N 1
ATOM 5792 C CA . ARG A 1 738 ? -29.688 -4.083 40.275 1.00 90.75 738 ARG A CA 1
ATOM 5793 C C . ARG A 1 738 ? -29.307 -4.346 38.818 1.00 90.75 738 ARG A C 1
ATOM 5795 O O . ARG A 1 738 ? -30.136 -4.850 38.057 1.00 90.75 738 ARG A O 1
ATOM 5802 N N . SER A 1 739 ? -28.067 -4.052 38.451 1.00 94.88 739 SER A N 1
ATOM 5803 C CA . SER A 1 739 ? -27.501 -4.392 37.143 1.00 94.88 739 SER A CA 1
ATOM 5804 C C . SER A 1 739 ? -27.072 -5.860 37.061 1.00 94.88 739 SER A C 1
ATOM 5806 O O . SER A 1 739 ? -27.018 -6.588 38.054 1.00 94.88 739 SER A O 1
ATOM 5808 N N . THR A 1 740 ? -26.752 -6.311 35.849 1.00 95.38 740 THR A N 1
ATOM 5809 C CA . THR A 1 740 ? -26.060 -7.587 35.626 1.00 95.38 740 THR A CA 1
ATOM 5810 C C . THR A 1 740 ? -24.687 -7.546 36.311 1.00 95.38 740 THR A C 1
ATOM 5812 O O . THR A 1 740 ? -23.982 -6.554 36.132 1.00 95.38 740 THR A O 1
ATOM 5815 N N . PRO A 1 741 ? -24.274 -8.586 37.069 1.00 94.31 741 PRO A N 1
ATOM 5816 C CA . PRO A 1 741 ? -23.005 -8.571 37.797 1.00 94.31 741 PRO A CA 1
ATOM 5817 C C . PRO A 1 741 ? -21.813 -8.249 36.892 1.00 94.31 741 PRO A C 1
ATOM 5819 O O . PRO A 1 741 ? -21.629 -8.891 35.857 1.00 94.31 741 PRO A O 1
ATOM 5822 N N . TRP A 1 742 ? -20.989 -7.285 37.299 1.00 94.19 742 TRP A N 1
ATOM 5823 C CA . TRP A 1 742 ? -19.914 -6.718 36.479 1.00 94.19 742 TRP A CA 1
ATOM 5824 C C . TRP A 1 742 ? -18.908 -7.772 35.981 1.00 94.19 742 TRP A C 1
ATOM 5826 O O . TRP A 1 742 ? -18.479 -7.729 34.829 1.00 94.19 742 TRP A O 1
ATOM 5836 N N . GLN A 1 743 ? -18.624 -8.798 36.790 1.00 93.25 743 GLN A N 1
ATOM 5837 C CA . GLN A 1 743 ? -17.762 -9.937 36.443 1.00 93.25 743 GLN A CA 1
ATOM 5838 C C . GLN A 1 743 ? -18.302 -10.763 35.254 1.00 93.25 743 GLN A C 1
ATOM 5840 O O . GLN A 1 743 ? -17.536 -11.391 34.523 1.00 93.25 743 GLN A O 1
ATOM 5845 N N . ASN A 1 744 ? -19.623 -10.763 35.029 1.00 93.25 744 ASN A N 1
ATOM 5846 C CA . ASN A 1 744 ? -20.268 -11.459 33.909 1.00 93.25 744 ASN A CA 1
ATOM 5847 C C . ASN A 1 744 ? -20.243 -10.655 32.595 1.00 93.25 744 ASN A C 1
ATOM 5849 O O . ASN A 1 744 ? -20.703 -11.172 31.574 1.00 93.25 744 ASN A O 1
ATOM 5853 N N . ILE A 1 745 ? -19.745 -9.413 32.623 1.00 94.44 745 ILE A N 1
ATOM 5854 C CA . ILE A 1 745 ? -19.591 -8.532 31.454 1.00 94.44 745 ILE A CA 1
ATOM 5855 C C . ILE A 1 745 ? -18.106 -8.249 31.179 1.00 94.44 745 ILE A C 1
ATOM 5857 O O . ILE A 1 745 ? -17.684 -8.279 30.027 1.00 94.44 745 ILE A O 1
ATOM 5861 N N . PHE A 1 746 ? -17.313 -7.976 32.221 1.00 95.31 746 PHE A N 1
ATOM 5862 C CA . PHE A 1 746 ? -15.959 -7.425 32.084 1.00 95.31 746 PHE A CA 1
ATOM 5863 C C . PHE A 1 746 ? -14.825 -8.420 32.384 1.00 95.31 746 PHE A C 1
ATOM 5865 O O . PHE A 1 746 ? -13.716 -8.233 31.892 1.00 95.31 746 PHE A O 1
ATOM 5872 N N . ASP A 1 747 ? -15.058 -9.490 33.148 1.00 92.50 747 ASP A N 1
ATOM 5873 C CA . ASP A 1 747 ? -14.007 -10.470 33.491 1.00 92.50 747 ASP A CA 1
ATOM 5874 C C . ASP A 1 747 ? -14.096 -11.765 32.659 1.00 92.50 747 ASP A C 1
ATOM 5876 O O . ASP A 1 747 ? -13.457 -12.771 32.966 1.00 92.50 747 ASP A O 1
ATOM 5880 N N . ARG A 1 748 ? -14.875 -11.747 31.571 1.00 92.06 748 ARG A N 1
ATOM 5881 C CA . ARG A 1 748 ? -14.988 -12.843 30.598 1.00 92.06 748 ARG A CA 1
ATOM 5882 C C . ARG A 1 748 ? -15.239 -12.313 29.183 1.00 92.06 748 ARG A C 1
ATOM 5884 O O . ARG A 1 748 ? -15.816 -11.232 29.058 1.00 92.06 748 ARG A O 1
ATOM 5891 N N . PRO A 1 749 ? -14.875 -13.069 28.131 1.00 95.44 749 PRO A N 1
ATOM 5892 C CA . PRO A 1 749 ? -15.263 -12.772 26.753 1.00 95.44 749 PRO A CA 1
ATOM 5893 C C . PRO A 1 749 ? -16.767 -12.485 26.627 1.00 95.44 749 PRO A C 1
ATOM 5895 O O . PRO A 1 749 ? -17.592 -13.317 27.007 1.00 95.44 749 PRO A O 1
ATOM 5898 N N . THR A 1 750 ? -17.131 -11.313 26.104 1.00 96.81 750 THR A N 1
ATOM 5899 C CA . THR A 1 750 ? -18.519 -10.829 26.070 1.00 96.81 750 THR A CA 1
ATOM 5900 C C . THR A 1 750 ? -18.836 -10.076 24.775 1.00 96.81 750 THR A C 1
ATOM 5902 O O . THR A 1 750 ? -18.061 -9.239 24.323 1.00 96.81 750 THR A O 1
ATOM 5905 N N . VAL A 1 751 ? -20.015 -10.332 24.202 1.00 97.56 751 VAL A N 1
ATOM 5906 C CA . VAL A 1 751 ? -20.633 -9.560 23.113 1.00 97.56 751 VAL A CA 1
ATOM 5907 C C . VAL A 1 751 ? -21.925 -8.938 23.633 1.00 97.56 751 VAL A C 1
ATOM 5909 O O . VAL A 1 751 ? -22.837 -9.654 24.050 1.00 97.56 751 VAL A O 1
ATOM 5912 N N . VAL A 1 752 ? -22.025 -7.612 23.560 1.00 97.69 752 VAL A N 1
ATOM 5913 C CA . VAL A 1 752 ? -23.272 -6.866 23.728 1.00 97.69 752 VAL A CA 1
ATOM 5914 C C . VAL A 1 752 ? -23.678 -6.303 22.372 1.00 97.69 752 VAL A C 1
ATOM 5916 O O . VAL A 1 752 ? -23.034 -5.405 21.829 1.00 97.69 752 VAL A O 1
ATOM 5919 N N . ASN A 1 753 ? -24.759 -6.842 21.821 1.00 96.94 753 ASN A N 1
ATOM 5920 C CA . ASN A 1 753 ? -25.298 -6.435 20.536 1.00 96.94 753 ASN A CA 1
ATOM 5921 C C . ASN A 1 753 ? -26.533 -5.546 20.740 1.00 96.94 753 ASN A C 1
ATOM 5923 O O . ASN A 1 753 ? -27.472 -5.938 21.428 1.00 96.94 753 ASN A O 1
ATOM 5927 N N . LEU A 1 754 ? -26.534 -4.353 20.144 1.00 95.94 754 LEU A N 1
ATOM 5928 C CA . LEU A 1 754 ? -27.580 -3.336 20.301 1.00 95.94 754 LEU A CA 1
ATOM 5929 C C . LEU A 1 754 ? -28.402 -3.120 19.019 1.00 95.94 754 LEU A C 1
ATOM 5931 O O . LEU A 1 754 ? -29.130 -2.132 18.923 1.00 95.94 754 LEU A O 1
ATOM 5935 N N . SER A 1 755 ? -28.313 -4.030 18.041 1.00 93.31 755 SER A N 1
ATOM 5936 C CA . SER A 1 755 ? -29.035 -3.943 16.756 1.00 93.31 755 SER A CA 1
ATOM 5937 C C . SER A 1 755 ? -30.546 -3.729 16.922 1.00 93.31 755 SER A C 1
ATOM 5939 O O . SER A 1 755 ? -31.153 -3.003 16.138 1.00 93.31 755 SER A O 1
ATOM 5941 N N . HIS A 1 756 ? -31.126 -4.311 17.977 1.00 90.31 756 HIS A N 1
ATOM 5942 C CA . HIS A 1 756 ? -32.554 -4.285 18.297 1.00 90.31 756 HIS A CA 1
ATOM 5943 C C . HIS A 1 756 ? -33.023 -2.993 18.998 1.00 90.31 756 HIS A C 1
ATOM 5945 O O . HIS A 1 756 ? -34.231 -2.781 19.139 1.00 90.31 756 HIS A O 1
ATOM 5951 N N . LEU A 1 757 ? -32.113 -2.101 19.416 1.00 89.19 757 LEU A N 1
ATOM 5952 C CA . LEU A 1 757 ? -32.487 -0.721 19.743 1.00 89.19 757 LEU A CA 1
ATOM 5953 C C . LEU A 1 757 ? -32.789 0.019 18.435 1.00 89.19 757 LEU A C 1
ATOM 5955 O O . LEU A 1 757 ? -31.959 0.044 17.533 1.00 89.19 757 LEU A O 1
ATOM 5959 N N . GLY A 1 758 ? -33.978 0.612 18.322 1.00 78.81 758 GLY A N 1
ATOM 5960 C CA . GLY A 1 758 ? -34.372 1.340 17.113 1.00 78.81 758 GLY A CA 1
ATOM 5961 C C . GLY A 1 758 ? -33.664 2.688 16.972 1.00 78.81 758 GLY A C 1
ATOM 5962 O O . GLY A 1 758 ? -33.162 3.010 15.899 1.00 78.81 758 GLY A O 1
ATOM 5963 N N . ASP A 1 759 ? -33.599 3.453 18.063 1.00 85.50 759 ASP A N 1
ATOM 5964 C CA . ASP A 1 759 ? -33.139 4.839 18.048 1.00 85.50 759 ASP A CA 1
ATOM 5965 C C . ASP A 1 759 ? -31.620 4.942 18.275 1.00 85.50 759 ASP A C 1
ATOM 5967 O O . ASP A 1 759 ? -31.066 4.349 19.207 1.00 85.50 759 ASP A O 1
ATOM 5971 N N . ASP A 1 760 ? -30.937 5.754 17.462 1.00 85.69 760 ASP A N 1
ATOM 5972 C CA . ASP A 1 760 ? -29.491 5.989 17.588 1.00 85.69 760 ASP A CA 1
ATOM 5973 C C . ASP A 1 760 ? -29.105 6.597 18.949 1.00 85.69 760 ASP A C 1
ATOM 5975 O O . ASP A 1 760 ? -28.027 6.298 19.471 1.00 85.69 760 ASP A O 1
ATOM 5979 N N . SER A 1 761 ? -30.002 7.383 19.558 1.00 86.38 761 SER A N 1
ATOM 5980 C CA . SER A 1 761 ? -29.841 7.910 20.917 1.00 86.38 761 SER A CA 1
ATOM 5981 C C . SER A 1 761 ? -29.807 6.801 21.965 1.00 86.38 761 SER A C 1
ATOM 5983 O O . SER A 1 761 ? -28.968 6.840 22.856 1.00 86.38 761 SER A O 1
ATOM 5985 N N . ASP A 1 762 ? -30.650 5.772 21.859 1.00 90.25 762 ASP A N 1
ATOM 5986 C CA . ASP A 1 762 ? -30.645 4.679 22.839 1.00 90.25 762 ASP A CA 1
ATOM 5987 C C . ASP A 1 762 ? -29.381 3.829 22.721 1.00 90.25 762 ASP A C 1
ATOM 5989 O O . ASP A 1 762 ? -28.841 3.362 23.726 1.00 90.25 762 ASP A O 1
ATOM 5993 N N . LYS A 1 763 ? -28.887 3.638 21.491 1.00 92.25 763 LYS A N 1
ATOM 5994 C CA . LYS A 1 763 ? -27.601 2.976 21.242 1.00 92.25 763 LYS A CA 1
ATOM 5995 C C . LYS A 1 763 ? -26.479 3.760 21.905 1.00 92.25 763 LYS A C 1
ATOM 5997 O O . LYS A 1 763 ? -25.752 3.187 22.711 1.00 92.25 763 LYS A O 1
ATOM 6002 N N . ALA A 1 764 ? -26.403 5.068 21.651 1.00 91.38 764 ALA A N 1
ATOM 6003 C CA . ALA A 1 764 ? -25.429 5.953 22.285 1.00 91.38 764 ALA A CA 1
ATOM 6004 C C . ALA A 1 764 ? -25.551 5.947 23.821 1.00 91.38 764 ALA A C 1
ATOM 6006 O O . ALA A 1 764 ? -24.534 5.823 24.497 1.00 91.38 764 ALA A O 1
ATOM 6007 N N . PHE A 1 765 ? -26.769 5.977 24.380 1.00 92.62 765 PHE A N 1
ATOM 6008 C CA . PHE A 1 765 ? -27.013 5.864 25.826 1.00 92.62 765 PHE A CA 1
ATOM 6009 C C . PHE A 1 765 ? -26.467 4.552 26.399 1.00 92.62 765 PHE A C 1
ATOM 6011 O O . PHE A 1 765 ? -25.744 4.553 27.391 1.00 92.62 765 PHE A O 1
ATOM 6018 N N . THR A 1 766 ? -26.769 3.426 25.749 1.00 94.62 766 THR A N 1
ATOM 6019 C CA . THR A 1 766 ? -26.337 2.099 26.210 1.00 94.62 766 THR A CA 1
ATOM 6020 C C . THR A 1 766 ? -24.822 1.935 26.110 1.00 94.62 766 THR A C 1
ATOM 6022 O O . THR A 1 766 ? -24.198 1.432 27.041 1.00 94.62 766 THR A O 1
ATOM 6025 N N . MET A 1 767 ? -24.217 2.397 25.009 1.00 94.38 767 MET A N 1
ATOM 6026 C CA . MET A 1 767 ? -22.762 2.433 24.819 1.00 94.38 767 MET A CA 1
ATOM 6027 C C . MET A 1 767 ? -22.088 3.294 25.895 1.00 94.38 767 MET A C 1
ATOM 6029 O O . MET A 1 767 ? -21.102 2.868 26.492 1.00 94.38 767 MET A O 1
ATOM 6033 N N . ALA A 1 768 ? -22.646 4.474 26.176 1.00 93.44 768 ALA A N 1
ATOM 6034 C CA . ALA A 1 768 ? -22.144 5.405 27.178 1.00 93.44 768 ALA A CA 1
ATOM 6035 C C . ALA A 1 768 ? -22.210 4.824 28.602 1.00 93.44 768 ALA A C 1
ATOM 6037 O O . ALA A 1 768 ? -21.224 4.912 29.330 1.00 93.44 768 ALA A O 1
ATOM 6038 N N . LEU A 1 769 ? -23.316 4.166 28.977 1.00 94.62 769 LEU A N 1
ATOM 6039 C CA . LEU A 1 769 ? -23.437 3.471 30.266 1.00 94.62 769 LEU A CA 1
ATOM 6040 C C . LEU A 1 769 ? -22.461 2.295 30.389 1.00 94.62 769 LEU A C 1
ATOM 6042 O O . LEU A 1 769 ? -21.778 2.176 31.400 1.00 94.62 769 LEU A O 1
ATOM 6046 N N . LEU A 1 770 ? -22.346 1.444 29.362 1.00 95.62 770 LEU A N 1
ATOM 6047 C CA . LEU A 1 770 ? -21.382 0.334 29.360 1.00 95.62 770 LEU A CA 1
ATOM 6048 C C . LEU A 1 770 ? -19.941 0.831 29.528 1.00 95.62 770 LEU A C 1
ATOM 6050 O O . LEU A 1 770 ? -19.163 0.212 30.251 1.00 95.62 770 LEU A O 1
ATOM 6054 N N . PHE A 1 771 ? -19.591 1.952 28.892 1.00 93.56 771 PHE A N 1
ATOM 6055 C CA . PHE A 1 771 ? -18.274 2.569 29.027 1.00 93.56 771 PHE A CA 1
ATOM 6056 C C . PHE A 1 771 ? -18.086 3.201 30.419 1.00 93.56 771 PHE A C 1
ATOM 6058 O O . PHE A 1 771 ? -17.049 2.974 31.040 1.00 93.56 771 PHE A O 1
ATOM 6065 N N . GLN A 1 772 ? -19.087 3.904 30.964 1.00 93.19 772 GLN A N 1
ATOM 6066 C CA . GLN A 1 772 ? -19.035 4.422 32.337 1.00 93.19 772 GLN A CA 1
ATOM 6067 C C . GLN A 1 772 ? -18.822 3.292 33.356 1.00 93.19 772 GLN A C 1
ATOM 6069 O O . GLN A 1 772 ? -17.884 3.363 34.149 1.00 93.19 772 GLN A O 1
ATOM 6074 N N . PHE A 1 773 ? -19.624 2.224 33.300 1.00 95.50 773 PHE A N 1
ATOM 6075 C CA . PHE A 1 773 ? -19.473 1.082 34.204 1.00 95.50 773 PHE A CA 1
ATOM 6076 C C . PHE A 1 773 ? -18.131 0.378 34.031 1.00 95.50 773 PHE A C 1
ATOM 6078 O O . PHE A 1 773 ? -17.528 -0.014 35.022 1.00 95.50 773 PHE A O 1
ATOM 6085 N N . LEU A 1 774 ? -17.620 0.256 32.803 1.00 95.06 774 LEU A N 1
ATOM 6086 C CA . LEU A 1 774 ? -16.293 -0.308 32.561 1.00 95.06 774 LEU A CA 1
ATOM 6087 C C . LEU A 1 774 ? -15.174 0.551 33.173 1.00 95.06 774 LEU A C 1
ATOM 6089 O O . LEU A 1 774 ? -14.232 -0.001 33.740 1.00 95.06 774 LEU A O 1
ATOM 6093 N N . TYR A 1 775 ? -15.267 1.880 33.071 1.00 93.44 775 TYR A N 1
ATOM 6094 C CA . TYR A 1 775 ? -14.315 2.802 33.693 1.00 93.44 775 TYR A CA 1
ATOM 6095 C C . TYR A 1 775 ? -14.346 2.682 35.218 1.00 93.44 775 TYR A C 1
ATOM 6097 O O . TYR A 1 775 ? -13.313 2.389 35.817 1.00 93.44 775 TYR A O 1
ATOM 6105 N N . GLU A 1 776 ? -15.529 2.808 35.828 1.00 93.25 776 GLU A N 1
ATOM 6106 C CA . GLU A 1 776 ? -15.712 2.660 37.277 1.00 93.25 776 GLU A CA 1
ATOM 6107 C C . GLU A 1 776 ? -15.224 1.284 37.758 1.00 93.25 776 GLU A C 1
ATOM 6109 O O . GLU A 1 776 ? -14.579 1.178 38.798 1.00 93.25 776 GLU A O 1
ATOM 6114 N N . TYR A 1 777 ? -15.448 0.231 36.967 1.00 93.88 777 TYR A N 1
ATOM 6115 C CA . TYR A 1 777 ? -15.023 -1.128 37.287 1.00 93.88 777 TYR A CA 1
ATOM 6116 C C . TYR A 1 777 ? -13.507 -1.319 37.254 1.00 93.88 777 TYR A C 1
ATOM 6118 O O . TYR A 1 777 ? -12.939 -1.919 38.169 1.00 93.88 777 TYR A O 1
ATOM 6126 N N . ARG A 1 778 ? -12.829 -0.791 36.229 1.00 91.50 778 ARG A N 1
ATOM 6127 C CA . ARG A 1 778 ? -11.365 -0.880 36.129 1.00 91.50 778 ARG A CA 1
ATOM 6128 C C . ARG A 1 778 ? -10.664 0.031 37.134 1.00 91.50 778 ARG A C 1
ATOM 6130 O O . ARG A 1 778 ? -9.646 -0.390 37.676 1.00 91.50 778 ARG A O 1
ATOM 6137 N N . GLN A 1 779 ? -11.233 1.196 37.445 1.00 90.19 779 GLN A N 1
ATOM 6138 C CA . GLN A 1 779 ? -10.774 2.055 38.538 1.00 90.19 779 GLN A CA 1
ATOM 6139 C C . GLN A 1 779 ? -10.896 1.326 39.889 1.00 90.19 779 GLN A C 1
ATOM 6141 O O . GLN A 1 779 ? -9.900 1.157 40.585 1.00 90.19 779 GLN A O 1
ATOM 6146 N N . ALA A 1 780 ? -12.075 0.783 40.209 1.00 89.81 780 ALA A N 1
ATOM 6147 C CA . ALA A 1 780 ? -12.325 0.049 41.450 1.00 89.81 780 ALA A CA 1
ATOM 6148 C C . ALA A 1 780 ? -11.390 -1.168 41.632 1.00 89.81 780 ALA A C 1
ATOM 6150 O O . ALA A 1 780 ? -10.833 -1.372 42.712 1.00 89.81 780 ALA A O 1
ATOM 6151 N N . GLN A 1 781 ? -11.164 -1.956 40.572 1.00 87.88 781 GLN A N 1
ATOM 6152 C CA . GLN A 1 781 ? -10.181 -3.047 40.591 1.00 87.88 781 GLN A CA 1
ATOM 6153 C C . GLN A 1 781 ? -8.739 -2.541 40.766 1.00 87.88 781 GLN A C 1
ATOM 6155 O O . GLN A 1 781 ? -7.936 -3.194 41.435 1.00 87.88 781 GLN A O 1
ATOM 6160 N N . PHE A 1 782 ? -8.377 -1.411 40.152 1.00 84.94 782 PHE A N 1
ATOM 6161 C CA . PHE A 1 782 ? -7.040 -0.836 40.280 1.00 84.94 782 PHE A CA 1
ATOM 6162 C C . PHE A 1 782 ? -6.772 -0.352 41.707 1.00 84.94 782 PHE A C 1
ATOM 6164 O O . PHE A 1 782 ? -5.730 -0.697 42.261 1.00 84.94 782 PHE A O 1
ATOM 6171 N N . ASP A 1 783 ? -7.721 0.354 42.322 1.00 83.25 783 ASP A N 1
ATOM 6172 C CA . ASP A 1 783 ? -7.586 0.899 43.676 1.00 83.25 783 ASP A CA 1
ATOM 6173 C C . ASP A 1 783 ? -7.458 -0.214 44.734 1.00 83.25 783 ASP A C 1
ATOM 6175 O O . ASP A 1 783 ? -6.617 -0.116 45.628 1.00 83.25 783 ASP A O 1
ATOM 6179 N N . GLN A 1 784 ? -8.189 -1.330 44.585 1.00 78.06 784 GLN A N 1
ATOM 6180 C CA . GLN A 1 784 ? -8.002 -2.527 45.424 1.00 78.06 784 GLN A CA 1
ATOM 6181 C C . GLN A 1 784 ? -6.608 -3.161 45.254 1.00 78.06 784 GLN A C 1
ATOM 6183 O O . GLN A 1 784 ? -5.996 -3.612 46.222 1.00 78.06 784 GLN A O 1
ATOM 6188 N N . ILE A 1 785 ? -6.088 -3.209 44.023 1.00 67.81 785 ILE A N 1
ATOM 6189 C CA . ILE A 1 785 ? -4.800 -3.852 43.709 1.00 67.81 785 ILE A CA 1
ATOM 6190 C C . ILE A 1 785 ? -3.607 -2.935 44.025 1.00 67.81 785 ILE A C 1
ATOM 6192 O O . ILE A 1 785 ? -2.521 -3.433 44.310 1.00 67.81 785 ILE A O 1
ATOM 6196 N N . ALA A 1 786 ? -3.778 -1.611 44.046 1.00 57.50 786 ALA A N 1
ATOM 6197 C CA . ALA A 1 786 ? -2.724 -0.657 44.397 1.00 57.50 786 ALA A CA 1
ATOM 6198 C C . ALA A 1 786 ? -2.159 -0.883 45.816 1.00 57.50 786 ALA A C 1
ATOM 6200 O O . ALA A 1 786 ? -0.992 -0.583 46.071 1.00 57.50 786 ALA A O 1
ATOM 6201 N N . SER A 1 787 ? -2.935 -1.502 46.713 1.00 53.97 787 SER A N 1
ATOM 6202 C CA . SER A 1 787 ? -2.482 -1.959 48.035 1.00 53.97 787 SER A CA 1
ATOM 6203 C C . SER A 1 787 ? -1.461 -3.114 47.995 1.00 53.97 787 SER A C 1
ATOM 6205 O O . SER A 1 787 ? -0.852 -3.424 49.018 1.00 53.97 787 SER A O 1
ATOM 6207 N N . GLN A 1 788 ? -1.243 -3.759 46.842 1.00 49.06 788 GLN A N 1
ATOM 6208 C CA . GLN A 1 788 ? -0.321 -4.885 46.658 1.00 49.06 788 GLN A CA 1
ATOM 6209 C C . GLN A 1 788 ? 0.516 -4.715 45.374 1.00 49.06 788 GLN A C 1
ATOM 6211 O O . GLN A 1 788 ? 0.077 -5.096 44.296 1.00 49.06 788 GLN A O 1
ATOM 6216 N N . LYS A 1 789 ? 1.741 -4.167 45.508 1.00 47.38 789 LYS A N 1
ATOM 6217 C CA . LYS A 1 789 ? 2.802 -4.039 44.471 1.00 47.38 789 LYS A CA 1
ATOM 6218 C C . LYS A 1 789 ? 2.295 -3.961 43.018 1.00 47.38 789 LYS A C 1
ATOM 6220 O O . LYS A 1 789 ? 2.151 -4.994 42.368 1.00 47.38 789 LYS A O 1
ATOM 6225 N N . HIS A 1 790 ? 2.153 -2.736 42.497 1.00 51.88 790 HIS A N 1
ATOM 6226 C CA . HIS A 1 790 ? 1.754 -2.435 41.113 1.00 51.88 790 HIS A CA 1
ATOM 6227 C C . HIS A 1 790 ? 2.198 -3.496 40.083 1.00 51.88 790 HIS A C 1
ATOM 6229 O O . HIS A 1 790 ? 3.387 -3.572 39.750 1.00 51.88 790 HIS A O 1
ATOM 6235 N N . PRO A 1 791 ? 1.255 -4.280 39.531 1.00 49.62 791 PRO A N 1
ATOM 6236 C CA . PRO A 1 791 ? 1.498 -5.030 38.310 1.00 49.62 791 PRO A CA 1
ATOM 6237 C C . PRO A 1 791 ? 1.820 -4.043 37.183 1.00 49.62 791 PRO A C 1
ATOM 6239 O O . PRO A 1 791 ? 1.246 -2.954 37.140 1.00 49.62 791 PRO A O 1
ATOM 6242 N N . GLY A 1 792 ? 2.734 -4.422 36.286 1.00 53.94 792 GLY A N 1
ATOM 6243 C CA . GLY A 1 792 ? 3.160 -3.582 35.165 1.00 53.94 792 GLY A CA 1
ATOM 6244 C C . GLY A 1 792 ? 2.022 -3.183 34.217 1.00 53.94 792 GLY A C 1
ATOM 6245 O O . GLY A 1 792 ? 0.887 -3.646 34.341 1.00 53.94 792 GLY A O 1
ATOM 6246 N N . ASN A 1 793 ? 2.355 -2.327 33.248 1.00 58.56 793 ASN A N 1
ATOM 6247 C CA . ASN A 1 793 ? 1.432 -1.659 32.319 1.00 58.56 793 ASN A CA 1
ATOM 6248 C C . ASN A 1 793 ? 0.852 -2.591 31.223 1.00 58.56 793 ASN A C 1
ATOM 6250 O O . ASN A 1 793 ? 0.751 -2.214 30.057 1.00 58.56 793 ASN A O 1
ATOM 6254 N N . ASN A 1 794 ? 0.526 -3.827 31.603 1.00 78.69 794 ASN A N 1
ATOM 6255 C CA . ASN A 1 794 ? 0.087 -4.907 30.732 1.00 78.69 794 ASN A CA 1
ATOM 6256 C C . ASN A 1 794 ? -1.415 -4.785 30.427 1.00 78.69 794 ASN A C 1
ATOM 6258 O O . ASN A 1 794 ? -2.213 -4.403 31.289 1.00 78.69 794 ASN A O 1
ATOM 6262 N N . LEU A 1 795 ? -1.823 -5.217 29.232 1.00 90.44 795 LEU A N 1
ATOM 6263 C CA . LEU A 1 795 ? -3.235 -5.360 28.869 1.00 90.44 795 LEU A CA 1
ATOM 6264 C C . LEU A 1 795 ? -3.940 -6.375 29.786 1.00 90.44 795 LEU A C 1
ATOM 6266 O O . LEU A 1 795 ? -3.587 -7.553 29.804 1.00 90.44 795 LEU A O 1
ATOM 6270 N N . ARG A 1 796 ? -4.970 -5.920 30.504 1.00 91.00 796 ARG A N 1
ATOM 6271 C CA . ARG A 1 796 ? -5.855 -6.752 31.337 1.00 91.00 796 ARG A CA 1
ATOM 6272 C C . ARG A 1 796 ? -7.179 -7.069 30.654 1.00 91.00 796 ARG A C 1
ATOM 6274 O O . ARG A 1 796 ? -7.740 -8.132 30.890 1.00 91.00 796 ARG A O 1
ATOM 6281 N N . HIS A 1 797 ? -7.685 -6.147 29.838 1.00 94.38 797 HIS A N 1
ATOM 6282 C CA . HIS A 1 797 ? -8.955 -6.295 29.133 1.00 94.38 797 HIS A CA 1
ATOM 6283 C C . HIS A 1 797 ? -8.997 -5.408 27.889 1.00 94.38 797 HIS A C 1
ATOM 6285 O O . HIS A 1 797 ? -8.419 -4.317 27.876 1.00 94.38 797 HIS A O 1
ATOM 6291 N N . LEU A 1 798 ? -9.700 -5.867 26.853 1.00 96.62 798 LEU A N 1
ATOM 6292 C CA . LEU A 1 798 ? -9.872 -5.143 25.596 1.00 96.62 798 LEU A CA 1
ATOM 6293 C C . LEU A 1 798 ? -11.354 -4.873 25.318 1.00 96.62 798 LEU A C 1
ATOM 6295 O O . LEU A 1 798 ? -12.162 -5.794 25.360 1.00 96.62 798 LEU A O 1
ATOM 6299 N N . THR A 1 799 ? -11.714 -3.640 24.965 1.00 97.69 799 THR A N 1
ATOM 6300 C CA . THR A 1 799 ? -13.081 -3.317 24.522 1.00 97.69 799 THR A CA 1
ATOM 6301 C C . THR A 1 799 ? -13.099 -2.903 23.058 1.00 97.69 799 THR A C 1
ATOM 6303 O O . THR A 1 799 ? -12.409 -1.960 22.679 1.00 97.69 799 THR A O 1
ATOM 6306 N N . ILE A 1 800 ? -13.904 -3.571 22.234 1.00 97.81 800 ILE A N 1
ATOM 6307 C CA . ILE A 1 800 ? -14.194 -3.159 20.857 1.00 97.81 800 ILE A CA 1
ATOM 6308 C C . ILE A 1 800 ? -15.470 -2.320 20.850 1.00 97.81 800 ILE A C 1
ATOM 6310 O O . ILE A 1 800 ? -16.502 -2.756 21.361 1.00 97.81 800 ILE A O 1
ATOM 6314 N N . ILE A 1 801 ? -15.399 -1.134 20.247 1.00 96.12 801 ILE A N 1
ATOM 6315 C CA . ILE A 1 801 ? -16.542 -0.247 20.022 1.00 96.12 801 ILE A CA 1
ATOM 6316 C C . ILE A 1 801 ? -16.708 -0.077 18.512 1.00 96.12 801 ILE A C 1
ATOM 6318 O O . ILE A 1 801 ? -15.943 0.655 17.883 1.00 96.12 801 ILE A O 1
ATOM 6322 N N . GLU A 1 802 ? -17.692 -0.764 17.933 1.00 95.38 802 GLU A N 1
ATOM 6323 C CA . GLU A 1 802 ? -18.115 -0.535 16.547 1.00 95.38 802 GLU A CA 1
ATOM 6324 C C . GLU A 1 802 ? -18.947 0.752 16.441 1.00 95.38 802 GLU A C 1
ATOM 6326 O O . GLU A 1 802 ? -19.694 1.097 17.356 1.00 95.38 802 GLU A O 1
ATOM 6331 N N . GLU A 1 803 ? -18.815 1.458 15.315 1.00 92.94 803 GLU A N 1
ATOM 6332 C CA . GLU A 1 803 ? -19.408 2.786 15.073 1.00 92.94 803 GLU A CA 1
ATOM 6333 C C . GLU A 1 803 ? -19.091 3.780 16.209 1.00 92.94 803 GLU A C 1
ATOM 6335 O O . GLU A 1 803 ? -19.972 4.444 16.760 1.00 92.94 803 GLU A O 1
ATOM 6340 N N . ALA A 1 804 ? -17.806 3.874 16.573 1.00 93.25 804 ALA A N 1
ATOM 6341 C CA . ALA A 1 804 ? -17.317 4.697 17.681 1.00 93.25 804 ALA A CA 1
ATOM 6342 C C . ALA A 1 804 ? -17.752 6.180 17.607 1.00 93.25 804 ALA A C 1
ATOM 6344 O O . ALA A 1 804 ? -17.940 6.812 18.652 1.00 93.25 804 ALA A O 1
ATOM 6345 N N . HIS A 1 805 ? -18.014 6.726 16.411 1.00 92.06 805 HIS A N 1
ATOM 6346 C CA . HIS A 1 805 ? -18.577 8.072 16.232 1.00 92.06 805 HIS A CA 1
ATOM 6347 C C . HIS A 1 805 ? -19.928 8.299 16.933 1.00 92.06 805 HIS A C 1
ATOM 6349 O O . HIS A 1 805 ? -20.316 9.446 17.116 1.00 92.06 805 HIS A O 1
ATOM 6355 N N . ARG A 1 806 ? -20.643 7.249 17.363 1.00 89.38 806 ARG A N 1
ATOM 6356 C CA . ARG A 1 806 ? -21.886 7.364 18.152 1.00 89.38 806 ARG A CA 1
ATOM 6357 C C . ARG A 1 806 ? -21.693 7.989 19.533 1.00 89.38 806 ARG A C 1
ATOM 6359 O O . ARG A 1 806 ? -22.629 8.584 20.057 1.00 89.38 806 ARG A O 1
ATOM 6366 N N . ILE A 1 807 ? -20.506 7.831 20.119 1.00 89.81 807 ILE A N 1
ATOM 6367 C CA . ILE A 1 807 ? -20.151 8.363 21.447 1.00 89.81 807 ILE A CA 1
ATOM 6368 C C . ILE A 1 807 ? -18.941 9.310 21.415 1.00 89.81 807 ILE A C 1
ATOM 6370 O O . ILE A 1 807 ? -18.719 10.041 22.373 1.00 89.81 807 ILE A O 1
ATOM 6374 N N . LEU A 1 808 ? -18.178 9.320 20.317 1.00 89.75 808 LEU A N 1
ATOM 6375 C CA . LEU A 1 808 ? -16.981 10.145 20.110 1.00 89.75 808 LEU A CA 1
ATOM 6376 C C . LEU A 1 808 ? -17.147 11.080 18.897 1.00 89.75 808 LEU A C 1
ATOM 6378 O O . LEU A 1 808 ? -16.222 11.241 18.102 1.00 89.75 808 LEU A O 1
ATOM 6382 N N . LEU A 1 809 ? -18.340 11.655 18.716 1.00 90.06 809 LEU A N 1
ATOM 6383 C CA . LEU A 1 809 ? -18.680 12.491 17.560 1.00 90.06 809 LEU A CA 1
ATOM 6384 C C . LEU A 1 809 ? -17.921 13.828 17.560 1.00 90.06 809 LEU A C 1
ATOM 6386 O O . LEU A 1 809 ? -17.913 14.553 18.552 1.00 90.06 809 LEU A O 1
ATOM 6390 N N . ASN A 1 810 ? -17.360 14.205 16.413 1.00 87.44 810 ASN A N 1
ATOM 6391 C CA . ASN A 1 810 ? -16.825 15.541 16.177 1.00 87.44 810 ASN A CA 1
ATOM 6392 C C . ASN A 1 810 ? -17.963 16.544 15.921 1.00 87.44 810 ASN A C 1
ATOM 6394 O O . ASN A 1 810 ? -18.580 16.538 14.856 1.00 87.44 810 ASN A O 1
ATOM 6398 N N . THR A 1 811 ? -18.235 17.424 16.885 1.00 80.06 811 THR A N 1
ATOM 6399 C CA . THR A 1 811 ? -19.306 18.433 16.785 1.00 80.06 811 THR A CA 1
ATOM 6400 C C . THR A 1 811 ? -18.846 19.797 16.263 1.00 80.06 811 THR A C 1
ATOM 6402 O O . THR A 1 811 ? -19.681 20.682 16.083 1.00 80.06 811 THR A O 1
ATOM 6405 N N . ASN A 1 812 ? -17.552 19.982 15.975 1.00 65.50 812 ASN A N 1
ATOM 6406 C CA . ASN A 1 812 ? -16.969 21.288 15.619 1.00 65.50 812 ASN A CA 1
ATOM 6407 C C . ASN A 1 812 ? -17.413 21.825 14.242 1.00 65.50 812 ASN A C 1
ATOM 6409 O O . ASN A 1 812 ? -17.096 22.955 13.886 1.00 65.50 812 ASN A O 1
ATOM 6413 N N . SER A 1 813 ? -18.156 21.032 13.465 1.00 52.50 813 SER A N 1
ATOM 6414 C CA . SER A 1 813 ? -18.750 21.437 12.183 1.00 52.50 813 SER A CA 1
ATOM 6415 C C . SER A 1 813 ? -20.077 22.201 12.322 1.00 52.50 813 SER A C 1
ATOM 6417 O O . SER A 1 813 ? -20.582 22.719 11.327 1.00 52.50 813 SER A O 1
ATOM 6419 N N . ALA A 1 814 ? -20.671 22.265 13.519 1.00 50.88 814 ALA A N 1
ATOM 6420 C CA . ALA A 1 814 ? -21.917 22.991 13.757 1.00 50.88 814 ALA A CA 1
ATOM 6421 C C . ALA A 1 814 ? -21.635 24.472 14.064 1.00 50.88 814 ALA A C 1
ATOM 6423 O O . ALA A 1 814 ? -21.128 24.807 15.132 1.00 50.88 814 ALA A O 1
ATOM 6424 N N . MET A 1 815 ? -21.971 25.372 13.133 1.00 39.66 815 MET A N 1
ATOM 6425 C CA . MET A 1 815 ? -21.763 26.813 13.315 1.00 39.66 815 MET A CA 1
ATOM 6426 C C . MET A 1 815 ? -22.720 27.405 14.363 1.00 39.66 815 MET A C 1
ATOM 6428 O O . MET A 1 815 ? -23.870 27.716 14.057 1.00 39.66 815 MET A O 1
ATOM 6432 N N . GLY A 1 816 ? -22.227 27.609 15.585 1.00 48.38 816 GLY A N 1
ATOM 6433 C CA . GLY A 1 816 ? -22.904 28.379 16.629 1.00 48.38 816 GLY A CA 1
ATOM 6434 C C . GLY A 1 816 ? -22.098 28.417 17.929 1.00 48.38 816 GLY A C 1
ATOM 6435 O O . GLY A 1 816 ? -21.594 27.393 18.370 1.00 48.38 816 GLY A O 1
ATOM 6436 N N . GLU A 1 817 ? -22.007 29.583 18.573 1.00 42.78 817 GLU A N 1
ATOM 6437 C CA . GLU A 1 817 ? -21.225 29.807 19.810 1.00 42.78 817 GLU A CA 1
ATOM 6438 C C . GLU A 1 817 ? -21.818 29.140 21.075 1.00 42.78 817 GLU A C 1
ATOM 6440 O O . GLU A 1 817 ? -21.396 29.421 22.196 1.00 42.78 817 GLU A O 1
ATOM 6445 N N . GLN A 1 818 ? -22.808 28.254 20.930 1.00 53.34 818 GLN A N 1
ATOM 6446 C CA . GLN A 1 818 ? -23.397 27.504 22.040 1.00 53.34 818 GLN A CA 1
ATOM 6447 C C . GLN A 1 818 ? -22.740 26.126 22.161 1.00 53.34 818 GLN A C 1
ATOM 6449 O O . GLN A 1 818 ? -22.771 25.328 21.226 1.00 53.34 818 GLN A O 1
ATOM 6454 N N . ALA A 1 819 ? -22.182 25.832 23.338 1.00 56.16 819 ALA A N 1
ATOM 6455 C CA . ALA A 1 819 ? -21.543 24.553 23.630 1.00 56.16 819 ALA A CA 1
ATOM 6456 C C . ALA A 1 819 ? -22.518 23.378 23.420 1.00 56.16 819 ALA A C 1
ATOM 6458 O O . ALA A 1 819 ? -23.497 23.232 24.155 1.00 56.16 819 ALA A O 1
ATOM 6459 N N . ASN A 1 820 ? -22.244 22.532 22.423 1.00 71.38 820 ASN A N 1
ATOM 6460 C CA . ASN A 1 820 ? -23.077 21.376 22.104 1.00 71.38 820 ASN A CA 1
ATOM 6461 C C . ASN A 1 820 ? -22.938 20.295 23.203 1.00 71.38 820 ASN A C 1
ATOM 6463 O O . ASN A 1 820 ? -21.832 19.777 23.391 1.00 71.38 820 ASN A O 1
ATOM 6467 N N . PRO A 1 821 ? -24.026 19.887 23.893 1.00 73.56 821 PRO A N 1
ATOM 6468 C CA . PRO A 1 821 ? -23.971 18.848 24.925 1.00 73.56 821 PRO A CA 1
ATOM 6469 C C . PRO A 1 821 ? -23.394 17.507 24.444 1.00 73.56 821 PRO A C 1
ATOM 6471 O O . PRO A 1 821 ? -22.752 16.806 25.224 1.00 73.56 821 PRO A O 1
ATOM 6474 N N . GLN A 1 822 ? -23.567 17.163 23.162 1.00 76.25 822 GLN A N 1
ATOM 6475 C CA . GLN A 1 822 ? -22.975 15.958 22.565 1.00 76.25 822 GLN A CA 1
ATOM 6476 C C . GLN A 1 822 ? -21.447 16.045 22.482 1.00 76.25 822 GLN A C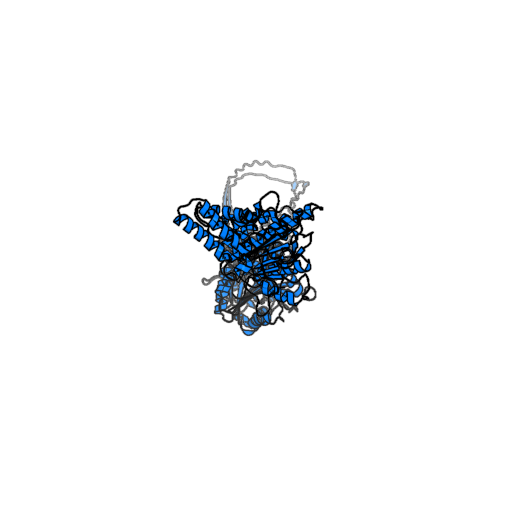 1
ATOM 6478 O O . GLN A 1 822 ? -20.765 15.065 22.777 1.00 76.25 822 GLN A O 1
ATOM 6483 N N . GLY A 1 823 ? -20.910 17.225 22.150 1.00 81.50 823 GLY A N 1
ATOM 6484 C CA . GLY A 1 823 ? -19.467 17.470 22.104 1.00 81.50 823 GLY A CA 1
ATOM 6485 C C . GLY A 1 823 ? -18.828 17.281 23.475 1.00 81.50 823 GLY A C 1
ATOM 6486 O O . GLY A 1 823 ? -17.856 16.546 23.605 1.00 81.50 823 GLY A O 1
ATOM 6487 N N . LYS A 1 824 ? -19.459 17.817 24.528 1.00 80.94 824 LYS A N 1
ATOM 6488 C CA . LYS A 1 824 ? -18.994 17.653 25.914 1.00 80.94 824 LYS A CA 1
ATOM 6489 C C . LYS A 1 824 ? -18.948 16.185 26.370 1.00 80.94 824 LYS A C 1
ATOM 6491 O O . LYS A 1 824 ? -18.070 15.809 27.144 1.00 80.94 824 LYS A O 1
ATOM 6496 N N . VAL A 1 825 ? -19.868 15.339 25.897 1.00 84.38 825 VAL A N 1
ATOM 6497 C CA . VAL A 1 825 ? -19.832 13.890 26.175 1.00 84.38 825 VAL A CA 1
ATOM 6498 C C . VAL A 1 825 ? -18.727 13.190 25.376 1.00 84.38 825 VAL A C 1
ATOM 6500 O O . VAL A 1 825 ? -18.026 12.348 25.936 1.00 84.38 825 VAL A O 1
ATOM 6503 N N . ALA A 1 826 ? -18.503 13.572 24.115 1.00 88.19 826 ALA A N 1
ATOM 6504 C CA . ALA A 1 826 ? -17.382 13.065 23.322 1.00 88.19 826 ALA A CA 1
ATOM 6505 C C . ALA A 1 826 ? -16.016 13.453 23.924 1.00 88.19 826 ALA A C 1
ATOM 6507 O O . ALA A 1 826 ? -15.122 12.612 24.001 1.00 88.19 826 ALA A O 1
ATOM 6508 N N . GLU A 1 827 ? -15.871 14.685 24.423 1.00 88.38 827 GLU A N 1
ATOM 6509 C CA . GLU A 1 827 ? -14.702 15.158 25.181 1.00 88.38 827 GLU A CA 1
ATOM 6510 C C . GLU A 1 827 ? -14.503 14.364 26.480 1.00 88.38 827 GLU A C 1
ATOM 6512 O O . GLU A 1 827 ? -13.400 13.889 26.751 1.00 88.38 827 GLU A O 1
ATOM 6517 N N . MET A 1 828 ? -15.570 14.155 27.264 1.00 88.75 828 MET A N 1
ATOM 6518 C CA . MET A 1 828 ? -15.525 13.340 28.485 1.00 88.75 828 MET A CA 1
ATOM 6519 C C . MET A 1 828 ? -14.998 11.927 28.193 1.00 88.75 828 MET A C 1
ATOM 6521 O O . MET A 1 828 ? -14.105 11.447 28.892 1.00 88.75 828 MET A O 1
ATOM 6525 N N . PHE A 1 829 ? -15.493 11.273 27.138 1.00 88.56 829 PHE A N 1
ATOM 6526 C CA . PHE A 1 829 ? -15.013 9.948 26.745 1.00 88.56 829 PHE A CA 1
ATOM 6527 C C . PHE A 1 829 ? -13.593 9.961 26.157 1.00 88.56 829 PHE A C 1
ATOM 6529 O O . PHE A 1 829 ? -12.822 9.041 26.429 1.00 88.56 829 PHE A O 1
ATOM 6536 N N . ALA A 1 830 ? -13.198 11.002 25.419 1.00 89.88 830 ALA A N 1
ATOM 6537 C CA . ALA A 1 830 ? -11.829 11.155 24.920 1.00 89.88 830 ALA A CA 1
ATOM 6538 C C . ALA A 1 830 ? -10.801 11.352 26.055 1.00 89.88 830 ALA A C 1
ATOM 6540 O O . ALA A 1 830 ? -9.685 10.829 25.968 1.00 89.88 830 ALA A O 1
ATOM 6541 N N . ASN A 1 831 ? -11.189 12.039 27.135 1.00 89.00 831 ASN A N 1
ATOM 6542 C CA . ASN A 1 831 ? -10.392 12.172 28.358 1.00 89.00 831 ASN A CA 1
ATOM 6543 C C . ASN A 1 831 ? -10.298 10.841 29.118 1.00 89.00 831 ASN A C 1
ATOM 6545 O O . ASN A 1 831 ? -9.198 10.423 29.481 1.00 89.00 831 ASN A O 1
ATOM 6549 N N . ILE A 1 832 ? -11.417 10.119 29.256 1.00 89.62 832 ILE A N 1
ATOM 6550 C CA . ILE A 1 832 ? -11.458 8.783 29.874 1.00 89.62 832 ILE A CA 1
ATOM 6551 C C . ILE A 1 832 ? -10.471 7.811 29.206 1.00 89.62 832 ILE A C 1
ATOM 6553 O O . ILE A 1 832 ? -9.807 7.060 29.917 1.00 89.62 832 ILE A O 1
ATOM 6557 N N . LEU A 1 833 ? -10.306 7.842 27.874 1.00 89.81 833 LEU A N 1
ATOM 6558 C CA . LEU A 1 833 ? -9.278 7.039 27.187 1.00 89.81 833 LEU A CA 1
ATOM 6559 C C . LEU A 1 833 ? -7.868 7.319 27.754 1.00 89.81 833 LEU A C 1
ATOM 6561 O O . LEU A 1 833 ? -7.151 6.400 28.146 1.00 89.81 833 LEU A O 1
ATOM 6565 N N . SER A 1 834 ? -7.488 8.593 27.889 1.00 85.69 834 SER A N 1
ATOM 6566 C CA . SER A 1 834 ? -6.156 8.981 28.387 1.00 85.69 834 SER A CA 1
ATOM 6567 C C . SER A 1 834 ? -5.845 8.494 29.807 1.00 85.69 834 SER A C 1
ATOM 6569 O O . SER A 1 834 ? -4.674 8.254 30.121 1.00 85.69 834 SER A O 1
ATOM 6571 N N . GLU A 1 835 ? -6.867 8.333 30.648 1.00 87.25 835 GLU A N 1
ATOM 6572 C CA . GLU A 1 835 ? -6.755 7.828 32.021 1.00 87.25 835 GLU A CA 1
ATOM 6573 C C . GLU A 1 835 ? -6.772 6.293 32.073 1.00 87.25 835 GLU A C 1
ATOM 6575 O O . GLU A 1 835 ? -5.857 5.666 32.611 1.00 87.25 835 GLU A O 1
ATOM 6580 N N . ILE A 1 836 ? -7.793 5.673 31.473 1.00 90.06 836 ILE A N 1
ATOM 6581 C CA . ILE A 1 836 ? -8.155 4.264 31.686 1.00 90.06 836 ILE A CA 1
ATOM 6582 C C . ILE A 1 836 ? -7.086 3.274 31.188 1.00 90.06 836 ILE A C 1
ATOM 6584 O O . ILE A 1 836 ? -6.999 2.148 31.684 1.00 90.06 836 ILE A O 1
ATOM 6588 N N . ARG A 1 837 ? -6.203 3.704 30.272 1.00 88.62 837 ARG A N 1
ATOM 6589 C CA . ARG A 1 837 ? -5.003 2.947 29.867 1.00 88.62 837 ARG A CA 1
ATOM 6590 C C . ARG A 1 837 ? -4.113 2.553 31.053 1.00 88.62 837 ARG A C 1
ATOM 6592 O O . ARG A 1 837 ? -3.542 1.468 31.032 1.00 88.62 837 ARG A O 1
ATOM 6599 N N . ALA A 1 838 ? -4.038 3.378 32.105 1.00 86.50 838 ALA A N 1
ATOM 6600 C CA . ALA A 1 838 ? -3.256 3.086 33.313 1.00 86.50 838 ALA A CA 1
ATOM 6601 C C . ALA A 1 838 ? -3.820 1.901 34.123 1.00 86.50 838 ALA A C 1
ATOM 6603 O O . ALA A 1 838 ? -3.093 1.259 34.879 1.00 86.50 838 ALA A O 1
ATOM 6604 N N . TYR A 1 839 ? -5.100 1.570 33.927 1.00 88.88 839 TYR A N 1
ATOM 6605 C CA . TYR A 1 839 ? -5.765 0.422 34.546 1.00 88.88 839 TYR A CA 1
ATOM 6606 C C . TYR A 1 839 ? -5.643 -0.862 33.695 1.00 88.88 839 TYR A C 1
ATOM 6608 O O . TYR A 1 839 ? -6.275 -1.876 33.996 1.00 88.88 839 TYR A O 1
ATOM 6616 N N . GLY A 1 840 ? -4.835 -0.840 32.625 1.00 89.00 840 GLY A N 1
ATOM 6617 C CA . GLY A 1 840 ? -4.639 -1.969 31.709 1.00 89.00 840 GLY A CA 1
ATOM 6618 C C . GLY A 1 840 ? -5.804 -2.199 30.738 1.00 89.00 840 GLY A C 1
ATOM 6619 O O . GLY A 1 840 ? -5.952 -3.302 30.207 1.00 89.00 840 GLY A O 1
ATOM 6620 N N . GLN A 1 841 ? -6.650 -1.189 30.516 1.00 94.00 841 GLN A N 1
ATOM 6621 C CA . GLN A 1 841 ? -7.817 -1.267 29.638 1.00 94.00 841 GLN A CA 1
ATOM 6622 C C . GLN A 1 841 ? -7.497 -0.743 28.230 1.00 94.00 841 GLN A C 1
ATOM 6624 O O . GLN A 1 841 ? -7.363 0.461 28.016 1.00 94.00 841 GLN A O 1
ATOM 6629 N N . GLY A 1 842 ? -7.448 -1.640 27.247 1.00 95.25 842 GLY A N 1
ATOM 6630 C CA . GLY A 1 842 ? -7.316 -1.278 25.835 1.00 95.25 842 GLY A CA 1
ATOM 6631 C C . GLY A 1 842 ? -8.668 -1.020 25.159 1.00 95.25 842 GLY A C 1
ATOM 6632 O O . GLY A 1 842 ? -9.684 -1.601 25.538 1.00 95.25 842 GLY A O 1
ATOM 6633 N N . PHE A 1 843 ? -8.685 -0.182 24.122 1.00 96.50 843 PHE A N 1
ATOM 6634 C CA . PHE A 1 843 ? -9.871 0.057 23.288 1.00 96.50 843 PHE A CA 1
ATOM 6635 C C . PHE A 1 843 ? -9.530 -0.138 21.815 1.00 96.50 843 PHE A C 1
ATOM 6637 O O . PHE A 1 843 ? -8.525 0.393 21.356 1.00 96.50 843 PHE A O 1
ATOM 6644 N N . LEU A 1 844 ? -10.375 -0.851 21.073 1.00 97.12 844 LEU A N 1
ATOM 6645 C CA . LEU A 1 844 ? -10.406 -0.828 19.611 1.00 97.12 844 LEU A CA 1
ATOM 6646 C C . LEU A 1 844 ? -11.613 0.009 19.202 1.00 97.12 844 LEU A C 1
ATOM 6648 O O . LEU A 1 844 ? -12.751 -0.458 19.254 1.00 97.12 844 LEU A O 1
ATOM 6652 N N . LEU A 1 845 ? -11.353 1.251 18.814 1.00 97.25 845 LEU A N 1
ATOM 6653 C CA . LEU A 1 845 ? -12.354 2.120 18.212 1.00 97.25 845 LEU A CA 1
ATOM 6654 C C . LEU A 1 845 ? -12.458 1.732 16.737 1.00 97.25 845 LEU A C 1
ATOM 6656 O O . LEU A 1 845 ? -11.470 1.836 16.008 1.00 97.25 845 LEU A O 1
ATOM 6660 N N . VAL A 1 846 ? -13.621 1.248 16.305 1.00 97.25 846 VAL A N 1
ATOM 6661 C CA . VAL A 1 846 ? -13.846 0.808 14.926 1.00 97.25 846 VAL A CA 1
ATOM 6662 C C . VAL A 1 846 ? -14.830 1.755 14.256 1.00 97.25 846 VAL A C 1
ATOM 6664 O O . VAL A 1 846 ? -15.963 1.917 14.709 1.00 97.25 846 VAL A O 1
ATOM 6667 N N . ASP A 1 847 ? -14.405 2.386 13.162 1.00 95.81 847 ASP A N 1
ATOM 6668 C CA . ASP A 1 847 ? -15.257 3.302 12.405 1.00 95.81 847 ASP A CA 1
ATOM 6669 C C . ASP A 1 847 ? -15.050 3.187 10.888 1.00 95.81 847 ASP A C 1
ATOM 6671 O O . ASP A 1 847 ? -14.103 2.568 10.407 1.00 95.81 847 ASP A O 1
ATOM 6675 N N . GLN A 1 848 ? -15.979 3.739 10.112 1.00 94.75 848 GLN A N 1
ATOM 6676 C CA . GLN A 1 848 ? -15.888 3.800 8.653 1.00 94.75 848 GLN A CA 1
ATOM 6677 C C . GLN A 1 848 ? -15.366 5.152 8.161 1.00 94.75 848 GLN A C 1
ATOM 6679 O O . GLN A 1 848 ? -14.740 5.188 7.105 1.00 94.75 848 GLN A O 1
ATOM 6684 N N . ILE A 1 849 ? -15.633 6.229 8.910 1.00 94.00 849 ILE A N 1
ATOM 6685 C CA . ILE A 1 849 ? -15.360 7.618 8.516 1.00 94.00 849 ILE A CA 1
ATOM 6686 C C . ILE A 1 849 ? -14.557 8.272 9.653 1.00 94.00 849 ILE A C 1
ATOM 6688 O O . ILE A 1 849 ? -15.153 8.839 10.574 1.00 94.00 849 ILE A O 1
ATOM 6692 N N . PRO A 1 850 ? -13.214 8.159 9.663 1.00 93.25 850 PRO A N 1
ATOM 6693 C CA . PRO A 1 850 ? -12.387 8.663 10.759 1.00 93.25 850 PRO A CA 1
ATOM 6694 C C . PRO A 1 850 ? -12.542 10.176 10.972 1.00 93.25 850 PRO A C 1
ATOM 6696 O O . PRO A 1 850 ? -12.430 10.626 12.109 1.00 93.25 850 PRO A O 1
ATOM 6699 N N . ALA A 1 851 ? -12.892 10.951 9.936 1.00 92.75 851 ALA A N 1
ATOM 6700 C CA . ALA A 1 851 ? -13.154 12.388 10.063 1.00 92.75 851 ALA A CA 1
ATOM 6701 C C . ALA A 1 851 ? -14.361 12.739 10.970 1.00 92.75 851 ALA A C 1
ATOM 6703 O O . ALA A 1 851 ? -14.460 13.869 11.454 1.00 92.75 851 ALA A O 1
ATOM 6704 N N . ARG A 1 852 ? -15.268 11.783 11.244 1.00 92.44 852 ARG A N 1
ATOM 6705 C CA . ARG A 1 852 ? -16.383 11.957 12.198 1.00 92.44 852 ARG A CA 1
ATOM 6706 C C . ARG A 1 852 ? -15.975 11.817 13.661 1.00 92.44 852 ARG A C 1
ATOM 6708 O O . ARG A 1 852 ? -16.772 12.180 14.524 1.00 92.44 852 ARG A O 1
ATOM 6715 N N . LEU A 1 853 ? -14.794 11.276 13.954 1.00 93.50 853 LEU A N 1
ATOM 6716 C CA . LEU A 1 853 ? -14.316 11.120 15.325 1.00 93.50 853 LEU A CA 1
ATOM 6717 C C . LEU A 1 853 ? -13.759 12.446 15.847 1.00 93.50 853 LEU A C 1
ATOM 6719 O O . LEU A 1 853 ? -13.076 13.173 15.124 1.00 93.50 853 LEU A O 1
ATOM 6723 N N . ILE A 1 854 ? -14.028 12.758 17.116 1.00 92.50 854 ILE A N 1
ATOM 6724 C CA . ILE A 1 854 ? -13.415 13.902 17.798 1.00 92.50 854 ILE A CA 1
ATOM 6725 C C . ILE A 1 854 ? -11.876 13.789 17.708 1.00 92.50 854 ILE A C 1
ATOM 6727 O O . ILE A 1 854 ? -11.337 12.705 17.963 1.00 92.50 854 ILE A O 1
ATOM 6731 N N . PRO A 1 855 ? -11.139 14.866 17.355 1.00 91.25 855 PRO A N 1
ATOM 6732 C CA . PRO A 1 855 ? -9.697 14.783 17.104 1.00 91.25 855 PRO A CA 1
ATOM 6733 C C . PRO A 1 855 ? -8.889 14.163 18.246 1.00 91.25 855 PRO A C 1
ATOM 6735 O O . PRO A 1 855 ? -7.897 13.481 17.998 1.00 91.25 855 PRO A O 1
ATOM 6738 N N . ASP A 1 856 ? -9.315 14.361 19.491 1.00 91.38 856 ASP A N 1
ATOM 6739 C CA . ASP A 1 856 ? -8.597 13.851 20.657 1.00 91.38 856 ASP A CA 1
ATOM 6740 C C . ASP A 1 856 ? -8.760 12.337 20.835 1.00 91.38 856 ASP A C 1
ATOM 6742 O O . ASP A 1 856 ? -7.818 11.683 21.268 1.00 91.38 856 ASP A O 1
ATOM 6746 N N . ALA A 1 857 ? -9.865 11.733 20.381 1.00 92.38 857 ALA A N 1
ATOM 6747 C CA . ALA A 1 857 ? -9.973 10.274 20.314 1.00 92.38 857 ALA A CA 1
ATOM 6748 C C . ALA A 1 857 ? -8.964 9.685 19.314 1.00 92.38 857 ALA A C 1
ATOM 6750 O O . ALA A 1 857 ? -8.285 8.706 19.621 1.00 92.38 857 ALA A O 1
ATOM 6751 N N . VAL A 1 858 ? -8.809 10.317 18.145 1.00 92.94 858 VAL A N 1
ATOM 6752 C CA . VAL A 1 858 ? -7.846 9.891 17.114 1.00 92.94 858 VAL A CA 1
ATOM 6753 C C . VAL A 1 858 ? -6.404 10.023 17.625 1.00 92.94 858 VAL A C 1
ATOM 6755 O O . VAL A 1 858 ? -5.617 9.084 17.491 1.00 92.94 858 VAL A O 1
ATOM 6758 N N . LYS A 1 859 ? -6.063 11.142 18.282 1.00 89.69 859 LYS A N 1
ATOM 6759 C CA . LYS A 1 859 ? -4.738 11.361 18.897 1.00 89.69 859 LYS A CA 1
ATOM 6760 C C . LYS A 1 859 ? -4.447 10.395 20.051 1.00 89.69 859 LYS A C 1
ATOM 6762 O O . LYS A 1 859 ? -3.331 9.888 20.135 1.00 89.69 859 LYS A O 1
ATOM 6767 N N . ASN A 1 860 ? -5.429 10.137 20.920 1.00 90.06 860 ASN A N 1
ATOM 6768 C CA . ASN A 1 860 ? -5.257 9.308 22.118 1.00 90.06 860 ASN A CA 1
ATOM 6769 C C . ASN A 1 860 ? -5.190 7.805 21.803 1.00 90.06 860 ASN A C 1
ATOM 6771 O O . ASN A 1 860 ? -4.696 7.040 22.629 1.00 90.06 860 ASN A O 1
ATOM 6775 N N . THR A 1 861 ? -5.620 7.361 20.613 1.00 93.31 861 THR A N 1
ATOM 6776 C CA . THR A 1 861 ? -5.291 6.009 20.134 1.00 93.31 861 THR A CA 1
ATOM 6777 C C . THR A 1 861 ? -3.827 5.914 19.716 1.00 93.31 861 THR A C 1
ATOM 6779 O O . THR A 1 861 ? -3.382 6.629 18.821 1.00 93.31 861 THR A O 1
ATOM 6782 N N . ASN A 1 862 ? -3.067 5.006 20.327 1.00 92.31 862 ASN A N 1
ATOM 6783 C CA . ASN A 1 862 ? -1.671 4.752 19.971 1.00 92.31 862 ASN A CA 1
ATOM 6784 C C . ASN A 1 862 ? -1.543 4.164 18.559 1.00 92.31 862 ASN A C 1
ATOM 6786 O O . ASN A 1 862 ? -0.934 4.769 17.675 1.00 92.31 862 ASN A O 1
ATOM 6790 N N . LEU A 1 863 ? -2.157 2.998 18.357 1.00 93.94 863 LEU A N 1
ATOM 6791 C CA . LEU A 1 863 ? -2.059 2.214 17.132 1.00 93.94 863 LEU A CA 1
ATOM 6792 C C . LEU A 1 863 ? -3.151 2.616 16.132 1.00 93.94 863 LEU A C 1
ATOM 6794 O O . LEU A 1 863 ? -4.322 2.719 16.487 1.00 93.94 863 LEU A O 1
ATOM 6798 N N . LYS A 1 864 ? -2.790 2.803 14.866 1.00 96.56 864 LYS A N 1
ATOM 6799 C CA . LYS A 1 864 ? -3.718 3.087 13.767 1.00 96.56 864 LYS A CA 1
ATOM 6800 C C . LYS A 1 864 ? -3.644 1.939 12.766 1.00 96.56 864 LYS A C 1
ATOM 6802 O O . LYS A 1 864 ? -2.557 1.604 12.304 1.00 96.56 864 LYS A O 1
ATOM 6807 N N . ILE A 1 865 ? -4.789 1.347 12.429 1.00 97.38 865 ILE A N 1
ATOM 6808 C CA . ILE A 1 865 ? -4.934 0.306 11.404 1.00 97.38 865 ILE A CA 1
ATOM 6809 C C . ILE A 1 865 ? -5.916 0.816 10.346 1.00 97.38 865 ILE A C 1
ATOM 6811 O O . ILE A 1 865 ? -7.134 0.811 10.538 1.00 97.38 865 ILE A O 1
ATOM 6815 N N . VAL A 1 866 ? -5.373 1.259 9.217 1.00 98.00 866 VAL A N 1
ATOM 6816 C CA . VAL A 1 866 ? -6.117 1.871 8.114 1.00 98.00 866 VAL A CA 1
ATOM 6817 C C . VAL A 1 866 ? -6.267 0.866 6.982 1.00 98.00 866 VAL A C 1
ATOM 6819 O O . VAL A 1 866 ? -5.339 0.625 6.211 1.00 98.00 866 VAL A O 1
ATOM 6822 N N . HIS A 1 867 ? -7.456 0.280 6.870 1.00 98.00 867 HIS A N 1
ATOM 6823 C CA . HIS A 1 867 ? -7.897 -0.409 5.658 1.00 98.00 867 HIS A CA 1
ATOM 6824 C C . HIS A 1 867 ? -8.296 0.618 4.583 1.00 98.00 867 HIS A C 1
ATOM 6826 O O . HIS A 1 867 ? -8.170 1.828 4.761 1.00 98.00 867 HIS A O 1
ATOM 6832 N N . ARG A 1 868 ? -8.790 0.145 3.434 1.00 97.00 868 ARG A N 1
ATOM 6833 C CA . ARG A 1 868 ? -9.138 0.992 2.283 1.00 97.00 868 ARG A CA 1
ATOM 6834 C C . ARG A 1 868 ? -10.062 2.173 2.645 1.00 97.00 868 ARG A C 1
ATOM 6836 O O . ARG A 1 868 ? -11.187 1.949 3.090 1.00 97.00 868 ARG A O 1
ATOM 6843 N N . LEU A 1 869 ? -9.628 3.403 2.346 1.00 96.69 869 LEU A N 1
ATOM 6844 C CA . LEU A 1 869 ? -10.415 4.648 2.443 1.00 96.69 869 LEU A CA 1
ATOM 6845 C C . LEU A 1 869 ? -10.480 5.363 1.082 1.00 96.69 869 LEU A C 1
ATOM 6847 O O . LEU A 1 869 ? -9.470 5.517 0.387 1.00 96.69 869 LEU A O 1
ATOM 6851 N N . VAL A 1 870 ? -11.682 5.796 0.689 1.00 93.38 870 VAL A N 1
ATOM 6852 C CA . VAL A 1 870 ? -11.964 6.343 -0.655 1.00 93.38 870 VAL A CA 1
ATOM 6853 C C . VAL A 1 870 ? -12.142 7.863 -0.652 1.00 93.38 870 VAL A C 1
ATOM 6855 O O . VAL A 1 870 ? -11.695 8.509 -1.603 1.00 93.38 870 VAL A O 1
ATOM 6858 N N . ALA A 1 871 ? -12.727 8.436 0.400 1.00 94.44 871 ALA A N 1
ATOM 6859 C CA . ALA A 1 871 ? -12.839 9.882 0.553 1.00 94.44 871 ALA A CA 1
ATOM 6860 C C . ALA A 1 871 ? -11.454 10.522 0.797 1.00 94.44 871 ALA A C 1
ATOM 6862 O O . ALA A 1 871 ? -10.509 9.836 1.199 1.00 94.44 871 ALA A O 1
ATOM 6863 N N . ALA A 1 872 ? -11.296 11.797 0.434 1.00 93.25 872 ALA A N 1
ATOM 6864 C CA . ALA A 1 872 ? -10.004 12.485 0.505 1.00 93.25 872 ALA A CA 1
ATOM 6865 C C . ALA A 1 872 ? -9.713 12.970 1.929 1.00 93.25 872 ALA A C 1
ATOM 6867 O O . ALA A 1 872 ? -8.697 12.590 2.493 1.00 93.25 872 ALA A O 1
ATOM 6868 N N . ASP A 1 873 ? -10.671 13.666 2.533 1.00 93.38 873 ASP A N 1
ATOM 6869 C CA . ASP A 1 873 ? -10.712 14.061 3.942 1.00 93.38 873 ASP A CA 1
ATOM 6870 C C . ASP A 1 873 ? -10.401 12.907 4.911 1.00 93.38 873 ASP A C 1
ATOM 6872 O O . ASP A 1 873 ? -9.549 13.056 5.786 1.00 93.38 873 ASP A O 1
ATOM 6876 N N . ASP A 1 874 ? -11.007 11.732 4.718 1.00 94.56 874 ASP A N 1
ATOM 6877 C CA . ASP A 1 874 ? -10.712 10.547 5.537 1.00 94.56 874 ASP A CA 1
ATOM 6878 C C . ASP A 1 874 ? -9.260 10.058 5.384 1.00 94.56 874 ASP A C 1
ATOM 6880 O O . ASP A 1 874 ? -8.633 9.633 6.359 1.00 94.56 874 ASP A O 1
ATOM 6884 N N . ARG A 1 875 ? -8.705 10.100 4.161 1.00 94.75 875 ARG A N 1
ATOM 6885 C CA . ARG A 1 875 ? -7.296 9.746 3.921 1.00 94.75 875 ARG A CA 1
ATOM 6886 C C . ARG A 1 875 ? -6.354 10.785 4.505 1.00 94.75 875 ARG A C 1
ATOM 6888 O O . ARG A 1 875 ? -5.354 10.396 5.095 1.00 94.75 875 ARG A O 1
ATOM 6895 N N . ASP A 1 876 ? -6.666 12.065 4.355 1.00 94.06 876 ASP A N 1
ATOM 6896 C CA . ASP A 1 876 ? -5.822 13.175 4.784 1.00 94.06 876 ASP A CA 1
ATOM 6897 C C . ASP A 1 876 ? -5.772 13.250 6.319 1.00 94.06 876 ASP A C 1
ATOM 6899 O O . ASP A 1 876 ? -4.691 13.393 6.893 1.00 94.06 876 ASP A O 1
ATOM 6903 N N . ALA A 1 877 ? -6.904 13.019 6.998 1.00 92.38 877 ALA A N 1
ATOM 6904 C CA . ALA A 1 877 ? -6.973 12.898 8.455 1.00 92.38 877 ALA A CA 1
ATOM 6905 C C . ALA A 1 877 ? -6.081 11.761 8.991 1.00 92.38 877 ALA A C 1
ATOM 6907 O O . ALA A 1 877 ? -5.306 11.963 9.930 1.00 92.38 877 ALA A O 1
ATOM 6908 N N . MET A 1 878 ? -6.136 10.574 8.373 1.00 95.12 878 MET A N 1
ATOM 6909 C CA . MET A 1 878 ? -5.274 9.454 8.770 1.00 95.12 878 MET A CA 1
ATOM 6910 C C . MET A 1 878 ? -3.808 9.666 8.366 1.00 95.12 878 MET A C 1
ATOM 6912 O O . MET A 1 878 ? -2.915 9.353 9.150 1.00 95.12 878 MET A O 1
ATOM 6916 N N . SER A 1 879 ? -3.551 10.248 7.191 1.00 93.75 879 SER A N 1
ATOM 6917 C CA . SER A 1 879 ? -2.214 10.601 6.696 1.00 93.75 879 SER A CA 1
ATOM 6918 C C . SER A 1 879 ? -1.494 11.549 7.647 1.00 93.75 879 SER A C 1
ATOM 6920 O O . SER A 1 879 ? -0.335 11.310 7.977 1.00 93.75 879 SER A O 1
ATOM 6922 N N . ALA A 1 880 ? -2.180 12.595 8.116 1.00 91.62 880 ALA A N 1
ATOM 6923 C CA . ALA A 1 880 ? -1.635 13.552 9.072 1.00 91.62 880 ALA A CA 1
ATOM 6924 C C . ALA A 1 880 ? -1.364 12.915 10.446 1.00 91.62 880 ALA A C 1
ATOM 6926 O O . ALA A 1 880 ? -0.386 13.261 11.100 1.00 91.62 880 ALA A O 1
ATOM 6927 N N . CYS A 1 881 ? -2.198 11.963 10.879 1.00 90.06 881 CYS A N 1
ATOM 6928 C CA . CYS A 1 881 ? -2.035 11.278 12.166 1.00 90.06 881 CYS A CA 1
ATOM 6929 C C . CYS A 1 881 ? -0.946 10.182 12.158 1.00 90.06 881 CYS A C 1
ATOM 6931 O O . CYS A 1 881 ? -0.415 9.833 13.211 1.00 90.06 881 CYS A O 1
ATOM 6933 N N . MET A 1 882 ? -0.622 9.633 10.984 1.00 93.25 882 MET A N 1
ATOM 6934 C CA . MET A 1 882 ? 0.366 8.559 10.790 1.00 93.25 882 MET A CA 1
ATOM 6935 C C . MET A 1 882 ? 1.656 9.037 10.095 1.00 93.25 882 MET A C 1
ATOM 6937 O O . MET A 1 882 ? 2.501 8.212 9.758 1.00 93.25 882 MET A O 1
ATOM 6941 N N . THR A 1 883 ? 1.800 10.346 9.856 1.00 90.88 883 THR A N 1
ATOM 6942 C CA . THR A 1 883 ? 2.949 10.976 9.171 1.00 90.88 883 THR A CA 1
ATOM 6943 C C . THR A 1 883 ? 3.272 10.322 7.817 1.00 90.88 883 THR A C 1
ATOM 6945 O O . THR A 1 883 ? 4.429 10.070 7.484 1.00 90.88 883 THR A O 1
ATOM 6948 N N . LEU A 1 884 ? 2.238 10.011 7.028 1.00 93.75 884 LEU A N 1
ATOM 6949 C CA . LEU A 1 884 ? 2.410 9.343 5.734 1.00 93.75 884 LEU A CA 1
ATOM 6950 C C . LEU A 1 884 ? 2.890 10.312 4.648 1.00 93.75 884 LEU A C 1
ATOM 6952 O O . LEU A 1 884 ? 2.468 11.470 4.599 1.00 93.75 884 LEU A O 1
ATOM 6956 N N . THR A 1 885 ? 3.726 9.820 3.731 1.00 91.44 885 THR A N 1
ATOM 6957 C CA . THR A 1 885 ? 4.103 10.576 2.525 1.00 91.44 885 THR A CA 1
ATOM 6958 C C . THR A 1 885 ? 2.945 10.621 1.513 1.00 91.44 885 THR A C 1
ATOM 6960 O O . THR A 1 885 ? 2.079 9.740 1.535 1.00 91.44 885 THR A O 1
ATOM 6963 N N . PRO A 1 886 ? 2.921 11.579 0.563 1.00 88.44 886 PRO A N 1
ATOM 6964 C CA . PRO A 1 886 ? 1.900 11.624 -0.489 1.00 88.44 886 PRO A CA 1
ATOM 6965 C C . PRO A 1 886 ? 1.787 10.312 -1.286 1.00 88.44 886 PRO A C 1
ATOM 6967 O O . PRO A 1 886 ? 0.687 9.884 -1.645 1.00 88.44 886 PRO A O 1
ATOM 6970 N N . GLU A 1 887 ? 2.916 9.635 -1.517 1.00 85.69 887 GLU A N 1
ATOM 6971 C CA . GLU A 1 887 ? 2.976 8.333 -2.180 1.00 85.69 887 GLU A CA 1
ATOM 6972 C C . GLU A 1 887 ? 2.274 7.255 -1.347 1.00 85.69 887 GLU A C 1
ATOM 6974 O O . GLU A 1 887 ? 1.441 6.518 -1.876 1.00 85.69 887 GLU A O 1
ATOM 6979 N N . GLN A 1 888 ? 2.571 7.178 -0.044 1.00 91.12 888 GLN A N 1
ATOM 6980 C CA . GLN A 1 888 ? 1.948 6.228 0.884 1.00 91.12 888 GLN A CA 1
ATOM 6981 C C . GLN A 1 888 ? 0.436 6.474 1.006 1.00 91.12 888 GLN A C 1
ATOM 6983 O O . GLN A 1 888 ? -0.358 5.531 0.948 1.00 91.12 888 GLN A O 1
ATOM 6988 N N . THR A 1 889 ? 0.015 7.737 1.085 1.00 93.12 889 THR A N 1
ATOM 6989 C CA . THR A 1 889 ? -1.398 8.138 1.171 1.00 93.12 889 THR A CA 1
ATOM 6990 C C . THR A 1 889 ? -2.184 7.750 -0.081 1.00 93.12 889 THR A C 1
ATOM 6992 O O . THR A 1 889 ? -3.324 7.284 0.017 1.00 93.12 889 THR A O 1
ATOM 6995 N N . ALA A 1 890 ? -1.568 7.821 -1.267 1.00 88.56 890 ALA A N 1
ATOM 6996 C CA . ALA A 1 890 ? -2.184 7.351 -2.508 1.00 88.56 890 ALA A CA 1
ATOM 6997 C C . ALA A 1 890 ? -2.505 5.838 -2.488 1.00 88.56 890 ALA A C 1
ATOM 6999 O O . ALA A 1 890 ? -3.517 5.419 -3.069 1.00 88.56 890 ALA A O 1
ATOM 7000 N N . ILE A 1 891 ? -1.706 5.019 -1.785 1.00 91.00 891 ILE A N 1
ATOM 7001 C CA . ILE A 1 891 ? -1.919 3.564 -1.658 1.00 91.00 891 ILE A CA 1
ATOM 7002 C C . ILE A 1 891 ? -3.192 3.231 -0.870 1.00 91.00 891 ILE A C 1
ATOM 7004 O O . ILE A 1 891 ? -3.870 2.266 -1.227 1.00 91.00 891 ILE A O 1
ATOM 7008 N N . ILE A 1 892 ? -3.589 4.040 0.123 1.00 94.50 892 ILE A N 1
ATOM 7009 C CA . ILE A 1 892 ? -4.776 3.782 0.968 1.00 94.50 892 ILE A CA 1
ATOM 7010 C C . ILE A 1 892 ? -6.041 3.553 0.119 1.00 94.50 892 ILE A C 1
ATOM 7012 O O . ILE A 1 892 ? -6.840 2.658 0.396 1.00 94.50 892 ILE A O 1
ATOM 7016 N N . SER A 1 893 ? -6.199 4.310 -0.970 1.00 92.12 893 SER A N 1
ATOM 7017 C CA . SER A 1 893 ? -7.340 4.195 -1.895 1.00 92.12 893 SER A CA 1
ATOM 7018 C C . SER A 1 893 ? -7.376 2.887 -2.708 1.00 92.12 893 SER A C 1
ATOM 7020 O O . SER A 1 893 ? -8.427 2.508 -3.243 1.00 92.12 893 SER A O 1
ATOM 7022 N N . ARG A 1 894 ? -6.238 2.183 -2.789 1.00 89.44 894 ARG A N 1
ATOM 7023 C CA . ARG A 1 894 ? -5.982 0.996 -3.625 1.00 89.44 894 ARG A CA 1
ATOM 7024 C C . ARG A 1 894 ? -5.766 -0.294 -2.827 1.00 89.44 894 ARG A C 1
ATOM 7026 O O . ARG A 1 894 ? -5.629 -1.350 -3.442 1.00 89.44 894 ARG A O 1
ATOM 7033 N N . LEU A 1 895 ? -5.767 -0.227 -1.492 1.00 92.75 895 LEU A N 1
ATOM 7034 C CA . LEU A 1 895 ? -5.700 -1.397 -0.612 1.00 92.75 895 LEU A CA 1
ATOM 7035 C C . LEU A 1 895 ? -6.764 -2.438 -0.996 1.00 92.75 895 LEU A C 1
ATOM 7037 O O . LEU A 1 895 ? -7.950 -2.121 -1.116 1.00 92.75 895 LEU A O 1
ATOM 7041 N N . ARG A 1 896 ? -6.341 -3.692 -1.185 1.00 92.31 896 ARG A N 1
ATOM 7042 C CA . ARG A 1 896 ? -7.247 -4.833 -1.391 1.00 92.31 896 ARG A CA 1
ATOM 7043 C C . ARG A 1 896 ? -7.859 -5.265 -0.055 1.00 92.31 896 ARG A C 1
ATOM 7045 O O . ARG A 1 896 ? -7.345 -4.925 1.006 1.00 92.31 896 ARG A O 1
ATOM 7052 N N . ALA A 1 897 ? -8.925 -6.065 -0.097 1.00 93.69 897 ALA A N 1
ATOM 7053 C CA . ALA A 1 897 ? -9.549 -6.590 1.117 1.00 93.69 897 ALA A CA 1
ATOM 7054 C C . ALA A 1 897 ? -8.534 -7.342 2.011 1.00 93.69 897 ALA A C 1
ATOM 7056 O O . ALA A 1 897 ? -7.745 -8.178 1.545 1.00 93.69 897 ALA A O 1
ATOM 7057 N N . GLY A 1 898 ? -8.524 -7.008 3.302 1.00 93.44 898 GLY A N 1
ATOM 7058 C CA . GLY A 1 898 ? -7.562 -7.511 4.284 1.00 93.44 898 GLY A CA 1
ATOM 7059 C C . GLY A 1 898 ? -6.127 -6.999 4.100 1.00 93.44 898 GLY A C 1
ATOM 7060 O O . GLY A 1 898 ? -5.207 -7.620 4.625 1.00 93.44 898 GLY A O 1
ATOM 7061 N N . GLN A 1 899 ? -5.900 -5.927 3.335 1.00 95.88 899 GLN A N 1
ATOM 7062 C CA . GLN A 1 899 ? -4.657 -5.150 3.377 1.00 95.88 899 GLN A CA 1
ATOM 7063 C C . GLN A 1 899 ? -4.897 -3.858 4.164 1.00 95.88 899 GLN A C 1
ATOM 7065 O O . GLN A 1 899 ? -5.879 -3.160 3.912 1.00 95.88 899 GLN A O 1
ATOM 7070 N N . ALA A 1 900 ? -3.979 -3.518 5.066 1.00 97.12 900 ALA A N 1
ATOM 7071 C CA . ALA A 1 900 ? -4.036 -2.298 5.863 1.00 97.12 900 ALA A CA 1
ATOM 7072 C C . ALA A 1 900 ? -2.663 -1.619 5.950 1.00 97.12 900 ALA A C 1
ATOM 7074 O O . ALA A 1 900 ? -1.633 -2.293 5.890 1.00 97.12 900 ALA A O 1
ATOM 7075 N N . ILE A 1 901 ? -2.652 -0.297 6.117 1.00 97.06 901 ILE A N 1
ATOM 7076 C CA . ILE A 1 901 ? -1.482 0.443 6.602 1.00 97.06 901 ILE A CA 1
ATOM 7077 C C . ILE A 1 901 ? -1.571 0.503 8.127 1.00 97.06 901 ILE A C 1
ATOM 7079 O O . ILE A 1 901 ? -2.638 0.785 8.675 1.00 97.06 901 ILE A O 1
ATOM 7083 N N . VAL A 1 902 ? -0.469 0.211 8.810 1.00 95.75 902 VAL A N 1
ATOM 7084 C CA . VAL A 1 902 ? -0.395 0.108 10.270 1.00 95.75 902 VAL A CA 1
ATOM 7085 C C . VAL A 1 902 ? 0.714 1.013 10.795 1.00 95.75 902 VAL A C 1
ATOM 7087 O O . VAL A 1 902 ? 1.796 1.047 10.216 1.00 95.75 902 VAL A O 1
ATOM 7090 N N . CYS A 1 903 ? 0.440 1.763 11.862 1.00 94.44 903 CYS A N 1
ATOM 7091 C CA . CYS A 1 903 ? 1.428 2.609 12.535 1.00 94.44 903 CYS A CA 1
ATOM 7092 C C . CYS A 1 903 ? 1.068 2.782 14.018 1.00 94.44 903 CYS A C 1
ATOM 7094 O O . CYS A 1 903 ? -0.061 3.164 14.333 1.00 94.44 903 CYS A O 1
ATOM 7096 N N . GLY A 1 904 ? 2.013 2.541 14.923 1.00 89.50 904 GLY A N 1
ATOM 7097 C CA . GLY A 1 904 ? 1.935 2.865 16.352 1.00 89.50 904 GLY A CA 1
ATOM 7098 C C . GLY A 1 904 ? 3.228 3.508 16.864 1.00 89.50 904 GLY A C 1
ATOM 7099 O O . GLY A 1 904 ? 4.189 3.640 16.118 1.00 89.50 904 GLY A O 1
ATOM 7100 N N . GLU A 1 905 ? 3.275 3.886 18.145 1.00 84.62 905 GLU A N 1
ATOM 7101 C CA . GLU A 1 905 ? 4.415 4.587 18.784 1.00 84.62 905 GLU A CA 1
ATOM 7102 C C . GLU A 1 905 ? 5.788 3.900 18.661 1.00 84.62 905 GLU A C 1
ATOM 7104 O O . GLU A 1 905 ? 6.809 4.540 18.890 1.00 84.62 905 GLU A O 1
ATOM 7109 N N . LEU A 1 906 ? 5.810 2.589 18.399 1.00 84.12 906 LEU A N 1
ATOM 7110 C CA . LEU A 1 906 ? 7.038 1.803 18.287 1.00 84.12 906 LEU A CA 1
ATOM 7111 C C . LEU A 1 906 ? 7.553 1.740 16.840 1.00 84.12 906 LEU A C 1
ATOM 7113 O O . LEU A 1 906 ? 8.683 1.312 16.634 1.00 84.12 906 LEU A O 1
ATOM 7117 N N . ASP A 1 907 ? 6.738 2.102 15.847 1.00 87.94 907 ASP A N 1
ATOM 7118 C CA . ASP A 1 907 ? 7.121 2.045 14.437 1.00 87.94 907 ASP A CA 1
ATOM 7119 C C . ASP A 1 907 ? 7.887 3.316 14.036 1.00 87.94 907 ASP A C 1
ATOM 7121 O O . ASP A 1 907 ? 7.338 4.415 14.098 1.00 87.94 907 ASP A O 1
ATOM 7125 N N . ASP A 1 908 ? 9.116 3.171 13.530 1.00 86.06 908 ASP A N 1
ATOM 7126 C CA . ASP A 1 908 ? 9.872 4.293 12.939 1.00 86.06 908 ASP A CA 1
ATOM 7127 C C . ASP A 1 908 ? 9.194 4.852 11.668 1.00 86.06 908 ASP A C 1
ATOM 7129 O O . ASP A 1 908 ? 9.391 6.006 11.288 1.00 86.06 908 ASP A O 1
ATOM 7133 N N . MET A 1 909 ? 8.411 4.015 10.980 1.00 90.25 909 MET A N 1
ATOM 7134 C CA . MET A 1 909 ? 7.626 4.350 9.791 1.00 90.25 909 MET A CA 1
ATOM 7135 C C . MET A 1 909 ? 6.469 3.355 9.643 1.00 90.25 909 MET A C 1
ATOM 7137 O O . MET A 1 909 ? 6.625 2.168 9.931 1.00 90.25 909 MET A O 1
ATOM 7141 N N . ALA A 1 910 ? 5.332 3.817 9.117 1.00 94.25 910 ALA A N 1
ATOM 7142 C CA . ALA A 1 910 ? 4.170 2.975 8.856 1.00 94.25 910 ALA A CA 1
ATOM 7143 C C . ALA A 1 910 ? 4.501 1.725 8.009 1.00 94.25 910 ALA A C 1
ATOM 7145 O O . ALA A 1 910 ? 5.250 1.779 7.028 1.00 94.25 910 ALA A O 1
ATOM 7146 N N . ALA A 1 911 ? 3.893 0.597 8.369 1.00 94.44 911 ALA A N 1
ATOM 7147 C CA . ALA A 1 911 ? 4.029 -0.691 7.702 1.00 94.44 911 ALA A CA 1
ATOM 7148 C C . ALA A 1 911 ? 2.802 -0.998 6.829 1.00 94.44 911 ALA A C 1
ATOM 7150 O O . ALA A 1 911 ? 1.664 -0.735 7.219 1.00 94.44 911 ALA A O 1
ATOM 7151 N N . TRP A 1 912 ? 3.007 -1.620 5.667 1.00 95.06 912 TRP A N 1
ATOM 7152 C CA . TRP A 1 912 ? 1.917 -2.190 4.869 1.00 95.06 912 TRP A CA 1
ATOM 7153 C C . TRP A 1 912 ? 1.764 -3.666 5.246 1.00 95.06 912 TRP A C 1
ATOM 7155 O O . TRP A 1 912 ? 2.730 -4.423 5.192 1.00 95.06 912 TRP A O 1
ATOM 7165 N N . VAL A 1 913 ? 0.567 -4.086 5.665 1.00 95.50 913 VAL A N 1
ATOM 7166 C CA . VAL A 1 913 ? 0.324 -5.414 6.251 1.00 95.50 913 VAL A CA 1
ATOM 7167 C C . VAL A 1 913 ? -0.822 -6.127 5.534 1.00 95.50 913 VAL A C 1
ATOM 7169 O O . VAL A 1 913 ? -1.909 -5.573 5.355 1.00 95.50 913 VAL A O 1
ATOM 7172 N N . LYS A 1 914 ? -0.609 -7.393 5.161 1.00 95.81 914 LYS A N 1
ATOM 7173 C CA . LYS A 1 914 ? -1.679 -8.338 4.832 1.00 95.81 914 LYS A CA 1
ATOM 7174 C C . LYS A 1 914 ? -2.138 -8.987 6.129 1.00 95.81 914 LYS A C 1
ATOM 7176 O O . LYS A 1 914 ? -1.422 -9.808 6.700 1.00 95.81 914 LYS A O 1
ATOM 7181 N N . ILE A 1 915 ? -3.331 -8.611 6.575 1.00 95.19 915 ILE A N 1
ATOM 7182 C CA . ILE A 1 915 ? -3.998 -9.199 7.735 1.00 95.19 915 ILE A CA 1
ATOM 7183 C C . ILE A 1 915 ? -4.162 -10.704 7.492 1.00 95.19 915 ILE A C 1
ATOM 7185 O O . ILE A 1 915 ? -4.520 -11.115 6.383 1.00 95.19 915 ILE A O 1
ATOM 7189 N N . ALA A 1 916 ? -3.876 -11.518 8.512 1.00 85.81 916 ALA A N 1
ATOM 7190 C CA . ALA A 1 916 ? -4.059 -12.965 8.428 1.00 85.81 916 ALA A CA 1
ATOM 7191 C C . ALA A 1 916 ? -5.521 -13.319 8.082 1.00 85.81 916 ALA A C 1
ATOM 7193 O O . ALA A 1 916 ? -6.451 -12.655 8.539 1.00 85.81 916 ALA A O 1
ATOM 7194 N N . SER A 1 917 ? -5.742 -14.359 7.283 1.00 74.81 917 SER A N 1
ATOM 7195 C CA . SER A 1 917 ? -7.062 -14.987 7.183 1.00 74.81 917 SER A CA 1
ATOM 7196 C C . SER A 1 917 ? -7.253 -15.918 8.376 1.00 74.81 917 SER A C 1
ATOM 7198 O O . SER A 1 917 ? -6.362 -16.724 8.654 1.00 74.81 917 SER A O 1
ATOM 7200 N N . THR A 1 918 ? -8.382 -15.769 9.062 1.00 56.97 918 THR A N 1
ATOM 7201 C CA . THR A 1 918 ? -8.860 -16.675 10.112 1.00 56.97 918 THR A CA 1
ATOM 7202 C C . THR A 1 918 ? -9.495 -17.931 9.532 1.00 56.97 918 THR A C 1
ATOM 7204 O O . THR A 1 918 ? -10.008 -17.844 8.393 1.00 56.97 918 THR A O 1
#

Solvent-accessible surface area (backbone atoms only — not comparable to full-atom values): 51184 Å² total; per-residue (Å²): 138,81,81,79,71,66,66,68,54,56,54,50,55,51,50,46,50,52,52,25,49,49,47,41,40,55,75,40,43,51,78,69,73,49,60,61,92,74,35,80,39,57,44,74,44,74,69,76,83,83,69,81,58,47,76,55,25,32,32,39,50,65,29,35,44,25,56,78,85,57,65,52,65,63,59,52,49,30,44,29,54,47,52,36,74,60,61,36,50,87,43,41,38,43,35,38,40,36,30,28,82,17,72,41,32,49,42,34,50,27,30,23,16,62,43,50,95,83,42,52,30,69,60,56,50,51,52,50,50,53,49,42,32,70,57,37,54,34,31,39,71,47,82,44,40,78,83,34,68,64,50,31,57,66,44,52,44,45,58,70,76,53,45,66,22,39,30,39,39,38,46,47,55,32,67,56,90,86,31,90,86,54,74,85,64,44,43,40,62,57,56,67,75,35,67,73,45,44,36,35,42,38,37,41,34,38,31,50,44,69,73,61,54,50,52,31,45,50,39,38,52,55,50,35,59,57,31,55,68,48,26,59,51,76,48,76,49,74,51,73,54,71,59,78,61,77,67,78,67,81,69,84,87,77,77,53,85,49,80,59,81,71,85,85,90,85,89,83,84,85,89,82,80,78,76,62,71,63,59,50,66,78,56,69,85,80,82,86,80,83,93,74,78,87,50,76,68,53,51,58,54,47,48,45,71,73,62,75,71,88,81,88,76,78,86,81,78,82,77,82,82,75,80,56,79,49,73,52,63,74,66,88,75,70,76,75,71,76,71,75,66,80,56,72,55,73,51,72,53,74,49,77,47,74,33,67,51,17,53,50,37,39,53,52,36,53,52,52,43,61,53,54,59,54,19,76,82,43,34,36,26,46,30,31,35,38,35,31,8,60,43,63,64,62,28,52,51,46,47,50,50,50,39,64,49,39,50,23,69,77,12,74,60,36,51,64,41,73,39,69,36,50,92,46,27,92,78,52,39,49,62,23,54,65,70,74,40,77,51,48,33,29,34,37,68,80,84,70,98,83,81,74,96,70,63,57,85,88,39,54,44,72,36,88,64,34,66,73,65,24,35,74,33,30,72,36,36,33,75,45,45,37,66,78,70,49,68,57,77,51,66,50,58,63,35,47,50,44,75,42,55,89,55,41,88,75,71,58,86,71,86,64,66,66,45,81,55,24,26,28,37,58,61,84,43,79,49,96,49,70,43,66,44,41,41,48,50,42,10,39,13,28,39,37,34,22,43,90,85,20,33,63,68,57,55,52,52,52,54,51,54,52,31,53,77,70,68,43,22,27,34,34,40,33,54,65,65,58,73,63,58,56,49,39,51,58,57,38,70,79,47,64,95,84,45,79,80,46,49,42,56,29,46,61,86,60,65,55,61,98,83,48,68,54,92,52,80,58,30,54,18,80,59,52,73,70,69,93,49,88,90,56,84,59,65,51,68,65,49,50,57,49,48,50,41,50,53,41,26,54,42,92,59,63,89,66,49,58,61,54,48,48,57,12,51,52,45,28,39,48,50,99,54,43,60,78,55,97,68,62,66,64,84,87,57,70,39,44,34,59,65,50,34,50,58,27,36,56,50,52,47,63,72,70,68,56,58,70,68,60,32,49,51,54,40,50,58,53,41,54,58,60,46,62,53,51,47,75,58,39,23,60,29,35,50,30,54,60,49,53,62,63,64,76,44,62,69,25,34,23,40,42,36,36,43,72,48,86,50,71,50,58,41,31,45,52,54,49,49,56,50,52,52,50,50,46,43,38,50,54,54,41,63,68,42,60,82,55,76,75,75,73,78,47,53,57,32,40,35,38,32,48,56,35,46,64,57,27,33,46,55,87,83,58,93,60,100,64,87,52,47,47,35,57,38,14,49,52,51,34,51,46,55,73,54,44,30,80,56,9,39,14,36,39,40,27,37,61,56,66,70,42,36,27,69,58,48,64,67,60,24,46,27,40,37,39,25,23,36,82,57,63,66,45,42,49,55,50,25,68,75,55,72,49,51,75,46,47,50,59,45,38,60,66,44,52,73,34,26,30,43,35,38,36,92,70,42,96,50,44,26,33,31,38,45,62,84,132